Protein AF-0000000073480799 (afdb_homodimer)

Secondary structure (DSSP, 8-state):
------HHHHHHHHHHHHHHH-TTSTTSHHHHHHHHHHHHHHH-SHHHHTSHHHHHHHHHHHHHHHHHHHHS--GGGEEEEEEEEE-SSEEEEEEEETTT--EEEEEEEEHHHHHHTGGG--HHHHHHHHHH---TTBPPEEEEEE-SSEEEEEE---TTEEHHHHHHHS---HHHHHHHHHHHHHHHHHHHHTTEE-S--SGGGEEE-TTS-EEE---TT-EE--TTS-B--SS--S-GGG--HHHHHHTTS---B-THHHHHHHHHHHHHHHHSS-TT--SSHHHHHHHHHTHHHH----TTS---HHHHHHHHHHSS-GGG-TTTT-HHHHHTSGGG--SS--TTTGGGSPPS-----SSTT--TTSPPPP---PPPP-PPPPSS---TTGGGTT--EETT--TT--SS----------------------/------HHHHHHHHHHHHHHH-TTSTTSHHHHHHHHHHHHHHH-SHHHHTSHHHHHHHHHHHHHHHHHHHHS--GGGEEEEEEEEE-SSEEEEEEEETTT--EEEEEEEEHHHHHHTGGG--HHHHHHHHHH---TTBPPEEEEEE-SSEEEEEE---TTEEHHHHHHHS---HHHHHHHHHHHHHHHHHHHHTTEE-S--SGGGEEE-TTS-EEE---TT-EE--TTS-EE-SS--S-GGG--HHHHHHTTS--EE-THHHHHHHHHHHHHHHHSS-TT--SSHHHHHHHHHTHHHH----TTS---HHHHHHHHHHSS-GGG-TTTT-HHHHHTSGGG--SS--TTTGGGSPPS-----SSTT--TTSPPPP---PPPP-PPPPSS---TTGGGTT--EETT--TT--SS----------------------

Foldseek 3Di:
DPDPPDPVVVVVVVVVVVLLQDLPHCNHPQLVLLQVLLLLVLQPFPLNCVPVVSVVSCVVPVVVNVVVVVVDDDPVQWAFDAWFADDPFFTWTWIAGPPVRAIWIKTKGFLVVCVVPVQQFDVVQQLVCQDPLPDPQAWHWFWWDDDQTITMTTTHDQQLAFVVLVLVVDQFDLVQLLLLLLSVLVQLQSQVVVQKAQLADARNQWGAHQLGGTHGHDSRRIDGADPVQKDQGLCRDYDLLQFALQSVVRVHRDGIAHNLRNLSSSLQRSLCSQPVHGQQDDPDSVSSSVCNNVVVPRGDDDPVTDDDPQNVVLSVQSSDDRVRHQQNVHSVSVQPRPSNDDDQDHSVCSVVGRRPDRDDAPDSSNNVSGDHDDDDPPDDDHDDRDSYRDSSSVVCRSRTDHNPDGPPDDPDDDPDPPDPPPPDPPPPPPPPDD/DPDPPPPVVVVVVVVVVVLLQDLPHCNHPQLVLLQVLLLLVLQPFPLNCVPVVSVVSCVVPVVVNVVVQVVDDDPVQWAFDAWFADDPFFTWTWIAGPPVRAIWIKTKGFLVVCVVPVQQFDVVQQLVCQDPLPDPQAWHWFWWDDDQTITMTTTHDQQLAFVVLVLVVDQFDLVQLLLLLLSVLVQLQSQVVVQKAQLADARNQWGAHQLGGTHGHDSRRIDGADPVQKDQGLCRDYDLLQFALQSVVRVHRDGIAHNLRNLSSSLQRSLCSQPVHGQQDDPDSVSSSVCRNVVVPRGDDDPPTDDDPQNVVSSVQSSDDRVRHQQNVHSVSVQPRPSNDDDQDHSVCSVVGRRPDRDDAPDSSNNVSGDHDDDDPPDDDHDDRDSYRDSSSVVCRSRTDHNPDGPPHDPDDDPPPPDPPPPDPPPPPPPPDD

Radius of gyration: 36.41 Å; Cα contacts (8 Å, |Δi|>4): 1434; chains: 2; bounding box: 91×117×81 Å

Structure (mmCIF, N/CA/C/O backbone):
data_AF-0000000073480799-model_v1
#
loop_
_entity.id
_entity.type
_entity.pdbx_description
1 polymer 'Rho-associated protein kinase let-502'
#
loop_
_atom_site.group_PDB
_atom_site.id
_atom_site.type_symbol
_atom_site.label_atom_id
_atom_site.label_alt_id
_atom_site.label_comp_id
_atom_site.label_asym_id
_atom_site.label_entity_id
_atom_site.label_seq_id
_atom_site.pdbx_PDB_ins_code
_atom_site.Cartn_x
_atom_site.Cartn_y
_atom_site.Cartn_z
_atom_site.occupancy
_atom_site.B_iso_or_equiv
_atom_site.auth_seq_id
_atom_site.auth_comp_id
_atom_site.auth_asym_id
_atom_site.auth_atom_id
_atom_site.pdbx_PDB_model_num
ATOM 1 N N . MET A 1 1 ? -4.004 6.094 23.062 1 46.25 1 MET A N 1
ATOM 2 C CA . MET A 1 1 ? -4.941 6.367 21.984 1 46.25 1 MET A CA 1
ATOM 3 C C . MET A 1 1 ? -6.379 6.352 22.484 1 46.25 1 MET A C 1
ATOM 5 O O . MET A 1 1 ? -6.762 5.465 23.25 1 46.25 1 MET A O 1
ATOM 9 N N . GLU A 1 2 ? -7.035 7.492 22.516 1 57.25 2 GLU A N 1
ATOM 10 C CA . GLU A 1 2 ? -8.43 7.531 22.938 1 57.25 2 GLU A CA 1
ATOM 11 C C . GLU A 1 2 ? -9.258 6.473 22.219 1 57.25 2 GLU A C 1
ATOM 13 O O . GLU A 1 2 ? -9.039 6.215 21.031 1 57.25 2 GLU A O 1
ATOM 18 N N . ALA A 1 3 ? -9.914 5.621 22.859 1 67.25 3 ALA A N 1
ATOM 19 C CA . ALA A 1 3 ? -10.742 4.531 22.344 1 67.25 3 ALA A CA 1
ATOM 20 C C . ALA A 1 3 ? -11.805 5.055 21.391 1 67.25 3 ALA A C 1
ATOM 22 O O . ALA A 1 3 ? -12.398 6.113 21.625 1 67.25 3 ALA A O 1
ATOM 23 N N . ILE A 1 4 ? -11.852 4.527 20.188 1 77.62 4 ILE A N 1
ATOM 24 C CA . ILE A 1 4 ? -12.867 4.852 19.203 1 77.62 4 ILE A CA 1
ATOM 25 C C . ILE A 1 4 ? -14.258 4.613 19.797 1 77.62 4 ILE A C 1
ATOM 27 O O . ILE A 1 4 ? -14.555 3.518 20.281 1 77.62 4 ILE A O 1
ATOM 31 N N . THR A 1 5 ? -14.992 5.645 20.047 1 79.44 5 THR A N 1
ATOM 32 C CA . THR A 1 5 ? -16.344 5.555 20.578 1 79.44 5 THR A CA 1
ATOM 33 C C . THR A 1 5 ? -17.359 5.426 19.453 1 79.44 5 THR A C 1
ATOM 35 O O . THR A 1 5 ? -18.516 5.059 19.688 1 79.44 5 THR A O 1
ATOM 38 N N . ASP A 1 6 ? -16.984 5.527 18.234 1 88.44 6 ASP A N 1
ATOM 39 C CA . ASP A 1 6 ? -17.812 5.418 17.047 1 88.44 6 ASP A CA 1
ATOM 40 C C . ASP A 1 6 ? -17.953 3.963 16.609 1 88.44 6 ASP A C 1
ATOM 42 O O . ASP A 1 6 ? -17.109 3.439 15.891 1 88.44 6 ASP A O 1
ATOM 46 N N . SER A 1 7 ? -19.094 3.35 16.906 1 89.19 7 SER A N 1
ATOM 47 C CA . SER A 1 7 ? -19.281 1.924 16.656 1 89.19 7 SER A CA 1
ATOM 48 C C . SER A 1 7 ? -19.344 1.634 15.164 1 89.19 7 SER A C 1
ATOM 50 O O . SER A 1 7 ? -18.844 0.601 14.703 1 89.19 7 SER A O 1
ATOM 52 N N . ASP A 1 8 ? -19.969 2.551 14.445 1 91.94 8 ASP A N 1
ATOM 53 C CA . ASP A 1 8 ? -20.062 2.369 13 1 91.94 8 ASP A CA 1
ATOM 54 C C . ASP A 1 8 ? -18.672 2.371 12.367 1 91.94 8 ASP A C 1
ATOM 56 O O . ASP A 1 8 ? -18.328 1.47 11.602 1 91.94 8 ASP A O 1
ATOM 60 N N . ARG A 1 9 ? -17.891 3.309 12.68 1 93.88 9 ARG A N 1
ATOM 61 C CA . ARG A 1 9 ? -16.547 3.404 12.141 1 93.88 9 ARG A CA 1
ATOM 62 C C . ARG A 1 9 ? -15.688 2.227 12.586 1 93.88 9 ARG A C 1
ATOM 64 O O . ARG A 1 9 ? -14.898 1.694 11.812 1 93.88 9 ARG A O 1
ATOM 71 N N . LEU A 1 10 ? -15.891 1.873 13.828 1 94.31 10 LEU A N 1
ATOM 72 C CA . LEU A 1 10 ? -15.117 0.749 14.352 1 94.31 10 LEU A CA 1
ATOM 73 C C . LEU A 1 10 ? -15.391 -0.518 13.547 1 94.31 10 LEU A C 1
ATOM 75 O O . LEU A 1 10 ? -14.469 -1.271 13.234 1 94.31 10 LEU A O 1
ATOM 79 N N . GLN A 1 11 ? -16.672 -0.761 13.227 1 95.38 11 GLN A N 1
ATOM 80 C CA . GLN A 1 11 ? -17.031 -1.927 12.43 1 95.38 11 GLN A CA 1
ATOM 81 C C . GLN A 1 11 ? -16.391 -1.862 11.047 1 95.38 11 GLN A C 1
ATOM 83 O O . GLN A 1 11 ? -15.891 -2.867 10.539 1 95.38 11 GLN A O 1
ATOM 88 N N . ARG A 1 12 ? -16.406 -0.738 10.43 1 96.5 12 ARG A N 1
ATOM 89 C CA . ARG A 1 12 ? -15.805 -0.554 9.117 1 96.5 12 ARG A CA 1
ATOM 90 C C . ARG A 1 12 ? -14.305 -0.798 9.172 1 96.5 12 ARG A C 1
ATOM 92 O O . ARG A 1 12 ? -13.742 -1.45 8.281 1 96.5 12 ARG A O 1
ATOM 99 N N . LEU A 1 13 ? -13.656 -0.298 10.211 1 95.81 13 LEU A N 1
ATOM 100 C CA . LEU A 1 13 ? -12.211 -0.448 10.352 1 95.81 13 LEU A CA 1
ATOM 101 C C . LEU A 1 13 ? -11.844 -1.906 10.594 1 95.81 13 LEU A C 1
ATOM 103 O O . LEU A 1 13 ? -10.82 -2.381 10.094 1 95.81 13 LEU A O 1
ATOM 107 N N . ARG A 1 14 ? -12.648 -2.592 11.359 1 94.94 14 ARG A N 1
ATOM 108 C CA . ARG A 1 14 ? -12.406 -4.012 11.594 1 94.94 14 ARG A CA 1
ATOM 109 C C . ARG A 1 14 ? -12.531 -4.805 10.297 1 94.94 14 ARG A C 1
ATOM 111 O O . ARG A 1 14 ? -11.758 -5.73 10.047 1 94.94 14 ARG A O 1
ATOM 118 N N . GLU A 1 15 ? -13.539 -4.457 9.531 1 96.62 15 GLU A N 1
ATOM 119 C CA . GLU A 1 15 ? -13.688 -5.082 8.219 1 96.62 15 GLU A CA 1
ATOM 120 C C . GLU A 1 15 ? -12.477 -4.812 7.34 1 96.62 15 GLU A C 1
ATOM 122 O O . GLU A 1 15 ? -11.977 -5.719 6.672 1 96.62 15 GLU A O 1
ATOM 127 N N . LEU A 1 16 ? -12.016 -3.588 7.344 1 97.31 16 LEU A N 1
ATOM 128 C CA . LEU A 1 16 ? -10.828 -3.221 6.582 1 97.31 16 LEU A CA 1
ATOM 129 C C . LEU A 1 16 ? -9.625 -4.035 7.031 1 97.31 16 LEU A C 1
ATOM 131 O O . LEU A 1 16 ? -8.875 -4.559 6.203 1 97.31 16 LEU A O 1
ATOM 135 N N . GLU A 1 17 ? -9.461 -4.152 8.32 1 96.19 17 GLU A N 1
ATOM 136 C CA . GLU A 1 17 ? -8.336 -4.91 8.859 1 96.19 17 GLU A CA 1
ATOM 137 C C . GLU A 1 17 ? -8.422 -6.379 8.461 1 96.19 17 GLU A C 1
ATOM 139 O O . GLU A 1 17 ? -7.395 -7.02 8.211 1 96.19 17 GLU A O 1
ATOM 144 N N . ALA A 1 18 ? -9.617 -6.902 8.43 1 95.06 18 ALA A N 1
ATOM 145 C CA . ALA A 1 18 ? -9.797 -8.289 7.996 1 95.06 18 ALA A CA 1
ATOM 146 C C . ALA A 1 18 ? -9.32 -8.477 6.559 1 95.06 18 ALA A C 1
ATOM 148 O O . ALA A 1 18 ? -8.656 -9.469 6.246 1 95.06 18 ALA A O 1
ATOM 149 N N . HIS A 1 19 ? -9.633 -7.543 5.715 1 95.5 19 HIS A N 1
ATOM 150 C CA . HIS A 1 19 ? -9.18 -7.598 4.332 1 95.5 19 HIS A CA 1
ATOM 151 C C . HIS A 1 19 ? -7.656 -7.508 4.246 1 95.5 19 HIS A C 1
ATOM 153 O O . 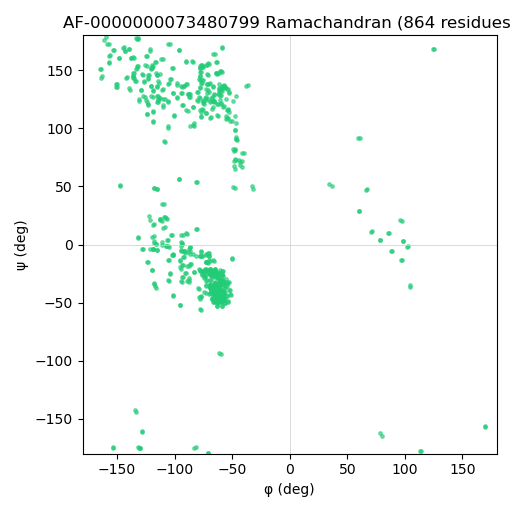HIS A 1 19 ? -7.031 -8.227 3.463 1 95.5 19 HIS A O 1
ATOM 159 N N . LEU A 1 20 ? -7.07 -6.648 5.066 1 96.44 20 LEU A N 1
ATOM 160 C CA . LEU A 1 20 ? -5.633 -6.406 5.035 1 96.44 20 LEU A CA 1
ATOM 161 C C . LEU A 1 20 ? -4.867 -7.625 5.539 1 96.44 20 LEU A C 1
ATOM 163 O O . LEU A 1 20 ? -3.732 -7.867 5.121 1 96.44 20 LEU A O 1
ATOM 167 N N . ARG A 1 21 ? -5.512 -8.43 6.359 1 93.81 21 ARG A N 1
ATOM 168 C CA . ARG A 1 21 ? -4.848 -9.57 6.977 1 93.81 21 ARG A CA 1
ATOM 169 C C . ARG A 1 21 ? -5.094 -10.844 6.172 1 93.81 21 ARG A C 1
ATOM 171 O O . ARG A 1 21 ? -4.426 -11.859 6.387 1 93.81 21 ARG A O 1
ATOM 178 N N . ASP A 1 22 ? -6.039 -10.797 5.262 1 92.06 22 ASP A N 1
ATOM 179 C CA . ASP A 1 22 ? -6.371 -11.977 4.477 1 92.06 22 ASP A CA 1
ATOM 180 C C . ASP A 1 22 ? -5.285 -12.273 3.445 1 92.06 22 ASP A C 1
ATOM 182 O O . ASP A 1 22 ? -5.121 -11.531 2.475 1 92.06 22 ASP A O 1
ATOM 186 N N . PRO A 1 23 ? -4.594 -13.359 3.6 1 87.31 23 PRO A N 1
ATOM 187 C CA . PRO A 1 23 ? -3.51 -13.656 2.66 1 87.31 23 PRO A CA 1
ATOM 188 C C . PRO A 1 23 ? -4.008 -13.898 1.238 1 87.31 23 PRO A C 1
ATOM 190 O O . PRO A 1 23 ? -3.236 -13.797 0.283 1 87.31 23 PRO A O 1
ATOM 193 N N . ARG A 1 24 ? -5.199 -14.219 1.055 1 88.5 24 ARG A N 1
ATOM 194 C CA . ARG A 1 24 ? -5.762 -14.461 -0.27 1 88.5 24 ARG A CA 1
ATOM 195 C C . ARG A 1 24 ? -6.426 -13.203 -0.82 1 88.5 24 ARG A C 1
ATOM 197 O O . ARG A 1 24 ? -6.852 -13.172 -1.977 1 88.5 24 ARG A O 1
ATOM 204 N N . GLY A 1 25 ? -6.457 -12.211 0.03 1 91.31 25 GLY A N 1
ATOM 205 C CA . GLY A 1 25 ? -7.074 -10.969 -0.395 1 91.31 25 GLY A CA 1
ATOM 206 C C . GLY A 1 25 ? -6.188 -10.141 -1.31 1 91.31 25 GLY A C 1
ATOM 207 O O . GLY A 1 25 ? -4.961 -10.172 -1.184 1 91.31 25 GLY A O 1
ATOM 208 N N . VAL A 1 26 ? -6.812 -9.336 -2.115 1 94 26 VAL A N 1
ATOM 209 C CA . VAL A 1 26 ? -6.094 -8.562 -3.123 1 94 26 VAL A CA 1
ATOM 210 C C . VAL A 1 26 ? -5.414 -7.363 -2.467 1 94 26 VAL A C 1
ATOM 212 O O . VAL A 1 26 ? -4.414 -6.852 -2.979 1 94 26 VAL A O 1
ATOM 215 N N . ILE A 1 27 ? -5.906 -6.91 -1.295 1 96.44 27 ILE A N 1
ATOM 216 C CA . ILE A 1 27 ? -5.348 -5.703 -0.697 1 96.44 27 ILE A CA 1
ATOM 217 C C . ILE A 1 27 ? -4.613 -6.059 0.593 1 96.44 27 ILE A C 1
ATOM 219 O O . ILE A 1 27 ? -4.57 -5.262 1.532 1 96.44 27 ILE A O 1
ATOM 223 N N . ASN A 1 28 ? -4.203 -7.305 0.733 1 96.19 28 ASN A N 1
ATOM 224 C CA . ASN A 1 28 ? -3.416 -7.629 1.918 1 96.19 28 ASN A CA 1
ATOM 225 C C . ASN A 1 28 ? -2.143 -6.789 1.991 1 96.19 28 ASN A C 1
ATOM 227 O O . ASN A 1 28 ? -1.776 -6.125 1.021 1 96.19 28 ASN A O 1
ATOM 231 N N . VAL A 1 29 ? -1.438 -6.789 3.043 1 97.12 29 VAL A N 1
ATOM 232 C CA . VAL A 1 29 ? -0.34 -5.871 3.324 1 97.12 29 VAL A CA 1
ATOM 233 C C . VAL A 1 29 ? 0.788 -6.09 2.318 1 97.12 29 VAL A C 1
ATOM 235 O O . VAL A 1 29 ? 1.389 -5.133 1.83 1 97.12 29 VAL A O 1
ATOM 238 N N . ASP A 1 30 ? 1.077 -7.316 1.963 1 97.12 30 ASP A N 1
ATOM 239 C CA . ASP A 1 30 ? 2.109 -7.605 0.972 1 97.12 30 ASP A CA 1
ATOM 240 C C . ASP A 1 30 ? 1.754 -7 -0.384 1 97.12 30 ASP A C 1
ATOM 242 O O . ASP A 1 30 ? 2.623 -6.469 -1.08 1 97.12 30 ASP A O 1
ATOM 246 N N . SER A 1 31 ? 0.489 -7.113 -0.711 1 97.62 31 SER A N 1
ATOM 247 C CA . SER A 1 31 ? 0.028 -6.551 -1.976 1 97.62 31 SER A CA 1
ATOM 248 C C . SER A 1 31 ? 0.188 -5.035 -1.997 1 97.62 31 SER A C 1
ATOM 250 O O . SER A 1 31 ? 0.548 -4.457 -3.025 1 97.62 31 SER A O 1
ATOM 252 N N . LEU A 1 32 ? -0.107 -4.441 -0.882 1 98.19 32 LEU A N 1
ATOM 253 C CA . LEU A 1 32 ? 0.066 -2.996 -0.791 1 98.19 32 LEU A CA 1
ATOM 254 C C . LEU A 1 32 ? 1.532 -2.611 -0.958 1 98.19 32 LEU A C 1
ATOM 256 O O . LEU A 1 32 ? 1.851 -1.651 -1.663 1 98.19 32 LEU A O 1
ATOM 260 N N . LEU A 1 33 ? 2.398 -3.32 -0.306 1 98.31 33 LEU A N 1
ATOM 261 C CA . LEU A 1 33 ? 3.83 -3.074 -0.437 1 98.31 33 LEU A CA 1
ATOM 262 C C . LEU A 1 33 ? 4.285 -3.268 -1.88 1 98.31 33 LEU A C 1
ATOM 264 O O . LEU A 1 33 ? 5.055 -2.461 -2.406 1 98.31 33 LEU A O 1
ATOM 268 N N . ASP A 1 34 ? 3.777 -4.348 -2.52 1 98.38 34 ASP A N 1
ATOM 269 C CA . ASP A 1 34 ? 4.078 -4.562 -3.932 1 98.38 34 ASP A CA 1
ATOM 270 C C . ASP A 1 34 ? 3.656 -3.359 -4.773 1 98.38 34 ASP A C 1
ATOM 272 O O . ASP A 1 34 ? 4.363 -2.969 -5.703 1 98.38 34 ASP A O 1
ATOM 276 N N . ALA A 1 35 ? 2.533 -2.85 -4.438 1 98.31 35 ALA A N 1
ATOM 277 C CA . ALA A 1 35 ? 1.985 -1.743 -5.219 1 98.31 35 ALA A CA 1
ATOM 278 C C . ALA A 1 35 ? 2.883 -0.511 -5.129 1 98.31 35 ALA A C 1
ATOM 280 O O . ALA A 1 35 ? 3.199 0.108 -6.145 1 98.31 35 ALA A O 1
ATOM 281 N N . VAL A 1 36 ? 3.287 -0.16 -3.936 1 98.38 36 VAL A N 1
ATOM 282 C CA . VAL A 1 36 ? 4.109 1.032 -3.762 1 98.38 36 VAL A CA 1
ATOM 283 C C . VAL A 1 36 ? 5.488 0.804 -4.383 1 98.38 36 VAL A C 1
ATOM 285 O O . VAL A 1 36 ? 6.059 1.713 -4.988 1 98.38 36 VAL A O 1
ATOM 288 N N . GLN A 1 37 ? 6 -0.411 -4.242 1 98.19 37 GLN A N 1
ATOM 289 C CA . GLN A 1 37 ? 7.262 -0.751 -4.891 1 98.19 37 GLN A CA 1
ATOM 290 C C . GLN A 1 37 ? 7.16 -0.595 -6.406 1 98.19 37 GLN A C 1
ATOM 292 O O . GLN A 1 37 ? 8.07 -0.058 -7.043 1 98.19 37 GLN A O 1
ATOM 297 N N . ALA A 1 38 ? 6.09 -1.121 -6.945 1 98.19 38 ALA A N 1
ATOM 298 C CA . ALA A 1 38 ? 5.871 -1.014 -8.383 1 98.19 38 ALA A CA 1
ATOM 299 C C . ALA A 1 38 ? 5.762 0.447 -8.812 1 98.19 38 ALA A C 1
ATOM 301 O O . ALA A 1 38 ? 6.332 0.845 -9.828 1 98.19 38 ALA A O 1
ATOM 302 N N . MET A 1 39 ? 5.07 1.229 -8.039 1 97.31 39 MET A N 1
ATOM 303 C CA . MET A 1 39 ? 4.879 2.645 -8.344 1 97.31 39 MET A CA 1
ATOM 304 C C . MET A 1 39 ? 6.211 3.385 -8.344 1 97.31 39 MET A C 1
ATOM 306 O O . MET A 1 39 ? 6.504 4.148 -9.266 1 97.31 39 MET A O 1
ATOM 310 N N . VAL A 1 40 ? 6.992 3.18 -7.305 1 97.94 40 VAL A N 1
ATOM 311 C CA . VAL A 1 40 ? 8.297 3.824 -7.223 1 97.94 40 VAL A CA 1
ATOM 312 C C . VAL A 1 40 ? 9.156 3.4 -8.414 1 97.94 40 VAL A C 1
ATOM 314 O O . VAL A 1 40 ? 9.773 4.242 -9.07 1 97.94 40 VAL A O 1
ATOM 317 N N . ALA A 1 41 ? 9.156 2.119 -8.766 1 97.25 41 ALA A N 1
ATOM 318 C CA . ALA A 1 41 ? 9.953 1.598 -9.867 1 97.25 41 ALA A CA 1
ATOM 319 C C . ALA A 1 41 ? 9.508 2.195 -11.203 1 97.25 41 ALA A C 1
ATOM 321 O O . ALA A 1 41 ? 10.344 2.543 -12.039 1 97.25 41 ALA A O 1
ATOM 322 N N . ASP A 1 42 ? 8.242 2.309 -11.398 1 97.31 42 ASP A N 1
ATOM 323 C CA . ASP A 1 42 ? 7.691 2.791 -12.664 1 97.31 42 ASP A CA 1
ATOM 324 C C . ASP A 1 42 ? 7.883 4.301 -12.805 1 97.31 42 ASP A C 1
ATOM 326 O O . ASP A 1 42 ? 7.965 4.82 -13.914 1 97.31 42 ASP A O 1
ATOM 330 N N . CYS A 1 43 ? 7.961 5.039 -11.68 1 97.25 43 CYS A N 1
ATOM 331 C CA . CYS A 1 43 ? 8.062 6.492 -11.688 1 97.25 43 CYS A CA 1
ATOM 332 C C . CYS A 1 43 ? 9.523 6.938 -11.703 1 97.25 43 CYS A C 1
ATOM 334 O O . CYS A 1 43 ? 9.828 8.062 -12.117 1 97.25 43 CYS A O 1
ATOM 336 N N . ASP A 1 44 ? 10.414 6.109 -11.219 1 96.38 44 ASP A N 1
ATOM 337 C CA . ASP A 1 44 ? 11.805 6.512 -10.992 1 96.38 44 ASP A CA 1
ATOM 338 C C . ASP A 1 44 ? 12.609 6.465 -12.289 1 96.38 44 ASP A C 1
ATOM 340 O O . ASP A 1 44 ? 13.609 5.75 -12.375 1 96.38 44 ASP A O 1
ATOM 344 N N . HIS A 1 45 ? 12.156 7.105 -13.266 1 95.75 45 HIS A N 1
ATOM 345 C CA . HIS A 1 45 ? 12.828 7.332 -14.539 1 95.75 45 HIS A CA 1
ATOM 346 C C . HIS A 1 45 ? 12.945 8.82 -14.844 1 95.75 45 HIS A C 1
ATOM 348 O O . HIS A 1 45 ? 12.031 9.594 -14.555 1 95.75 45 HIS A O 1
ATOM 354 N N . GLN A 1 46 ? 13.961 9.242 -15.398 1 94.12 46 GLN A N 1
ATOM 355 C CA . GLN A 1 46 ? 14.266 10.656 -15.617 1 94.12 46 GLN A CA 1
ATOM 356 C C . GLN A 1 46 ? 13.125 11.352 -16.359 1 94.12 46 GLN A C 1
ATOM 358 O O . GLN A 1 46 ? 12.711 12.445 -15.969 1 94.12 46 GLN A O 1
ATOM 363 N N . ALA A 1 47 ? 12.617 10.727 -17.359 1 93.88 47 ALA A N 1
ATOM 364 C CA . ALA A 1 47 ? 11.562 11.328 -18.188 1 93.88 47 ALA A CA 1
ATOM 365 C C . ALA A 1 47 ? 10.281 11.523 -17.391 1 93.88 47 ALA A C 1
ATOM 367 O O . ALA A 1 47 ? 9.5 12.43 -17.672 1 93.88 47 ALA A O 1
ATOM 368 N N . ILE A 1 48 ? 10.094 10.727 -16.391 1 94.19 48 ILE A N 1
ATOM 369 C CA . ILE A 1 48 ? 8.859 10.75 -15.625 1 94.19 48 ILE A CA 1
ATOM 370 C C . ILE A 1 48 ? 9.031 11.664 -14.406 1 94.19 48 ILE A C 1
ATOM 372 O O . ILE A 1 48 ? 8.102 12.375 -14.023 1 94.19 48 ILE A O 1
ATOM 376 N N . LYS A 1 49 ? 10.211 11.75 -13.867 1 92.75 49 LYS A N 1
ATOM 377 C CA . LYS A 1 49 ? 10.531 12.523 -12.672 1 92.75 49 LYS A CA 1
ATOM 378 C C . LYS A 1 49 ? 10.461 14.016 -12.945 1 92.75 49 LYS A C 1
ATOM 380 O O . LYS A 1 49 ? 10.438 14.828 -12.016 1 92.75 49 LYS A O 1
ATOM 385 N N . ARG A 1 50 ? 10.406 14.391 -14.188 1 92.81 50 ARG A N 1
ATOM 386 C CA . ARG A 1 50 ? 10.273 15.805 -14.539 1 92.81 50 ARG A CA 1
ATOM 387 C C . ARG A 1 50 ? 8.922 16.344 -14.102 1 92.81 50 ARG A C 1
ATOM 389 O O . ARG A 1 50 ? 8.773 17.547 -13.891 1 92.81 50 ARG A O 1
ATOM 396 N N . ASN A 1 51 ? 8.016 15.438 -14.039 1 93.94 51 ASN A N 1
ATOM 397 C CA . ASN A 1 51 ? 6.711 15.805 -13.484 1 93.94 51 ASN A CA 1
ATOM 398 C C . ASN A 1 51 ? 6.805 16.094 -11.992 1 93.94 51 ASN A C 1
ATOM 400 O O . ASN A 1 51 ? 7.172 15.211 -11.203 1 93.94 51 ASN A O 1
ATOM 404 N N . LYS A 1 52 ? 6.398 17.281 -11.562 1 94 52 LYS A N 1
ATOM 405 C CA . LYS A 1 52 ? 6.578 17.75 -10.188 1 94 52 LYS A CA 1
ATOM 406 C C . LYS A 1 52 ? 5.793 16.875 -9.211 1 94 52 LYS A C 1
ATOM 408 O O . LYS A 1 52 ? 6.227 16.672 -8.078 1 94 52 LYS A O 1
ATOM 413 N N . ASN A 1 53 ? 4.672 16.406 -9.656 1 95.75 53 ASN A N 1
ATOM 414 C CA . ASN A 1 53 ? 3.863 15.555 -8.797 1 95.75 53 ASN A CA 1
ATOM 415 C C . ASN A 1 53 ? 4.566 14.234 -8.508 1 95.75 53 ASN A C 1
ATOM 417 O O . ASN A 1 53 ? 4.586 13.773 -7.359 1 95.75 53 ASN A O 1
ATOM 421 N N . VAL A 1 54 ? 5.16 13.711 -9.547 1 96.94 54 VAL A N 1
ATOM 422 C CA . VAL A 1 54 ? 5.891 12.453 -9.422 1 96.94 54 VAL A CA 1
ATOM 423 C C . VAL A 1 54 ? 7.141 12.656 -8.57 1 96.94 54 VAL A C 1
ATOM 425 O O . VAL A 1 54 ? 7.457 11.836 -7.711 1 96.94 54 VAL A O 1
ATOM 428 N N . GLU A 1 55 ? 7.75 13.758 -8.82 1 96.31 55 GLU A N 1
ATOM 429 C CA . GLU A 1 55 ? 8.953 14.078 -8.055 1 96.31 55 GLU A CA 1
ATOM 430 C C . GLU A 1 55 ? 8.648 14.203 -6.566 1 96.31 55 GLU A C 1
ATOM 432 O O . GLU A 1 55 ? 9.414 13.711 -5.73 1 96.31 55 GLU A O 1
ATOM 437 N N . ALA A 1 56 ? 7.598 14.852 -6.203 1 94.12 56 ALA A N 1
ATOM 438 C CA . ALA A 1 56 ? 7.195 15.008 -4.809 1 94.12 56 ALA A CA 1
ATOM 439 C C . ALA A 1 56 ? 6.984 13.648 -4.145 1 94.12 56 ALA A C 1
ATOM 441 O O . ALA A 1 56 ? 7.43 13.422 -3.02 1 94.12 56 ALA A O 1
ATOM 442 N N . PHE A 1 57 ? 6.371 12.766 -4.84 1 96.75 57 PHE A N 1
ATOM 443 C CA . PHE A 1 57 ? 6.121 11.422 -4.344 1 96.75 57 PHE A CA 1
ATOM 444 C C . PHE A 1 57 ? 7.43 10.664 -4.141 1 96.75 57 PHE A C 1
ATOM 446 O O . PHE A 1 57 ? 7.652 10.07 -3.082 1 96.75 57 PHE A O 1
ATOM 453 N N . LEU A 1 58 ? 8.297 10.68 -5.152 1 97.88 58 LEU A N 1
ATOM 454 C CA . LEU A 1 58 ? 9.555 9.945 -5.098 1 97.88 58 LEU A CA 1
ATOM 455 C C . LEU A 1 58 ? 10.453 10.484 -3.984 1 97.88 58 LEU A C 1
ATOM 457 O O . LEU A 1 58 ? 11.164 9.719 -3.33 1 97.88 58 LEU A O 1
ATOM 461 N N . ASN A 1 59 ? 10.438 11.742 -3.75 1 95.69 59 ASN A N 1
ATOM 462 C CA . ASN A 1 59 ? 11.234 12.344 -2.686 1 95.69 59 ASN A CA 1
ATOM 463 C C . ASN A 1 59 ? 10.844 11.789 -1.316 1 95.69 59 ASN A C 1
ATOM 465 O O . ASN A 1 59 ? 11.688 11.648 -0.434 1 95.69 59 ASN A O 1
ATOM 469 N N . ARG A 1 60 ? 9.641 11.438 -1.214 1 95.25 60 ARG A N 1
ATOM 470 C CA . ARG A 1 60 ? 9.141 11 0.083 1 95.25 60 ARG A CA 1
ATOM 471 C C . ARG A 1 60 ? 9.25 9.484 0.224 1 95.25 60 ARG A C 1
ATOM 473 O O . ARG A 1 60 ? 9.438 8.969 1.328 1 95.25 60 ARG A O 1
ATOM 480 N N . TYR A 1 61 ? 9.203 8.719 -0.886 1 97.5 61 TYR A N 1
ATOM 481 C CA . TYR A 1 61 ? 8.969 7.289 -0.72 1 97.5 61 TYR A CA 1
ATOM 482 C C . TYR A 1 61 ? 10.133 6.48 -1.279 1 97.5 61 TYR A C 1
ATOM 484 O O . TYR A 1 61 ? 10.328 5.32 -0.91 1 97.5 61 TYR A O 1
ATOM 492 N N . ARG A 1 62 ? 10.945 6.992 -2.166 1 97.44 62 ARG A N 1
ATOM 493 C CA . ARG A 1 62 ? 11.953 6.227 -2.893 1 97.44 62 ARG A CA 1
ATOM 494 C C . ARG A 1 62 ? 12.898 5.52 -1.929 1 97.44 62 ARG A C 1
ATOM 496 O O . ARG A 1 62 ? 13.094 4.305 -2.016 1 97.44 62 ARG A O 1
ATOM 503 N N . GLU A 1 63 ? 13.438 6.258 -0.979 1 97.25 63 GLU A N 1
ATOM 504 C CA . GLU A 1 63 ? 14.422 5.695 -0.058 1 97.25 63 GLU A CA 1
ATOM 505 C C . GLU A 1 63 ? 13.789 4.641 0.846 1 97.25 63 GLU A C 1
ATOM 507 O O . GLU A 1 63 ? 14.367 3.568 1.051 1 97.25 63 GLU A O 1
ATOM 512 N N . SER A 1 64 ? 12.688 4.922 1.394 1 97.31 64 SER A N 1
ATOM 513 C CA . SER A 1 64 ? 12.008 3.994 2.289 1 97.31 64 SER A CA 1
ATOM 514 C C . SER A 1 64 ? 11.641 2.699 1.569 1 97.31 64 SER A C 1
ATOM 516 O O . SER A 1 64 ? 11.711 1.617 2.156 1 97.31 64 SER A O 1
ATOM 518 N N . ILE A 1 65 ? 11.25 2.818 0.337 1 97.56 65 ILE A N 1
ATOM 519 C CA . ILE A 1 65 ? 10.844 1.633 -0.413 1 97.56 65 ILE A CA 1
ATOM 520 C C . ILE A 1 65 ? 12.078 0.801 -0.764 1 97.56 65 ILE A C 1
ATOM 522 O O . ILE A 1 65 ? 12.016 -0.431 -0.782 1 97.56 65 ILE A O 1
ATOM 526 N N . GLN A 1 66 ? 13.156 1.449 -1.031 1 96.5 66 GLN A N 1
ATOM 527 C CA . GLN A 1 66 ? 14.406 0.718 -1.218 1 96.5 66 GLN A CA 1
ATOM 528 C C . GLN A 1 66 ? 14.766 -0.083 0.03 1 96.5 66 GLN A C 1
ATOM 530 O O . GLN A 1 66 ? 15.203 -1.232 -0.067 1 96.5 66 GLN A O 1
ATOM 535 N N . ASP A 1 67 ? 14.539 0.522 1.174 1 97 67 ASP A N 1
ATOM 536 C CA . ASP A 1 67 ? 14.766 -0.176 2.436 1 97 67 ASP A CA 1
ATOM 537 C C . ASP A 1 67 ? 13.828 -1.371 2.578 1 97 67 ASP A C 1
ATOM 539 O O . ASP A 1 67 ? 14.234 -2.436 3.049 1 97 67 ASP A O 1
ATOM 543 N N . VAL A 1 68 ? 12.617 -1.182 2.205 1 97.38 68 VAL A N 1
ATOM 544 C CA . VAL A 1 68 ? 11.617 -2.242 2.279 1 97.38 68 VAL A CA 1
ATOM 545 C C . VAL A 1 68 ? 12.07 -3.438 1.443 1 97.38 68 VAL A C 1
ATOM 547 O O . VAL A 1 68 ? 11.938 -4.586 1.87 1 97.38 68 VAL A O 1
ATOM 550 N N . GLU A 1 69 ? 12.602 -3.197 0.274 1 96.62 69 GLU A N 1
ATOM 551 C CA . GLU A 1 69 ? 13.07 -4.258 -0.612 1 96.62 69 GLU A CA 1
ATOM 552 C C . GLU A 1 69 ? 14.164 -5.09 0.05 1 96.62 69 GLU A C 1
ATOM 554 O O . GLU A 1 69 ? 14.234 -6.305 -0.149 1 96.62 69 GLU A O 1
ATOM 559 N N . LEU A 1 70 ? 14.953 -4.402 0.857 1 96.56 70 LEU A N 1
ATOM 560 C CA . LEU A 1 70 ? 16.062 -5.082 1.531 1 96.56 70 LEU A CA 1
ATOM 561 C C . LEU A 1 70 ? 15.547 -5.918 2.703 1 96.56 70 LEU A C 1
ATOM 563 O O . LEU A 1 70 ? 16.188 -6.891 3.102 1 96.56 70 LEU A O 1
ATOM 567 N N . LEU A 1 71 ? 14.422 -5.52 3.238 1 97.62 71 LEU A N 1
ATOM 568 C CA . LEU A 1 71 ? 13.875 -6.195 4.414 1 97.62 71 LEU A CA 1
ATOM 569 C C . LEU A 1 71 ? 13.031 -7.395 4.008 1 97.62 71 LEU A C 1
ATOM 571 O O . LEU A 1 71 ? 12.75 -8.266 4.832 1 97.62 71 LEU A O 1
ATOM 575 N N . ARG A 1 72 ? 12.609 -7.488 2.744 1 97.44 72 ARG A N 1
ATOM 576 C CA . ARG A 1 72 ? 11.758 -8.562 2.244 1 97.44 72 ARG A CA 1
ATOM 577 C C . ARG A 1 72 ? 12.594 -9.664 1.596 1 97.44 72 ARG A C 1
ATOM 579 O O . ARG A 1 72 ? 13.805 -9.523 1.449 1 97.44 72 ARG A O 1
ATOM 586 N N . MET A 1 73 ? 11.93 -10.82 1.343 1 96.88 73 MET A N 1
ATOM 587 C CA . MET A 1 73 ? 12.602 -11.914 0.647 1 96.88 73 MET A CA 1
ATOM 588 C C . MET A 1 73 ? 13.125 -11.453 -0.711 1 96.88 73 MET A C 1
ATOM 590 O O . MET A 1 73 ? 12.438 -10.734 -1.433 1 96.88 73 MET A O 1
ATOM 594 N N . ARG A 1 74 ? 14.359 -11.82 -1.03 1 96.81 74 ARG A N 1
ATOM 595 C CA . ARG A 1 74 ? 14.969 -11.43 -2.297 1 96.81 74 ARG A CA 1
ATOM 596 C C . ARG A 1 74 ? 15.844 -12.555 -2.846 1 96.81 74 ARG A C 1
ATOM 598 O O . ARG A 1 74 ? 16.125 -13.531 -2.145 1 96.81 74 ARG A O 1
ATOM 605 N N . ALA A 1 75 ? 16.203 -12.422 -4.062 1 97.56 75 ALA A N 1
ATOM 606 C CA . ALA A 1 75 ? 17.016 -13.438 -4.734 1 97.56 75 ALA A CA 1
ATOM 607 C C . ALA A 1 75 ? 18.344 -13.641 -4.008 1 97.56 75 ALA A C 1
ATOM 609 O O . ALA A 1 75 ? 18.859 -14.766 -3.941 1 97.56 75 ALA A O 1
ATOM 610 N N . ASP A 1 76 ? 18.844 -12.57 -3.383 1 97 76 ASP A N 1
ATOM 611 C CA . ASP A 1 76 ? 20.141 -12.602 -2.703 1 97 76 ASP A CA 1
ATOM 612 C C . ASP A 1 76 ? 20.078 -13.461 -1.439 1 97 76 ASP A C 1
ATOM 614 O O . ASP A 1 76 ? 21.109 -13.781 -0.849 1 97 76 ASP A O 1
ATOM 618 N N . ASP A 1 77 ? 18.953 -13.852 -1.037 1 97.5 77 ASP A N 1
ATOM 619 C CA . ASP A 1 77 ? 18.797 -14.742 0.109 1 97.5 77 ASP A CA 1
ATOM 620 C C . ASP A 1 77 ? 19.156 -16.188 -0.268 1 97.5 77 ASP A C 1
ATOM 622 O O . ASP A 1 77 ? 19.266 -17.047 0.603 1 97.5 77 ASP A O 1
ATOM 626 N N . PHE A 1 78 ? 19.328 -16.422 -1.545 1 98.25 78 PHE A N 1
ATOM 627 C CA . PHE A 1 78 ? 19.594 -17.766 -2.053 1 98.25 78 PHE A CA 1
ATOM 628 C C . PHE A 1 78 ? 20.906 -17.812 -2.834 1 98.25 78 PHE A C 1
ATOM 630 O O . PHE A 1 78 ? 21.281 -16.812 -3.461 1 98.25 78 PHE A O 1
ATOM 637 N N . THR A 1 79 ? 21.562 -18.891 -2.746 1 98.12 79 THR A N 1
ATOM 638 C CA . THR A 1 79 ? 22.719 -19.172 -3.594 1 98.12 79 THR A CA 1
ATOM 639 C C . THR A 1 79 ? 22.344 -20.109 -4.738 1 98.12 79 THR A C 1
ATOM 641 O O . THR A 1 79 ? 21.734 -21.156 -4.508 1 98.12 79 THR A O 1
ATOM 644 N N . ASN A 1 80 ? 22.703 -19.734 -5.895 1 97.25 80 ASN A N 1
ATOM 645 C CA . ASN A 1 80 ? 22.438 -20.578 -7.055 1 97.25 80 ASN A CA 1
ATOM 646 C C . ASN A 1 80 ? 23.406 -21.766 -7.113 1 97.25 80 ASN A C 1
ATOM 648 O O . ASN A 1 80 ? 24.625 -21.578 -7.137 1 97.25 80 ASN A O 1
ATOM 652 N N . VAL A 1 81 ? 22.906 -22.953 -7.148 1 96.81 81 VAL A N 1
ATOM 653 C CA . VAL A 1 81 ? 23.719 -24.156 -7.219 1 96.81 81 VAL A CA 1
ATOM 654 C C . VAL A 1 81 ? 23.859 -24.594 -8.672 1 96.81 81 VAL A C 1
ATOM 656 O O . VAL A 1 81 ? 24.969 -24.828 -9.148 1 96.81 81 VAL A O 1
ATOM 659 N N . LYS A 1 82 ? 22.734 -24.734 -9.375 1 95.44 82 LYS A N 1
ATOM 660 C CA . LYS A 1 82 ? 22.734 -25.234 -10.742 1 95.44 82 LYS A CA 1
ATOM 661 C C . LYS A 1 82 ? 21.406 -24.906 -11.445 1 95.44 82 LYS A C 1
ATOM 663 O O . LYS A 1 82 ? 20.344 -24.969 -10.828 1 95.44 82 LYS A O 1
ATOM 668 N N . VAL A 1 83 ? 21.547 -24.625 -12.742 1 95 83 VAL A N 1
ATOM 669 C CA . VAL A 1 83 ? 20.328 -24.531 -13.555 1 95 83 VAL A CA 1
ATOM 670 C C . VAL A 1 83 ? 19.844 -25.938 -13.898 1 95 83 VAL A C 1
ATOM 672 O O . VAL A 1 83 ? 20.594 -26.75 -14.445 1 95 83 VAL A O 1
ATOM 675 N N . ILE A 1 84 ? 18.594 -26.219 -13.602 1 93.81 84 ILE A N 1
ATOM 676 C CA . ILE A 1 84 ? 18.141 -27.594 -13.781 1 93.81 84 ILE A CA 1
ATOM 677 C C . ILE A 1 84 ? 17.016 -27.641 -14.812 1 93.81 84 ILE A C 1
ATOM 679 O O . ILE A 1 84 ? 16.516 -28.719 -15.148 1 93.81 84 ILE A O 1
ATOM 683 N N . GLY A 1 85 ? 16.594 -26.547 -15.297 1 90.44 85 GLY A N 1
ATOM 684 C CA . GLY A 1 85 ? 15.562 -26.5 -16.328 1 90.44 85 GLY A CA 1
ATOM 685 C C . GLY A 1 85 ? 15.477 -25.141 -17.016 1 90.44 85 GLY A C 1
ATOM 686 O O . GLY A 1 85 ? 15.758 -24.109 -16.406 1 90.44 85 GLY A O 1
ATOM 687 N N . ARG A 1 86 ? 15.031 -25.219 -18.312 1 87.12 86 ARG A N 1
ATOM 688 C CA . ARG A 1 86 ? 14.781 -24 -19.078 1 87.12 86 ARG A CA 1
ATOM 689 C C . ARG A 1 86 ? 13.516 -24.141 -19.906 1 87.12 86 ARG A C 1
ATOM 691 O O . ARG A 1 86 ? 13.234 -25.203 -20.469 1 87.12 86 ARG A O 1
ATOM 698 N N . GLY A 1 87 ? 12.711 -23.062 -19.828 1 74.88 87 GLY A N 1
ATOM 699 C CA . GLY A 1 87 ? 11.516 -23.016 -20.656 1 74.88 87 GLY A CA 1
ATOM 700 C C . GLY A 1 87 ? 11.367 -21.688 -21.391 1 74.88 87 GLY A C 1
ATOM 701 O O . GLY A 1 87 ? 12.289 -20.875 -21.406 1 74.88 87 GLY A O 1
ATOM 702 N N . ALA A 1 88 ? 10.227 -21.562 -22.062 1 68.69 88 ALA A N 1
ATOM 703 C CA . ALA A 1 88 ? 9.945 -20.422 -22.922 1 68.69 88 ALA A CA 1
ATOM 704 C C . ALA A 1 88 ? 10.008 -19.109 -22.141 1 68.69 88 ALA A C 1
ATOM 706 O O . ALA A 1 88 ? 10.383 -18.078 -22.672 1 68.69 88 ALA A O 1
ATOM 707 N N . PHE A 1 89 ? 9.75 -19.203 -20.844 1 75.38 89 PHE A N 1
ATOM 708 C CA . PHE A 1 89 ? 9.586 -17.938 -20.125 1 75.38 89 PHE A CA 1
ATOM 709 C C . PHE A 1 89 ? 10.68 -17.75 -19.078 1 75.38 89 PHE A C 1
ATOM 711 O O . PHE A 1 89 ? 10.742 -16.734 -18.406 1 75.38 89 PHE A O 1
ATOM 718 N N . GLY A 1 90 ? 11.5 -18.766 -18.938 1 82.88 90 GLY A N 1
ATOM 719 C CA . GLY A 1 90 ? 12.531 -18.594 -17.922 1 82.88 90 GLY A CA 1
ATOM 720 C C . GLY A 1 90 ? 13.281 -19.891 -17.625 1 82.88 90 GLY A C 1
ATOM 721 O O . GLY A 1 90 ? 13.5 -20.703 -18.516 1 82.88 90 GLY A O 1
ATOM 722 N N . GLU A 1 91 ? 13.812 -19.859 -16.422 1 92.44 91 GLU A N 1
ATOM 723 C CA . GLU A 1 91 ? 14.617 -21.016 -16.047 1 92.44 91 GLU A CA 1
ATOM 724 C C . GLU A 1 91 ? 14.328 -21.438 -14.609 1 92.44 91 GLU A C 1
ATOM 726 O O . GLU A 1 91 ? 13.727 -20.688 -13.844 1 92.44 91 GLU A O 1
ATOM 731 N N . VAL A 1 92 ? 14.672 -22.641 -14.312 1 95.69 92 VAL A N 1
ATOM 732 C CA . VAL A 1 92 ? 14.57 -23.188 -12.961 1 95.69 92 VAL A CA 1
ATOM 733 C C . VAL A 1 92 ? 15.961 -23.5 -12.422 1 95.69 92 VAL A C 1
ATOM 735 O O . VAL A 1 92 ? 16.75 -24.188 -13.07 1 95.69 92 VAL A O 1
ATOM 738 N N . GLN A 1 93 ? 16.219 -22.969 -11.25 1 97 93 GLN A N 1
ATOM 739 C CA . GLN A 1 93 ? 17.516 -23.156 -10.594 1 97 93 GLN A CA 1
ATOM 740 C C . GLN A 1 93 ? 17.359 -23.953 -9.297 1 97 93 GLN A C 1
ATOM 742 O O . GLN A 1 93 ? 16.391 -23.766 -8.562 1 97 93 GLN A O 1
ATOM 747 N N . LEU A 1 94 ? 18.297 -24.875 -9.172 1 98.12 94 LEU A N 1
ATOM 748 C CA . LEU A 1 94 ? 18.5 -25.375 -7.82 1 98.12 94 LEU A CA 1
ATOM 749 C C . LEU A 1 94 ? 19.219 -24.344 -6.953 1 98.12 94 LEU A C 1
ATOM 751 O O . LEU A 1 94 ? 20.281 -23.844 -7.324 1 98.12 94 LEU A O 1
ATOM 755 N N . VAL A 1 95 ? 18.594 -24.031 -5.793 1 98.56 95 VAL A N 1
ATOM 756 C CA . VAL A 1 95 ? 19.172 -22.984 -4.957 1 98.56 95 VAL A CA 1
ATOM 757 C C . VAL A 1 95 ? 19.234 -23.469 -3.506 1 98.56 95 VAL A C 1
ATOM 759 O O . VAL A 1 95 ? 18.516 -24.375 -3.115 1 98.56 95 VAL A O 1
ATOM 762 N N . ARG A 1 96 ? 20.141 -22.922 -2.826 1 98.31 96 ARG A N 1
ATOM 763 C CA . ARG A 1 96 ? 20.266 -23.141 -1.39 1 98.31 96 ARG A CA 1
ATOM 764 C C . ARG A 1 96 ? 20.016 -21.859 -0.613 1 98.31 96 ARG A C 1
ATOM 766 O O . ARG A 1 96 ? 20.594 -20.812 -0.917 1 98.31 96 ARG A O 1
ATOM 773 N N . HIS A 1 97 ? 19.062 -21.938 0.302 1 97.25 97 HIS A N 1
ATOM 774 C CA . HIS A 1 97 ? 18.812 -20.781 1.157 1 97.25 97 HIS A CA 1
ATOM 775 C C . HIS A 1 97 ? 20 -20.5 2.074 1 97.25 97 HIS A C 1
ATOM 777 O O . HIS A 1 97 ? 20.453 -21.406 2.785 1 97.25 97 HIS A O 1
ATOM 783 N N . ARG A 1 98 ? 20.469 -19.297 2.092 1 96 98 ARG A N 1
ATOM 784 C CA . ARG A 1 98 ? 21.734 -18.969 2.736 1 96 98 ARG A CA 1
ATOM 785 C C . ARG A 1 98 ? 21.641 -19.172 4.246 1 96 98 ARG A C 1
ATOM 787 O O . ARG A 1 98 ? 22.562 -19.719 4.859 1 96 98 ARG A O 1
ATOM 794 N N . SER A 1 99 ? 20.609 -18.766 4.828 1 93.38 99 SER A N 1
ATOM 795 C CA . SER A 1 99 ? 20.516 -18.797 6.285 1 93.38 99 SER A CA 1
ATOM 796 C C . SER A 1 99 ? 20.203 -20.203 6.793 1 93.38 99 SER A C 1
ATOM 798 O O . SER A 1 99 ? 20.844 -20.672 7.734 1 93.38 99 SER A O 1
ATOM 800 N N . THR A 1 100 ? 19.25 -20.984 6.238 1 94.12 100 THR A N 1
ATOM 801 C CA . THR A 1 100 ? 18.797 -22.281 6.73 1 94.12 100 THR A CA 1
ATOM 802 C C . THR A 1 100 ? 19.531 -23.422 6.027 1 94.12 100 THR A C 1
ATOM 804 O O . THR A 1 100 ? 19.484 -24.562 6.473 1 94.12 100 THR A O 1
ATOM 807 N N . GLN A 1 101 ? 20.094 -23.125 4.906 1 95.75 101 GLN A N 1
ATOM 808 C CA . GLN A 1 101 ? 20.844 -24.078 4.09 1 95.75 101 GLN A CA 1
ATOM 809 C C . GLN A 1 101 ? 19.906 -25.094 3.453 1 95.75 101 GLN A C 1
ATOM 811 O O . GLN A 1 101 ? 20.375 -26.094 2.883 1 95.75 101 GLN A O 1
ATOM 816 N N . LYS A 1 102 ? 18.656 -24.859 3.537 1 96.06 102 LYS A N 1
ATOM 817 C CA . LYS A 1 102 ? 17.688 -25.719 2.873 1 96.06 102 LYS A CA 1
ATOM 818 C C . LYS A 1 102 ? 17.734 -25.547 1.358 1 96.06 102 LYS A C 1
ATOM 820 O O . LYS A 1 102 ? 17.969 -24.438 0.865 1 96.06 102 LYS A O 1
ATOM 825 N N . VAL A 1 103 ? 17.484 -26.672 0.658 1 97.81 103 VAL A N 1
ATOM 826 C CA . VAL A 1 103 ? 17.547 -26.641 -0.8 1 97.81 103 VAL A CA 1
ATOM 827 C C . VAL A 1 103 ? 16.141 -26.484 -1.379 1 97.81 103 VAL A C 1
ATOM 829 O O . VAL A 1 103 ? 15.18 -27.047 -0.862 1 97.81 103 VAL A O 1
ATOM 832 N N . TYR A 1 104 ? 16.062 -25.641 -2.42 1 98.31 104 TYR A N 1
ATOM 833 C CA . TYR A 1 104 ? 14.812 -25.391 -3.129 1 98.31 104 TYR A CA 1
ATOM 834 C C . TYR A 1 104 ? 15.031 -25.391 -4.637 1 98.31 104 TYR A C 1
ATOM 836 O O . TYR A 1 104 ? 16.172 -25.344 -5.105 1 98.31 104 TYR A O 1
ATOM 844 N N . ALA A 1 105 ? 13.969 -25.562 -5.371 1 98.19 105 ALA A N 1
ATOM 845 C CA . ALA A 1 105 ? 13.938 -25.156 -6.777 1 98.19 105 ALA A CA 1
ATOM 846 C C . ALA A 1 105 ? 13.352 -23.75 -6.934 1 98.19 105 ALA A C 1
ATOM 848 O O . ALA A 1 105 ? 12.289 -23.453 -6.387 1 98.19 105 ALA A O 1
ATOM 849 N N . MET A 1 106 ? 14.016 -22.906 -7.645 1 98.25 106 MET A N 1
ATOM 850 C CA . MET A 1 106 ? 13.562 -21.531 -7.855 1 98.25 106 MET A CA 1
ATOM 851 C C . MET A 1 106 ? 13.32 -21.266 -9.336 1 98.25 106 MET A C 1
ATOM 853 O O . MET A 1 106 ? 14.242 -21.344 -10.148 1 98.25 106 MET A O 1
ATOM 857 N N . LYS A 1 107 ? 12.109 -21.031 -9.656 1 96.75 107 LYS A N 1
ATOM 858 C CA . LYS A 1 107 ? 11.734 -20.656 -11.016 1 96.75 107 LYS A CA 1
ATOM 859 C C . LYS A 1 107 ? 11.82 -19.141 -11.219 1 96.75 107 LYS A C 1
ATOM 861 O O . LYS A 1 107 ? 11.297 -18.375 -10.414 1 96.75 107 LYS A O 1
ATOM 866 N N . LEU A 1 108 ? 12.523 -18.703 -12.219 1 96 108 LEU A N 1
ATOM 867 C CA . LEU A 1 108 ? 12.633 -17.312 -12.617 1 96 108 LEU A CA 1
ATOM 868 C C . LEU A 1 108 ? 11.836 -17.031 -13.883 1 96 108 LEU A C 1
ATOM 870 O O . LEU A 1 108 ? 12.039 -17.703 -14.906 1 96 108 LEU A O 1
ATOM 874 N N . LEU A 1 109 ? 10.945 -16.125 -13.836 1 94.38 109 LEU A N 1
ATOM 875 C CA . LEU A 1 109 ? 10.164 -15.711 -14.992 1 94.38 109 LEU A CA 1
ATOM 876 C C . LEU A 1 109 ? 10.477 -14.266 -15.375 1 94.38 109 LEU A C 1
ATOM 878 O O . LEU A 1 109 ? 10.328 -13.359 -14.555 1 94.38 109 LEU A O 1
ATOM 882 N N . SER A 1 110 ? 10.906 -14.047 -16.594 1 93.94 110 SER A N 1
ATOM 883 C CA . SER A 1 110 ? 11.195 -12.703 -17.062 1 93.94 110 SER A CA 1
ATOM 884 C C . SER A 1 110 ? 9.93 -11.852 -17.141 1 93.94 110 SER A C 1
ATOM 886 O O . SER A 1 110 ? 8.984 -12.203 -17.859 1 93.94 110 SER A O 1
ATOM 888 N N . LYS A 1 111 ? 9.906 -10.742 -16.469 1 94.75 111 LYS A N 1
ATOM 889 C CA . LYS A 1 111 ? 8.75 -9.859 -16.5 1 94.75 111 LYS A CA 1
ATOM 890 C C . LYS A 1 111 ? 8.516 -9.328 -17.922 1 94.75 111 LYS A C 1
ATOM 892 O O . LYS A 1 111 ? 7.367 -9.195 -18.359 1 94.75 111 LYS A O 1
ATOM 897 N N . PHE A 1 112 ? 9.555 -9.023 -18.625 1 93.62 112 PHE A N 1
ATOM 898 C CA . PHE A 1 112 ? 9.469 -8.539 -19.984 1 93.62 112 PHE A CA 1
ATOM 899 C C . PHE A 1 112 ? 8.742 -9.539 -20.875 1 93.62 112 PHE A C 1
AT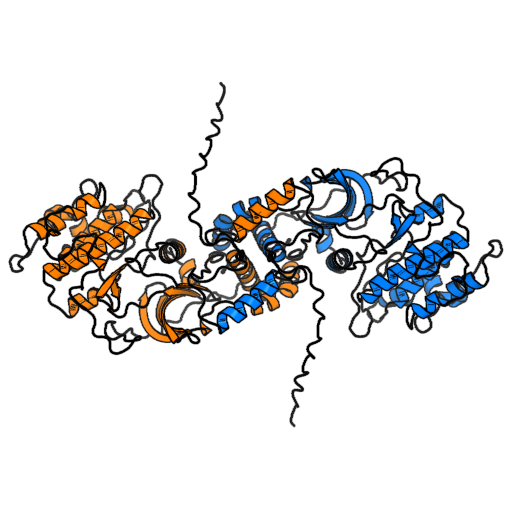OM 901 O O . PHE A 1 112 ? 7.809 -9.18 -21.594 1 93.62 112 PHE A O 1
ATOM 908 N N . GLU A 1 113 ? 9.125 -10.789 -20.75 1 91.19 113 GLU A N 1
ATOM 909 C CA . GLU A 1 113 ? 8.516 -11.836 -21.578 1 91.19 113 GLU A CA 1
ATOM 910 C C . GLU A 1 113 ? 7.062 -12.07 -21.188 1 91.19 113 GLU A C 1
ATOM 912 O O . GLU A 1 113 ? 6.23 -12.383 -22.031 1 91.19 113 GLU A O 1
ATOM 917 N N . MET A 1 114 ? 6.805 -11.914 -19.875 1 91.19 114 MET A N 1
ATOM 918 C CA . MET A 1 114 ? 5.438 -12.102 -19.406 1 91.19 114 MET A CA 1
ATOM 919 C C . MET A 1 114 ? 4.5 -11.07 -20.016 1 91.19 114 MET A C 1
ATOM 921 O O . MET A 1 114 ? 3.359 -11.391 -20.359 1 91.19 114 MET A O 1
ATOM 925 N N . ILE A 1 115 ? 4.973 -9.891 -20.125 1 91.06 115 ILE A N 1
ATOM 926 C CA . ILE A 1 115 ? 4.16 -8.812 -20.672 1 91.06 115 ILE A CA 1
ATOM 927 C C . ILE A 1 115 ? 4.035 -8.984 -22.188 1 91.06 115 ILE A C 1
ATOM 929 O O . ILE A 1 115 ? 2.955 -8.797 -22.75 1 91.06 115 ILE A O 1
ATOM 933 N N . LYS A 1 116 ? 5.105 -9.359 -22.859 1 88.31 116 LYS A N 1
ATOM 934 C CA . LYS A 1 116 ? 5.125 -9.555 -24.297 1 88.31 116 LYS A CA 1
ATOM 935 C C . LYS A 1 116 ? 4.164 -10.664 -24.719 1 88.31 116 LYS A C 1
ATOM 937 O O . LYS A 1 116 ? 3.5 -10.555 -25.75 1 88.31 116 LYS A O 1
ATOM 942 N N . ARG A 1 117 ? 4.047 -11.633 -23.844 1 83.56 117 ARG A N 1
ATOM 943 C CA . ARG A 1 117 ? 3.199 -12.789 -24.156 1 83.56 117 ARG A CA 1
ATOM 944 C C . ARG A 1 117 ? 2.051 -12.898 -23.156 1 83.56 117 ARG A C 1
ATOM 946 O O . ARG A 1 117 ? 1.809 -13.969 -22.594 1 83.56 117 ARG A O 1
ATOM 953 N N . SER A 1 118 ? 1.365 -11.844 -22.906 1 78.19 118 SER A N 1
ATOM 954 C CA . SER A 1 118 ? 0.378 -11.742 -21.844 1 78.19 118 SER A CA 1
ATOM 955 C C . SER A 1 118 ? -0.8 -12.68 -22.094 1 78.19 118 SER A C 1
ATOM 957 O O . SER A 1 118 ? -1.434 -13.148 -21.141 1 78.19 118 SER A O 1
ATOM 959 N N . ASP A 1 119 ? -1.054 -13.07 -23.266 1 72.5 119 ASP A N 1
ATOM 960 C CA . ASP A 1 119 ? -2.197 -13.914 -23.594 1 72.5 119 ASP A CA 1
ATOM 961 C C . ASP A 1 119 ? -1.935 -15.375 -23.219 1 72.5 119 ASP A C 1
ATOM 963 O O . ASP A 1 119 ? -2.863 -16.188 -23.172 1 72.5 119 ASP A O 1
ATOM 967 N N . SER A 1 120 ? -0.719 -15.586 -22.891 1 66.44 120 SER A N 1
ATOM 968 C CA . SER A 1 120 ? -0.366 -16.984 -22.641 1 66.44 120 SER A CA 1
ATOM 969 C C . SER A 1 120 ? 0.398 -17.125 -21.328 1 66.44 120 SER A C 1
ATOM 971 O O . SER A 1 120 ? 0.955 -18.188 -21.047 1 66.44 120 SER A O 1
ATOM 973 N N . ALA A 1 121 ? 0.446 -16.031 -20.703 1 68.5 121 ALA A N 1
ATOM 974 C CA . ALA A 1 121 ? 1.194 -16.078 -19.453 1 68.5 121 ALA A CA 1
ATOM 975 C C . ALA A 1 121 ? 0.255 -16.188 -18.25 1 68.5 121 ALA A C 1
ATOM 977 O O . ALA A 1 121 ? -0.422 -15.219 -17.906 1 68.5 121 ALA A O 1
ATOM 978 N N . PHE A 1 122 ? 0.307 -17.344 -17.625 1 83.44 122 PHE A N 1
ATOM 979 C CA . PHE A 1 122 ? -0.615 -17.594 -16.516 1 83.44 122 PHE A CA 1
ATOM 980 C C . PHE A 1 122 ? 0.141 -17.75 -15.211 1 83.44 122 PHE A C 1
ATOM 982 O O . PHE A 1 122 ? -0.098 -18.703 -14.461 1 83.44 122 PHE A O 1
ATOM 989 N N . PHE A 1 123 ? 1.053 -16.766 -15.016 1 91.06 123 PHE A N 1
ATOM 990 C CA . PHE A 1 123 ? 1.896 -16.844 -13.828 1 91.06 123 PHE A CA 1
ATOM 991 C C . PHE A 1 123 ? 1.065 -16.672 -12.562 1 91.06 123 PHE A C 1
ATOM 993 O O . PHE A 1 123 ? 1.418 -17.203 -11.508 1 91.06 123 PHE A O 1
ATOM 1000 N N . TRP A 1 124 ? -0.073 -16.016 -12.625 1 92.19 124 TRP A N 1
ATOM 1001 C CA . TRP A 1 124 ? -0.949 -15.859 -11.469 1 92.19 124 TRP A CA 1
ATOM 1002 C C . TRP A 1 124 ? -1.542 -17.203 -11.047 1 92.19 124 TRP A C 1
ATOM 1004 O O . TRP A 1 124 ? -1.547 -17.547 -9.867 1 92.19 124 TRP A O 1
ATOM 1014 N N . GLU A 1 125 ? -2.1 -17.953 -12.031 1 91.88 125 GLU A N 1
ATOM 1015 C CA . GLU A 1 125 ? -2.689 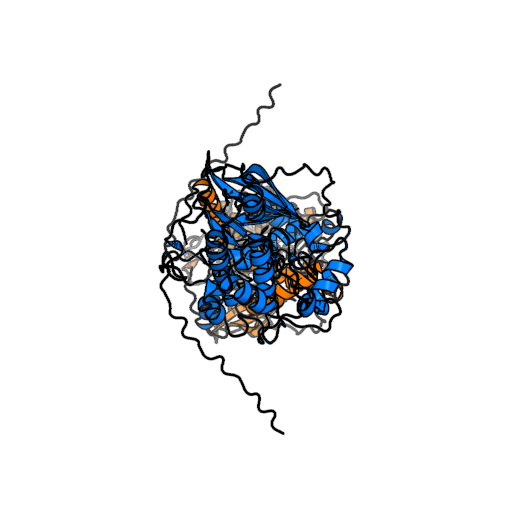-19.25 -11.758 1 91.88 125 GLU A CA 1
ATOM 1016 C C . GLU A 1 125 ? -1.651 -20.219 -11.188 1 91.88 125 GLU A C 1
ATOM 1018 O O . GLU A 1 125 ? -1.922 -20.922 -10.211 1 91.88 125 GLU A O 1
ATOM 1023 N N . GLU A 1 126 ? -0.537 -20.156 -11.812 1 93.62 126 GLU A N 1
ATOM 1024 C CA . GLU A 1 126 ? 0.542 -21.016 -11.344 1 93.62 126 GLU A CA 1
ATOM 1025 C C . GLU A 1 126 ? 0.883 -20.734 -9.883 1 93.62 126 GLU A C 1
ATOM 1027 O O . GLU A 1 126 ? 0.917 -21.641 -9.055 1 93.62 126 GLU A O 1
ATOM 1032 N N . ARG A 1 127 ? 1.129 -19.484 -9.633 1 94.69 127 ARG A N 1
ATOM 1033 C CA . ARG A 1 127 ? 1.474 -19.062 -8.281 1 94.69 127 ARG A CA 1
ATOM 1034 C C . ARG A 1 127 ? 0.364 -19.422 -7.297 1 94.69 127 ARG A C 1
ATOM 1036 O O . ARG A 1 127 ? 0.629 -19.984 -6.23 1 94.69 127 ARG A O 1
ATOM 1043 N N . ASP A 1 128 ? -0.85 -19.219 -7.613 1 93.19 128 ASP A N 1
ATOM 1044 C CA . ASP A 1 128 ? -1.983 -19.438 -6.719 1 93.19 128 ASP A CA 1
ATOM 1045 C C . ASP A 1 128 ? -2.199 -20.938 -6.457 1 93.19 128 ASP A C 1
ATOM 1047 O O . ASP A 1 128 ? -2.461 -21.328 -5.32 1 93.19 128 ASP A O 1
ATOM 1051 N N . ILE A 1 129 ? -2.086 -21.719 -7.469 1 94.12 129 ILE A N 1
ATOM 1052 C CA . ILE A 1 129 ? -2.266 -23.156 -7.34 1 94.12 129 ILE A CA 1
ATOM 1053 C C . ILE A 1 129 ? -1.207 -23.719 -6.395 1 94.12 129 ILE A C 1
ATOM 1055 O O . ILE A 1 129 ? -1.536 -24.422 -5.426 1 94.12 129 ILE A O 1
ATOM 1059 N N . MET A 1 130 ? 0.017 -23.391 -6.617 1 95.25 130 MET A N 1
ATOM 1060 C CA . MET A 1 130 ? 1.101 -23.953 -5.812 1 95.25 130 MET A CA 1
ATOM 1061 C C . MET A 1 130 ? 1.043 -23.422 -4.383 1 95.25 130 MET A C 1
ATOM 1063 O O . MET A 1 130 ? 1.417 -24.125 -3.443 1 95.25 130 MET A O 1
ATOM 1067 N N . ALA A 1 131 ? 0.568 -22.234 -4.266 1 93.75 131 ALA A N 1
ATOM 1068 C CA . ALA A 1 131 ? 0.513 -21.609 -2.945 1 93.75 131 ALA A CA 1
ATOM 1069 C C . ALA A 1 131 ? -0.604 -22.219 -2.1 1 93.75 131 ALA A C 1
ATOM 1071 O O . ALA A 1 131 ? -0.472 -22.328 -0.878 1 93.75 131 ALA A O 1
ATOM 1072 N N . HIS A 1 132 ? -1.667 -22.719 -2.764 1 90.5 132 HIS A N 1
ATOM 1073 C CA . HIS A 1 132 ? -2.857 -22.984 -1.962 1 90.5 132 HIS A CA 1
ATOM 1074 C C . HIS A 1 132 ? -3.365 -24.406 -2.172 1 90.5 132 HIS A C 1
ATOM 1076 O O . HIS A 1 132 ? -4.355 -24.812 -1.558 1 90.5 132 HIS A O 1
ATOM 1082 N N . ALA A 1 133 ? -2.852 -25.234 -3.021 1 88.94 133 ALA A N 1
ATOM 1083 C CA . ALA A 1 133 ? -3.33 -26.578 -3.297 1 88.94 133 ALA A CA 1
ATOM 1084 C C . ALA A 1 133 ? -3.279 -27.453 -2.041 1 88.94 133 ALA A C 1
ATOM 1086 O O . ALA A 1 133 ? -4.09 -28.359 -1.878 1 88.94 133 ALA A O 1
ATOM 1087 N N . ASN A 1 134 ? -2.527 -27.188 -1.062 1 85.94 134 ASN A N 1
ATOM 1088 C CA . ASN A 1 134 ? -2.381 -28.016 0.136 1 85.94 134 ASN A CA 1
ATOM 1089 C C . ASN A 1 134 ? -2.506 -29.5 -0.185 1 85.94 134 ASN A C 1
ATOM 1091 O O . ASN A 1 134 ? -3.316 -30.203 0.422 1 85.94 134 ASN A O 1
ATOM 1095 N N . SER A 1 135 ? -1.823 -30.062 -1.104 1 93.62 135 SER A N 1
ATOM 1096 C CA . SER A 1 135 ? -1.866 -31.438 -1.567 1 93.62 135 SER A CA 1
ATOM 1097 C C . SER A 1 135 ? -0.473 -32.062 -1.591 1 93.62 135 SER A C 1
ATOM 1099 O O . SER A 1 135 ? 0.506 -31.391 -1.914 1 93.62 135 SER A O 1
ATOM 1101 N N . GLU A 1 136 ? -0.502 -33.375 -1.3 1 94.44 136 GLU A N 1
ATOM 1102 C CA . GLU A 1 136 ? 0.752 -34.125 -1.338 1 94.44 136 GLU A CA 1
ATOM 1103 C C . GLU A 1 136 ? 1.162 -34.438 -2.773 1 94.44 136 GLU A C 1
ATOM 1105 O O . GLU A 1 136 ? 2.271 -34.906 -3.016 1 94.44 136 GLU A O 1
ATOM 1110 N N . TRP A 1 137 ? 0.334 -34.125 -3.689 1 96.62 137 TRP A N 1
ATOM 1111 C CA . TRP A 1 137 ? 0.551 -34.562 -5.066 1 96.62 137 TRP A CA 1
ATOM 1112 C C . TRP A 1 137 ? 0.978 -33.375 -5.945 1 96.62 137 TRP A C 1
ATOM 1114 O O . TRP A 1 137 ? 1.176 -33.531 -7.152 1 96.62 137 TRP A O 1
ATOM 1124 N N . ILE A 1 138 ? 1.048 -32.188 -5.355 1 97 138 ILE A N 1
ATOM 1125 C CA . ILE A 1 138 ? 1.403 -30.969 -6.074 1 97 138 ILE A CA 1
ATOM 1126 C C . ILE A 1 138 ? 2.654 -30.359 -5.453 1 97 138 ILE A C 1
ATOM 1128 O O . ILE A 1 138 ? 2.789 -30.297 -4.23 1 97 138 ILE A O 1
ATOM 1132 N N . VAL A 1 139 ? 3.576 -29.922 -6.285 1 96.88 139 VAL A N 1
ATOM 1133 C CA . VAL A 1 139 ? 4.766 -29.234 -5.797 1 96.88 139 VAL A CA 1
ATOM 1134 C C . VAL A 1 139 ? 4.355 -28 -5.004 1 96.88 139 VAL A C 1
ATOM 1136 O O . VAL A 1 139 ? 3.496 -27.219 -5.445 1 96.88 139 VAL A O 1
ATOM 1139 N N . GLN A 1 140 ? 4.969 -27.828 -3.922 1 95.81 140 GLN A N 1
ATOM 1140 C CA . GLN A 1 140 ? 4.562 -26.766 -3.002 1 95.81 140 GLN A CA 1
ATOM 1141 C C . GLN A 1 140 ? 5.379 -25.5 -3.229 1 95.81 140 GLN A C 1
ATOM 1143 O O . GLN A 1 140 ? 6.602 -25.562 -3.396 1 95.81 140 GLN A O 1
ATOM 1148 N N . LEU A 1 141 ? 4.676 -24.391 -3.229 1 97.19 141 LEU A N 1
ATOM 1149 C CA . LEU A 1 141 ? 5.32 -23.078 -3.248 1 97.19 141 LEU A CA 1
ATOM 1150 C C . LEU A 1 141 ? 5.633 -22.609 -1.834 1 97.19 141 LEU A C 1
ATOM 1152 O O . LEU A 1 141 ? 4.762 -22.625 -0.96 1 97.19 141 LEU A O 1
ATOM 1156 N N . HIS A 1 142 ? 6.832 -22.203 -1.63 1 96.69 142 HIS A N 1
ATOM 1157 C CA . HIS A 1 142 ? 7.215 -21.703 -0.316 1 96.69 142 HIS A CA 1
ATOM 1158 C C . HIS A 1 142 ? 7.246 -20.172 -0.302 1 96.69 142 HIS A C 1
ATOM 1160 O O . HIS A 1 142 ? 6.785 -19.547 0.655 1 96.69 142 HIS A O 1
ATOM 1166 N N . PHE A 1 143 ? 7.836 -19.625 -1.374 1 97.19 143 PHE A N 1
ATOM 1167 C CA . PHE A 1 143 ? 7.953 -18.172 -1.48 1 97.19 143 PHE A CA 1
ATOM 1168 C C . PHE A 1 143 ? 7.734 -17.719 -2.918 1 97.19 143 PHE A C 1
ATOM 1170 O O . PHE A 1 143 ? 8.141 -18.391 -3.861 1 97.19 143 PHE A O 1
ATOM 1177 N N . ALA A 1 144 ? 7.125 -16.625 -3.043 1 98.25 144 ALA A N 1
ATOM 1178 C CA . ALA A 1 144 ? 7.082 -15.859 -4.293 1 98.25 144 ALA A CA 1
ATOM 1179 C C . ALA A 1 144 ? 7.469 -14.406 -4.062 1 98.25 144 ALA A C 1
ATOM 1181 O O . ALA A 1 144 ? 7.082 -13.805 -3.057 1 98.25 144 ALA A O 1
ATOM 1182 N N . PHE A 1 145 ? 8.281 -13.883 -4.828 1 98.44 145 PHE A N 1
ATOM 1183 C CA . PHE A 1 145 ? 8.695 -12.484 -4.754 1 98.44 145 PHE A CA 1
ATOM 1184 C C . PHE A 1 145 ? 9.148 -11.984 -6.121 1 98.44 145 PHE A C 1
ATOM 1186 O O . PHE A 1 145 ? 8.922 -12.648 -7.137 1 98.44 145 PHE A O 1
ATOM 1193 N N . GLN A 1 146 ? 9.648 -10.773 -6.172 1 98.06 146 GLN A N 1
ATOM 1194 C CA . GLN A 1 146 ? 9.969 -10.203 -7.477 1 98.06 146 GLN A CA 1
ATOM 1195 C C . GLN A 1 146 ? 11.023 -9.102 -7.348 1 98.06 146 GLN A C 1
ATOM 1197 O O . GLN A 1 146 ? 11.227 -8.562 -6.258 1 98.06 146 GLN A O 1
ATOM 1202 N N . ASP A 1 147 ? 11.719 -8.82 -8.32 1 96.38 147 ASP A N 1
ATOM 1203 C CA . ASP A 1 147 ? 12.547 -7.633 -8.484 1 96.38 147 ASP A CA 1
ATOM 1204 C C . ASP A 1 147 ? 12.242 -6.93 -9.805 1 96.38 147 ASP A C 1
ATOM 1206 O O . ASP A 1 147 ? 11.148 -7.074 -10.352 1 96.38 147 ASP A O 1
ATOM 1210 N N . SER A 1 148 ? 13.07 -6.113 -10.281 1 94.25 148 SER A N 1
ATOM 1211 C CA . SER A 1 148 ? 12.766 -5.289 -11.445 1 94.25 148 SER A CA 1
ATOM 1212 C C . SER A 1 148 ? 12.75 -6.125 -12.727 1 94.25 148 SER A C 1
ATOM 1214 O O . SER A 1 148 ? 12.164 -5.719 -13.727 1 94.25 148 SER A O 1
ATOM 1216 N N . LYS A 1 149 ? 13.289 -7.344 -12.695 1 94.94 149 LYS A N 1
ATOM 1217 C CA . LYS A 1 149 ? 13.461 -8.102 -13.93 1 94.94 149 LYS A CA 1
ATOM 1218 C C . LYS A 1 149 ? 12.648 -9.391 -13.898 1 94.94 149 LYS A C 1
ATOM 1220 O O . LYS A 1 149 ? 12.141 -9.828 -14.938 1 94.94 149 LYS A O 1
ATOM 1225 N N . PHE A 1 150 ? 12.531 -9.969 -12.672 1 96.25 150 PHE A N 1
ATOM 1226 C CA . PHE A 1 150 ? 12.008 -11.328 -12.648 1 96.25 150 PHE A CA 1
ATOM 1227 C C . PHE A 1 150 ? 10.922 -11.477 -11.586 1 96.25 150 PHE A C 1
ATOM 1229 O O . PHE A 1 150 ? 10.922 -10.742 -10.594 1 96.25 150 PHE A O 1
ATOM 1236 N N . LEU A 1 151 ? 10.031 -12.391 -11.852 1 97.12 151 LEU A N 1
ATOM 1237 C CA . LEU A 1 151 ? 9.258 -13.07 -10.82 1 97.12 151 LEU A CA 1
ATOM 1238 C C . LEU A 1 151 ? 9.977 -14.328 -10.336 1 97.12 151 LEU A C 1
ATOM 1240 O O . LEU A 1 151 ? 10.555 -15.062 -11.133 1 97.12 151 LEU A O 1
ATOM 1244 N N . TYR A 1 152 ? 9.945 -14.516 -9.07 1 98.25 152 TYR A N 1
ATOM 1245 C CA . TYR A 1 152 ? 10.586 -15.688 -8.477 1 98.25 152 TYR A CA 1
ATOM 1246 C C . TYR A 1 152 ? 9.562 -16.562 -7.762 1 98.25 152 TYR A C 1
ATOM 1248 O O . TYR A 1 152 ? 8.75 -16.062 -6.984 1 98.25 152 TYR A O 1
ATOM 1256 N N . MET A 1 153 ? 9.602 -17.828 -8 1 97.88 153 MET A N 1
ATOM 1257 C CA . MET A 1 153 ? 8.828 -18.812 -7.262 1 97.88 153 MET A CA 1
ATOM 1258 C C . MET A 1 153 ? 9.742 -19.891 -6.66 1 97.88 153 MET A C 1
ATOM 1260 O O . MET A 1 153 ? 10.367 -20.656 -7.395 1 97.88 153 MET A O 1
ATOM 1264 N N . VAL A 1 154 ? 9.82 -19.875 -5.375 1 98.38 154 VAL A N 1
ATOM 1265 C CA . VAL A 1 154 ? 10.633 -20.859 -4.656 1 98.38 154 VAL A CA 1
ATOM 1266 C C . VAL A 1 154 ? 9.773 -22.047 -4.25 1 98.38 154 VAL A C 1
ATOM 1268 O O . VAL A 1 154 ? 8.836 -21.906 -3.457 1 98.38 154 VAL A O 1
ATOM 1271 N N . MET A 1 155 ? 10.133 -23.234 -4.719 1 97.88 155 MET A N 1
ATOM 1272 C CA . MET A 1 155 ? 9.289 -24.406 -4.539 1 97.88 155 MET A CA 1
ATOM 1273 C C . MET A 1 155 ? 10.109 -25.594 -4.023 1 97.88 155 MET A C 1
ATOM 1275 O O . MET A 1 155 ? 11.328 -25.5 -3.891 1 97.88 155 MET A O 1
ATOM 1279 N N . ASP A 1 156 ? 9.422 -26.688 -3.775 1 96.56 156 ASP A N 1
ATOM 1280 C CA . ASP A 1 156 ? 10.094 -27.922 -3.404 1 96.56 156 ASP A CA 1
ATOM 1281 C C . ASP A 1 156 ? 11.07 -28.375 -4.492 1 96.56 156 ASP A C 1
ATOM 1283 O O . ASP A 1 156 ? 10.766 -28.281 -5.684 1 96.56 156 ASP A O 1
ATOM 1287 N N . TYR A 1 157 ? 12.258 -28.719 -4.012 1 97.75 157 TYR A N 1
ATOM 1288 C CA . TYR A 1 157 ? 13.148 -29.422 -4.934 1 97.75 157 TYR A CA 1
ATOM 1289 C C . TYR A 1 157 ? 12.789 -30.891 -5.031 1 97.75 157 TYR A C 1
ATOM 1291 O O . TYR A 1 157 ? 12.609 -31.562 -4.008 1 97.75 157 TYR A O 1
ATOM 1299 N N . MET A 1 158 ? 12.656 -31.453 -6.184 1 97.56 158 MET A N 1
ATOM 1300 C CA . MET A 1 158 ? 12.336 -32.844 -6.477 1 97.56 158 MET A CA 1
ATOM 1301 C C . MET A 1 158 ? 13.547 -33.562 -7.043 1 97.56 158 MET A C 1
ATOM 1303 O O . MET A 1 158 ? 13.688 -33.719 -8.258 1 97.56 158 MET A O 1
ATOM 1307 N N . PRO A 1 159 ? 14.336 -34.125 -6.137 1 97.25 159 PRO A N 1
ATOM 1308 C CA . PRO A 1 159 ? 15.641 -34.625 -6.574 1 97.25 159 PRO A CA 1
ATOM 1309 C C . PRO A 1 159 ? 15.531 -35.875 -7.441 1 97.25 159 PRO A C 1
ATOM 1311 O O . PRO A 1 159 ? 16.516 -36.281 -8.078 1 97.25 159 PRO A O 1
ATOM 1314 N N . GLY A 1 160 ? 14.398 -36.531 -7.449 1 96.75 160 GLY A N 1
ATOM 1315 C CA . GLY A 1 160 ? 14.219 -37.719 -8.258 1 96.75 160 GLY A CA 1
ATOM 1316 C C . GLY A 1 160 ? 14.094 -37.438 -9.742 1 96.75 160 GLY A C 1
ATOM 1317 O O . GLY A 1 160 ? 14.078 -38.344 -10.562 1 96.75 160 GLY A O 1
ATOM 1318 N N . GLY A 1 161 ? 13.977 -36.125 -10.109 1 95.19 161 GLY A N 1
ATOM 1319 C CA . GLY A 1 161 ? 13.844 -35.781 -11.508 1 95.19 161 GLY A CA 1
ATOM 1320 C C . GLY A 1 161 ? 12.438 -35.969 -12.047 1 95.19 161 GLY A C 1
ATOM 1321 O O . GLY A 1 161 ? 11.477 -36.031 -11.273 1 95.19 161 GLY A O 1
ATOM 1322 N N . ASP A 1 162 ? 12.367 -35.969 -13.398 1 95.44 162 ASP A N 1
ATOM 1323 C CA . ASP A 1 162 ? 11.062 -36.156 -14.031 1 95.44 162 ASP A CA 1
ATOM 1324 C C . ASP A 1 162 ? 10.914 -37.562 -14.594 1 95.44 162 ASP A C 1
ATOM 1326 O O . ASP A 1 162 ? 11.859 -38.344 -14.578 1 95.44 162 ASP A O 1
ATOM 1330 N N . LEU A 1 163 ? 9.703 -37.906 -15.055 1 96.44 163 LEU A N 1
ATOM 1331 C CA . LEU A 1 163 ? 9.422 -39.25 -15.531 1 96.44 163 LEU A CA 1
ATOM 1332 C C . LEU A 1 163 ? 10.07 -39.5 -16.891 1 96.44 163 LEU A C 1
ATOM 1334 O O . LEU A 1 163 ? 10.234 -40.656 -17.312 1 96.44 163 LEU A O 1
ATOM 1338 N N . VAL A 1 164 ? 10.375 -38.406 -17.625 1 94.94 164 VAL A N 1
ATOM 1339 C CA . VAL A 1 164 ? 11.109 -38.594 -18.875 1 94.94 164 VAL A CA 1
ATOM 1340 C C . VAL A 1 164 ? 12.445 -39.281 -18.594 1 94.94 164 VAL A C 1
ATOM 1342 O O . VAL A 1 164 ? 12.805 -40.25 -19.266 1 94.94 164 VAL A O 1
ATOM 1345 N N . ASN A 1 165 ? 13.117 -38.719 -17.641 1 92.5 165 ASN A N 1
ATOM 1346 C CA . ASN A 1 165 ? 14.398 -39.281 -17.234 1 92.5 165 ASN A CA 1
ATOM 1347 C C . ASN A 1 165 ? 14.25 -40.719 -16.734 1 92.5 165 ASN A C 1
ATOM 1349 O O . ASN A 1 165 ? 15.086 -41.594 -17.047 1 92.5 165 ASN A O 1
ATOM 1353 N N . LEU A 1 166 ? 13.281 -40.969 -15.93 1 93.06 166 LEU A N 1
ATOM 1354 C CA . LEU A 1 166 ? 13.047 -42.312 -15.438 1 93.06 166 LEU A CA 1
ATOM 1355 C C . LEU A 1 166 ? 12.836 -43.312 -16.594 1 93.06 166 LEU A C 1
ATOM 1357 O O . LEU A 1 166 ? 13.461 -44.375 -16.641 1 93.06 166 LEU A O 1
ATOM 1361 N N . MET A 1 167 ? 12 -42.906 -17.562 1 94.44 167 MET A N 1
ATOM 1362 C CA . MET A 1 167 ? 11.656 -43.781 -18.688 1 94.44 167 MET A CA 1
ATOM 1363 C C . MET A 1 167 ? 12.859 -44 -19.594 1 94.44 167 MET A C 1
ATOM 1365 O O . MET A 1 167 ? 12.938 -45.031 -20.297 1 94.44 167 MET A O 1
ATOM 1369 N N . SER A 1 168 ? 13.758 -43.094 -19.609 1 92.5 168 SER A N 1
ATOM 1370 C CA . SER A 1 168 ? 14.953 -43.219 -20.422 1 92.5 168 SER A CA 1
ATOM 1371 C C . SER A 1 168 ? 15.969 -44.156 -19.797 1 92.5 168 SER A C 1
ATOM 1373 O O . SER A 1 168 ? 16.797 -44.719 -20.484 1 92.5 168 SER A O 1
ATOM 1375 N N . ASN A 1 169 ? 15.898 -44.375 -18.516 1 90.19 169 ASN A N 1
ATOM 1376 C CA . ASN A 1 169 ? 16.922 -45.125 -17.797 1 90.19 169 ASN A CA 1
ATOM 1377 C C . ASN A 1 169 ? 16.438 -46.531 -17.438 1 90.19 169 ASN A C 1
ATOM 1379 O O . ASN A 1 169 ? 17.25 -47.375 -17.094 1 90.19 169 ASN A O 1
ATOM 1383 N N . TYR A 1 170 ? 15.086 -46.688 -17.594 1 89.31 170 TYR A N 1
ATOM 1384 C CA . TYR A 1 170 ? 14.547 -48 -17.203 1 89.31 170 TYR A CA 1
ATOM 1385 C C . TYR A 1 170 ? 13.555 -48.5 -18.234 1 89.31 170 TYR A C 1
ATOM 1387 O O . TYR A 1 170 ? 12.859 -47.719 -18.891 1 89.31 170 TYR A O 1
ATOM 1395 N N . ASP A 1 171 ? 13.586 -49.812 -18.391 1 89.62 171 ASP A N 1
ATOM 1396 C CA . ASP A 1 171 ? 12.414 -50.438 -18.984 1 89.62 171 ASP A CA 1
ATOM 1397 C C . ASP A 1 171 ? 11.266 -50.531 -17.984 1 89.62 171 ASP A C 1
ATOM 1399 O O . ASP A 1 171 ? 11.352 -51.25 -17 1 89.62 171 ASP A O 1
ATOM 1403 N N . VAL A 1 172 ? 10.203 -49.906 -18.219 1 94.31 172 VAL A N 1
ATOM 1404 C CA . VAL A 1 172 ? 9.148 -49.719 -17.234 1 94.31 172 VAL A CA 1
ATOM 1405 C C . VAL A 1 172 ? 8.156 -50.875 -17.312 1 94.31 172 VAL A C 1
ATOM 1407 O O . VAL A 1 172 ? 7.426 -51.031 -18.297 1 94.31 172 VAL A O 1
ATOM 1410 N N . PRO A 1 173 ? 8.102 -51.594 -16.266 1 95.25 173 PRO A N 1
ATOM 1411 C CA . PRO A 1 173 ? 7.055 -52.625 -16.203 1 95.25 173 PRO A CA 1
ATOM 1412 C C . PRO A 1 173 ? 5.66 -52.031 -16.031 1 95.25 173 PRO A C 1
ATOM 1414 O O . PRO A 1 173 ? 5.523 -50.906 -15.555 1 95.25 173 PRO A O 1
ATOM 1417 N N . GLU A 1 174 ? 4.699 -52.781 -16.438 1 97.19 174 GLU A N 1
ATOM 1418 C CA . GLU A 1 174 ? 3.32 -52.312 -16.344 1 97.19 174 GLU A CA 1
ATOM 1419 C C . GLU A 1 174 ? 2.941 -51.969 -14.906 1 97.19 174 GLU A C 1
ATOM 1421 O O . GLU A 1 174 ? 2.186 -51.031 -14.664 1 97.19 174 GLU A O 1
ATOM 1426 N N . LYS A 1 175 ? 3.543 -52.688 -13.969 1 96.5 175 LYS A N 1
ATOM 1427 C CA . LYS A 1 175 ? 3.262 -52.438 -12.555 1 96.5 175 LYS A CA 1
ATOM 1428 C C . LYS A 1 175 ? 3.695 -51.062 -12.148 1 96.5 175 LYS A C 1
ATOM 1430 O O . LYS A 1 175 ? 3.014 -50.375 -11.359 1 96.5 175 LYS A O 1
ATOM 1435 N N . TRP A 1 176 ? 4.852 -50.594 -12.664 1 97.19 176 TRP A N 1
ATOM 1436 C CA . TRP A 1 176 ? 5.32 -49.25 -12.391 1 97.19 176 TRP A CA 1
ATOM 1437 C C . TRP A 1 176 ? 4.383 -48.219 -13.008 1 97.19 176 TRP A C 1
ATOM 1439 O O . TRP A 1 176 ? 4.031 -47.219 -12.367 1 97.19 176 TRP A O 1
ATOM 1449 N N . ALA A 1 177 ? 3.984 -48.5 -14.258 1 98.06 177 ALA A N 1
ATOM 1450 C CA . ALA A 1 177 ? 3.07 -47.625 -14.969 1 98.06 177 ALA A CA 1
ATOM 1451 C C . ALA A 1 177 ? 1.759 -47.469 -14.203 1 98.06 177 ALA A C 1
ATOM 1453 O O . ALA A 1 177 ? 1.207 -46.375 -14.125 1 98.06 177 ALA A O 1
ATOM 1454 N N . LYS A 1 178 ? 1.304 -48.562 -13.68 1 98.38 178 LYS A N 1
ATOM 1455 C CA . LYS A 1 178 ? 0.081 -48.562 -12.883 1 98.38 178 LYS A CA 1
ATOM 1456 C C . LYS A 1 178 ? 0.215 -47.625 -11.68 1 98.38 178 LYS A C 1
ATOM 1458 O O . LYS A 1 178 ? -0.665 -46.812 -11.414 1 98.38 178 LYS A O 1
ATOM 1463 N N . PHE A 1 179 ? 1.293 -47.719 -10.961 1 98.44 179 PHE A N 1
ATOM 1464 C CA . PHE A 1 179 ? 1.554 -46.969 -9.75 1 98.44 179 PHE A CA 1
ATOM 1465 C C . PHE A 1 179 ? 1.613 -45.469 -10.062 1 98.44 179 PHE A C 1
ATOM 1467 O O . PHE A 1 179 ? 0.888 -44.688 -9.461 1 98.44 179 PHE A O 1
ATOM 1474 N N . PHE A 1 180 ? 2.408 -45.094 -11 1 98.38 180 PHE A N 1
ATOM 1475 C CA . PHE A 1 180 ? 2.6 -43.688 -11.32 1 98.38 180 PHE A CA 1
ATOM 1476 C C . PHE A 1 180 ? 1.344 -43.094 -11.953 1 98.38 18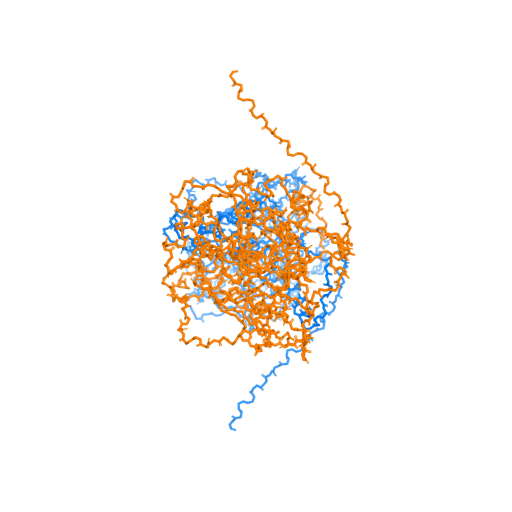0 PHE A C 1
ATOM 1478 O O . PHE A 1 180 ? 1.015 -41.938 -11.727 1 98.38 180 PHE A O 1
ATOM 1485 N N . CYS A 1 181 ? 0.656 -43.875 -12.766 1 98.69 181 CYS A N 1
ATOM 1486 C CA . CYS A 1 181 ? -0.61 -43.438 -13.32 1 98.69 181 CYS A CA 1
ATOM 1487 C C . CYS A 1 181 ? -1.6 -43.094 -12.219 1 98.69 181 CYS A C 1
ATOM 1489 O O . CYS A 1 181 ? -2.277 -42.062 -12.281 1 98.69 181 CYS A O 1
ATOM 1491 N N . ALA A 1 182 ? -1.64 -43.938 -11.219 1 98.75 182 ALA A N 1
ATOM 1492 C CA . ALA A 1 182 ? -2.527 -43.688 -10.086 1 98.75 182 ALA A CA 1
ATOM 1493 C C . ALA A 1 182 ? -2.172 -42.375 -9.391 1 98.75 182 ALA A C 1
ATOM 1495 O O . ALA A 1 182 ? -3.057 -41.625 -9.031 1 98.75 182 ALA A O 1
ATOM 1496 N N . GLU A 1 183 ? -0.906 -42.125 -9.203 1 98.5 183 GLU A N 1
ATOM 1497 C CA . GLU A 1 183 ? -0.481 -40.875 -8.539 1 98.5 183 GLU A CA 1
ATOM 1498 C C . GLU A 1 183 ? -0.802 -39.656 -9.391 1 98.5 183 GLU A C 1
ATOM 1500 O O . GLU A 1 183 ? -1.189 -38.625 -8.859 1 98.5 183 GLU A O 1
ATOM 1505 N N . VAL A 1 184 ? -0.683 -39.781 -10.695 1 98.56 184 VAL A N 1
ATOM 1506 C CA . VAL A 1 184 ? -1.043 -38.688 -11.594 1 98.56 184 VAL A CA 1
ATOM 1507 C C . VAL A 1 184 ? -2.539 -38.406 -11.484 1 98.56 184 VAL A C 1
ATOM 1509 O O . VAL A 1 184 ? -2.959 -37.25 -11.477 1 98.56 184 VAL A O 1
ATOM 1512 N N . VAL A 1 185 ? -3.289 -39.469 -11.422 1 98.62 185 VAL A N 1
ATOM 1513 C CA . VAL A 1 185 ? -4.734 -39.344 -11.297 1 98.62 185 VAL A CA 1
ATOM 1514 C C . VAL A 1 185 ? -5.07 -38.562 -10.031 1 98.62 185 VAL A C 1
ATOM 1516 O O . VAL A 1 185 ? -5.898 -37.625 -10.055 1 98.62 185 VAL A O 1
ATOM 1519 N N . LEU A 1 186 ? -4.387 -38.844 -8.969 1 98.31 186 LEU A N 1
ATOM 1520 C CA . LEU A 1 186 ? -4.613 -38.156 -7.703 1 98.31 186 LEU A CA 1
ATOM 1521 C C . LEU A 1 186 ? -4.172 -36.719 -7.797 1 98.31 186 LEU A C 1
ATOM 1523 O O . LEU A 1 186 ? -4.836 -35.812 -7.262 1 98.31 186 LEU A O 1
ATOM 1527 N N . ALA A 1 187 ? -3.096 -36.438 -8.445 1 98.25 187 ALA A N 1
ATOM 1528 C CA . ALA A 1 187 ? -2.6 -35.094 -8.625 1 98.25 187 ALA A CA 1
ATOM 1529 C C . ALA A 1 187 ? -3.586 -34.25 -9.43 1 98.25 187 ALA A C 1
ATOM 1531 O O . ALA A 1 187 ? -3.887 -33.125 -9.062 1 98.25 187 ALA A O 1
ATOM 1532 N N . LEU A 1 188 ? -4.086 -34.812 -10.477 1 97.88 188 LEU A N 1
ATOM 1533 C CA . LEU A 1 188 ? -5.027 -34.094 -11.328 1 97.88 188 LEU A CA 1
ATOM 1534 C C . LEU A 1 188 ? -6.348 -33.875 -10.602 1 97.88 188 LEU A C 1
ATOM 1536 O O . LEU A 1 188 ? -6.984 -32.812 -10.773 1 97.88 188 LEU A O 1
ATOM 1540 N N . ASP A 1 189 ? -6.715 -34.812 -9.844 1 97.31 189 ASP A N 1
ATOM 1541 C CA . ASP A 1 189 ? -7.918 -34.656 -9.039 1 97.31 189 ASP A CA 1
ATOM 1542 C C . ASP A 1 189 ? -7.789 -33.438 -8.133 1 97.31 189 ASP A C 1
ATOM 1544 O O . ASP A 1 189 ? -8.75 -32.688 -7.945 1 97.31 189 ASP A O 1
ATOM 1548 N N . ALA A 1 190 ? -6.629 -33.281 -7.555 1 96.5 190 ALA A N 1
ATOM 1549 C CA . ALA A 1 190 ? -6.383 -32.125 -6.691 1 96.5 190 ALA A CA 1
ATOM 1550 C C . ALA A 1 190 ? -6.539 -30.812 -7.461 1 96.5 190 ALA A C 1
ATOM 1552 O O . ALA A 1 190 ? -7.227 -29.891 -7.004 1 96.5 190 ALA A O 1
ATOM 1553 N N . ILE A 1 191 ? -6 -30.75 -8.586 1 95.94 191 ILE A N 1
ATOM 1554 C CA . ILE A 1 191 ? -6.035 -29.547 -9.414 1 95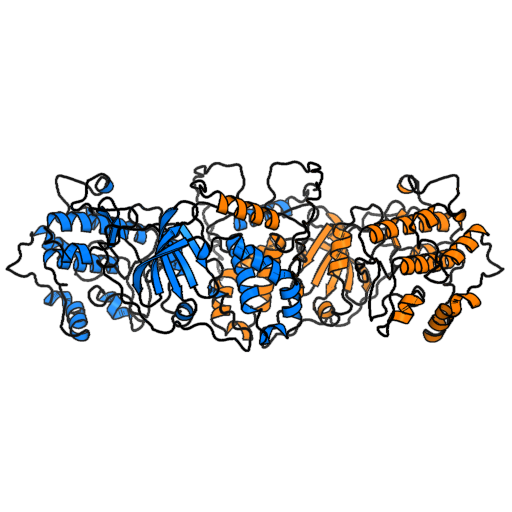.94 191 ILE A CA 1
ATOM 1555 C C . ILE A 1 191 ? -7.465 -29.281 -9.875 1 95.94 191 ILE A C 1
ATOM 1557 O O . ILE A 1 191 ? -7.934 -28.141 -9.836 1 95.94 191 ILE A O 1
ATOM 1561 N N . HIS A 1 192 ? -8.141 -30.328 -10.352 1 96.25 192 HIS A N 1
ATOM 1562 C CA . HIS A 1 192 ? -9.516 -30.203 -10.828 1 96.25 192 HIS A CA 1
ATOM 1563 C C . HIS A 1 192 ? -10.453 -29.781 -9.711 1 96.25 192 HIS A C 1
ATOM 1565 O O . HIS A 1 192 ? -11.383 -29 -9.938 1 96.25 192 HIS A O 1
ATOM 1571 N N . SER A 1 193 ? -10.18 -30.234 -8.555 1 95.06 193 SER A N 1
ATOM 1572 C CA . SER A 1 193 ? -11.008 -29.891 -7.406 1 95.06 193 SER A CA 1
ATOM 1573 C C . SER A 1 193 ? -10.859 -28.422 -7.031 1 95.06 193 SER A C 1
ATOM 1575 O O . SER A 1 193 ? -11.766 -27.844 -6.43 1 95.06 193 SER A O 1
ATOM 1577 N N . MET A 1 194 ? -9.773 -27.859 -7.402 1 94.12 194 MET A N 1
ATOM 1578 C CA . MET A 1 194 ? -9.547 -26.438 -7.164 1 94.12 194 MET A CA 1
ATOM 1579 C C . MET A 1 194 ? -10.188 -25.594 -8.258 1 94.12 194 MET A C 1
ATOM 1581 O O . MET A 1 194 ? -10.156 -24.359 -8.195 1 94.12 194 MET A O 1
ATOM 1585 N N . GLY A 1 195 ? -10.664 -26.266 -9.258 1 94.75 195 GLY A N 1
ATOM 1586 C CA . GLY A 1 195 ? -11.375 -25.562 -10.32 1 94.75 195 GLY A CA 1
ATOM 1587 C C . GLY A 1 195 ? -10.484 -25.234 -11.508 1 94.75 195 GLY A C 1
ATOM 1588 O O . GLY A 1 195 ? -10.805 -24.344 -12.297 1 94.75 195 GLY A O 1
ATOM 1589 N N . PHE A 1 196 ? -9.367 -25.969 -11.648 1 95.12 196 PHE A N 1
ATOM 1590 C CA . PHE A 1 196 ? -8.453 -25.688 -12.742 1 95.12 196 PHE A CA 1
ATOM 1591 C C . PHE A 1 196 ? -8.281 -26.906 -13.641 1 95.12 196 PHE A C 1
ATOM 1593 O O . PHE A 1 196 ? -8.469 -28.047 -13.195 1 95.12 196 PHE A O 1
ATOM 1600 N N . VAL A 1 197 ? -8 -26.656 -14.867 1 95.06 197 VAL A N 1
ATOM 1601 C CA . VAL A 1 197 ? -7.461 -27.656 -15.773 1 95.06 197 VAL A CA 1
ATOM 1602 C C . VAL A 1 197 ? -5.965 -27.406 -15.984 1 95.06 197 VAL A C 1
ATOM 1604 O O . VAL A 1 197 ? -5.527 -26.266 -16.078 1 95.06 197 VAL A O 1
ATOM 1607 N N . HIS A 1 198 ? -5.188 -28.422 -16.078 1 95.12 198 HIS A N 1
ATOM 1608 C CA . HIS A 1 198 ? -3.738 -28.297 -16.188 1 95.12 198 HIS A CA 1
ATOM 1609 C C . HIS A 1 198 ? -3.314 -27.891 -17.594 1 95.12 198 HIS A C 1
ATOM 1611 O O . HIS A 1 198 ? -2.615 -26.906 -17.781 1 95.12 198 HIS A O 1
ATOM 1617 N N . ARG A 1 199 ? -3.746 -28.719 -18.641 1 93.31 199 ARG A N 1
ATOM 1618 C CA . ARG A 1 199 ? -3.631 -28.469 -20.062 1 93.31 199 ARG A CA 1
ATOM 1619 C C . ARG A 1 199 ? -2.221 -28.766 -20.562 1 93.31 199 ARG A C 1
ATOM 1621 O O . ARG A 1 199 ? -1.911 -28.547 -21.734 1 93.31 199 ARG A O 1
ATOM 1628 N N . ASP A 1 200 ? -1.346 -29.266 -19.703 1 93.62 200 ASP A N 1
ATOM 1629 C CA . ASP A 1 200 ? -0.008 -29.672 -20.125 1 93.62 200 ASP A CA 1
ATOM 1630 C C . ASP A 1 200 ? 0.502 -30.859 -19.312 1 93.62 200 ASP A C 1
ATOM 1632 O O . ASP A 1 200 ? 1.604 -30.812 -18.766 1 93.62 200 ASP A O 1
ATOM 1636 N N . VAL A 1 201 ? -0.297 -31.844 -19.234 1 96.5 201 VAL A N 1
ATOM 1637 C CA . VAL A 1 201 ? 0.032 -33.094 -18.531 1 96.5 201 VAL A CA 1
ATOM 1638 C C . VAL A 1 201 ? 0.954 -33.938 -19.391 1 96.5 201 VAL A C 1
ATOM 1640 O O . VAL A 1 201 ? 0.556 -34.406 -20.469 1 96.5 201 VAL A O 1
ATOM 1643 N N . LYS A 1 202 ? 2.191 -34.062 -18.953 1 96.81 202 LYS A N 1
ATOM 1644 C CA . LYS A 1 202 ? 3.221 -34.812 -19.656 1 96.81 202 LYS A CA 1
ATOM 1645 C C . LYS A 1 202 ? 4.332 -35.25 -18.703 1 96.81 202 LYS A C 1
ATOM 1647 O O . LYS A 1 202 ? 4.457 -34.719 -17.609 1 96.81 202 LYS A O 1
ATOM 1652 N N . PRO A 1 203 ? 5.125 -36.219 -19.094 1 96.69 203 PRO A N 1
ATOM 1653 C CA . PRO A 1 203 ? 6.156 -36.75 -18.203 1 96.69 203 PRO A CA 1
ATOM 1654 C C . PRO A 1 203 ? 7.156 -35.688 -17.734 1 96.69 203 PRO A C 1
ATOM 1656 O O . PRO A 1 203 ? 7.68 -35.781 -16.625 1 96.69 203 PRO A O 1
ATOM 1659 N N . ASP A 1 204 ? 7.352 -34.625 -18.531 1 93.56 204 ASP A N 1
ATOM 1660 C CA . ASP A 1 204 ? 8.281 -33.531 -18.188 1 93.56 204 ASP A CA 1
ATOM 1661 C C . ASP A 1 204 ? 7.824 -32.812 -16.922 1 93.56 204 ASP A C 1
ATOM 1663 O O . ASP A 1 204 ? 8.648 -32.312 -16.156 1 93.56 204 ASP A O 1
ATOM 1667 N N . ASN A 1 205 ? 6.52 -32.844 -16.734 1 94.81 205 ASN A N 1
ATOM 1668 C CA . ASN A 1 205 ? 5.945 -32.094 -15.633 1 94.81 205 ASN A CA 1
ATOM 1669 C C . ASN A 1 205 ? 5.582 -33 -14.461 1 94.81 205 ASN A C 1
ATOM 1671 O O . ASN A 1 205 ? 4.859 -32.594 -13.555 1 94.81 205 ASN A O 1
ATOM 1675 N N . MET A 1 206 ? 5.984 -34.25 -14.531 1 97.81 206 MET A N 1
ATOM 1676 C CA . MET A 1 206 ? 5.801 -35.25 -13.477 1 97.81 206 MET A CA 1
ATOM 1677 C C . MET A 1 206 ? 7.113 -35.531 -12.75 1 97.81 206 MET A C 1
ATOM 1679 O O . MET A 1 206 ? 7.922 -36.344 -13.211 1 97.81 206 MET A O 1
ATOM 1683 N N . LEU A 1 207 ? 7.207 -34.906 -11.594 1 97.75 207 LEU A N 1
ATOM 1684 C CA . LEU A 1 207 ? 8.477 -34.938 -10.875 1 97.75 207 LEU A CA 1
ATOM 1685 C C . LEU A 1 207 ? 8.43 -35.969 -9.734 1 97.75 207 LEU A C 1
ATOM 1687 O O . LEU A 1 207 ? 7.359 -36.219 -9.172 1 97.75 207 LEU A O 1
ATOM 1691 N N . LEU A 1 208 ? 9.586 -36.5 -9.414 1 97.81 208 LEU A N 1
ATOM 1692 C CA . LEU A 1 208 ? 9.695 -37.469 -8.32 1 97.81 208 LEU A CA 1
ATOM 1693 C C . LEU A 1 208 ? 10.445 -36.844 -7.137 1 97.81 208 LEU A C 1
ATOM 1695 O O . LEU A 1 208 ? 11.477 -36.219 -7.316 1 97.81 208 LEU A O 1
ATOM 1699 N N . ASP A 1 209 ? 9.898 -37.031 -5.957 1 97.19 209 ASP A N 1
ATOM 1700 C CA . ASP A 1 209 ? 10.578 -36.531 -4.758 1 97.19 209 ASP A CA 1
ATOM 1701 C C . ASP A 1 209 ? 11.648 -37.531 -4.301 1 97.19 209 ASP A C 1
ATOM 1703 O O . ASP A 1 209 ? 11.945 -38.5 -5 1 97.19 209 ASP A O 1
ATOM 1707 N N . SER A 1 210 ? 12.266 -37.25 -3.164 1 96.38 210 SER A N 1
ATOM 1708 C CA . SER A 1 210 ? 13.391 -38.031 -2.672 1 96.38 210 SER A CA 1
ATOM 1709 C C . SER A 1 210 ? 12.953 -39.469 -2.328 1 96.38 210 SER A C 1
ATOM 1711 O O . SER A 1 210 ? 13.766 -40.375 -2.324 1 96.38 210 SER A O 1
ATOM 1713 N N . SER A 1 211 ? 11.641 -39.656 -2.045 1 96.69 211 SER A N 1
ATOM 1714 C CA . SER A 1 211 ? 11.141 -40.969 -1.699 1 96.69 211 SER A CA 1
ATOM 1715 C C . SER A 1 211 ? 10.641 -41.719 -2.936 1 96.69 211 SER A C 1
ATOM 1717 O O . SER A 1 211 ? 10.273 -42.875 -2.857 1 96.69 211 SER A O 1
ATOM 1719 N N . GLY A 1 212 ? 10.531 -40.969 -4.07 1 97.25 212 GLY A N 1
ATOM 1720 C CA . GLY A 1 212 ? 10.133 -41.594 -5.316 1 97.25 212 GLY A CA 1
ATOM 1721 C C . GLY A 1 212 ? 8.68 -41.344 -5.68 1 97.25 212 GLY A C 1
ATOM 1722 O O . GLY A 1 212 ? 8.211 -41.812 -6.73 1 97.25 212 GLY A O 1
ATOM 1723 N N . HIS A 1 213 ? 7.988 -40.656 -4.84 1 98.31 213 HIS A N 1
ATOM 1724 C CA . HIS A 1 213 ? 6.598 -40.344 -5.148 1 98.31 213 HIS A CA 1
ATOM 1725 C C . HIS A 1 213 ? 6.504 -39.188 -6.152 1 98.31 213 HIS A C 1
ATOM 1727 O O . HIS A 1 213 ? 7.348 -38.281 -6.156 1 98.31 213 HIS A O 1
ATOM 1733 N N . LEU A 1 214 ? 5.449 -39.219 -6.879 1 98.12 214 LEU A N 1
ATOM 1734 C CA . LEU A 1 214 ? 5.246 -38.25 -7.961 1 98.12 214 LEU A CA 1
ATOM 1735 C C . LEU A 1 214 ? 4.48 -37.031 -7.469 1 98.12 214 LEU A C 1
ATOM 1737 O O . LEU A 1 214 ? 3.527 -37.156 -6.699 1 98.12 214 LEU A O 1
ATOM 1741 N N . LYS A 1 215 ? 4.938 -35.875 -7.879 1 97.94 215 LYS A N 1
ATOM 1742 C CA . LYS A 1 215 ? 4.176 -34.625 -7.797 1 97.94 215 LYS A CA 1
ATOM 1743 C C . LYS A 1 215 ? 4.102 -33.938 -9.156 1 97.94 215 LYS A C 1
ATOM 1745 O O . LYS A 1 215 ? 5.059 -33.969 -9.93 1 97.94 215 LYS A O 1
ATOM 1750 N N . LEU A 1 216 ? 2.941 -33.375 -9.438 1 97.38 216 LEU A N 1
ATOM 1751 C CA . LEU A 1 216 ? 2.797 -32.594 -10.648 1 97.38 216 LEU A CA 1
ATOM 1752 C C . LEU A 1 216 ? 3.395 -31.188 -10.469 1 97.38 216 LEU A C 1
ATOM 1754 O O . LEU A 1 216 ? 3.312 -30.625 -9.375 1 97.38 216 LEU A O 1
ATOM 1758 N N . ALA A 1 217 ? 3.986 -30.734 -11.477 1 93.19 217 ALA A N 1
ATOM 1759 C CA . ALA A 1 217 ? 4.59 -29.406 -11.469 1 93.19 217 ALA A CA 1
ATOM 1760 C C . ALA A 1 217 ? 4.219 -28.625 -12.734 1 93.19 217 ALA A C 1
ATOM 1762 O O . ALA A 1 217 ? 3.455 -29.125 -13.57 1 93.19 217 ALA A O 1
ATOM 1763 N N . ASP A 1 218 ? 4.66 -27.375 -12.859 1 89.69 218 ASP A N 1
ATOM 1764 C CA . ASP A 1 218 ? 4.484 -26.453 -13.984 1 89.69 218 ASP A CA 1
ATOM 1765 C C . ASP A 1 218 ? 3.002 -26.203 -14.258 1 89.69 218 ASP A C 1
ATOM 1767 O O . ASP A 1 218 ? 2.396 -26.875 -15.094 1 89.69 218 ASP A O 1
ATOM 1771 N N . PHE A 1 219 ? 2.469 -25.281 -13.727 1 92.69 219 PHE A N 1
ATOM 1772 C CA . PHE A 1 219 ? 1.064 -24.906 -13.859 1 92.69 219 PHE A CA 1
ATOM 1773 C C . PHE A 1 219 ? 0.914 -23.641 -14.688 1 92.69 219 PHE A C 1
ATOM 1775 O O . PHE A 1 219 ? -0.069 -22.906 -14.539 1 92.69 219 PHE A O 1
ATOM 1782 N N . GLY A 1 220 ? 1.881 -23.359 -15.508 1 88.69 220 GLY A N 1
ATOM 1783 C CA . GLY A 1 220 ? 1.933 -22.141 -16.297 1 88.69 220 GLY A CA 1
ATOM 1784 C C . GLY A 1 220 ? 0.892 -22.109 -17.406 1 88.69 220 GLY A C 1
ATOM 1785 O O . GLY A 1 220 ? 0.68 -21.062 -18.016 1 88.69 220 GLY A O 1
ATOM 1786 N N . THR A 1 221 ? 0.179 -23.219 -17.625 1 89.19 221 THR A N 1
ATOM 1787 C CA . THR A 1 221 ? -0.843 -23.281 -18.656 1 89.19 221 THR A CA 1
ATOM 1788 C C . THR A 1 221 ? -2.217 -23.547 -18.047 1 89.19 221 THR A C 1
ATOM 1790 O O . THR A 1 221 ? -3.207 -23.656 -18.781 1 89.19 221 THR A O 1
ATOM 1793 N N . CYS A 1 222 ? -2.23 -23.609 -16.797 1 92.25 222 CYS A N 1
ATOM 1794 C CA . CYS A 1 222 ? -3.486 -23.906 -16.109 1 92.25 222 CYS A CA 1
ATOM 1795 C C . CYS A 1 222 ? -4.512 -22.797 -16.344 1 92.25 222 CYS A C 1
ATOM 1797 O O . CYS A 1 222 ? -4.148 -21.625 -16.469 1 92.25 222 CYS A O 1
ATOM 1799 N N . MET A 1 223 ? -5.68 -23.188 -16.375 1 91.31 223 MET A N 1
ATOM 1800 C CA . MET A 1 223 ? -6.766 -22.234 -16.531 1 91.31 223 MET A CA 1
ATOM 1801 C C . MET A 1 223 ? -7.914 -22.547 -15.57 1 91.31 223 MET A C 1
ATOM 1803 O O . MET A 1 223 ? -8.258 -23.703 -15.367 1 91.31 223 MET A O 1
ATOM 1807 N N . LYS A 1 224 ? -8.469 -21.531 -15.109 1 92.62 224 LYS A N 1
ATOM 1808 C CA . LYS A 1 224 ? -9.625 -21.703 -14.234 1 92.62 224 LYS A CA 1
ATOM 1809 C C . LYS A 1 224 ? -10.883 -22.031 -15.047 1 92.62 224 LYS A C 1
ATOM 1811 O O . LYS A 1 224 ? -11.141 -21.406 -16.078 1 92.62 224 LYS A O 1
ATOM 1816 N N . MET A 1 225 ? -11.578 -22.969 -14.57 1 94.38 225 MET A N 1
ATOM 1817 C CA . MET A 1 225 ? -12.836 -23.344 -15.219 1 94.38 225 MET A CA 1
ATOM 1818 C C . MET A 1 225 ? -13.945 -22.359 -14.859 1 94.38 225 MET A C 1
ATOM 1820 O O . MET A 1 225 ? -13.984 -21.859 -13.734 1 94.38 225 MET A O 1
ATOM 1824 N N . ASN A 1 226 ? -14.773 -22.141 -15.805 1 93.38 226 ASN A N 1
ATOM 1825 C CA . ASN A 1 226 ? -15.961 -21.344 -15.539 1 93.38 226 ASN A CA 1
ATOM 1826 C C . ASN A 1 226 ? -16.969 -22.094 -14.672 1 93.38 226 ASN A C 1
ATOM 1828 O O . ASN A 1 226 ? -16.734 -23.25 -14.312 1 93.38 226 ASN A O 1
ATOM 1832 N N . LYS A 1 227 ? -18.047 -21.453 -14.406 1 91.81 227 LYS A N 1
ATOM 1833 C CA . LYS A 1 227 ? -19.078 -22.031 -13.547 1 91.81 227 LYS A CA 1
ATOM 1834 C C . LYS A 1 227 ? -19.641 -23.312 -14.156 1 91.81 227 LYS A C 1
ATOM 1836 O O . LYS A 1 227 ? -20.047 -24.219 -13.43 1 91.81 227 LYS A O 1
ATOM 1841 N N . ASP A 1 228 ? -19.547 -23.375 -15.414 1 92.12 228 ASP A N 1
ATOM 1842 C CA . ASP A 1 228 ? -20.094 -24.547 -16.109 1 92.12 228 ASP A CA 1
ATOM 1843 C C . ASP A 1 228 ? -19.062 -25.672 -16.172 1 92.12 228 ASP A C 1
ATOM 1845 O O . ASP A 1 228 ? -19.328 -26.719 -16.766 1 92.12 228 ASP A O 1
ATOM 1849 N N . GLY A 1 229 ? -17.906 -25.422 -15.664 1 91.75 229 GLY A N 1
ATOM 1850 C CA . GLY A 1 229 ? -16.875 -26.438 -15.625 1 91.75 229 GLY A CA 1
ATOM 1851 C C . GLY A 1 229 ? -16.047 -26.516 -16.906 1 91.75 229 GLY A C 1
ATOM 1852 O O . GLY A 1 229 ? -15.273 -27.453 -17.094 1 91.75 229 GLY A O 1
ATOM 1853 N N . LEU A 1 230 ? -16.266 -25.516 -17.75 1 93 230 LEU A N 1
ATOM 1854 C CA . LEU A 1 230 ? -15.609 -25.531 -19.047 1 93 230 LEU A CA 1
ATOM 1855 C C . LEU A 1 230 ? -14.648 -24.344 -19.172 1 93 230 LEU A C 1
ATOM 1857 O O . LEU A 1 230 ? -14.727 -23.391 -18.406 1 93 230 LEU A O 1
ATOM 1861 N N . VAL A 1 231 ? -13.695 -24.531 -20.047 1 90.94 231 VAL A N 1
ATOM 1862 C CA . VAL A 1 231 ? -12.719 -23.5 -20.391 1 90.94 231 VAL A CA 1
ATOM 1863 C C . VAL A 1 231 ? -12.906 -23.062 -21.844 1 90.94 231 VAL A C 1
ATOM 1865 O O . VAL A 1 231 ? -13.258 -23.891 -22.703 1 90.94 231 VAL A O 1
ATOM 1868 N N . ARG A 1 232 ? -12.781 -21.75 -22.016 1 85.69 232 ARG A N 1
ATOM 1869 C CA . ARG A 1 232 ? -12.812 -21.156 -23.359 1 85.69 232 ARG A CA 1
ATOM 1870 C C . ARG A 1 232 ? -11.5 -20.438 -23.672 1 85.69 232 ARG A C 1
ATOM 1872 O O . ARG A 1 232 ? -11.125 -19.5 -22.984 1 85.69 232 ARG A O 1
ATOM 1879 N N . SER A 1 233 ? -10.711 -21.031 -24.5 1 81.12 233 SER A N 1
ATOM 1880 C CA . SER A 1 233 ? -9.43 -20.438 -24.875 1 81.12 233 SER A CA 1
ATOM 1881 C C . SER A 1 233 ? -9.219 -20.5 -26.375 1 81.12 233 SER A C 1
ATOM 1883 O O . SER A 1 233 ? -9.523 -21.516 -27.016 1 81.12 233 SER A O 1
ATOM 1885 N N . ASP A 1 234 ? -8.656 -19.391 -26.844 1 75.81 234 ASP A N 1
ATOM 1886 C CA . ASP A 1 234 ? -8.438 -19.312 -28.281 1 75.81 234 ASP A CA 1
ATOM 1887 C C . ASP A 1 234 ? -7.035 -19.781 -28.656 1 75.81 234 ASP A C 1
ATOM 1889 O O . ASP A 1 234 ? -6.668 -19.797 -29.828 1 75.81 234 ASP A O 1
ATOM 1893 N N . THR A 1 235 ? -6.336 -20.156 -27.656 1 72.88 235 THR A N 1
ATOM 1894 C CA . THR A 1 235 ? -4.949 -20.516 -27.922 1 72.88 235 THR A CA 1
ATOM 1895 C C . THR A 1 235 ? -4.668 -21.953 -27.531 1 72.88 235 THR A C 1
ATOM 1897 O O . THR A 1 235 ? -5.117 -22.406 -26.469 1 72.88 235 THR A O 1
ATOM 1900 N N . ALA A 1 236 ? -4.109 -22.641 -28.531 1 66.44 236 ALA A N 1
ATOM 1901 C CA . ALA A 1 236 ? -3.643 -23.984 -28.172 1 66.44 236 ALA A CA 1
ATOM 1902 C C . ALA A 1 236 ? -2.355 -23.906 -27.359 1 66.44 236 ALA A C 1
ATOM 1904 O O . ALA A 1 236 ? -1.419 -23.203 -27.719 1 66.44 236 ALA A O 1
ATOM 1905 N N . VAL A 1 237 ? -2.469 -24.469 -26.203 1 70.06 237 VAL A N 1
ATOM 1906 C CA . VAL A 1 237 ? -1.293 -24.516 -25.344 1 70.06 237 VAL A CA 1
ATOM 1907 C C . VAL A 1 237 ? -0.922 -25.969 -25.047 1 70.06 237 VAL A C 1
ATOM 1909 O O . VAL A 1 237 ? -1.739 -26.859 -25.219 1 70.06 237 VAL A O 1
ATOM 1912 N N . GLY A 1 238 ? 0.278 -26.219 -24.766 1 72.31 238 GLY A N 1
ATOM 1913 C CA . GLY A 1 238 ? 0.746 -27.547 -24.391 1 72.31 238 GLY A CA 1
ATOM 1914 C C . GLY A 1 238 ? 1.676 -28.172 -25.406 1 72.31 238 GLY A C 1
ATOM 1915 O O . GLY A 1 238 ? 2.033 -27.531 -26.406 1 72.31 238 GLY A O 1
ATOM 1916 N N . THR A 1 239 ? 2.025 -29.328 -25.094 1 80.75 239 THR A N 1
ATOM 1917 C CA . THR A 1 239 ? 2.924 -30.078 -25.969 1 80.75 239 THR A CA 1
ATOM 1918 C C . THR A 1 239 ? 2.137 -30.859 -27.016 1 80.75 239 THR A C 1
ATOM 1920 O O . THR A 1 239 ? 1.228 -31.625 -26.688 1 80.75 239 THR A O 1
ATOM 1923 N N . PRO A 1 240 ? 2.43 -30.781 -28.219 1 87.19 240 PRO A N 1
ATOM 1924 C CA . PRO A 1 240 ? 1.651 -31.297 -29.344 1 87.19 240 PRO A CA 1
ATOM 1925 C C . PRO A 1 240 ? 1.276 -32.75 -29.188 1 87.19 240 PRO A C 1
ATOM 1927 O O . PRO A 1 240 ? 0.121 -33.125 -29.406 1 87.19 240 PRO A O 1
ATOM 1930 N N . ASP A 1 241 ? 2.131 -33.594 -28.672 1 93.94 241 ASP A N 1
ATOM 1931 C CA . ASP A 1 241 ? 1.909 -35.031 -28.625 1 93.94 241 ASP A CA 1
ATOM 1932 C C . ASP A 1 241 ? 0.854 -35.406 -27.578 1 93.94 241 ASP A C 1
ATOM 1934 O O . ASP A 1 241 ? 0.307 -36.5 -27.594 1 93.94 241 ASP A O 1
ATOM 1938 N N . TYR A 1 242 ? 0.573 -34.469 -26.719 1 96.31 242 TYR A N 1
ATOM 1939 C CA . TYR A 1 242 ? -0.29 -34.812 -25.594 1 96.31 242 TYR A CA 1
ATOM 1940 C C . TYR A 1 242 ? -1.598 -34.031 -25.656 1 96.31 242 TYR A C 1
ATOM 1942 O O . TYR A 1 242 ? -2.469 -34.188 -24.797 1 96.31 242 TYR A O 1
ATOM 1950 N N . ILE A 1 243 ? -1.773 -33.219 -26.656 1 94.38 243 ILE A N 1
ATOM 1951 C CA . ILE A 1 243 ? -2.934 -32.344 -26.766 1 94.38 243 ILE A CA 1
ATOM 1952 C C . ILE A 1 243 ? -4.16 -33.156 -27.172 1 94.38 243 ILE A C 1
ATOM 1954 O O . ILE A 1 243 ? -4.062 -34.031 -28.016 1 94.38 243 ILE A O 1
ATOM 1958 N N . SER A 1 244 ? -5.262 -32.844 -26.641 1 95.25 244 SER A N 1
ATOM 1959 C CA . SER A 1 244 ? -6.504 -33.531 -26.953 1 95.25 244 SER A CA 1
ATOM 1960 C C . SER A 1 244 ? -7.156 -32.938 -28.203 1 95.25 244 SER A C 1
ATOM 1962 O O . SER A 1 244 ? -6.891 -31.812 -28.562 1 95.25 244 SER A O 1
ATOM 1964 N N . PRO A 1 245 ? -7.984 -33.719 -28.828 1 93.94 245 PRO A N 1
ATOM 1965 C CA . PRO A 1 245 ? -8.656 -33.219 -30.031 1 93.94 245 PRO A CA 1
ATOM 1966 C C . PRO A 1 245 ? -9.477 -31.969 -29.781 1 93.94 245 PRO A C 1
ATOM 1968 O O . PRO A 1 245 ? -9.492 -31.062 -30.594 1 93.94 245 PRO A O 1
ATOM 1971 N N . GLU A 1 246 ? -10.164 -31.906 -28.656 1 93.38 246 GLU A N 1
ATOM 1972 C CA . GLU A 1 246 ? -11.023 -30.75 -28.375 1 93.38 246 GLU A CA 1
ATOM 1973 C C . GLU A 1 246 ? -10.203 -29.484 -28.141 1 93.38 246 GLU A C 1
ATOM 1975 O O . GLU A 1 246 ? -10.648 -28.391 -28.453 1 93.38 246 GLU A O 1
ATOM 1980 N N . VAL A 1 247 ? -9.023 -29.609 -27.516 1 92 247 VAL A N 1
ATOM 1981 C CA . VAL A 1 247 ? -8.148 -28.453 -27.344 1 92 247 VAL A CA 1
ATOM 1982 C C . VAL A 1 247 ? -7.617 -28 -28.688 1 92 247 VAL A C 1
ATOM 1984 O O . VAL A 1 247 ? -7.527 -26.797 -28.969 1 92 247 VAL A O 1
ATOM 1987 N N . LEU A 1 248 ? -7.266 -28.938 -29.531 1 89.06 248 LEU A N 1
ATOM 1988 C CA . LEU A 1 248 ? -6.805 -28.625 -30.875 1 89.06 248 LEU A CA 1
ATOM 1989 C C . LEU A 1 248 ? -7.875 -27.875 -31.656 1 89.06 248 LEU A C 1
ATOM 1991 O O . LEU A 1 248 ? -7.57 -26.922 -32.375 1 89.06 248 LEU A O 1
ATOM 1995 N N . LYS A 1 249 ? -9.016 -28.297 -31.516 1 87.44 249 LYS A N 1
ATOM 1996 C CA . LYS A 1 249 ? -10.133 -27.703 -32.25 1 87.44 249 LYS A CA 1
ATOM 1997 C C . LYS A 1 249 ? -10.453 -26.312 -31.719 1 87.44 249 LYS A C 1
ATOM 1999 O O . LYS A 1 249 ? -11.047 -25.5 -32.438 1 87.44 249 LYS A O 1
ATOM 2004 N N . SER A 1 250 ? -10.141 -26 -30.547 1 85.06 250 SER A N 1
ATOM 2005 C CA . SER A 1 250 ? -10.477 -24.719 -29.922 1 85.06 250 SER A CA 1
ATOM 2006 C C . SER A 1 250 ? -9.586 -23.594 -30.438 1 85.06 250 SER A C 1
ATOM 2008 O O . SER A 1 250 ? -9.891 -22.422 -30.25 1 85.06 250 SER A O 1
ATOM 2010 N N . GLN A 1 251 ? -8.398 -23.734 -30.969 1 76.44 251 GLN A N 1
ATOM 2011 C CA . GLN A 1 251 ? -7.461 -22.719 -31.453 1 76.44 251 GLN A CA 1
ATOM 2012 C C . GLN A 1 251 ? -8.148 -21.734 -32.406 1 76.44 251 GLN A C 1
ATOM 2014 O O . GLN A 1 251 ? -7.754 -20.562 -32.469 1 76.44 251 GLN A O 1
ATOM 2019 N N . GLY A 1 252 ? -9.336 -21.922 -32.906 1 66.5 252 GLY A N 1
ATOM 2020 C CA . GLY A 1 252 ? -10.031 -21.016 -33.812 1 66.5 252 GLY A CA 1
ATOM 2021 C C . GLY A 1 252 ? -11.258 -20.375 -33.188 1 66.5 252 GLY A C 1
ATOM 2022 O O . GLY A 1 252 ? -12.039 -19.703 -33.875 1 66.5 252 GLY A O 1
ATOM 2023 N N . GLY A 1 253 ? -11.359 -20.328 -31.875 1 67.19 253 GLY A N 1
ATOM 2024 C CA . GLY A 1 253 ? -12.359 -19.562 -31.156 1 67.19 253 GLY A CA 1
ATOM 2025 C C . GLY A 1 253 ? -13.648 -20.328 -30.922 1 67.19 253 GLY A C 1
ATOM 2026 O O . GLY A 1 253 ? -14.555 -19.828 -30.25 1 67.19 253 GLY A O 1
ATOM 2027 N N . GLU A 1 254 ? -13.852 -21.5 -31.422 1 66.62 254 GLU A N 1
ATOM 2028 C CA . GLU A 1 254 ? -15.195 -22.062 -31.344 1 66.62 254 GLU A CA 1
ATOM 2029 C C . GLU A 1 254 ? -15.234 -23.25 -30.375 1 66.62 254 GLU A C 1
ATOM 2031 O O . GLU A 1 254 ? -16.312 -23.656 -29.922 1 66.62 254 GLU A O 1
ATOM 2036 N N . GLY A 1 255 ? -14.172 -23.594 -29.734 1 79.44 255 GLY A N 1
ATOM 2037 C CA . GLY A 1 255 ? -14.266 -24.844 -29 1 79.44 255 GLY A CA 1
ATOM 2038 C C . GLY A 1 255 ? -14.133 -24.656 -27.5 1 79.44 255 GLY A C 1
ATOM 2039 O O . GLY A 1 255 ? -13.688 -23.609 -27.031 1 79.44 255 GLY A O 1
ATOM 2040 N N . VAL A 1 256 ? -14.898 -25.594 -26.734 1 89.69 256 VAL A N 1
ATOM 2041 C CA . VAL A 1 256 ? -14.82 -25.625 -25.281 1 89.69 256 VAL A CA 1
ATOM 2042 C C . VAL A 1 256 ? -14.328 -26.984 -24.828 1 89.69 256 VAL A C 1
ATOM 2044 O O . VAL A 1 256 ? -14.469 -27.984 -25.547 1 89.69 256 VAL A O 1
ATOM 2047 N N . TYR A 1 257 ? -13.719 -27.016 -23.719 1 92.56 257 TYR A N 1
ATOM 2048 C CA . TYR A 1 257 ? -13.297 -28.266 -23.094 1 92.56 257 TYR A CA 1
ATOM 2049 C C . TYR A 1 257 ? -13.203 -28.125 -21.578 1 92.56 257 TYR A C 1
ATOM 2051 O O . TYR A 1 257 ? -13.391 -27.016 -21.047 1 92.56 257 TYR A O 1
ATOM 2059 N N . GLY A 1 258 ? -13.094 -29.234 -20.922 1 94.31 258 GLY A N 1
ATOM 2060 C CA . GLY A 1 258 ? -12.984 -29.25 -19.469 1 94.31 258 GLY A CA 1
ATOM 2061 C C . GLY A 1 258 ? -11.898 -30.172 -18.953 1 94.31 258 GLY A C 1
ATOM 2062 O O . GLY A 1 258 ? -10.828 -30.266 -19.562 1 94.31 258 GLY A O 1
ATOM 2063 N N . ARG A 1 259 ? -12.164 -30.812 -17.891 1 95.81 259 ARG A N 1
ATOM 2064 C CA . ARG A 1 259 ? -11.188 -31.641 -17.188 1 95.81 259 ARG A CA 1
ATOM 2065 C C . ARG A 1 259 ? -10.758 -32.812 -18.047 1 95.81 259 ARG A C 1
ATOM 2067 O O . ARG A 1 259 ? -9.648 -33.344 -17.906 1 95.81 259 ARG A O 1
ATOM 2074 N N . GLU A 1 260 ? -11.656 -33.156 -18.953 1 96.44 260 GLU A N 1
ATOM 2075 C CA . GLU A 1 260 ? -11.438 -34.344 -19.75 1 96.44 260 GLU A CA 1
ATOM 2076 C C . GLU A 1 260 ? -10.195 -34.219 -20.641 1 96.44 260 GLU A C 1
ATOM 2078 O O . GLU A 1 260 ? -9.617 -35.219 -21.062 1 96.44 260 GLU A O 1
ATOM 2083 N N . CYS A 1 261 ? -9.828 -33 -20.938 1 95.81 261 CYS A N 1
ATOM 2084 C CA . CYS A 1 261 ? -8.633 -32.844 -21.766 1 95.81 261 CYS A CA 1
ATOM 2085 C C . CYS A 1 261 ? -7.395 -33.344 -21.047 1 95.81 261 CYS A C 1
ATOM 2087 O O . CYS A 1 261 ? -6.488 -33.875 -21.672 1 95.81 261 CYS A O 1
ATOM 2089 N N . ASP A 1 262 ? -7.363 -33.188 -19.734 1 97.88 262 ASP A N 1
ATOM 2090 C CA . ASP A 1 262 ? -6.25 -33.688 -18.938 1 97.88 262 ASP A CA 1
ATOM 2091 C C . ASP A 1 262 ? -6.242 -35.219 -18.922 1 97.88 262 ASP A C 1
ATOM 2093 O O . ASP A 1 262 ? -5.18 -35.844 -18.969 1 97.88 262 ASP A O 1
ATOM 2097 N N . TRP A 1 263 ? -7.379 -35.781 -18.891 1 98.62 263 TRP A N 1
ATOM 2098 C CA . TRP A 1 263 ? -7.473 -37.25 -18.875 1 98.62 263 TRP A CA 1
ATOM 2099 C C . TRP A 1 263 ? -6.98 -37.844 -20.188 1 98.62 263 TRP A C 1
ATOM 2101 O O . TRP A 1 263 ? -6.379 -38.906 -20.219 1 98.62 263 TRP A O 1
ATOM 2111 N N . TRP A 1 264 ? -7.254 -37.125 -21.297 1 98.44 264 TRP A N 1
ATOM 2112 C CA . TRP A 1 264 ? -6.656 -37.531 -22.562 1 98.44 264 TRP A CA 1
ATOM 2113 C C . TRP A 1 264 ? -5.141 -37.656 -22.438 1 98.44 264 TRP A C 1
ATOM 2115 O O . TRP A 1 264 ? -4.551 -38.656 -22.828 1 98.44 264 TRP A O 1
ATOM 2125 N N . SER A 1 265 ? -4.559 -36.625 -21.891 1 98.31 265 SER A N 1
ATOM 2126 C CA . SER A 1 265 ? -3.107 -36.594 -21.75 1 98.31 265 SER A CA 1
ATOM 2127 C C . SER A 1 265 ? -2.611 -37.75 -20.875 1 98.31 265 SER A C 1
ATOM 2129 O O . SER A 1 265 ? -1.52 -38.25 -21.078 1 98.31 265 SER A O 1
ATOM 2131 N N . VAL A 1 266 ? -3.4 -38.125 -19.859 1 98.69 266 VAL A N 1
ATOM 2132 C CA . VAL A 1 266 ? -3.045 -39.25 -19.016 1 98.69 266 VAL A CA 1
ATOM 2133 C C . VAL A 1 266 ? -3.004 -40.531 -19.844 1 98.69 266 VAL A C 1
ATOM 2135 O O . VAL A 1 266 ? -2.121 -41.375 -19.672 1 98.69 266 VAL A O 1
ATOM 2138 N N . GLY A 1 267 ? -3.963 -40.688 -20.719 1 98.75 267 GLY A N 1
ATOM 2139 C CA . GLY A 1 267 ? -3.953 -41.812 -21.625 1 98.75 267 GLY A CA 1
ATOM 2140 C C . GLY A 1 267 ? -2.711 -41.875 -22.484 1 98.75 267 GLY A C 1
ATOM 2141 O O . GLY A 1 267 ? -2.115 -42.938 -22.656 1 98.75 267 GLY A O 1
ATOM 2142 N N . VAL A 1 268 ? -2.393 -40.75 -23.047 1 98.56 268 VAL A N 1
ATOM 2143 C CA . VAL A 1 268 ? -1.198 -40.656 -23.875 1 98.56 268 VAL A CA 1
ATOM 2144 C C . VAL A 1 268 ? 0.034 -41.031 -23.062 1 98.56 268 VAL A C 1
ATOM 2146 O O . VAL A 1 268 ? 0.882 -41.781 -23.5 1 98.56 268 VAL A O 1
ATOM 2149 N N . PHE A 1 269 ? 0.135 -40.531 -21.875 1 97.94 269 PHE A N 1
ATOM 2150 C CA . PHE A 1 269 ? 1.234 -40.781 -20.953 1 97.94 269 PHE A CA 1
ATOM 2151 C C . PHE A 1 269 ? 1.339 -42.281 -20.641 1 97.94 269 PHE A C 1
ATOM 2153 O O . PHE A 1 269 ? 2.426 -42.844 -20.703 1 97.94 269 PHE A O 1
ATOM 2160 N N . LEU A 1 270 ? 0.239 -42.906 -20.281 1 98.56 270 LEU A N 1
ATOM 2161 C CA . LEU A 1 270 ? 0.247 -44.312 -19.953 1 98.56 270 LEU A CA 1
ATOM 2162 C C . LEU A 1 270 ? 0.701 -45.156 -21.141 1 98.56 270 LEU A C 1
ATOM 2164 O O . LEU A 1 270 ? 1.497 -46.062 -20.984 1 98.56 270 LEU A O 1
ATOM 2168 N N . TYR A 1 271 ? 0.198 -44.844 -22.328 1 98.5 271 TYR A N 1
ATOM 2169 C CA . TYR A 1 271 ? 0.629 -45.5 -23.547 1 98.5 271 TYR A CA 1
ATOM 2170 C C . TYR A 1 271 ? 2.137 -45.375 -23.734 1 98.5 271 TYR A C 1
ATOM 2172 O O . TYR A 1 271 ? 2.818 -46.344 -24.016 1 98.5 271 TYR A O 1
ATOM 2180 N N . GLU A 1 272 ? 2.578 -44.219 -23.562 1 97.38 272 GLU A N 1
ATOM 2181 C CA . GLU A 1 272 ? 4 -43.938 -23.734 1 97.38 272 GLU A CA 1
ATOM 2182 C C . GLU A 1 272 ? 4.848 -44.719 -22.75 1 97.38 272 GLU A C 1
ATOM 2184 O O . GLU A 1 272 ? 5.918 -45.219 -23.094 1 97.38 272 GLU A O 1
ATOM 2189 N N . MET A 1 273 ? 4.418 -44.812 -21.516 1 97.12 273 MET A N 1
ATOM 2190 C CA . MET A 1 273 ? 5.156 -45.562 -20.516 1 97.12 273 MET A CA 1
ATOM 2191 C C . MET A 1 273 ? 5.273 -47.031 -20.891 1 97.12 273 MET A C 1
ATOM 2193 O O . MET A 1 273 ? 6.305 -47.688 -20.656 1 97.12 273 MET A O 1
ATOM 2197 N N . LEU A 1 274 ? 4.25 -47.562 -21.516 1 97.06 274 LEU A N 1
ATOM 2198 C CA . LEU A 1 274 ? 4.191 -49 -21.797 1 97.06 274 LEU A CA 1
ATOM 2199 C C . LEU A 1 274 ? 4.844 -49.312 -23.141 1 97.06 274 LEU A C 1
ATOM 2201 O O . LEU A 1 274 ? 5.48 -50.344 -23.297 1 97.06 274 LEU A O 1
ATOM 2205 N N . VAL A 1 275 ? 4.719 -48.312 -24.062 1 95.5 275 VAL A N 1
ATOM 2206 C CA . VAL A 1 275 ? 5.125 -48.625 -25.438 1 95.5 275 VAL A CA 1
ATOM 2207 C C . VAL A 1 275 ? 6.457 -47.938 -25.734 1 95.5 275 VAL A C 1
ATOM 2209 O O . VAL A 1 275 ? 7.23 -48.406 -26.578 1 95.5 275 VAL A O 1
ATOM 2212 N N . GLY A 1 276 ? 6.68 -46.781 -25.094 1 93 276 GLY A N 1
ATOM 2213 C CA . GLY A 1 276 ? 7.891 -46 -25.344 1 93 276 GLY A CA 1
ATOM 2214 C C . GLY A 1 276 ? 7.641 -44.781 -26.188 1 93 276 GLY A C 1
ATOM 2215 O O . GLY A 1 276 ? 8.258 -43.719 -25.969 1 93 276 GLY A O 1
ATOM 2216 N N . ASP A 1 277 ? 6.711 -44.906 -27.141 1 93.62 277 ASP A N 1
ATOM 2217 C CA . ASP A 1 277 ? 6.312 -43.781 -27.984 1 93.62 277 ASP A CA 1
ATOM 2218 C C . ASP A 1 277 ? 4.879 -43.344 -27.672 1 93.62 277 ASP A C 1
ATOM 2220 O O . ASP A 1 277 ? 4.09 -44.125 -27.141 1 93.62 277 ASP A O 1
ATOM 2224 N N . THR A 1 278 ? 4.641 -42.094 -28.094 1 96.81 278 THR A N 1
ATOM 2225 C CA . THR A 1 278 ? 3.256 -41.656 -27.953 1 96.81 278 THR A CA 1
ATOM 2226 C C . THR A 1 278 ? 2.377 -42.281 -29.031 1 96.81 278 THR A C 1
ATOM 2228 O O . THR A 1 278 ? 2.863 -42.625 -30.109 1 96.81 278 THR A O 1
ATOM 2231 N N . PRO A 1 279 ? 1.154 -42.438 -28.766 1 97.81 279 PRO A N 1
ATOM 2232 C CA . PRO A 1 279 ? 0.297 -43.25 -29.641 1 97.81 279 PRO A CA 1
ATOM 2233 C C . PRO A 1 279 ? 0.052 -42.594 -31 1 97.81 279 PRO A C 1
ATOM 2235 O O . PRO A 1 279 ? -0.244 -43.281 -31.984 1 97.81 279 PRO A O 1
ATOM 2238 N N . PHE A 1 280 ? 0.222 -41.281 -31.078 1 97.75 280 PHE A N 1
ATOM 2239 C CA . PHE A 1 280 ? -0.145 -40.625 -32.312 1 97.75 280 PHE A CA 1
ATOM 2240 C C . PHE A 1 280 ? 1.054 -39.875 -32.906 1 97.75 280 PHE A C 1
ATOM 2242 O O . PHE A 1 280 ? 0.893 -38.906 -33.625 1 97.75 280 PHE A O 1
ATOM 2249 N N . TYR A 1 281 ? 2.166 -40.312 -32.562 1 94.75 281 TYR A N 1
ATOM 2250 C CA . TYR A 1 281 ? 3.393 -39.688 -33.031 1 94.75 281 TYR A CA 1
ATOM 2251 C C . TYR A 1 281 ? 3.469 -39.781 -34.562 1 94.75 281 TYR A C 1
ATOM 2253 O O . TYR A 1 281 ? 3.117 -40.812 -35.156 1 94.75 281 TYR A O 1
ATOM 2261 N N . ALA A 1 282 ? 3.887 -38.719 -35.188 1 94.56 282 ALA A N 1
ATOM 2262 C CA . ALA A 1 282 ? 4.227 -38.656 -36.625 1 94.56 282 ALA A CA 1
ATOM 2263 C C . ALA A 1 282 ? 5.465 -37.812 -36.844 1 94.56 282 ALA A C 1
ATOM 2265 O O . ALA A 1 282 ? 5.887 -37.062 -35.969 1 94.56 282 ALA A O 1
ATOM 2266 N N . ASP A 1 283 ? 6.047 -37.844 -38.062 1 93.31 283 ASP A N 1
ATOM 2267 C CA . ASP A 1 283 ? 7.285 -37.156 -38.406 1 93.31 283 ASP A CA 1
ATOM 2268 C C . ASP A 1 283 ? 7.059 -35.656 -38.5 1 93.31 283 ASP A C 1
ATOM 2270 O O . ASP A 1 283 ? 7.992 -34.844 -38.312 1 93.31 283 ASP A O 1
ATOM 2274 N N . SER A 1 284 ? 5.766 -35.344 -38.719 1 94.12 284 SER A N 1
ATOM 2275 C CA . SER A 1 284 ? 5.418 -33.938 -38.812 1 94.12 284 SER A CA 1
ATOM 2276 C C . SER A 1 284 ? 4.324 -33.562 -37.844 1 94.12 284 SER A C 1
ATOM 2278 O O . SER A 1 284 ? 3.533 -34.406 -37.438 1 94.12 284 SER A O 1
ATOM 2280 N N . LEU A 1 285 ? 4.328 -32.312 -37.5 1 92.12 285 LEU A N 1
ATOM 2281 C CA . LEU A 1 285 ? 3.303 -31.781 -36.594 1 92.12 285 LEU A CA 1
ATOM 2282 C C . LEU A 1 285 ? 1.91 -31.984 -37.188 1 92.12 285 LEU A C 1
ATOM 2284 O O . LEU A 1 285 ? 0.977 -32.375 -36.469 1 92.12 285 LEU A O 1
ATOM 2288 N N . VAL A 1 286 ? 1.783 -31.703 -38.406 1 93.69 286 VAL A N 1
ATOM 2289 C CA . VAL A 1 286 ? 0.514 -31.859 -39.094 1 93.69 286 VAL A CA 1
ATOM 2290 C C . VAL A 1 286 ? 0.075 -33.312 -39.062 1 93.69 286 VAL A C 1
ATOM 2292 O O . VAL A 1 286 ? -1.107 -33.625 -38.875 1 93.69 286 VAL A O 1
ATOM 2295 N N . GLY A 1 287 ? 1.021 -34.188 -39.219 1 95.12 287 GLY A N 1
ATOM 2296 C CA . GLY A 1 287 ? 0.726 -35.594 -39.125 1 95.12 287 GLY A CA 1
ATOM 2297 C C . GLY A 1 287 ? 0.244 -36.031 -37.781 1 95.12 287 GLY A C 1
ATOM 2298 O O . GLY A 1 287 ? -0.722 -36.781 -37.656 1 95.12 287 GLY A O 1
ATOM 2299 N N . THR A 1 288 ? 0.944 -35.531 -36.812 1 95.56 288 THR A N 1
ATOM 2300 C CA . THR A 1 288 ? 0.568 -35.875 -35.438 1 95.56 288 THR A CA 1
ATOM 2301 C C . THR A 1 288 ? -0.844 -35.375 -35.125 1 95.56 288 THR A C 1
ATOM 2303 O O . THR A 1 288 ? -1.667 -36.125 -34.594 1 95.56 288 THR A O 1
ATOM 2306 N N . TYR A 1 289 ? -1.168 -34.125 -35.5 1 93.94 289 TYR A N 1
ATOM 2307 C CA . TYR A 1 289 ? -2.49 -33.562 -35.25 1 93.94 289 TYR A CA 1
ATOM 2308 C C . TYR A 1 289 ? -3.559 -34.344 -36.031 1 93.94 289 TYR A C 1
ATOM 2310 O O . TYR A 1 289 ? -4.668 -34.531 -35.531 1 93.94 289 TYR A O 1
ATOM 2318 N N . GLY A 1 290 ? -3.168 -34.688 -37.219 1 96.06 290 GLY A N 1
ATOM 2319 C CA . GLY A 1 290 ? -4.086 -35.5 -38 1 96.06 290 GLY A CA 1
ATOM 2320 C C . GLY A 1 290 ? -4.461 -36.812 -37.312 1 96.06 290 GLY A C 1
ATOM 2321 O O . GLY A 1 290 ? -5.637 -37.188 -37.281 1 96.06 290 GLY A O 1
ATOM 2322 N N . LYS A 1 291 ? -3.447 -37.5 -36.781 1 97.25 291 LYS A N 1
ATOM 2323 C CA . LYS A 1 291 ? -3.682 -38.75 -36.094 1 97.25 291 LYS A CA 1
ATOM 2324 C C . LYS A 1 291 ? -4.512 -38.562 -34.844 1 97.25 291 LYS A C 1
ATOM 2326 O O . LYS A 1 291 ? -5.371 -39.375 -34.5 1 97.25 291 LYS A O 1
ATOM 2331 N N . ILE A 1 292 ? -4.246 -37.469 -34.188 1 96.69 292 ILE A N 1
ATOM 2332 C CA . ILE A 1 292 ? -4.996 -37.156 -32.969 1 96.69 292 ILE A CA 1
ATOM 2333 C C . ILE A 1 292 ? -6.465 -36.906 -33.312 1 96.69 292 ILE A C 1
ATOM 2335 O O . ILE A 1 292 ? -7.359 -37.469 -32.656 1 96.69 292 ILE A O 1
ATOM 2339 N N . MET A 1 293 ? -6.711 -36.188 -34.406 1 95.31 293 MET A N 1
ATOM 2340 C CA . MET A 1 293 ? -8.078 -35.875 -34.844 1 95.31 293 MET A CA 1
ATOM 2341 C C . MET A 1 293 ? -8.789 -37.156 -35.312 1 95.31 293 MET A C 1
ATOM 2343 O O . MET A 1 293 ? -10.008 -37.281 -35.156 1 95.31 293 MET A O 1
ATOM 2347 N N . ASP A 1 294 ? -8.008 -38.094 -35.75 1 97.38 294 ASP A N 1
ATOM 2348 C CA . ASP A 1 294 ? -8.539 -39.375 -36.219 1 97.38 294 ASP A CA 1
ATOM 2349 C C . ASP A 1 294 ? -8.156 -40.5 -35.25 1 97.38 294 ASP A C 1
ATOM 2351 O O . ASP A 1 294 ? -7.797 -41.594 -35.656 1 97.38 294 ASP A O 1
ATOM 2355 N N . HIS A 1 295 ? -8.133 -40.156 -34.031 1 97.25 295 HIS A N 1
ATOM 2356 C CA . HIS A 1 295 ? -7.621 -41.062 -33 1 97.25 295 HIS A CA 1
ATOM 2357 C C . HIS A 1 295 ? -8.336 -42.406 -33.062 1 97.25 295 HIS A C 1
ATOM 2359 O O . HIS A 1 295 ? -7.738 -43.438 -32.75 1 97.25 295 HIS A O 1
ATOM 2365 N N . LYS A 1 296 ? -9.594 -42.531 -33.438 1 96.38 296 LYS A N 1
ATOM 2366 C CA . LYS A 1 296 ? -10.367 -43.75 -33.5 1 96.38 296 LYS A CA 1
ATOM 2367 C C . LYS A 1 296 ? -9.734 -44.781 -34.438 1 96.38 296 LYS A C 1
ATOM 2369 O O . LYS A 1 296 ? -9.727 -45.969 -34.156 1 96.38 296 LYS A O 1
ATOM 2374 N N . ASN A 1 297 ? -9.195 -44.219 -35.469 1 96.81 297 ASN A N 1
ATOM 2375 C CA . ASN A 1 297 ? -8.609 -45.094 -36.469 1 96.81 297 ASN A CA 1
ATOM 2376 C C . ASN A 1 297 ? -7.094 -45.156 -36.344 1 96.81 297 ASN A C 1
ATOM 2378 O O . ASN A 1 297 ? -6.449 -46 -37 1 96.81 297 ASN A O 1
ATOM 2382 N N . SER A 1 298 ? -6.582 -44.375 -35.562 1 97.25 298 SER A N 1
ATOM 2383 C CA . SER A 1 298 ? -5.129 -44.25 -35.531 1 97.25 298 SER A CA 1
ATOM 2384 C C . SER A 1 298 ? -4.547 -44.969 -34.312 1 97.25 298 SER A C 1
ATOM 2386 O O . SER A 1 298 ? -3.375 -45.375 -34.312 1 97.25 298 SER A O 1
ATOM 2388 N N . LEU A 1 299 ? -5.301 -45.156 -33.25 1 97.88 299 LEU A N 1
ATOM 2389 C CA . LEU A 1 299 ? -4.812 -45.812 -32.031 1 97.88 299 LEU A CA 1
ATOM 2390 C C . LEU A 1 299 ? -4.523 -47.281 -32.281 1 97.88 299 LEU A C 1
ATOM 2392 O O . LEU A 1 299 ? -5.418 -48.031 -32.688 1 97.88 299 LEU A O 1
ATOM 2396 N N . LYS A 1 300 ? -3.271 -47.625 -32.125 1 96.75 300 LYS A N 1
ATOM 2397 C CA . LYS A 1 300 ? -2.844 -49 -32.281 1 96.75 300 LYS A CA 1
ATOM 2398 C C . LYS A 1 300 ? -1.894 -49.438 -31.172 1 96.75 300 LYS A C 1
ATOM 2400 O O . LYS A 1 300 ? -1.151 -48.594 -30.641 1 96.75 300 LYS A O 1
ATOM 2405 N N . PHE A 1 301 ? -2 -50.688 -30.859 1 97.31 301 PHE A N 1
ATOM 2406 C CA . PHE A 1 301 ? -1.078 -51.25 -29.891 1 97.31 301 PHE A CA 1
ATOM 2407 C C . PHE A 1 301 ? -0.11 -52.219 -30.578 1 97.31 301 PHE A C 1
ATOM 2409 O O . PHE A 1 301 ? -0.529 -53.094 -31.328 1 97.31 301 PHE A O 1
ATOM 2416 N N . PRO A 1 302 ? 1.115 -51.969 -30.391 1 95.75 302 PRO A N 1
ATOM 2417 C CA . PRO A 1 302 ? 2.074 -52.875 -31.016 1 95.75 302 PRO A CA 1
ATOM 2418 C C . PRO A 1 302 ? 1.909 -54.312 -30.562 1 95.75 302 PRO A C 1
ATOM 2420 O O . PRO A 1 302 ? 1.613 -54.562 -29.375 1 95.75 302 PRO A O 1
ATOM 2423 N N . GLU A 1 303 ? 2.201 -55.281 -31.391 1 93 303 GLU A N 1
ATOM 2424 C CA . GLU A 1 303 ? 2.031 -56.688 -31.094 1 93 303 GLU A CA 1
ATOM 2425 C C . GLU A 1 303 ? 3.223 -57.219 -30.312 1 93 303 GLU A C 1
ATOM 2427 O O . GLU A 1 303 ? 3.096 -58.219 -29.578 1 93 303 GLU A O 1
ATOM 2432 N N . ASP A 1 304 ? 4.332 -56.594 -30.422 1 93.75 304 ASP A N 1
ATOM 2433 C CA . ASP A 1 304 ? 5.574 -57.094 -29.844 1 93.75 304 ASP A CA 1
ATOM 2434 C C . ASP A 1 304 ? 5.734 -56.656 -28.391 1 93.75 304 ASP A C 1
ATOM 2436 O O . ASP A 1 304 ? 6.711 -57 -27.734 1 93.75 304 ASP A O 1
ATOM 2440 N N . ILE A 1 305 ? 4.836 -55.844 -27.922 1 93.44 305 ILE A N 1
ATOM 2441 C CA . ILE A 1 305 ? 4.875 -55.406 -26.547 1 93.44 305 ILE A CA 1
ATOM 2442 C C . ILE A 1 305 ? 3.68 -55.969 -25.781 1 93.44 305 ILE A C 1
ATOM 2444 O O . ILE A 1 305 ? 2.533 -55.812 -26.203 1 93.44 305 ILE A O 1
ATOM 2448 N N . GLU A 1 306 ? 3.963 -56.625 -24.688 1 93.5 306 GLU A N 1
ATOM 2449 C CA . GLU A 1 306 ? 2.896 -57.188 -23.875 1 93.5 306 GLU A CA 1
ATOM 2450 C C . GLU A 1 306 ? 2.215 -56.125 -23.031 1 93.5 306 GLU A C 1
ATOM 2452 O O . GLU A 1 306 ? 2.846 -55.531 -22.156 1 93.5 306 GLU A O 1
ATOM 2457 N N . ILE A 1 307 ? 1.034 -55.906 -23.281 1 97.12 307 ILE A N 1
ATOM 2458 C CA . ILE A 1 307 ? 0.181 -54.969 -22.547 1 97.12 307 ILE A CA 1
ATOM 2459 C C . ILE A 1 307 ? -1.096 -55.688 -22.109 1 97.12 307 ILE A C 1
ATOM 2461 O O . ILE A 1 307 ? -1.755 -56.344 -22.906 1 97.12 307 ILE A O 1
ATOM 2465 N N . SER A 1 308 ? -1.397 -55.594 -20.859 1 97.88 308 SER A N 1
ATOM 2466 C CA . SER A 1 308 ? -2.578 -56.281 -20.344 1 97.88 308 SER A CA 1
ATOM 2467 C C . SER A 1 308 ? -3.854 -55.75 -20.969 1 97.88 308 SER A C 1
ATOM 2469 O O . SER A 1 308 ? -3.873 -54.594 -21.469 1 97.88 308 SER A O 1
ATOM 2471 N N . ALA A 1 309 ? -4.895 -56.531 -20.969 1 97.88 309 ALA A N 1
ATOM 2472 C CA . ALA A 1 309 ? -6.195 -56.094 -21.469 1 97.88 309 ALA A CA 1
ATOM 2473 C C . ALA A 1 309 ? -6.738 -54.906 -20.672 1 97.88 309 ALA A C 1
ATOM 2475 O O . ALA A 1 309 ? -7.395 -54.031 -21.219 1 97.88 309 ALA A O 1
ATOM 2476 N N . GLU A 1 310 ? -6.418 -54.969 -19.406 1 98.38 310 GLU A N 1
ATOM 2477 C CA . GLU A 1 310 ? -6.879 -53.875 -18.531 1 98.38 310 GLU A CA 1
ATOM 2478 C C . GLU A 1 310 ? -6.199 -52.562 -18.875 1 98.38 310 GLU A C 1
ATOM 2480 O O . GLU A 1 310 ? -6.84 -51.5 -18.875 1 98.38 310 GLU A O 1
ATOM 2485 N N . ALA A 1 311 ? -4.902 -52.656 -19.141 1 98.56 311 ALA A N 1
ATOM 2486 C CA . ALA A 1 311 ? -4.168 -51.469 -19.531 1 98.56 311 ALA A CA 1
ATOM 2487 C C . ALA A 1 311 ? -4.699 -50.906 -20.859 1 98.56 311 ALA A C 1
ATOM 2489 O O . ALA A 1 311 ? -4.91 -49.688 -20.984 1 98.56 311 ALA A O 1
ATOM 2490 N N . LYS A 1 312 ? -4.922 -51.781 -21.828 1 98.38 312 LYS A N 1
ATOM 2491 C CA . LYS A 1 312 ? -5.469 -51.344 -23.109 1 98.38 312 LYS A CA 1
ATOM 2492 C C . LYS A 1 312 ? -6.844 -50.719 -22.938 1 98.38 312 LYS A C 1
ATOM 2494 O O . LYS A 1 312 ? -7.133 -49.688 -23.547 1 98.38 312 LYS A O 1
ATOM 2499 N N . SER A 1 313 ? -7.617 -51.344 -22.094 1 98.5 313 SER A N 1
ATOM 2500 C CA . SER A 1 313 ? -8.961 -50.844 -21.844 1 98.5 313 SER A CA 1
ATOM 2501 C C . SER A 1 313 ? -8.93 -49.438 -21.25 1 98.5 313 SER A C 1
ATOM 2503 O O . SER A 1 313 ? -9.695 -48.562 -21.641 1 98.5 313 SER A O 1
ATOM 2505 N N . LEU A 1 314 ? -8.07 -49.219 -20.281 1 98.62 314 LEU A N 1
ATOM 2506 C CA . LEU A 1 314 ? -7.945 -47.906 -19.641 1 98.62 314 LEU A CA 1
ATOM 2507 C C . LEU A 1 314 ? -7.496 -46.875 -20.656 1 98.62 314 LEU A C 1
ATOM 2509 O O . LEU A 1 314 ? -8.07 -45.781 -20.719 1 98.62 314 LEU A O 1
ATOM 2513 N N . ILE A 1 315 ? -6.465 -47.188 -21.453 1 98.75 315 ILE A N 1
ATOM 2514 C CA . ILE A 1 315 ? -5.926 -46.25 -22.453 1 98.75 315 ILE A CA 1
ATOM 2515 C C . ILE A 1 315 ? -7.016 -45.906 -23.453 1 98.75 315 ILE A C 1
ATOM 2517 O O . ILE A 1 315 ? -7.215 -44.719 -23.75 1 98.75 315 ILE A O 1
ATOM 2521 N N . CYS A 1 316 ? -7.758 -46.875 -23.891 1 98.5 316 CYS A N 1
ATOM 2522 C CA . CYS A 1 316 ? -8.836 -46.656 -24.844 1 98.5 316 CYS A CA 1
ATOM 2523 C C . CYS A 1 316 ? -9.93 -45.781 -24.219 1 98.5 316 CYS A C 1
ATOM 2525 O O . CYS A 1 316 ? -10.562 -44.969 -24.906 1 98.5 316 CYS A O 1
ATOM 2527 N N . GLY A 1 317 ? -10.148 -46 -22.953 1 98.25 317 GLY A N 1
ATOM 2528 C CA . GLY A 1 317 ? -11.133 -45.188 -22.25 1 98.25 317 GLY A CA 1
ATOM 2529 C C . GLY A 1 317 ? -10.75 -43.719 -22.156 1 98.25 317 GLY A C 1
ATOM 2530 O O . GLY A 1 317 ? -11.617 -42.844 -22.188 1 98.25 317 GLY A O 1
ATOM 2531 N N . PHE A 1 318 ? -9.469 -43.469 -22.031 1 98.69 318 PHE A N 1
ATOM 2532 C CA . PHE A 1 318 ? -8.961 -42.094 -21.969 1 98.69 318 PHE A CA 1
ATOM 2533 C C . PHE A 1 318 ? -8.891 -41.469 -23.359 1 98.69 318 PHE A C 1
ATOM 2535 O O . PHE A 1 318 ? -9.188 -40.281 -23.531 1 98.69 318 PHE A O 1
ATOM 2542 N N . LEU A 1 319 ? -8.508 -42.281 -24.344 1 98.56 319 LEU A N 1
ATOM 2543 C CA . LEU A 1 319 ? -8.25 -41.781 -25.688 1 98.56 319 LEU A CA 1
ATOM 2544 C C . LEU A 1 319 ? -9.477 -41.969 -26.578 1 98.56 319 LEU A C 1
ATOM 2546 O O . LEU A 1 319 ? -9.391 -42.625 -27.625 1 98.56 319 LEU A O 1
ATOM 2550 N N . THR A 1 320 ? -10.539 -41.438 -26.156 1 97.94 320 THR A N 1
ATOM 2551 C CA . THR A 1 320 ? -11.805 -41.438 -26.875 1 97.94 320 THR A CA 1
ATOM 2552 C C . THR A 1 320 ? -12.406 -40.031 -26.938 1 97.94 320 THR A C 1
ATOM 2554 O O . THR A 1 320 ? -11.766 -39.062 -26.547 1 97.94 320 THR A O 1
ATOM 2557 N N . ASP A 1 321 ? -13.547 -39.938 -27.453 1 96.06 321 ASP A N 1
ATOM 2558 C CA . ASP A 1 321 ? -14.203 -38.656 -27.609 1 96.06 321 ASP A CA 1
ATOM 2559 C C . ASP A 1 321 ? -14.469 -38 -26.234 1 96.06 321 ASP A C 1
ATOM 2561 O O . ASP A 1 321 ? -14.781 -38.719 -25.281 1 96.06 321 ASP A O 1
ATOM 2565 N N . ARG A 1 322 ? -14.398 -36.719 -26.219 1 94.5 322 ARG A N 1
ATOM 2566 C CA . ARG A 1 322 ? -14.477 -35.969 -24.969 1 94.5 322 ARG A CA 1
ATOM 2567 C C . ARG A 1 322 ? -15.773 -36.281 -24.219 1 94.5 322 ARG A C 1
ATOM 2569 O O . ARG A 1 322 ? -15.797 -36.344 -23 1 94.5 322 ARG A O 1
ATOM 2576 N N . GLU A 1 323 ? -16.828 -36.531 -24.906 1 93.44 323 GLU A N 1
ATOM 2577 C CA . GLU A 1 323 ? -18.156 -36.719 -24.312 1 93.44 323 GLU A CA 1
ATOM 2578 C C . GLU A 1 323 ? -18.266 -38.062 -23.625 1 93.44 323 GLU A C 1
ATOM 2580 O O . GLU A 1 323 ? -19.094 -38.25 -22.734 1 93.44 323 GLU A O 1
ATOM 2585 N N . THR A 1 324 ? -17.469 -38.938 -24.016 1 95.62 324 THR A N 1
ATOM 2586 C CA . THR A 1 324 ? -17.562 -40.312 -23.484 1 95.62 324 THR A CA 1
ATOM 2587 C C . THR A 1 324 ? -16.281 -40.688 -22.781 1 95.62 324 THR A C 1
ATOM 2589 O O . THR A 1 324 ? -16.094 -41.844 -22.406 1 95.62 324 THR A O 1
ATOM 2592 N N . ARG A 1 325 ? -15.406 -39.812 -22.625 1 97.69 325 ARG A N 1
ATOM 2593 C CA . ARG A 1 325 ? -14.078 -40.125 -22.094 1 97.69 325 ARG A CA 1
ATOM 2594 C C . ARG A 1 325 ? -14.156 -40.5 -20.625 1 97.69 325 ARG A C 1
ATOM 2596 O O . ARG A 1 325 ? -14.914 -39.906 -19.859 1 97.69 325 ARG A O 1
ATOM 2603 N N . LEU A 1 326 ? -13.375 -41.531 -20.297 1 97.31 326 LEU A N 1
ATOM 2604 C CA . LEU A 1 326 ? -13.25 -41.969 -18.906 1 97.31 326 LEU A CA 1
ATOM 2605 C C . LEU A 1 326 ? -12.852 -40.781 -18.016 1 97.31 326 LEU A C 1
ATOM 2607 O O . LEU A 1 326 ? -11.93 -40.031 -18.344 1 97.31 326 LEU A O 1
ATOM 2611 N N . GLY A 1 327 ? -13.562 -40.656 -16.844 1 94.88 327 GLY A N 1
ATOM 2612 C CA . GLY A 1 327 ? -13.305 -39.531 -15.938 1 94.88 327 GLY A CA 1
ATOM 2613 C C . GLY A 1 327 ? -14.258 -38.375 -16.125 1 94.88 327 GLY A C 1
ATOM 2614 O O . GLY A 1 327 ? -14.281 -37.438 -15.305 1 94.88 327 GLY A O 1
ATOM 2615 N N . GLY A 1 328 ? -15.016 -38.344 -17.203 1 91.31 328 GLY A N 1
ATOM 2616 C CA . GLY A 1 328 ? -15.984 -37.312 -17.469 1 91.31 328 GLY A CA 1
ATOM 2617 C C . GLY A 1 328 ? -17 -37.125 -16.359 1 91.31 328 GLY A C 1
ATOM 2618 O O . GLY A 1 328 ? -17.438 -36 -16.094 1 91.31 328 GLY A O 1
ATOM 2619 N N . LYS A 1 329 ? -17.328 -38.219 -15.742 1 89.88 329 LYS A N 1
ATOM 2620 C CA . LYS A 1 329 ? -18.312 -38.188 -14.664 1 89.88 329 LYS A CA 1
ATOM 2621 C C . LYS A 1 329 ? -17.625 -38.062 -13.305 1 89.88 329 LYS A C 1
ATOM 2623 O O . LYS A 1 329 ? -18.281 -38.188 -12.266 1 89.88 329 LYS A O 1
ATOM 2628 N N . GLY A 1 330 ? -16.344 -37.844 -13.32 1 93.44 330 GLY A N 1
ATOM 2629 C CA . GLY A 1 330 ? -15.617 -37.719 -12.07 1 93.44 330 GLY A CA 1
ATOM 2630 C C . GLY A 1 330 ? -14.453 -38.688 -11.953 1 93.44 330 GLY A C 1
ATOM 2631 O O . GLY A 1 330 ? -14.383 -39.656 -12.688 1 93.44 330 GLY A O 1
ATOM 2632 N N . VAL A 1 331 ? -13.664 -38.469 -11.016 1 97.19 331 VAL A N 1
ATOM 2633 C CA . VAL A 1 331 ? -12.398 -39.188 -10.883 1 97.19 331 VAL A CA 1
ATOM 2634 C C . VAL A 1 331 ? -12.672 -40.625 -10.414 1 97.19 331 VAL A C 1
ATOM 2636 O O . VAL A 1 331 ? -11.883 -41.531 -10.68 1 97.19 331 VAL A O 1
ATOM 2639 N N . ASP A 1 332 ? -13.805 -40.906 -9.781 1 97.19 332 ASP A N 1
ATOM 2640 C CA . ASP A 1 332 ? -14.125 -42.219 -9.258 1 97.19 332 ASP A CA 1
ATOM 2641 C C . ASP A 1 332 ? -14.273 -43.25 -10.383 1 97.19 332 ASP A C 1
ATOM 2643 O O . ASP A 1 332 ? -13.953 -44.406 -10.219 1 97.19 332 ASP A O 1
ATOM 2647 N N . GLU A 1 333 ? -14.758 -42.75 -11.508 1 97.31 333 GLU A N 1
ATOM 2648 C CA . GLU A 1 333 ? -14.836 -43.625 -12.672 1 97.31 333 GLU A CA 1
ATOM 2649 C C . GLU A 1 333 ? -13.469 -44.219 -13.023 1 97.31 333 GLU A C 1
ATOM 2651 O O . GLU A 1 333 ? -13.375 -45.375 -13.438 1 97.31 333 GLU A O 1
ATOM 2656 N N . ILE A 1 334 ? -12.477 -43.406 -12.844 1 98.56 334 ILE A N 1
ATOM 2657 C CA . ILE A 1 334 ? -11.117 -43.844 -13.164 1 98.56 334 ILE A CA 1
ATOM 2658 C C . ILE A 1 334 ? -10.586 -44.75 -12.07 1 98.56 334 ILE A C 1
ATOM 2660 O O . ILE A 1 334 ? -10.055 -45.844 -12.359 1 98.56 334 ILE A O 1
ATOM 2664 N N . LYS A 1 335 ? -10.797 -44.375 -10.812 1 98.31 335 LYS A N 1
ATOM 2665 C CA . LYS A 1 335 ? -10.266 -45.125 -9.664 1 98.31 335 LYS A CA 1
ATOM 2666 C C . LYS A 1 335 ? -10.828 -46.531 -9.609 1 98.31 335 LYS A C 1
ATOM 2668 O O . LYS A 1 335 ? -10.156 -47.469 -9.141 1 98.31 335 LYS A O 1
ATOM 2673 N N . GLN A 1 336 ? -12.008 -46.75 -10.195 1 97.56 336 GLN A N 1
ATOM 2674 C CA . GLN A 1 336 ? -12.695 -48.031 -10.109 1 97.56 336 GLN A CA 1
ATOM 2675 C C . GLN A 1 336 ? -12.328 -48.906 -11.289 1 97.56 336 GLN A C 1
ATOM 2677 O O . GLN A 1 336 ? -12.703 -50.094 -11.32 1 97.56 336 GLN A O 1
ATOM 2682 N N . HIS A 1 337 ? -11.633 -48.438 -12.195 1 98.31 337 HIS A N 1
ATOM 2683 C CA . HIS A 1 337 ? -11.25 -49.219 -13.359 1 98.31 337 HIS A CA 1
ATOM 2684 C C . HIS A 1 337 ? -10.414 -50.438 -12.945 1 98.31 337 HIS A C 1
ATOM 2686 O O . HIS A 1 337 ? -9.555 -50.344 -12.062 1 98.31 337 HIS A O 1
ATOM 2692 N N . ARG A 1 338 ? -10.492 -51.531 -13.625 1 98 338 ARG A N 1
ATOM 2693 C CA . ARG A 1 338 ? -9.883 -52.812 -13.273 1 98 338 ARG A CA 1
ATOM 2694 C C . ARG A 1 338 ? -8.367 -52.719 -13.367 1 98 338 ARG A C 1
ATOM 2696 O O . ARG A 1 338 ? -7.66 -53.5 -12.711 1 98 338 ARG A O 1
ATOM 2703 N N . PHE A 1 339 ? -7.828 -51.906 -14.148 1 98.44 339 PHE A N 1
ATOM 2704 C CA . PHE A 1 339 ? -6.387 -51.75 -14.305 1 98.44 339 PHE A CA 1
ATOM 2705 C C . PHE A 1 339 ? -5.723 -51.469 -12.961 1 98.44 339 PHE A C 1
ATOM 2707 O O . PHE A 1 339 ? -4.586 -51.906 -12.734 1 98.44 339 PHE A O 1
ATOM 2714 N N . PHE A 1 340 ? -6.445 -50.812 -12.031 1 98.62 340 PHE A N 1
ATOM 2715 C CA . PHE A 1 340 ? -5.816 -50.344 -10.805 1 98.62 340 PHE A CA 1
ATOM 2716 C C . PHE A 1 340 ? -5.977 -51.344 -9.68 1 98.62 340 PHE A C 1
ATOM 2718 O O . PHE A 1 340 ? -5.504 -51.125 -8.562 1 98.62 340 PHE A O 1
ATOM 2725 N N . ILE A 1 341 ? -6.602 -52.438 -10.016 1 97.12 341 ILE A N 1
ATOM 2726 C CA . ILE A 1 341 ? -6.734 -53.5 -9.016 1 97.12 341 ILE A CA 1
ATOM 2727 C C . ILE A 1 341 ? -5.387 -54.188 -8.812 1 97.12 341 ILE A C 1
ATOM 2729 O O . ILE A 1 341 ? -4.766 -54.656 -9.766 1 97.12 341 ILE A O 1
ATOM 2733 N N . ASN A 1 342 ? -4.934 -54.281 -7.613 1 95.69 342 ASN A N 1
ATOM 2734 C CA . ASN A 1 342 ? -3.691 -54.906 -7.191 1 95.69 342 ASN A CA 1
ATOM 2735 C C . ASN A 1 342 ? -3.707 -55.219 -5.699 1 95.69 342 ASN A C 1
ATOM 2737 O O . ASN A 1 342 ? -4.664 -54.906 -4.996 1 95.69 342 ASN A O 1
ATOM 2741 N N . ASP A 1 343 ? -2.658 -55.875 -5.219 1 94.62 343 ASP A N 1
ATOM 2742 C CA . ASP A 1 343 ? -2.662 -56.312 -3.832 1 94.62 343 ASP A CA 1
ATOM 2743 C C . ASP A 1 343 ? -1.7 -55.5 -2.98 1 94.62 343 ASP A C 1
ATOM 2745 O O . ASP A 1 343 ? -1.424 -55.844 -1.832 1 94.62 343 ASP A O 1
ATOM 2749 N N . GLN A 1 344 ? -1.232 -54.406 -3.406 1 96.12 344 GLN A N 1
ATOM 2750 C CA . GLN A 1 344 ? -0.168 -53.719 -2.693 1 96.12 344 GLN A CA 1
ATOM 2751 C C . GLN A 1 344 ? -0.648 -52.375 -2.176 1 96.12 344 GLN A C 1
ATOM 2753 O O . GLN A 1 344 ? -0.217 -51.906 -1.114 1 96.12 344 GLN A O 1
ATOM 2758 N N . TRP A 1 345 ? -1.442 -51.688 -2.895 1 97.25 345 TRP A N 1
ATOM 2759 C CA . TRP A 1 345 ? -1.884 -50.344 -2.518 1 97.25 345 TRP A CA 1
ATOM 2760 C C . TRP A 1 345 ? -3.293 -50.062 -3.033 1 97.25 345 TRP A C 1
ATOM 2762 O O . TRP A 1 345 ? -3.797 -50.812 -3.895 1 97.25 345 TRP A O 1
ATOM 2772 N N . THR A 1 346 ? -3.957 -49.094 -2.451 1 97.62 346 THR A N 1
ATOM 2773 C CA . THR A 1 346 ? -5.184 -48.469 -2.934 1 97.62 346 THR A CA 1
ATOM 2774 C C . THR A 1 346 ? -4.977 -46.969 -3.135 1 97.62 346 THR A C 1
ATOM 2776 O O . THR A 1 346 ? -3.934 -46.406 -2.77 1 97.62 346 THR A O 1
ATOM 2779 N N . PHE A 1 347 ? -5.859 -46.375 -3.746 1 97.56 347 PHE A N 1
ATOM 2780 C CA . PHE A 1 347 ? -5.758 -44.938 -3.951 1 97.56 347 PHE A CA 1
ATOM 2781 C C . PHE A 1 347 ? -5.668 -44.219 -2.617 1 97.56 347 PHE A C 1
ATOM 2783 O O . PHE A 1 347 ? -5.082 -43.125 -2.535 1 97.56 347 PHE A O 1
ATOM 2790 N N . ASP A 1 348 ? -6.137 -44.812 -1.541 1 96.25 348 ASP A N 1
ATOM 2791 C CA . ASP A 1 348 ? -6.145 -44.188 -0.227 1 96.25 348 ASP A CA 1
ATOM 2792 C C . ASP A 1 348 ? -4.836 -44.438 0.517 1 96.25 348 ASP A C 1
ATOM 2794 O O . ASP A 1 348 ? -4.473 -43.688 1.427 1 96.25 348 ASP A O 1
ATOM 2798 N N . THR A 1 349 ? -4.062 -45.438 0.09 1 97.56 349 THR A N 1
ATOM 2799 C CA . THR A 1 349 ? -2.898 -45.844 0.873 1 97.56 349 THR A CA 1
ATOM 2800 C C . THR A 1 349 ? -1.621 -45.719 0.048 1 97.56 349 THR A C 1
ATOM 2802 O O . THR A 1 349 ? -0.522 -45.969 0.552 1 97.56 349 THR A O 1
ATOM 2805 N N . ILE A 1 350 ? -1.771 -45.375 -1.174 1 97.94 350 ILE A N 1
ATOM 2806 C CA . ILE A 1 350 ? -0.657 -45.375 -2.115 1 97.94 350 ILE A CA 1
ATOM 2807 C C . ILE A 1 350 ? 0.462 -44.469 -1.617 1 97.94 350 ILE A C 1
ATOM 2809 O O . ILE A 1 350 ? 1.643 -44.75 -1.836 1 97.94 350 ILE A O 1
ATOM 2813 N N . ARG A 1 351 ? 0.178 -43.406 -0.901 1 96.5 351 ARG A N 1
ATOM 2814 C CA . ARG A 1 351 ? 1.18 -42.469 -0.414 1 96.5 351 ARG A CA 1
ATOM 2815 C C . ARG A 1 351 ? 2.055 -43.125 0.662 1 96.5 351 ARG A C 1
ATOM 2817 O O . ARG A 1 351 ? 3.203 -42.719 0.853 1 96.5 351 ARG A O 1
ATOM 2824 N N . GLU A 1 352 ? 1.564 -44.094 1.302 1 96.19 352 GLU A N 1
ATOM 2825 C CA . GLU A 1 352 ? 2.277 -44.75 2.387 1 96.19 352 GLU A CA 1
ATOM 2826 C C . GLU A 1 352 ? 3.094 -45.938 1.865 1 96.19 352 GLU A C 1
ATOM 2828 O O . GLU A 1 352 ? 3.898 -46.5 2.6 1 96.19 352 GLU A O 1
ATOM 2833 N N . CYS A 1 353 ? 2.918 -46.188 0.673 1 96 353 CYS A N 1
ATOM 2834 C CA . CYS A 1 353 ? 3.637 -47.312 0.088 1 96 353 CYS A CA 1
ATOM 2835 C C . CYS A 1 353 ? 4.977 -46.875 -0.482 1 96 353 CYS A C 1
ATOM 2837 O O . CYS A 1 353 ? 5.168 -45.688 -0.784 1 96 353 CYS A O 1
ATOM 2839 N N . VAL A 1 354 ? 5.852 -47.812 -0.592 1 95.62 354 VAL A N 1
ATOM 2840 C CA . VAL A 1 354 ? 7.129 -47.531 -1.233 1 95.62 354 VAL A CA 1
ATOM 2841 C C . VAL A 1 354 ? 6.961 -47.562 -2.752 1 95.62 354 VAL A C 1
ATOM 2843 O O . VAL A 1 354 ? 6.484 -48.531 -3.32 1 95.62 354 VAL A O 1
ATOM 2846 N N . PRO A 1 355 ? 7.32 -46.5 -3.365 1 96.88 355 PRO A N 1
ATOM 2847 C CA . PRO A 1 355 ? 7.215 -46.469 -4.824 1 96.88 355 PRO A CA 1
ATOM 2848 C C . PRO A 1 355 ? 8.148 -47.469 -5.508 1 96.88 355 PRO A C 1
ATOM 2850 O O . PRO A 1 355 ? 9.07 -48 -4.879 1 96.88 355 PRO A O 1
ATOM 2853 N N . PRO A 1 356 ? 7.844 -47.688 -6.746 1 94.62 356 PRO A N 1
ATOM 2854 C CA . PRO A 1 356 ? 8.633 -48.688 -7.484 1 94.62 356 PRO A CA 1
ATOM 2855 C C . PRO A 1 356 ? 10.102 -48.281 -7.625 1 94.62 356 PRO A C 1
ATOM 2857 O O . PRO A 1 356 ? 10.984 -49.125 -7.684 1 94.62 356 PRO A O 1
ATOM 2860 N N . VAL A 1 357 ? 10.32 -47.062 -7.746 1 94.19 357 VAL A N 1
ATOM 2861 C CA . VAL A 1 357 ? 11.68 -46.531 -7.883 1 94.19 357 VAL A CA 1
ATOM 2862 C C . VAL A 1 357 ? 11.945 -45.5 -6.805 1 94.19 357 VAL A C 1
ATOM 2864 O O . VAL A 1 357 ? 11.219 -44.5 -6.703 1 94.19 357 VAL A O 1
ATOM 2867 N N . VAL A 1 358 ? 12.93 -45.719 -6.047 1 95.75 358 VAL A N 1
ATOM 2868 C CA . VAL A 1 358 ? 13.414 -44.719 -5.086 1 95.75 358 VAL A CA 1
ATOM 2869 C C . VAL A 1 358 ? 14.766 -44.188 -5.543 1 95.75 358 VAL A C 1
ATOM 2871 O O . VAL A 1 358 ? 15.727 -44.938 -5.719 1 95.75 358 VAL A O 1
ATOM 2874 N N . PRO A 1 359 ? 14.828 -42.875 -5.781 1 94.88 359 PRO A N 1
ATOM 2875 C CA . PRO A 1 359 ? 16.094 -42.312 -6.262 1 94.88 359 PRO A CA 1
ATOM 2876 C C . PRO A 1 359 ? 17.25 -42.5 -5.281 1 94.88 359 PRO A C 1
ATOM 2878 O O . PRO A 1 359 ? 17.047 -42.406 -4.066 1 94.88 359 PRO A O 1
ATOM 2881 N N . ASP A 1 360 ? 18.391 -42.969 -5.781 1 94.06 360 ASP A N 1
ATOM 2882 C CA . ASP A 1 360 ? 19.625 -43 -5 1 94.06 360 ASP A CA 1
ATOM 2883 C C . ASP A 1 360 ? 20.344 -41.656 -5.02 1 94.06 360 ASP A C 1
ATOM 2885 O O . ASP A 1 360 ? 21 -41.312 -6.004 1 94.06 360 ASP A O 1
ATOM 2889 N N . LEU A 1 361 ? 20.25 -40.938 -3.934 1 96.06 361 LEU A N 1
ATOM 2890 C CA . LEU A 1 361 ? 20.734 -39.562 -3.883 1 96.06 361 LEU A CA 1
ATOM 2891 C C . LEU A 1 361 ? 22.047 -39.5 -3.102 1 96.06 361 LEU A C 1
ATOM 2893 O O . LEU A 1 361 ? 22.172 -40.094 -2.039 1 96.06 361 LEU A O 1
ATOM 2897 N N . THR A 1 362 ? 22.969 -38.75 -3.553 1 96.25 362 THR A N 1
ATOM 2898 C CA . THR A 1 362 ? 24.266 -38.562 -2.908 1 96.25 362 THR A CA 1
ATOM 2899 C C . THR A 1 362 ? 24.203 -37.438 -1.875 1 96.25 362 THR A C 1
ATOM 2901 O O . THR A 1 362 ? 25 -37.406 -0.936 1 96.25 362 THR A O 1
ATOM 2904 N N . SER A 1 363 ? 23.359 -36.469 -2.115 1 95.94 363 SER A N 1
ATOM 2905 C CA . SER A 1 363 ? 23.188 -35.312 -1.25 1 95.94 363 SER A CA 1
ATOM 2906 C C . SER A 1 363 ? 21.828 -34.688 -1.454 1 95.94 363 SER A C 1
ATOM 2908 O O . SER A 1 363 ? 21.062 -35.094 -2.326 1 95.94 363 SER A O 1
ATOM 2910 N N . ASP A 1 364 ? 21.531 -33.75 -0.625 1 95.12 364 ASP A N 1
ATOM 2911 C CA . ASP A 1 364 ? 20.25 -33.062 -0.708 1 95.12 364 ASP A CA 1
ATOM 2912 C C . ASP A 1 364 ? 20.156 -32.188 -1.961 1 95.12 364 ASP A C 1
ATOM 2914 O O . ASP A 1 364 ? 19.062 -31.844 -2.398 1 95.12 364 ASP A O 1
ATOM 2918 N N . ASP A 1 365 ? 21.266 -31.828 -2.527 1 96 365 ASP A N 1
ATOM 2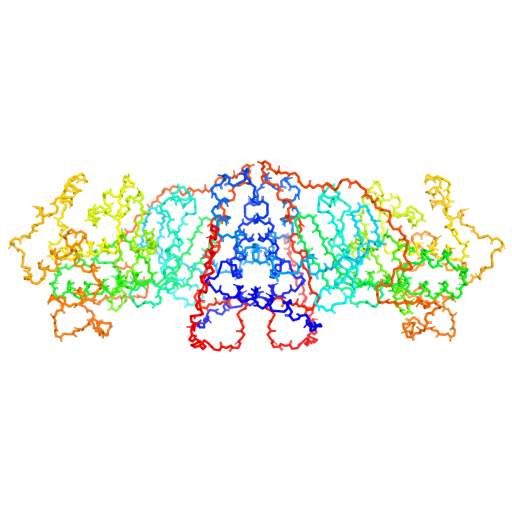919 C CA . ASP A 1 365 ? 21.297 -31 -3.727 1 96 365 ASP A CA 1
ATOM 2920 C C . ASP A 1 365 ? 21.719 -31.828 -4.949 1 96 365 ASP A C 1
ATOM 2922 O O . ASP A 1 365 ? 22.25 -31.281 -5.918 1 96 365 ASP A O 1
ATOM 2926 N N . ASP A 1 366 ? 21.531 -33.156 -4.879 1 97.06 366 ASP A N 1
ATOM 2927 C CA . ASP A 1 366 ? 21.859 -34.031 -5.988 1 97.06 366 ASP A CA 1
ATOM 2928 C C . ASP A 1 366 ? 21.062 -33.688 -7.242 1 97.06 366 ASP A C 1
ATOM 2930 O O . ASP A 1 366 ? 19.844 -33.562 -7.188 1 97.06 366 ASP A O 1
ATOM 2934 N N . THR A 1 367 ? 21.688 -33.5 -8.375 1 95.44 367 THR A N 1
ATOM 2935 C CA . THR A 1 367 ? 21.031 -33.125 -9.625 1 95.44 367 THR A CA 1
ATOM 2936 C C . THR A 1 367 ? 21.25 -34.219 -10.688 1 95.44 367 THR A C 1
ATOM 2938 O O . THR A 1 367 ? 21.094 -33.938 -11.883 1 95.44 367 THR A O 1
ATOM 2941 N N . SER A 1 368 ? 21.641 -35.375 -10.32 1 94.19 368 SER A N 1
ATOM 2942 C CA . SER A 1 368 ? 22.016 -36.438 -11.266 1 94.19 368 SER A CA 1
ATOM 2943 C C . SER A 1 368 ? 20.812 -36.906 -12.062 1 94.19 368 SER A C 1
ATOM 2945 O O . SER A 1 368 ? 20.969 -37.531 -13.125 1 94.19 368 SER A O 1
ATOM 2947 N N . ASN A 1 369 ? 19.672 -36.719 -11.555 1 93.75 369 ASN A N 1
ATOM 2948 C CA . ASN A 1 369 ? 18.469 -37.188 -12.242 1 93.75 369 ASN A CA 1
ATOM 2949 C C . ASN A 1 369 ? 17.906 -36.125 -13.18 1 93.75 369 ASN A C 1
ATOM 2951 O O . ASN A 1 369 ? 16.797 -36.219 -13.672 1 93.75 369 ASN A O 1
ATOM 2955 N N . PHE A 1 370 ? 18.641 -35.062 -13.398 1 92.44 370 PHE A N 1
ATOM 2956 C CA . PHE A 1 370 ? 18.297 -34 -14.344 1 92.44 370 PHE A CA 1
ATOM 2957 C C . PHE A 1 370 ? 19.297 -33.938 -15.484 1 92.44 370 PHE A C 1
ATOM 2959 O O . PHE A 1 370 ? 20.5 -34.125 -15.273 1 92.44 370 PHE A O 1
ATOM 2966 N N . ASP A 1 371 ? 18.797 -33.594 -16.625 1 88.62 371 ASP A N 1
ATOM 2967 C CA . ASP A 1 371 ? 19.688 -33.406 -17.766 1 88.62 371 ASP A CA 1
ATOM 2968 C C . ASP A 1 371 ? 20.516 -32.125 -17.641 1 88.62 371 ASP A C 1
ATOM 2970 O O . ASP A 1 371 ? 20.078 -31.172 -17 1 88.62 371 ASP A O 1
ATOM 2974 N N . GLU A 1 372 ? 21.578 -32.156 -18.25 1 87.38 372 GLU A N 1
ATOM 2975 C CA . GLU A 1 372 ? 22.391 -30.953 -18.297 1 87.38 372 GLU A CA 1
ATOM 2976 C C . GLU A 1 372 ? 21.75 -29.875 -19.172 1 87.38 372 GLU A C 1
ATOM 2978 O O . GLU A 1 372 ? 21.266 -30.172 -20.266 1 87.38 372 GLU A O 1
ATOM 2983 N N . VAL A 1 373 ? 21.703 -28.719 -18.594 1 86.31 373 VAL A N 1
ATOM 2984 C CA . VAL A 1 373 ? 21.094 -27.609 -19.328 1 86.31 373 VAL A CA 1
ATOM 2985 C C . VAL A 1 373 ? 22.203 -26.781 -19.969 1 86.31 373 VAL A C 1
ATOM 2987 O O . VAL A 1 373 ? 23.156 -26.375 -19.312 1 86.31 373 VAL A O 1
ATOM 2990 N N . GLU A 1 374 ? 22.031 -26.609 -21.266 1 79.56 374 GLU A N 1
ATOM 2991 C CA . GLU A 1 374 ? 23.016 -25.812 -21.984 1 79.56 374 GLU A CA 1
ATOM 2992 C C . GLU A 1 374 ? 22.891 -24.328 -21.641 1 79.56 374 GLU A C 1
ATOM 2994 O O . GLU A 1 374 ? 21.781 -23.828 -21.453 1 79.56 374 GLU A O 1
ATOM 2999 N N . ASN A 1 375 ? 23.984 -23.75 -21.484 1 74 375 ASN A N 1
ATOM 3000 C CA . ASN A 1 375 ? 23.969 -22.312 -21.234 1 74 375 ASN A CA 1
ATOM 3001 C C . ASN A 1 375 ? 23.516 -21.547 -22.469 1 74 375 ASN A C 1
ATOM 3003 O O . ASN A 1 375 ? 23.953 -21.828 -23.578 1 74 375 ASN A O 1
ATOM 3007 N N . GLU A 1 376 ? 22.359 -21 -22.391 1 67.69 376 GLU A N 1
ATOM 3008 C CA . GLU A 1 376 ? 21.953 -20.141 -23.484 1 67.69 376 GLU A CA 1
ATOM 3009 C C . GLU A 1 376 ? 22.5 -18.734 -23.312 1 67.69 376 GLU A C 1
ATOM 3011 O O . GLU A 1 376 ? 22.391 -18.141 -22.234 1 67.69 376 GLU A O 1
ATOM 3016 N N . ASP A 1 377 ? 23.312 -18.328 -24.25 1 64.12 377 ASP A N 1
ATOM 3017 C CA . ASP A 1 377 ? 23.891 -16.984 -24.266 1 64.12 377 ASP A CA 1
ATOM 3018 C C . ASP A 1 377 ? 22.906 -15.969 -24.844 1 64.12 377 ASP A C 1
ATOM 3020 O O . ASP A 1 377 ? 23.312 -14.898 -25.312 1 64.12 377 ASP A O 1
ATOM 3024 N N . THR A 1 378 ? 21.688 -16.359 -24.969 1 65.44 378 THR A N 1
ATOM 3025 C CA . THR A 1 378 ? 20.812 -15.352 -25.547 1 65.44 378 THR A CA 1
ATOM 3026 C C . THR A 1 378 ? 20.625 -14.18 -24.594 1 65.44 378 THR A C 1
ATOM 3028 O O . THR A 1 378 ? 20.328 -14.375 -23.406 1 65.44 378 THR A O 1
ATOM 3031 N N . PRO A 1 379 ? 20.891 -13.047 -25.156 1 68.62 379 PRO A N 1
ATOM 3032 C CA . PRO A 1 379 ? 20.75 -11.852 -24.328 1 68.62 379 PRO A CA 1
ATOM 3033 C C . PRO A 1 379 ? 19.344 -11.703 -23.75 1 68.62 379 PRO A C 1
ATOM 3035 O O . PRO A 1 379 ? 18.359 -11.922 -24.453 1 68.62 379 PRO A O 1
ATOM 3038 N N . GLU A 1 380 ? 19.25 -11.711 -22.484 1 75 380 GLU A N 1
ATOM 3039 C CA . GLU A 1 380 ? 17.984 -11.438 -21.797 1 75 380 GLU A CA 1
ATOM 3040 C C . GLU A 1 380 ? 17.469 -10.047 -22.141 1 75 380 GLU A C 1
ATOM 3042 O O . GLU A 1 380 ? 18.203 -9.062 -22.062 1 75 380 GLU A O 1
ATOM 3047 N N . GLU A 1 381 ? 16.234 -10.078 -22.688 1 81.19 381 GLU A N 1
ATOM 3048 C CA . GLU A 1 381 ? 15.633 -8.773 -22.953 1 81.19 381 GLU A CA 1
ATOM 3049 C C . GLU A 1 381 ? 15.102 -8.148 -21.672 1 81.19 381 GLU A C 1
ATOM 3051 O O . GLU A 1 381 ? 14.703 -8.859 -20.734 1 81.19 381 GLU A O 1
ATOM 3056 N N . SER A 1 382 ? 15.328 -6.867 -21.547 1 85.06 382 SER A N 1
ATOM 3057 C CA . SER A 1 382 ? 14.844 -6.105 -20.406 1 85.06 382 SER A CA 1
ATOM 3058 C C . SER A 1 382 ? 14 -4.922 -20.859 1 85.06 382 SER A C 1
ATOM 3060 O O . SER A 1 382 ? 13.945 -4.598 -22.047 1 85.06 382 SER A O 1
ATOM 3062 N N . PHE A 1 383 ? 13.273 -4.457 -19.938 1 90.44 383 PHE A N 1
ATOM 3063 C CA . PHE A 1 383 ? 12.477 -3.273 -20.234 1 90.44 383 PHE A CA 1
ATOM 3064 C C . PHE A 1 383 ? 13.359 -2.135 -20.719 1 90.44 383 PHE A C 1
ATOM 3066 O O . PHE A 1 383 ? 14.438 -1.889 -20.156 1 90.44 383 PHE A O 1
ATOM 3073 N N . THR A 1 384 ? 12.922 -1.498 -21.719 1 90.25 384 THR A N 1
ATOM 3074 C CA . THR A 1 384 ? 13.602 -0.281 -22.141 1 90.25 384 THR A CA 1
ATOM 3075 C C . THR A 1 384 ? 13.273 0.881 -21.219 1 90.25 384 THR A C 1
ATOM 3077 O O . THR A 1 384 ? 12.242 0.864 -20.531 1 90.25 384 THR A O 1
ATOM 3080 N N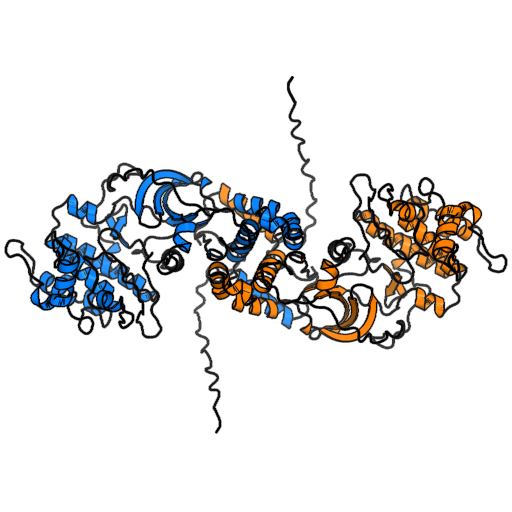 . VAL A 1 385 ? 14.195 1.812 -21.188 1 92.06 385 VAL A N 1
ATOM 3081 C CA . VAL A 1 385 ? 13.93 3.018 -20.406 1 92.06 385 VAL A CA 1
ATOM 3082 C C . VAL A 1 385 ? 12.727 3.758 -20.984 1 92.06 385 VAL A C 1
ATOM 3084 O O . VAL A 1 385 ? 12.75 4.16 -22.156 1 92.06 385 VAL A O 1
ATOM 3087 N N . PRO A 1 386 ? 11.75 3.934 -20.188 1 92.5 386 PRO A N 1
ATOM 3088 C CA . PRO A 1 386 ? 10.531 4.523 -20.75 1 92.5 386 PRO A CA 1
ATOM 3089 C C . PRO A 1 386 ? 10.641 6.035 -20.953 1 92.5 386 PRO A C 1
ATOM 3091 O O . PRO A 1 386 ? 11.297 6.715 -20.156 1 92.5 386 PRO A O 1
ATOM 3094 N N . LYS A 1 387 ? 9.992 6.586 -21.938 1 92.25 387 LYS A N 1
ATOM 3095 C CA . LYS A 1 387 ? 9.914 8.016 -22.188 1 92.25 387 LYS A CA 1
ATOM 3096 C C . LYS A 1 387 ? 8.664 8.617 -21.547 1 92.25 387 LYS A C 1
ATOM 3098 O O . LYS A 1 387 ? 8.531 9.844 -21.469 1 92.25 387 LYS A O 1
ATOM 3103 N N . ALA A 1 388 ? 7.773 7.77 -21.234 1 93.12 388 ALA A N 1
ATOM 3104 C CA . ALA A 1 388 ? 6.543 8.117 -20.531 1 93.12 388 ALA A CA 1
ATOM 3105 C C . ALA A 1 388 ? 6.137 7.004 -19.562 1 93.12 388 ALA A C 1
ATOM 3107 O O . ALA A 1 388 ? 6.734 5.926 -19.562 1 93.12 388 ALA A O 1
ATOM 3108 N N . PHE A 1 389 ? 5.191 7.348 -18.781 1 95.44 389 PHE A N 1
ATOM 3109 C CA . PHE A 1 389 ? 4.73 6.344 -17.828 1 95.44 389 PHE A CA 1
ATOM 3110 C C . PHE A 1 389 ? 4.066 5.18 -18.547 1 95.44 389 PHE A C 1
ATOM 3112 O O . PHE A 1 389 ? 3.061 5.359 -19.234 1 95.44 389 PHE A O 1
ATOM 3119 N N . VAL A 1 390 ? 4.562 3.9 -18.328 1 94.38 390 VAL A N 1
ATOM 3120 C CA . VAL A 1 390 ? 4.02 2.738 -19.031 1 94.38 390 VAL A CA 1
ATOM 3121 C C . VAL A 1 390 ? 3.547 1.701 -18.016 1 94.38 390 VAL A C 1
ATOM 3123 O O . VAL A 1 390 ? 2.816 0.77 -18.359 1 94.38 390 VAL A O 1
ATOM 3126 N N . GLY A 1 391 ? 3.939 1.81 -16.75 1 96.44 391 GLY A N 1
ATOM 3127 C CA . GLY A 1 391 ? 3.461 0.917 -15.711 1 96.44 391 GLY A CA 1
ATOM 3128 C C . GLY A 1 391 ? 3.928 -0.516 -15.891 1 96.44 391 GLY A C 1
ATOM 3129 O O . GLY A 1 391 ? 3.133 -1.451 -15.773 1 96.44 391 GLY A O 1
ATOM 3130 N N . ASN A 1 392 ? 5.191 -0.741 -16.156 1 96.38 392 ASN A N 1
ATOM 3131 C CA . ASN A 1 392 ? 5.758 -2.053 -16.453 1 96.38 392 ASN A CA 1
ATOM 3132 C C . ASN A 1 392 ? 5.602 -3.006 -15.266 1 96.38 392 ASN A C 1
ATOM 3134 O O . ASN A 1 392 ? 5.551 -4.223 -15.445 1 96.38 392 ASN A O 1
ATOM 3138 N N . HIS A 1 393 ? 5.566 -2.471 -14.117 1 97.69 393 HIS A N 1
ATOM 3139 C CA . HIS A 1 393 ? 5.59 -3.326 -12.938 1 97.69 393 HIS A CA 1
ATOM 3140 C C . HIS A 1 393 ? 4.191 -3.49 -12.344 1 97.69 393 HIS A C 1
ATOM 3142 O O . HIS A 1 393 ? 3.969 -4.363 -11.508 1 97.69 393 HIS A O 1
ATOM 3148 N N . LEU A 1 394 ? 3.217 -2.76 -12.789 1 97.25 394 LEU A N 1
ATOM 3149 C CA . LEU A 1 394 ? 1.865 -2.725 -12.234 1 97.25 394 LEU A CA 1
ATOM 3150 C C . LEU A 1 394 ? 1.182 -4.078 -12.391 1 97.25 394 LEU A C 1
ATOM 3152 O O . LEU A 1 394 ? 0.487 -4.535 -11.484 1 97.25 394 LEU A O 1
ATOM 3156 N N . PRO A 1 395 ? 1.408 -4.824 -13.5 1 96.12 395 PRO A N 1
ATOM 3157 C CA . PRO A 1 395 ? 0.709 -6.102 -13.672 1 96.12 395 PRO A CA 1
ATOM 3158 C C . PRO A 1 395 ? 1.123 -7.148 -12.641 1 96.12 395 PRO A C 1
ATOM 3160 O O . PRO A 1 395 ? 0.449 -8.172 -12.492 1 96.12 395 PRO A O 1
ATOM 3163 N N . PHE A 1 396 ? 2.176 -6.91 -11.961 1 97.5 396 PHE A N 1
ATOM 3164 C CA . PHE A 1 396 ? 2.746 -7.941 -11.102 1 97.5 396 PHE A CA 1
ATOM 3165 C C . PHE A 1 396 ? 2.471 -7.633 -9.633 1 97.5 396 PHE A C 1
ATOM 3167 O O . PHE A 1 396 ? 2.92 -8.359 -8.75 1 97.5 396 PHE A O 1
ATOM 3174 N N . VAL A 1 397 ? 1.718 -6.57 -9.344 1 97.81 397 VAL A N 1
ATOM 3175 C CA . VAL A 1 397 ? 1.372 -6.203 -7.977 1 97.81 397 VAL A CA 1
ATOM 3176 C C . VAL A 1 397 ? 0.561 -7.328 -7.332 1 97.81 397 VAL A C 1
ATOM 3178 O O . VAL A 1 397 ? -0.421 -7.801 -7.91 1 97.81 397 VAL A O 1
ATOM 3181 N N . GLY A 1 398 ? 1.006 -7.766 -6.09 1 97 398 GLY A N 1
ATOM 3182 C CA . GLY A 1 398 ? 0.305 -8.805 -5.352 1 97 398 GLY A CA 1
ATOM 3183 C C . GLY A 1 398 ? 0.927 -10.18 -5.516 1 97 398 GLY A C 1
ATOM 3184 O O . GLY A 1 398 ? 0.426 -11.164 -4.969 1 97 398 GLY A O 1
ATOM 3185 N N . PHE A 1 399 ? 2.037 -10.25 -6.242 1 97.44 399 PHE A N 1
ATOM 3186 C CA . PHE A 1 399 ? 2.66 -11.531 -6.562 1 97.44 399 PHE A CA 1
ATOM 3187 C C . PHE A 1 399 ? 3.334 -12.125 -5.332 1 97.44 399 PHE A C 1
ATOM 3189 O O . PHE A 1 399 ? 3.51 -13.344 -5.242 1 97.44 399 PHE A O 1
ATOM 3196 N N . THR A 1 400 ? 3.676 -11.336 -4.344 1 97.44 400 THR A N 1
ATOM 3197 C CA . THR A 1 400 ? 4.449 -11.75 -3.178 1 97.44 400 THR A CA 1
ATOM 3198 C C . THR A 1 400 ? 3.658 -12.734 -2.324 1 97.44 400 THR A C 1
ATOM 3200 O O . THR A 1 400 ? 2.457 -12.562 -2.115 1 97.44 400 THR A O 1
ATOM 3203 N N . TYR A 1 401 ? 4.363 -13.773 -1.896 1 96.06 401 TYR A N 1
ATOM 3204 C CA . TYR A 1 401 ? 3.771 -14.828 -1.076 1 96.06 401 TYR A CA 1
ATOM 3205 C C . TYR A 1 401 ? 4.812 -15.453 -0.155 1 96.06 401 TYR A C 1
ATOM 3207 O O . TYR A 1 401 ? 5.961 -15.656 -0.554 1 96.06 401 TYR A O 1
ATOM 3215 N N . SER A 1 402 ? 4.473 -15.648 1.021 1 94.88 402 SER A N 1
ATOM 3216 C CA . SER A 1 402 ? 5.254 -16.422 1.979 1 94.88 402 SER A CA 1
ATOM 3217 C C . SER A 1 402 ? 4.387 -17.453 2.701 1 94.88 402 SER A C 1
ATOM 3219 O O . SER A 1 402 ? 3.416 -17.094 3.369 1 94.88 402 SER A O 1
ATOM 3221 N N . LYS A 1 403 ? 4.766 -18.594 2.639 1 92.94 403 LYS A N 1
ATOM 3222 C CA . LYS A 1 403 ? 3.988 -19.672 3.248 1 92.94 403 LYS A CA 1
ATOM 3223 C C . LYS A 1 403 ? 4.09 -19.625 4.77 1 92.94 403 LYS A C 1
ATOM 3225 O O . LYS A 1 403 ? 3.119 -19.922 5.469 1 92.94 403 LYS A O 1
ATOM 3230 N N . ASP A 1 404 ? 5.172 -19.188 5.324 1 91.88 404 ASP A N 1
ATOM 3231 C CA . ASP A 1 404 ? 5.496 -19.422 6.73 1 91.88 404 ASP A CA 1
ATOM 3232 C C . ASP A 1 404 ? 5.281 -18.156 7.555 1 91.88 404 ASP A C 1
ATOM 3234 O O . ASP A 1 404 ? 5.523 -18.141 8.766 1 91.88 404 ASP A O 1
ATOM 3238 N N . TYR A 1 405 ? 4.887 -17.094 6.816 1 90.81 405 TYR A N 1
ATOM 3239 C CA . TYR A 1 405 ? 4.797 -15.836 7.559 1 90.81 405 TYR A CA 1
ATOM 3240 C C . TYR A 1 405 ? 3.73 -14.922 6.969 1 90.81 405 TYR A C 1
ATOM 3242 O O . TYR A 1 405 ? 3.596 -14.828 5.746 1 90.81 405 TYR A O 1
ATOM 3250 N N . ARG A 1 406 ? 2.99 -14.312 7.812 1 90.62 406 ARG A N 1
ATOM 3251 C CA . ARG A 1 406 ? 2.006 -13.297 7.434 1 90.62 406 ARG A CA 1
ATOM 3252 C C . ARG A 1 406 ? 2.271 -11.984 8.156 1 90.62 406 ARG A C 1
ATOM 3254 O O . ARG A 1 406 ? 2.234 -11.922 9.383 1 90.62 406 ARG A O 1
ATOM 3261 N N . LEU A 1 407 ? 2.5 -10.945 7.379 1 93.38 407 LEU A N 1
ATOM 3262 C CA . LEU A 1 407 ? 2.775 -9.633 7.953 1 93.38 407 LEU A CA 1
ATOM 3263 C C . LEU A 1 407 ? 1.595 -9.141 8.781 1 93.38 407 LEU A C 1
ATOM 3265 O O . LEU A 1 407 ? 0.444 -9.242 8.352 1 93.38 407 LEU A O 1
ATOM 3269 N N . LEU A 1 408 ? 1.901 -8.594 10.039 1 93.56 408 LEU A N 1
ATOM 3270 C CA . LEU A 1 408 ? 0.958 -7.914 10.914 1 93.56 408 LEU A CA 1
ATOM 3271 C C . LEU A 1 408 ? -0.186 -8.844 11.305 1 93.56 408 LEU A C 1
ATOM 3273 O O . LEU A 1 408 ? -1.337 -8.406 11.414 1 93.56 408 LEU A O 1
ATOM 3277 N N . SER A 1 409 ? 0.037 -10.117 11.367 1 82.94 409 SER A N 1
ATOM 3278 C CA . SER A 1 409 ? -0.956 -11.094 11.797 1 82.94 409 SER A CA 1
ATOM 3279 C C . SER A 1 409 ? -1.194 -11.016 13.297 1 82.94 409 SER A C 1
ATOM 3281 O O . SER A 1 409 ? -0.329 -10.555 14.047 1 82.94 409 SER A O 1
ATOM 3283 N N . SER A 1 410 ? -2.541 -11.008 13.852 1 66.81 410 SER A N 1
ATOM 3284 C CA . SER A 1 410 ? -2.865 -10.992 15.281 1 66.81 410 SER A CA 1
ATOM 3285 C C . SER A 1 410 ? -2.15 -12.109 16.016 1 66.81 410 SER A C 1
ATOM 3287 O O . SER A 1 410 ? -2 -13.219 15.492 1 66.81 410 SER A O 1
ATOM 3289 N N . PRO A 1 411 ? -1.481 -11.672 17.203 1 51.88 411 PRO A N 1
ATOM 3290 C CA . PRO A 1 411 ? -0.873 -12.766 17.969 1 51.88 411 PRO A CA 1
ATOM 3291 C C . PRO A 1 411 ? -1.856 -13.891 18.266 1 51.88 411 PRO A C 1
ATOM 3293 O O . PRO A 1 411 ? -1.441 -15.008 18.594 1 51.88 411 PRO A O 1
ATOM 3296 N N . ASP A 1 412 ? -3.232 -13.578 18.688 1 47.31 412 ASP A N 1
ATOM 3297 C CA . ASP A 1 412 ? -3.949 -14.594 19.453 1 47.31 412 ASP A CA 1
ATOM 3298 C C . ASP A 1 412 ? -4.105 -15.875 18.641 1 47.31 412 ASP A C 1
ATOM 3300 O O . ASP A 1 412 ? -4.133 -16.969 19.219 1 47.31 412 ASP A O 1
ATOM 3304 N N . LYS A 1 413 ? -5.523 -15.906 17.828 1 38.97 413 LYS A N 1
ATOM 3305 C CA . LYS A 1 413 ? -6.27 -17.156 17.734 1 38.97 413 LYS A CA 1
ATOM 3306 C C . LYS A 1 413 ? -5.473 -18.219 16.984 1 38.97 413 LYS A C 1
ATOM 3308 O O . LYS A 1 413 ? -5.023 -17.984 15.859 1 38.97 413 LYS A O 1
ATOM 3313 N N . PRO A 1 414 ? -5.109 -19.109 17.703 1 35.09 414 PRO A N 1
ATOM 3314 C CA . PRO A 1 414 ? -4.723 -20.328 16.984 1 35.09 414 PRO A CA 1
ATOM 3315 C C . PRO A 1 414 ? -5.621 -20.625 15.781 1 35.09 414 PRO A C 1
ATOM 3317 O O . PRO A 1 414 ? -6.773 -20.188 15.758 1 35.09 414 PRO A O 1
ATOM 3320 N N . ASP A 1 415 ? -5.102 -21 14.688 1 36.53 415 ASP A N 1
ATOM 3321 C CA . ASP A 1 415 ? -5.816 -21.516 13.523 1 36.53 415 ASP A CA 1
ATOM 3322 C C . ASP A 1 415 ? -7.062 -22.297 13.938 1 36.53 415 ASP A C 1
ATOM 3324 O O . ASP A 1 415 ? -6.992 -23.5 14.211 1 36.53 415 ASP A O 1
ATOM 3328 N N . GLY A 1 416 ? -7.973 -21.766 14.812 1 31.47 416 GLY A N 1
ATOM 3329 C CA . GLY A 1 416 ? -9.18 -22.562 14.938 1 31.47 416 GLY A CA 1
ATOM 3330 C C . GLY A 1 416 ? -9.891 -22.781 13.617 1 31.47 416 GLY A C 1
ATOM 3331 O O . GLY A 1 416 ? -9.742 -21.984 12.688 1 31.47 416 GLY A O 1
ATOM 3332 N N . LYS A 1 417 ? -10.344 -24.062 13.422 1 29.17 417 LYS A N 1
ATOM 3333 C CA . LYS A 1 417 ? -11.289 -24.562 12.422 1 29.17 417 LYS A CA 1
ATOM 3334 C C . LYS A 1 417 ? -12.547 -23.688 12.391 1 29.17 417 LYS A C 1
ATOM 3336 O O . LYS A 1 417 ? -13.461 -23.875 13.203 1 29.17 417 LYS A O 1
ATOM 3341 N N . ARG A 1 418 ? -12.648 -22.406 12.312 1 29.36 418 ARG A N 1
ATOM 3342 C CA . ARG A 1 418 ? -14.023 -21.969 12.094 1 29.36 418 ARG A CA 1
ATOM 3343 C C . ARG A 1 418 ? -14.633 -22.656 10.875 1 29.36 418 ARG A C 1
ATOM 3345 O O . ARG A 1 418 ? -14 -22.734 9.82 1 29.36 418 ARG A O 1
ATOM 3352 N N . ASN A 1 419 ? -15.656 -23.469 11.07 1 24.33 419 ASN A N 1
ATOM 3353 C CA . ASN A 1 419 ? -16.703 -23.922 10.164 1 24.33 419 ASN A CA 1
ATOM 3354 C C . ASN A 1 419 ? -17.297 -22.75 9.367 1 24.33 419 ASN A C 1
ATOM 3356 O O . ASN A 1 419 ? -17.781 -21.781 9.953 1 24.33 419 ASN A O 1
ATOM 3360 N N . LEU A 1 420 ? -16.812 -22.484 8.25 1 25.09 420 LEU A N 1
ATOM 3361 C CA . LEU A 1 420 ? -17.422 -21.578 7.273 1 25.09 420 LEU A CA 1
ATOM 3362 C C . LEU A 1 420 ? -18.922 -21.828 7.176 1 25.09 420 LEU A C 1
ATOM 3364 O O . LEU A 1 420 ? -19.359 -22.844 6.652 1 25.09 420 LEU A O 1
ATOM 3368 N N . VAL A 1 421 ? -19.688 -21.516 8.203 1 23.84 421 VAL A N 1
ATOM 3369 C CA . VAL A 1 421 ? -21.109 -21.406 7.895 1 23.84 421 VAL A CA 1
ATOM 3370 C C . VAL A 1 421 ? -21.297 -20.469 6.707 1 23.84 421 VAL A C 1
ATOM 3372 O O . VAL A 1 421 ? -20.797 -19.344 6.707 1 23.84 421 VAL A O 1
ATOM 3375 N N . SER A 1 422 ? -21.609 -21 5.562 1 22.52 422 SER A N 1
ATOM 3376 C CA . SER A 1 422 ? -22.094 -20.516 4.273 1 22.52 422 SER A CA 1
ATOM 3377 C C . SER A 1 422 ? -23.188 -19.469 4.449 1 22.52 422 SER A C 1
ATOM 3379 O O . SER A 1 422 ? -24.25 -19.766 5.008 1 22.52 422 SER A O 1
ATOM 3381 N N . MET A 1 423 ? -22.859 -18.312 4.898 1 24.31 423 MET A N 1
ATOM 3382 C CA . MET A 1 423 ? -24.016 -17.406 4.797 1 24.31 423 MET A CA 1
ATOM 3383 C C . MET A 1 423 ? -24.562 -17.391 3.375 1 24.31 423 MET A C 1
ATOM 3385 O O . MET A 1 423 ? -23.797 -17.25 2.414 1 24.31 423 MET A O 1
ATOM 3389 N N . PRO A 1 424 ? -25.781 -17.844 3.121 1 25.8 424 PRO A N 1
ATOM 3390 C CA . PRO A 1 424 ? -26.5 -17.859 1.851 1 25.8 424 PRO A CA 1
ATOM 3391 C C . PRO A 1 424 ? -26.594 -16.469 1.213 1 25.8 424 PRO A C 1
ATOM 3393 O O . PRO A 1 424 ? -26.625 -15.461 1.922 1 25.8 424 PRO A O 1
ATOM 3396 N N . TYR A 1 425 ? -25.859 -16.266 0.162 1 23.69 425 TYR A N 1
ATOM 3397 C CA . TYR A 1 425 ? -26.031 -15.172 -0.79 1 23.69 425 TYR A CA 1
ATOM 3398 C C . TYR A 1 425 ? -27.516 -14.914 -1.067 1 23.69 425 TYR A C 1
ATOM 3400 O O . TYR A 1 425 ? -28.219 -15.805 -1.533 1 23.69 425 TYR A O 1
ATOM 3408 N N . TYR A 1 426 ? -28.234 -14.227 -0.192 1 23.91 426 TYR A N 1
ATOM 3409 C CA . TYR A 1 426 ? -29.547 -13.742 -0.588 1 23.91 426 TYR A CA 1
ATOM 3410 C C . TYR A 1 426 ? -29.484 -13.055 -1.946 1 23.91 426 TYR A C 1
ATOM 3412 O O . TYR A 1 426 ? -28.688 -12.141 -2.152 1 23.91 426 TYR A O 1
ATOM 3420 N N . LEU A 1 427 ? -29.859 -13.789 -3.039 1 23.53 427 LEU A N 1
ATOM 3421 C CA . LEU A 1 427 ? -30.312 -13.445 -4.387 1 23.53 427 LEU A CA 1
ATOM 3422 C C . LEU A 1 427 ? -31.344 -12.32 -4.348 1 23.53 427 LEU A C 1
ATOM 3424 O O . LEU A 1 427 ? -32.438 -12.484 -3.785 1 23.53 427 LEU A O 1
ATOM 3428 N N . TYR A 1 428 ? -30.969 -11.07 -4.066 1 21.89 428 TYR A N 1
ATOM 3429 C CA . TYR A 1 428 ? -31.906 -9.977 -4.336 1 21.89 428 TYR A CA 1
ATOM 3430 C C . TYR A 1 428 ? -32.469 -10.094 -5.738 1 21.89 428 TYR A C 1
ATOM 3432 O O . TYR A 1 428 ? -31.75 -10.07 -6.727 1 21.89 428 TYR A O 1
ATOM 3440 N N . SER A 1 429 ? -33.531 -10.969 -5.934 1 23.69 429 SER A N 1
ATOM 3441 C CA . SER A 1 429 ? -34.5 -11.016 -7.02 1 23.69 429 SER A CA 1
ATOM 3442 C C . SER A 1 429 ? -35.094 -9.633 -7.297 1 23.69 429 SER A C 1
ATOM 3444 O O . SER A 1 429 ? -35.781 -9.062 -6.449 1 23.69 429 SER A O 1
ATOM 3446 N N . PHE A 1 430 ? -34.375 -8.672 -7.879 1 24.03 430 PHE A N 1
ATOM 3447 C CA . PHE A 1 430 ? -35.031 -7.547 -8.539 1 24.03 430 PHE A CA 1
ATOM 3448 C C . PHE A 1 430 ? -36.156 -8.039 -9.453 1 24.03 430 PHE A C 1
ATOM 3450 O O . PHE A 1 430 ? -35.906 -8.812 -10.383 1 24.03 430 PHE A O 1
ATOM 3457 N N . ILE A 1 431 ? -37.344 -8.336 -8.906 1 23.72 431 ILE A N 1
ATOM 3458 C CA . ILE A 1 431 ? -38.625 -8.398 -9.602 1 23.72 431 ILE A CA 1
ATOM 3459 C C . ILE A 1 431 ? -38.781 -7.18 -10.5 1 23.72 431 ILE A C 1
ATOM 3461 O O . ILE A 1 431 ? -38.75 -6.039 -10.031 1 23.72 431 ILE A O 1
ATOM 3465 N N . ILE A 1 432 ? -38.312 -7.301 -11.766 1 23 432 ILE A N 1
ATOM 3466 C CA . ILE A 1 432 ? -38.75 -6.516 -12.922 1 23 432 ILE A CA 1
ATOM 3467 C C . ILE A 1 432 ? -40.281 -6.484 -12.969 1 23 432 ILE A C 1
ATOM 3469 O O . ILE A 1 432 ? -40.938 -7.516 -13.164 1 23 432 ILE A O 1
ATOM 3473 N N . LEU A 1 433 ? -40.938 -5.844 -11.938 1 22.36 433 LEU A N 1
ATOM 3474 C CA . LEU A 1 433 ? -42.344 -5.496 -12.211 1 22.36 433 LEU A CA 1
ATOM 3475 C C . LEU A 1 433 ? -42.469 -4.816 -13.57 1 22.36 433 LEU A C 1
ATOM 3477 O O . LEU A 1 433 ? -41.75 -3.859 -13.867 1 22.36 433 LEU A O 1
ATOM 3481 N N . TYR A 1 434 ? -43.094 -5.555 -14.516 1 23.56 434 TYR A N 1
ATOM 3482 C CA . TYR A 1 434 ? -44.031 -4.992 -15.484 1 23.56 434 TYR A CA 1
ATOM 3483 C C . TYR A 1 434 ? -45.156 -4.238 -14.781 1 23.56 434 TYR A C 1
ATOM 3485 O O . TYR A 1 434 ? -45.594 -4.637 -13.711 1 23.56 434 TYR A O 1
ATOM 3493 N N . MET B 1 1 ? 0.562 -22 10.273 1 44.09 1 MET B N 1
ATOM 3494 C CA . MET B 1 1 ? 1.687 -21.391 9.562 1 44.09 1 MET B CA 1
ATOM 3495 C C . MET B 1 1 ? 3.014 -21.891 10.125 1 44.09 1 MET B C 1
ATOM 3497 O O . MET B 1 1 ? 3.197 -21.953 11.336 1 44.09 1 MET B O 1
ATOM 3501 N N . GLU B 1 2 ? 3.707 -22.75 9.445 1 56.03 2 GLU B N 1
ATOM 3502 C CA . GLU B 1 2 ? 5.004 -23.234 9.922 1 56.03 2 GLU B CA 1
ATOM 3503 C C . GLU B 1 2 ? 5.875 -22.062 10.391 1 56.03 2 GLU B C 1
ATOM 3505 O O . GLU B 1 2 ? 5.832 -20.984 9.812 1 56.03 2 GLU B O 1
ATOM 3510 N N . ALA B 1 3 ? 6.363 -22.156 11.523 1 65.81 3 ALA B N 1
ATOM 3511 C CA . ALA B 1 3 ? 7.18 -21.141 12.195 1 65.81 3 ALA B CA 1
ATOM 3512 C C . ALA B 1 3 ? 8.453 -20.859 11.406 1 65.81 3 ALA B C 1
ATOM 3514 O O . ALA B 1 3 ? 9.094 -21.766 10.891 1 65.81 3 ALA B O 1
ATOM 3515 N N . ILE B 1 4 ? 8.656 -19.562 11.07 1 78.62 4 ILE B N 1
ATOM 3516 C CA . ILE B 1 4 ? 9.867 -19.109 10.406 1 78.62 4 ILE B CA 1
ATOM 3517 C C . ILE B 1 4 ? 11.094 -19.547 11.203 1 78.62 4 ILE B C 1
ATOM 3519 O O . ILE B 1 4 ? 11.195 -19.266 12.398 1 78.62 4 ILE B O 1
ATOM 3523 N N . THR B 1 5 ? 11.82 -20.453 10.719 1 79.81 5 THR B N 1
ATOM 3524 C CA . THR B 1 5 ? 13.031 -20.938 11.367 1 79.81 5 THR B CA 1
ATOM 3525 C C . THR B 1 5 ? 14.234 -20.094 10.977 1 79.81 5 THR B C 1
ATOM 3527 O O . THR B 1 5 ? 15.281 -20.141 11.625 1 79.81 5 THR B O 1
ATOM 3530 N N . ASP B 1 6 ? 14.102 -19.219 10.055 1 88.19 6 ASP B N 1
ATOM 3531 C CA . ASP B 1 6 ? 15.125 -18.297 9.57 1 88.19 6 ASP B CA 1
ATOM 3532 C C . ASP B 1 6 ? 15.219 -17.062 10.453 1 88.19 6 ASP B C 1
ATOM 3534 O O . ASP B 1 6 ? 14.469 -16.094 10.266 1 88.19 6 ASP B O 1
ATOM 3538 N N . SER B 1 7 ? 16.219 -17 11.328 1 89.06 7 SER B N 1
ATOM 3539 C CA . SER B 1 7 ? 16.312 -15.93 12.305 1 89.06 7 SER B CA 1
ATOM 3540 C C . SER B 1 7 ? 16.625 -14.594 11.633 1 89.06 7 SER B C 1
ATOM 3542 O O . SER B 1 7 ? 16.141 -13.547 12.055 1 89.06 7 SER B O 1
ATOM 3544 N N . ASP B 1 8 ? 17.453 -14.695 10.609 1 92 8 ASP B N 1
ATOM 3545 C CA . ASP B 1 8 ? 17.797 -13.477 9.883 1 92 8 ASP B CA 1
ATOM 3546 C C . ASP B 1 8 ? 16.562 -12.859 9.234 1 92 8 ASP B C 1
ATOM 3548 O O . ASP B 1 8 ? 16.297 -11.664 9.406 1 92 8 ASP B O 1
ATOM 3552 N N . ARG B 1 9 ? 15.836 -13.617 8.555 1 93.81 9 ARG B N 1
ATOM 3553 C CA . ARG B 1 9 ? 14.625 -13.133 7.895 1 93.81 9 ARG B CA 1
ATOM 3554 C C . ARG B 1 9 ? 13.594 -12.656 8.914 1 93.81 9 ARG B C 1
ATOM 3556 O O . ARG B 1 9 ? 12.914 -11.648 8.703 1 93.81 9 ARG B O 1
ATOM 3563 N N . LEU B 1 10 ? 13.523 -13.398 9.977 1 94.25 10 LEU B N 1
ATOM 3564 C CA . LEU B 1 10 ? 12.578 -13.023 11.023 1 94.25 10 LEU B CA 1
ATOM 3565 C C . LEU B 1 10 ? 12.883 -11.625 11.555 1 94.25 10 LEU B C 1
ATOM 3567 O O . LEU B 1 10 ? 11.969 -10.828 11.766 1 94.25 10 LEU B O 1
ATOM 3571 N N . GLN B 1 11 ? 14.164 -11.344 11.797 1 95.38 11 GLN B N 1
ATOM 3572 C CA . GLN B 1 11 ? 14.57 -10.023 12.273 1 95.38 11 GLN B CA 1
ATOM 3573 C C . GLN B 1 11 ? 14.211 -8.938 11.258 1 95.38 11 GLN B C 1
ATOM 3575 O O . GLN B 1 11 ? 13.719 -7.871 11.633 1 95.38 11 GLN B O 1
ATOM 3580 N N . ARG B 1 12 ? 14.438 -9.18 10.016 1 96.5 12 ARG B N 1
ATOM 3581 C CA . ARG B 1 12 ? 14.109 -8.234 8.953 1 96.5 12 ARG B CA 1
ATOM 3582 C C . ARG B 1 12 ? 12.609 -7.98 8.891 1 96.5 12 ARG B C 1
ATOM 3584 O O . ARG B 1 12 ? 12.172 -6.836 8.75 1 96.5 12 ARG B O 1
ATOM 3591 N N . LEU B 1 13 ? 11.836 -9.031 9.023 1 95.81 13 LEU B N 1
ATOM 3592 C CA . LEU B 1 13 ? 10.383 -8.914 8.953 1 95.81 13 LEU B CA 1
ATOM 3593 C C . LEU B 1 13 ? 9.836 -8.148 10.156 1 95.81 13 LEU B C 1
ATOM 3595 O O . LEU B 1 13 ? 8.891 -7.367 10.023 1 95.81 13 LEU B O 1
ATOM 3599 N N . ARG B 1 14 ? 10.406 -8.383 11.305 1 94.94 14 ARG B N 1
ATOM 3600 C CA . ARG B 1 14 ? 10.008 -7.637 12.492 1 94.94 14 ARG B CA 1
ATOM 3601 C C . ARG B 1 14 ? 10.305 -6.148 12.336 1 94.94 14 ARG B C 1
ATOM 3603 O O . ARG B 1 14 ? 9.508 -5.305 12.75 1 94.94 14 ARG B O 1
ATOM 3610 N N . GLU B 1 15 ? 11.461 -5.871 11.797 1 96.69 15 GLU B N 1
ATOM 3611 C CA . GLU B 1 15 ? 11.797 -4.48 11.516 1 96.69 15 GLU B CA 1
ATOM 3612 C C . GLU B 1 15 ? 10.805 -3.861 10.539 1 96.69 15 GLU B C 1
ATOM 3614 O O . GLU B 1 15 ? 10.367 -2.727 10.727 1 96.69 15 GLU B O 1
ATOM 3619 N N . LEU B 1 16 ? 10.469 -4.598 9.508 1 97.31 16 LEU B N 1
ATOM 3620 C CA . LEU B 1 16 ? 9.484 -4.133 8.539 1 97.31 16 LEU B CA 1
ATOM 3621 C C . LEU B 1 16 ? 8.148 -3.859 9.203 1 97.31 16 LEU B C 1
ATOM 3623 O O . LEU B 1 16 ? 7.527 -2.82 8.961 1 97.31 16 LEU B O 1
ATOM 3627 N N . GLU B 1 17 ? 7.727 -4.762 10.055 1 96.19 17 GLU B N 1
ATOM 3628 C CA . GLU B 1 17 ? 6.453 -4.594 10.75 1 96.19 17 GLU B CA 1
ATOM 3629 C C . GLU B 1 17 ? 6.477 -3.367 11.656 1 96.19 17 GLU B C 1
ATOM 3631 O O . GLU B 1 17 ? 5.465 -2.678 11.805 1 96.19 17 GLU B O 1
ATOM 3636 N N . ALA B 1 18 ? 7.609 -3.113 12.273 1 95.06 18 ALA B N 1
ATOM 3637 C CA . ALA B 1 18 ? 7.742 -1.922 13.109 1 95.06 18 ALA B CA 1
ATOM 3638 C C . ALA B 1 18 ? 7.531 -0.651 12.289 1 95.06 18 ALA B C 1
ATOM 3640 O O . ALA B 1 18 ? 6.852 0.276 12.734 1 95.06 18 ALA B O 1
ATOM 3641 N N . HIS B 1 19 ? 8.078 -0.629 11.109 1 95.5 19 HIS B N 1
ATOM 3642 C CA . HIS B 1 19 ? 7.898 0.512 10.219 1 95.5 19 HIS B CA 1
ATOM 3643 C C . HIS B 1 19 ? 6.434 0.659 9.812 1 95.5 19 HIS B C 1
ATOM 3645 O O . HIS B 1 19 ? 5.906 1.772 9.766 1 95.5 19 HIS B O 1
ATOM 3651 N N . LEU B 1 20 ? 5.785 -0.465 9.539 1 96.44 20 LEU B N 1
ATOM 3652 C CA . LEU B 1 20 ? 4.406 -0.465 9.062 1 96.44 20 LEU B CA 1
ATOM 3653 C C . LEU B 1 20 ? 3.449 -0.013 10.156 1 96.44 20 LEU B C 1
ATOM 3655 O O . LEU B 1 20 ? 2.396 0.562 9.875 1 96.44 20 LEU B O 1
ATOM 3659 N N . ARG B 1 21 ? 3.844 -0.194 11.398 1 93.88 21 ARG B N 1
ATOM 3660 C CA . ARG B 1 21 ? 2.975 0.115 12.523 1 93.88 21 ARG B CA 1
ATOM 3661 C C . ARG B 1 21 ? 3.248 1.517 13.062 1 93.88 21 ARG B C 1
ATOM 3663 O O . ARG B 1 21 ? 2.459 2.055 13.844 1 93.88 21 ARG B O 1
ATOM 3670 N N . ASP B 1 22 ? 4.359 2.102 12.656 1 92.12 22 ASP B N 1
ATOM 3671 C CA . ASP B 1 22 ? 4.727 3.426 13.148 1 92.12 22 ASP B CA 1
ATOM 3672 C C . ASP B 1 22 ? 3.83 4.504 12.539 1 92.12 22 ASP B C 1
ATOM 3674 O O . ASP B 1 22 ? 3.926 4.797 11.344 1 92.12 22 ASP B O 1
ATOM 3678 N N . PRO B 1 23 ? 3.025 5.133 13.344 1 87.38 23 PRO B N 1
ATOM 3679 C CA . PRO B 1 23 ? 2.117 6.137 12.781 1 87.38 23 PRO B CA 1
ATOM 3680 C C . PRO B 1 23 ? 2.855 7.34 12.195 1 87.38 23 PRO B C 1
ATOM 3682 O O . PRO B 1 23 ? 2.293 8.078 11.391 1 87.38 23 PRO B O 1
ATOM 3685 N N . ARG B 1 24 ? 4.02 7.582 12.562 1 88.5 24 ARG B N 1
ATOM 3686 C CA . ARG B 1 24 ? 4.801 8.703 12.047 1 88.5 24 ARG B CA 1
ATOM 3687 C C . ARG B 1 24 ? 5.668 8.273 10.875 1 88.5 24 ARG B C 1
ATOM 3689 O O . ARG B 1 24 ? 6.309 9.102 10.227 1 88.5 24 ARG B O 1
ATOM 3696 N N . GLY B 1 25 ? 5.621 6.988 10.633 1 91.44 25 GLY B N 1
ATOM 3697 C CA . GLY B 1 25 ? 6.422 6.469 9.539 1 91.44 25 GLY B CA 1
ATOM 3698 C C . GLY B 1 25 ? 5.805 6.73 8.172 1 91.44 25 GLY B C 1
ATOM 3699 O O . GLY B 1 25 ? 4.582 6.758 8.039 1 91.44 25 GLY B O 1
ATOM 3700 N N . VAL B 1 26 ? 6.652 6.793 7.184 1 94.12 26 VAL B N 1
ATOM 3701 C CA . VAL B 1 26 ? 6.215 7.145 5.836 1 94.12 26 VAL B CA 1
ATOM 3702 C C . VAL B 1 26 ? 5.535 5.945 5.18 1 94.12 26 VAL B C 1
ATOM 3704 O O . VAL B 1 26 ? 4.695 6.109 4.293 1 94.12 26 VAL B O 1
ATOM 3707 N N . ILE B 1 27 ? 5.828 4.707 5.645 1 96.5 27 ILE B N 1
ATOM 3708 C CA . ILE B 1 27 ? 5.277 3.537 4.973 1 96.5 27 ILE B CA 1
ATOM 3709 C C . ILE B 1 27 ? 4.281 2.834 5.891 1 96.5 27 ILE B C 1
ATOM 3711 O O . ILE B 1 27 ? 4.133 1.61 5.836 1 96.5 27 ILE B O 1
ATOM 3715 N N . ASN B 1 28 ? 3.748 3.551 6.863 1 96.19 28 ASN B N 1
ATOM 3716 C CA . ASN B 1 28 ? 2.725 2.914 7.684 1 96.19 28 ASN B CA 1
ATOM 3717 C C . ASN B 1 28 ? 1.542 2.443 6.84 1 96.19 28 ASN B C 1
ATOM 3719 O O . ASN B 1 28 ? 1.424 2.811 5.668 1 96.19 28 ASN B O 1
ATOM 3723 N N . VAL B 1 29 ? 0.647 1.69 7.336 1 97.19 29 VAL B N 1
ATOM 3724 C CA . VAL B 1 29 ? -0.395 0.993 6.59 1 97.19 29 VAL B CA 1
ATOM 3725 C C . VAL B 1 29 ? -1.329 2.008 5.938 1 97.19 29 VAL B C 1
ATOM 3727 O O . VAL B 1 29 ? -1.739 1.833 4.785 1 97.19 29 VAL B O 1
ATOM 3730 N N . ASP B 1 30 ? -1.657 3.076 6.609 1 97.19 30 ASP B N 1
ATOM 3731 C CA . ASP B 1 30 ? -2.506 4.113 6.031 1 97.19 30 ASP B CA 1
ATOM 3732 C C . ASP B 1 30 ? -1.846 4.742 4.809 1 97.19 30 ASP B C 1
ATOM 3734 O O . ASP B 1 30 ? -2.516 5.023 3.811 1 97.19 30 ASP B O 1
ATOM 3738 N N . SER B 1 31 ? -0.554 4.949 4.945 1 97.69 31 SER B N 1
ATOM 3739 C CA . SER B 1 31 ? 0.187 5.527 3.828 1 97.69 31 SER B CA 1
ATOM 3740 C C . SER B 1 31 ? 0.173 4.602 2.617 1 97.69 31 SER B C 1
ATOM 3742 O O . SER B 1 31 ? 0.071 5.062 1.478 1 97.69 31 SER B O 1
ATOM 3744 N N . LEU B 1 32 ? 0.31 3.336 2.889 1 98.19 32 LEU B N 1
ATOM 3745 C CA . LEU B 1 32 ? 0.252 2.369 1.798 1 98.19 32 LEU B CA 1
ATOM 3746 C C . LEU B 1 32 ? -1.113 2.393 1.12 1 98.19 32 LEU B C 1
ATOM 3748 O O . LEU B 1 32 ? -1.201 2.361 -0.109 1 98.19 32 LEU B O 1
ATOM 3752 N N . LEU B 1 33 ? -2.154 2.418 1.899 1 98.31 33 LEU B N 1
ATOM 3753 C CA . LEU B 1 33 ? -3.506 2.496 1.357 1 98.31 33 LEU B CA 1
ATOM 3754 C C . LEU B 1 33 ? -3.691 3.771 0.541 1 98.31 33 LEU B C 1
ATOM 3756 O O . LEU B 1 33 ? -4.27 3.738 -0.547 1 98.31 33 LEU B O 1
ATOM 3760 N N . ASP B 1 34 ? -3.17 4.906 1.085 1 98.38 34 ASP B N 1
ATOM 3761 C CA . ASP B 1 34 ? -3.215 6.156 0.337 1 98.38 34 ASP B CA 1
ATOM 3762 C C . ASP B 1 34 ? -2.537 6.008 -1.022 1 98.38 34 ASP B C 1
ATOM 3764 O O . ASP B 1 34 ? -3.018 6.547 -2.023 1 98.38 34 ASP B O 1
ATOM 3768 N N . ALA B 1 35 ? -1.454 5.328 -1 1 98.31 35 ALA B N 1
ATOM 3769 C CA . ALA B 1 35 ? -0.669 5.184 -2.223 1 98.31 35 ALA B CA 1
ATOM 3770 C C . ALA B 1 35 ? -1.451 4.418 -3.287 1 98.31 35 ALA B C 1
ATOM 3772 O O . ALA B 1 35 ? -1.511 4.84 -4.445 1 98.31 35 ALA B O 1
ATOM 3773 N N . VAL B 1 36 ? -2.041 3.312 -2.914 1 98.38 36 VAL B N 1
ATOM 3774 C CA . VAL B 1 36 ? -2.771 2.502 -3.883 1 98.38 36 VAL B CA 1
ATOM 3775 C C . VAL B 1 36 ? -4.023 3.246 -4.344 1 98.38 36 VAL B C 1
ATOM 3777 O O . VAL B 1 36 ? -4.387 3.195 -5.52 1 98.38 36 VAL B O 1
ATOM 3780 N N . GLN B 1 37 ? -4.664 3.945 -3.404 1 98.19 37 GLN B N 1
ATOM 3781 C CA . GLN B 1 37 ? -5.809 4.777 -3.775 1 98.19 37 GLN B CA 1
ATOM 3782 C C . GLN B 1 37 ? -5.406 5.836 -4.797 1 98.19 37 GLN B C 1
ATOM 3784 O O . GLN B 1 37 ? -6.129 6.07 -5.77 1 98.19 37 GLN B O 1
ATOM 3789 N N . ALA B 1 38 ? -4.309 6.484 -4.516 1 98.19 38 ALA B N 1
ATOM 3790 C CA . ALA B 1 38 ? -3.811 7.504 -5.434 1 98.19 38 ALA B CA 1
ATOM 3791 C C . ALA B 1 38 ? -3.494 6.906 -6.801 1 98.19 38 ALA B C 1
ATOM 3793 O O . ALA B 1 38 ? -3.828 7.492 -7.836 1 98.19 38 ALA B O 1
ATOM 3794 N N . MET B 1 39 ? -2.889 5.75 -6.812 1 97.38 39 MET B N 1
ATOM 3795 C CA . MET B 1 39 ? -2.518 5.098 -8.062 1 97.38 39 MET B CA 1
ATOM 3796 C C . MET B 1 39 ? -3.758 4.742 -8.883 1 97.38 39 MET B C 1
ATOM 3798 O O . MET B 1 39 ? -3.801 4.988 -10.086 1 97.38 39 MET B O 1
ATOM 3802 N N . VAL B 1 40 ? -4.734 4.129 -8.25 1 97.94 40 VAL B N 1
ATOM 3803 C CA . VAL B 1 40 ? -5.973 3.775 -8.938 1 97.94 40 VAL B CA 1
ATOM 3804 C C . VAL B 1 40 ? -6.629 5.035 -9.492 1 97.94 40 VAL B C 1
ATOM 3806 O O . VAL B 1 40 ? -7.027 5.066 -10.664 1 97.94 40 VAL B O 1
ATOM 3809 N N . ALA B 1 41 ? -6.668 6.117 -8.719 1 97.19 41 ALA B N 1
ATOM 3810 C CA . ALA B 1 41 ? -7.293 7.367 -9.141 1 97.19 41 ALA B CA 1
ATOM 3811 C C . ALA B 1 41 ? -6.555 7.973 -10.328 1 97.19 41 ALA B C 1
ATOM 3813 O O . ALA B 1 41 ? -7.18 8.469 -11.266 1 97.19 41 ALA B O 1
ATOM 3814 N N . ASP B 1 42 ? -5.262 7.945 -10.297 1 97.25 42 ASP B N 1
ATOM 3815 C CA . ASP B 1 42 ? -4.449 8.562 -11.336 1 97.25 42 ASP B CA 1
ATOM 3816 C C . ASP B 1 42 ? -4.473 7.734 -12.625 1 97.25 42 ASP B C 1
ATOM 3818 O O . ASP B 1 42 ? -4.289 8.273 -13.719 1 97.25 42 ASP B O 1
ATOM 3822 N N . CYS B 1 43 ? -4.688 6.406 -12.516 1 97.19 43 CYS B N 1
ATOM 3823 C CA . CYS B 1 43 ? -4.66 5.504 -13.664 1 97.19 43 CYS B CA 1
ATOM 3824 C C . CYS B 1 43 ? -6.043 5.375 -14.289 1 97.19 43 CYS B C 1
ATOM 3826 O O . CYS B 1 43 ? -6.164 5.008 -15.461 1 97.19 43 CYS B O 1
ATOM 3828 N N . ASP B 1 44 ? -7.09 5.609 -13.531 1 96.31 44 ASP B N 1
ATOM 3829 C CA . ASP B 1 44 ? -8.453 5.305 -13.961 1 96.31 44 ASP B CA 1
ATOM 3830 C C . ASP B 1 44 ? -9 6.406 -14.867 1 96.31 44 ASP B C 1
ATOM 3832 O O . ASP B 1 44 ? -10.023 7.02 -14.562 1 96.31 44 ASP B O 1
ATOM 3836 N N . HIS B 1 45 ? -8.312 6.715 -15.867 1 95.75 45 HIS B N 1
ATOM 3837 C CA . HIS B 1 45 ? -8.703 7.613 -16.938 1 95.75 45 HIS B CA 1
ATOM 3838 C C . HIS B 1 45 ? -8.625 6.918 -18.297 1 95.75 45 HIS B C 1
ATOM 3840 O O . HIS B 1 45 ? -7.715 6.121 -18.547 1 95.75 45 HIS B O 1
ATOM 3846 N N . GLN B 1 46 ? -9.469 7.164 -19.156 1 94.06 46 GLN B N 1
ATOM 3847 C CA . GLN B 1 46 ? -9.594 6.465 -20.438 1 94.06 46 GLN B CA 1
ATOM 3848 C C . GLN B 1 46 ? -8.273 6.488 -21.203 1 94.06 46 GLN B C 1
ATOM 3850 O O . GLN B 1 46 ? -7.836 5.465 -21.734 1 94.06 46 GLN B O 1
ATOM 3855 N N . ALA B 1 47 ? -7.637 7.613 -21.234 1 93.88 47 ALA B N 1
ATOM 3856 C CA . ALA B 1 47 ? -6.402 7.773 -22 1 93.88 47 ALA B CA 1
ATOM 3857 C C . ALA B 1 47 ? -5.281 6.914 -21.422 1 93.88 47 ALA B C 1
ATOM 3859 O O . ALA B 1 47 ? -4.387 6.477 -22.141 1 93.88 47 ALA B O 1
ATOM 3860 N N . ILE B 1 48 ? -5.355 6.637 -20.172 1 94.25 48 ILE B N 1
ATOM 3861 C CA . ILE B 1 48 ? -4.293 5.914 -19.484 1 94.25 48 ILE B CA 1
ATOM 3862 C C . ILE B 1 48 ? -4.609 4.418 -19.484 1 94.25 48 ILE B C 1
ATOM 3864 O O . ILE B 1 48 ? -3.711 3.586 -19.625 1 94.25 48 ILE B O 1
ATOM 3868 N N . LYS B 1 49 ? -5.859 4.062 -19.438 1 92.94 49 LYS B N 1
ATOM 3869 C CA . LYS B 1 49 ? -6.336 2.684 -19.359 1 92.94 49 LYS B CA 1
ATOM 3870 C C . LYS B 1 49 ? -6.082 1.938 -20.656 1 92.94 49 LYS B C 1
ATOM 3872 O O . LYS B 1 49 ? -6.156 0.708 -20.703 1 92.94 49 LYS B O 1
ATOM 3877 N N . ARG B 1 50 ? -5.77 2.652 -21.703 1 92.94 50 ARG B N 1
ATOM 3878 C CA . ARG B 1 50 ? -5.449 2.018 -22.969 1 92.94 50 ARG B CA 1
ATOM 3879 C C . ARG B 1 50 ? -4.156 1.212 -22.875 1 92.94 50 ARG B C 1
ATOM 3881 O O . ARG B 1 50 ? -3.939 0.277 -23.641 1 92.94 50 ARG B O 1
ATOM 3888 N N . ASN B 1 51 ? -3.354 1.657 -21.953 1 94 51 ASN B N 1
ATOM 3889 C CA . ASN B 1 51 ? -2.15 0.887 -21.656 1 94 51 ASN B CA 1
ATOM 3890 C C . ASN B 1 51 ? -2.49 -0.439 -20.984 1 94 51 ASN B C 1
ATOM 3892 O O . ASN B 1 51 ? -3.074 -0.457 -19.891 1 94 51 ASN B O 1
ATOM 3896 N N . LYS B 1 52 ? -2.07 -1.558 -21.562 1 94.12 52 LYS B N 1
ATOM 3897 C CA . LYS B 1 52 ? -2.459 -2.893 -21.125 1 94.12 52 LYS B CA 1
ATOM 3898 C C . LYS B 1 52 ? -1.953 -3.172 -19.703 1 94.12 52 LYS B C 1
ATOM 3900 O O . LYS B 1 52 ? -2.609 -3.871 -18.938 1 94.12 52 LYS B O 1
ATOM 3905 N N . ASN B 1 53 ? -0.813 -2.637 -19.406 1 95.81 53 ASN B N 1
ATOM 3906 C CA . ASN B 1 53 ? -0.262 -2.826 -18.078 1 95.81 53 ASN B CA 1
ATOM 3907 C C . ASN B 1 53 ? -1.124 -2.15 -17 1 95.81 53 ASN B C 1
ATOM 3909 O O . ASN B 1 53 ? -1.401 -2.74 -15.961 1 95.81 53 ASN B O 1
ATOM 3913 N N . VAL B 1 54 ? -1.553 -0.966 -17.359 1 96.94 54 VAL B N 1
ATOM 3914 C CA . VAL B 1 54 ? -2.402 -0.199 -16.453 1 96.94 54 VAL B CA 1
ATOM 3915 C C . VAL B 1 54 ? -3.766 -0.875 -16.328 1 96.94 54 VAL B C 1
ATOM 3917 O O . VAL B 1 54 ? -4.312 -0.983 -15.227 1 96.94 54 VAL B O 1
ATOM 3920 N N . GLU B 1 55 ? -4.211 -1.326 -17.422 1 96.38 55 GLU B N 1
ATOM 3921 C CA . GLU B 1 55 ? -5.5 -2.006 -17.438 1 96.38 55 GLU B CA 1
ATOM 3922 C C . GLU B 1 55 ? -5.477 -3.254 -16.562 1 96.38 55 GLU B C 1
ATOM 3924 O O . GLU B 1 55 ? -6.426 -3.518 -15.82 1 96.38 55 GLU B O 1
ATOM 3929 N N . ALA B 1 56 ? -4.457 -4.035 -16.641 1 94.19 56 ALA B N 1
ATOM 3930 C CA . ALA B 1 56 ? -4.312 -5.242 -15.836 1 94.19 56 ALA B CA 1
ATOM 3931 C C . ALA B 1 56 ? -4.352 -4.906 -14.344 1 94.19 56 ALA B C 1
ATOM 3933 O O . ALA B 1 56 ? -5.027 -5.59 -13.57 1 94.19 56 ALA B O 1
ATOM 3934 N N . PHE B 1 57 ? -3.713 -3.863 -13.984 1 96.75 57 PHE B N 1
ATOM 3935 C CA . PHE B 1 57 ? -3.686 -3.41 -12.594 1 96.75 57 PHE B CA 1
ATOM 3936 C C . PHE B 1 57 ? -5.074 -2.975 -12.141 1 96.75 57 PHE B C 1
ATOM 3938 O O . PHE B 1 57 ? -5.547 -3.393 -11.086 1 96.75 57 PHE B O 1
ATOM 3945 N N . LEU B 1 58 ? -5.727 -2.15 -12.938 1 97.88 58 LEU B N 1
ATOM 3946 C CA . LEU B 1 58 ? -7.035 -1.614 -12.578 1 97.88 58 LEU B CA 1
ATOM 3947 C C . LEU B 1 58 ? -8.07 -2.729 -12.477 1 97.88 58 LEU B C 1
ATOM 3949 O O . LEU B 1 58 ? -8.961 -2.684 -11.625 1 97.88 58 LEU B O 1
ATOM 3953 N N . ASN B 1 59 ? -7.984 -3.707 -13.305 1 95.69 59 ASN B N 1
ATOM 3954 C CA . ASN B 1 59 ? -8.906 -4.836 -13.266 1 95.69 59 ASN B CA 1
ATOM 3955 C C . ASN B 1 59 ? -8.836 -5.574 -11.93 1 95.69 59 ASN B C 1
ATOM 3957 O O . ASN B 1 59 ? -9.844 -6.086 -11.445 1 95.69 59 ASN B O 1
ATOM 3961 N N . ARG B 1 60 ? -7.719 -5.531 -11.375 1 95.25 60 ARG B N 1
ATOM 3962 C CA . ARG B 1 60 ? -7.52 -6.293 -10.148 1 95.25 60 ARG B CA 1
ATOM 3963 C C . ARG B 1 60 ? -7.793 -5.43 -8.914 1 95.25 60 ARG B C 1
ATOM 3965 O O . ARG B 1 60 ? -8.234 -5.934 -7.883 1 95.25 60 ARG B O 1
ATOM 3972 N N . TYR B 1 61 ? -7.602 -4.105 -9 1 97.44 61 TYR B N 1
ATOM 3973 C CA . TYR B 1 61 ? -7.535 -3.346 -7.75 1 97.44 61 TYR B CA 1
ATOM 3974 C C . TYR B 1 61 ? -8.641 -2.301 -7.691 1 97.44 61 TYR B C 1
ATOM 3976 O O . TYR B 1 61 ? -9.008 -1.839 -6.609 1 97.44 61 TYR B O 1
ATOM 3984 N N . ARG B 1 62 ? -9.219 -1.865 -8.781 1 97.38 62 ARG B N 1
ATOM 3985 C CA . ARG B 1 62 ? -10.141 -0.733 -8.828 1 97.38 62 ARG B CA 1
ATOM 3986 C C . ARG B 1 62 ? -11.312 -0.945 -7.883 1 97.38 62 ARG B C 1
ATOM 3988 O O . ARG B 1 62 ? -11.602 -0.093 -7.035 1 97.38 62 ARG B O 1
ATOM 3995 N N . GLU B 1 63 ? -11.953 -2.098 -7.969 1 97.25 63 GLU B N 1
ATOM 3996 C CA . GLU B 1 63 ? -13.141 -2.365 -7.16 1 97.25 63 GLU B CA 1
ATOM 3997 C C . GLU B 1 63 ? -12.789 -2.455 -5.68 1 97.25 63 GLU B C 1
ATOM 3999 O O . GLU B 1 63 ? -13.492 -1.887 -4.836 1 97.25 63 GLU B O 1
ATOM 4004 N N . SER B 1 64 ? -11.781 -3.16 -5.352 1 97.25 64 SER B N 1
ATOM 4005 C CA . SER B 1 64 ? -11.367 -3.324 -3.963 1 97.25 64 SER B CA 1
ATOM 4006 C C . SER B 1 64 ? -11 -1.986 -3.334 1 97.25 64 SER B C 1
ATOM 4008 O O . SER B 1 64 ? -11.273 -1.749 -2.156 1 97.25 64 SER B O 1
ATOM 4010 N N . ILE B 1 65 ? -10.375 -1.142 -4.102 1 97.5 65 ILE B N 1
ATOM 4011 C CA . ILE B 1 65 ? -9.945 0.147 -3.57 1 97.5 65 ILE B CA 1
ATOM 4012 C C . ILE B 1 65 ? -11.156 1.055 -3.375 1 97.5 65 ILE B C 1
ATOM 4014 O O . ILE B 1 65 ? -11.203 1.842 -2.428 1 97.5 65 ILE B O 1
ATOM 4018 N N . GLN B 1 66 ? -12.109 0.95 -4.238 1 96.5 66 GLN B N 1
ATOM 4019 C CA . GLN B 1 66 ? -13.359 1.667 -4.027 1 96.5 66 GLN B CA 1
ATOM 4020 C C . GLN B 1 66 ? -14.023 1.245 -2.717 1 96.5 66 GLN B C 1
ATOM 4022 O O . GLN B 1 66 ? -14.531 2.086 -1.975 1 96.5 66 GLN B O 1
ATOM 4027 N N . ASP B 1 67 ? -13.961 -0.039 -2.441 1 97 67 ASP B N 1
ATOM 4028 C CA . ASP B 1 67 ? -14.484 -0.549 -1.178 1 97 67 ASP B CA 1
ATOM 4029 C C . ASP B 1 67 ? -13.703 0.01 0.007 1 97 67 ASP B C 1
ATOM 4031 O O . ASP B 1 67 ? -14.289 0.358 1.036 1 97 67 ASP B O 1
ATOM 4035 N N . VAL B 1 68 ? -12.43 0.07 -0.142 1 97.31 68 VAL B N 1
ATOM 4036 C CA . VAL B 1 68 ? -11.562 0.589 0.908 1 97.31 68 VAL B CA 1
ATOM 4037 C C . VAL B 1 68 ? -11.945 2.029 1.233 1 97.31 68 VAL B C 1
ATOM 4039 O O . VAL B 1 68 ? -12 2.414 2.404 1 97.31 68 VAL B O 1
ATOM 4042 N N . GLU B 1 69 ? -12.234 2.818 0.236 1 96.62 69 GLU B N 1
ATOM 4043 C CA . GLU B 1 69 ? -12.609 4.215 0.425 1 96.62 69 GLU B CA 1
ATOM 4044 C C . GLU B 1 69 ? -13.883 4.336 1.258 1 96.62 69 GLU B C 1
ATOM 4046 O O . GLU B 1 69 ? -14.023 5.262 2.059 1 96.62 69 GLU B O 1
ATOM 4051 N N . LEU B 1 70 ? -14.758 3.357 1.081 1 96.56 70 LEU B N 1
ATOM 4052 C CA . LEU B 1 70 ? -16.016 3.371 1.805 1 96.56 70 LEU B CA 1
ATOM 4053 C C . LEU B 1 70 ? -15.82 2.949 3.256 1 96.56 70 LEU B C 1
ATOM 4055 O O . LEU B 1 70 ? -16.609 3.312 4.129 1 96.56 70 LEU B O 1
ATOM 4059 N N . LEU B 1 71 ? -14.781 2.182 3.49 1 97.69 71 LEU B N 1
ATOM 4060 C CA . LEU B 1 71 ? -14.539 1.656 4.828 1 97.69 71 LEU B CA 1
ATOM 4061 C C . LEU B 1 71 ? -13.742 2.652 5.668 1 97.69 71 LEU B C 1
ATOM 4063 O O . LEU B 1 71 ? -13.711 2.547 6.895 1 97.69 71 LEU B O 1
ATOM 4067 N N . ARG B 1 72 ? -13.094 3.643 5.047 1 97.44 72 ARG B N 1
ATOM 4068 C CA . ARG B 1 72 ? -12.258 4.629 5.73 1 97.44 72 ARG B CA 1
ATOM 4069 C C . ARG B 1 72 ? -13.047 5.902 6.02 1 97.44 72 ARG B C 1
ATOM 4071 O O . ARG B 1 72 ? -14.188 6.043 5.586 1 97.44 72 ARG B O 1
ATOM 4078 N N . MET B 1 73 ? -12.469 6.766 6.879 1 96.88 73 MET B N 1
ATOM 4079 C CA . MET B 1 73 ? -13.094 8.055 7.164 1 96.88 73 MET B CA 1
ATOM 4080 C C . MET B 1 73 ? -13.305 8.852 5.883 1 96.88 73 MET B C 1
ATOM 4082 O O . MET B 1 73 ? -12.43 8.891 5.016 1 96.88 73 MET B O 1
ATOM 4086 N N . ARG B 1 74 ? -14.469 9.438 5.734 1 96.81 74 ARG B N 1
ATOM 4087 C CA . ARG B 1 74 ? -14.797 10.219 4.547 1 96.81 74 ARG B CA 1
ATOM 4088 C C . ARG B 1 74 ? -15.648 11.43 4.906 1 96.81 74 ARG B C 1
ATOM 4090 O O . ARG B 1 74 ? -16.156 11.531 6.031 1 96.81 74 ARG B O 1
ATOM 4097 N N . ALA B 1 75 ? -15.766 12.32 4.004 1 97.56 75 ALA B N 1
ATOM 4098 C CA . ALA B 1 75 ? -16.531 13.547 4.219 1 97.56 75 ALA B CA 1
ATOM 4099 C C . ALA B 1 75 ? -17.984 13.242 4.562 1 97.56 75 ALA B C 1
ATOM 4101 O O . ALA B 1 75 ? -18.594 13.945 5.371 1 97.56 75 ALA B O 1
ATOM 4102 N N . ASP B 1 76 ? -18.484 12.125 4.023 1 97 76 ASP B N 1
ATOM 4103 C CA . ASP B 1 76 ? -19.875 11.742 4.219 1 97 76 ASP B CA 1
ATOM 4104 C C . ASP B 1 76 ? -20.141 11.305 5.66 1 97 76 ASP B C 1
ATOM 4106 O O . ASP B 1 76 ? -21.281 11.156 6.074 1 97 76 ASP B O 1
ATOM 4110 N N . ASP B 1 77 ? -19.156 11.133 6.422 1 97.5 77 ASP B N 1
ATOM 4111 C CA . ASP B 1 77 ? -19.312 10.805 7.836 1 97.5 77 ASP B CA 1
ATOM 4112 C C . ASP B 1 77 ? -19.719 12.031 8.648 1 97.5 77 ASP B C 1
ATOM 4114 O O . ASP B 1 77 ? -20.062 11.922 9.82 1 97.5 77 ASP B O 1
ATOM 4118 N N . PHE B 1 78 ? -19.672 13.203 8.023 1 98.25 78 PHE B N 1
ATOM 4119 C CA . PHE B 1 78 ? -19.953 14.461 8.703 1 98.25 78 PHE B CA 1
ATOM 4120 C C . PHE B 1 78 ? -21.094 15.203 8.008 1 98.25 78 PHE B C 1
ATOM 4122 O O . PHE B 1 78 ? -21.25 15.102 6.789 1 98.25 78 PHE B O 1
ATOM 4129 N N . THR B 1 79 ? -21.859 15.883 8.781 1 98.12 79 THR B N 1
ATOM 4130 C CA . THR B 1 79 ? -22.844 16.812 8.258 1 98.12 79 THR B CA 1
ATOM 4131 C C . THR B 1 79 ? -22.344 18.25 8.352 1 98.12 79 THR B C 1
ATOM 4133 O O . THR B 1 79 ? -21.906 18.688 9.414 1 98.12 79 THR B O 1
ATOM 4136 N N . ASN B 1 80 ? -22.438 18.938 7.285 1 97.25 80 ASN B N 1
ATOM 4137 C CA . ASN B 1 80 ? -22.047 20.344 7.277 1 97.25 80 ASN B CA 1
ATOM 4138 C C . ASN B 1 80 ? -23.078 21.219 7.969 1 97.25 80 ASN B C 1
ATOM 4140 O O . ASN B 1 80 ? -24.25 21.234 7.59 1 97.25 80 ASN B O 1
ATOM 4144 N N . VAL B 1 81 ? -22.672 21.953 8.953 1 96.81 81 VAL B N 1
ATOM 4145 C CA . VAL B 1 81 ? -23.562 22.844 9.695 1 96.81 81 VAL B CA 1
ATOM 4146 C C . VAL B 1 81 ? -23.469 24.25 9.125 1 96.81 81 VAL B C 1
ATOM 4148 O O . VAL B 1 81 ? -24.484 24.875 8.797 1 96.81 81 VAL B O 1
ATOM 4151 N N . LYS B 1 82 ? -22.25 24.766 9.008 1 95.44 82 LYS B N 1
ATOM 4152 C CA . LYS B 1 82 ? -22.031 26.141 8.562 1 95.44 82 LYS B CA 1
ATOM 4153 C C . LYS B 1 82 ? -20.594 26.375 8.148 1 95.44 82 LYS B C 1
ATOM 4155 O O . LYS B 1 82 ? -19.672 25.828 8.766 1 95.44 82 LYS B O 1
ATOM 4160 N N . VAL B 1 83 ? -20.438 27.203 7.094 1 94.94 83 VAL B N 1
ATOM 4161 C CA . VAL B 1 83 ? -19.094 27.656 6.766 1 94.94 83 VAL B CA 1
ATOM 4162 C C . VAL B 1 83 ? -18.672 28.766 7.734 1 94.94 83 VAL B C 1
ATOM 4164 O O . VAL B 1 83 ? -19.375 29.766 7.887 1 94.94 83 VAL B O 1
ATOM 4167 N N . ILE B 1 84 ? -17.531 28.594 8.367 1 93.81 84 ILE B N 1
ATOM 4168 C CA . ILE B 1 84 ? -17.188 29.562 9.406 1 93.81 84 ILE B CA 1
ATOM 4169 C C . ILE B 1 84 ? -15.898 30.281 9.031 1 93.81 84 ILE B C 1
ATOM 4171 O O . ILE B 1 84 ? -15.445 31.172 9.742 1 93.81 84 ILE B O 1
ATOM 4175 N N . GLY B 1 85 ? -15.281 29.922 7.973 1 90.44 85 GLY B N 1
ATOM 4176 C CA . GLY B 1 85 ? -14.078 30.594 7.508 1 90.44 85 GLY B CA 1
ATOM 4177 C C . GLY B 1 85 ? -13.734 30.266 6.066 1 90.44 85 GLY B C 1
ATOM 4178 O O . GLY B 1 85 ? -14.039 29.172 5.582 1 90.44 85 GLY B O 1
ATOM 4179 N N . ARG B 1 86 ? -13.062 31.266 5.414 1 87.12 86 ARG B N 1
ATOM 4180 C CA . ARG B 1 86 ? -12.562 31.062 4.055 1 87.12 86 ARG B CA 1
ATOM 4181 C C . ARG B 1 86 ? -11.172 31.672 3.893 1 87.12 86 ARG B C 1
ATOM 4183 O O . ARG B 1 86 ? -10.883 32.75 4.43 1 87.12 86 ARG B O 1
ATOM 4190 N N . GLY B 1 87 ? -10.305 30.844 3.287 1 74.69 87 GLY B N 1
ATOM 4191 C CA . GLY B 1 87 ? -8.969 31.328 2.967 1 74.69 87 GLY B CA 1
ATOM 4192 C C . GLY B 1 87 ? -8.57 31.062 1.528 1 74.69 87 GLY B C 1
ATOM 4193 O O . GLY B 1 87 ? -9.398 30.656 0.713 1 74.69 87 GLY B O 1
ATOM 4194 N N . ALA B 1 88 ? -7.324 31.406 1.229 1 68.5 88 ALA B N 1
ATOM 4195 C CA . ALA B 1 88 ? -6.785 31.312 -0.125 1 68.5 88 ALA B CA 1
ATOM 4196 C C . ALA B 1 88 ? -6.883 29.891 -0.668 1 68.5 88 ALA B C 1
ATOM 4198 O O . ALA B 1 88 ? -7.066 29.703 -1.871 1 68.5 88 ALA B O 1
ATOM 4199 N N . PHE B 1 89 ? -6.883 28.922 0.226 1 75.12 89 PHE B N 1
ATOM 4200 C CA . PHE B 1 89 ? -6.742 27.562 -0.276 1 75.12 89 PHE B CA 1
ATOM 4201 C C . PHE B 1 89 ? -8 26.75 0.011 1 75.12 89 PHE B C 1
ATOM 4203 O O . PHE B 1 89 ? -8.094 25.578 -0.381 1 75.12 89 PHE B O 1
ATOM 4210 N N . GLY B 1 90 ? -8.922 27.344 0.722 1 82.62 90 GLY B N 1
ATOM 4211 C CA . GLY B 1 90 ? -10.109 26.547 1.027 1 82.62 90 GLY B CA 1
ATOM 4212 C C . GLY B 1 90 ? -11.008 27.203 2.055 1 82.62 90 GLY B C 1
ATOM 4213 O O . GLY B 1 90 ? -11.133 28.438 2.088 1 82.62 90 GLY B O 1
ATOM 4214 N N . GLU B 1 91 ? -11.758 26.328 2.664 1 92.44 91 GLU B N 1
ATOM 4215 C CA . GLU B 1 91 ? -12.719 26.844 3.635 1 92.44 91 GLU B CA 1
ATOM 4216 C C . GLU B 1 91 ? -12.75 25.969 4.891 1 92.44 91 GLU B C 1
ATOM 4218 O O . GLU B 1 91 ? -12.234 24.859 4.895 1 92.44 91 GLU B O 1
ATOM 4223 N N . VAL B 1 92 ? -13.25 26.531 5.926 1 95.69 92 VAL B N 1
ATOM 4224 C CA . VAL B 1 92 ? -13.453 25.828 7.188 1 95.69 92 VAL B CA 1
ATOM 4225 C C . VAL B 1 92 ? -14.945 25.719 7.488 1 95.69 92 VAL B C 1
ATOM 4227 O O . VAL B 1 92 ? -15.664 26.734 7.461 1 95.69 92 VAL B O 1
ATOM 4230 N N . GLN B 1 93 ? -15.375 24.531 7.746 1 96.94 93 GLN B N 1
ATOM 4231 C CA . GLN B 1 93 ? -16.781 24.25 8.047 1 96.94 93 GLN B CA 1
ATOM 4232 C C . GLN B 1 93 ? -16.953 23.734 9.469 1 96.94 93 GLN B C 1
ATOM 4234 O O . GLN B 1 93 ? -16.125 22.969 9.961 1 96.94 93 GLN B O 1
ATOM 4239 N N . LEU B 1 94 ? -17.969 24.297 10.078 1 98.12 94 LEU B N 1
ATOM 4240 C CA . LEU B 1 94 ? -18.484 23.609 11.25 1 98.12 94 LEU B CA 1
ATOM 4241 C C . LEU B 1 94 ? -19.25 22.344 10.852 1 98.12 94 LEU B C 1
ATOM 4243 O O . LEU B 1 94 ? -20.172 22.422 10.031 1 98.12 94 LEU B O 1
ATOM 4247 N N . VAL B 1 95 ? -18.828 21.188 11.43 1 98.56 95 VAL B N 1
ATOM 4248 C CA . VAL B 1 95 ? -19.453 19.938 11.031 1 98.56 95 VAL B CA 1
ATOM 4249 C C . VAL B 1 95 ? -19.844 19.141 12.273 1 98.56 95 VAL B C 1
ATOM 4251 O O . VAL B 1 95 ? -19.281 19.344 13.352 1 98.56 95 VAL B O 1
ATOM 4254 N N . ARG B 1 96 ? -20.812 18.359 12.094 1 98.31 96 ARG B N 1
ATOM 4255 C CA . ARG B 1 96 ? -21.219 17.406 13.117 1 98.31 96 ARG B CA 1
ATOM 4256 C C . ARG B 1 96 ? -21 15.969 12.648 1 98.31 96 ARG B C 1
ATOM 4258 O O . ARG B 1 96 ? -21.422 15.594 11.547 1 98.31 96 ARG B O 1
ATOM 4265 N N . HIS B 1 97 ? -20.25 15.227 13.445 1 97.25 97 HIS B N 1
ATOM 4266 C CA . HIS B 1 97 ? -20.062 13.812 13.125 1 97.25 97 HIS B CA 1
ATOM 4267 C C . HIS B 1 97 ? -21.375 13.039 13.234 1 97.25 97 HIS B C 1
ATOM 4269 O O . HIS B 1 97 ? -22.047 13.102 14.266 1 97.25 97 HIS B O 1
ATOM 4275 N N . ARG B 1 98 ? -21.719 12.297 12.242 1 95.94 98 ARG B N 1
ATOM 4276 C CA . ARG B 1 98 ? -23.047 11.711 12.141 1 95.94 98 ARG B CA 1
ATOM 4277 C C . ARG B 1 98 ? -23.266 10.656 13.227 1 95.94 98 ARG B C 1
ATOM 4279 O O . ARG B 1 98 ? -24.328 10.609 13.852 1 95.94 98 ARG B O 1
ATOM 4286 N N . SER B 1 99 ? -22.328 9.867 13.469 1 93.38 99 SER B N 1
ATOM 4287 C CA . SER B 1 99 ? -22.5 8.75 14.383 1 93.38 99 SER B CA 1
ATOM 4288 C C . SER B 1 99 ? -22.438 9.219 15.836 1 93.38 99 SER B C 1
ATOM 4290 O O . SER B 1 99 ? -23.281 8.844 16.656 1 93.38 99 SER B O 1
ATOM 4292 N N . THR B 1 100 ? -21.469 10.062 16.297 1 94.06 100 THR B N 1
ATOM 4293 C CA . THR B 1 100 ? -21.234 10.461 17.672 1 94.06 100 THR B CA 1
ATOM 4294 C C . THR B 1 100 ? -21.938 11.781 17.984 1 94.06 100 THR B C 1
ATOM 4296 O O . THR B 1 100 ? -22.078 12.156 19.141 1 94.06 100 THR B O 1
ATOM 4299 N N . GLN B 1 101 ? -22.234 12.508 16.969 1 95.75 101 GLN B N 1
ATOM 4300 C CA . GLN B 1 101 ? -22.906 13.805 17.062 1 95.75 101 GLN B CA 1
ATOM 4301 C C . GLN B 1 101 ? -21.969 14.867 17.641 1 95.75 101 GLN B C 1
ATOM 4303 O O . GLN B 1 101 ? -22.406 15.969 17.969 1 95.75 101 GLN B O 1
ATOM 4308 N N . LYS B 1 102 ? -20.719 14.539 17.734 1 96.06 102 LYS B N 1
ATOM 4309 C CA . LYS B 1 102 ? -19.734 15.516 18.188 1 96.06 102 LYS B CA 1
ATOM 4310 C C . LYS B 1 102 ? -19.484 16.578 17.125 1 96.06 102 LYS B C 1
ATOM 4312 O O . LYS B 1 102 ? -19.531 16.281 15.922 1 96.06 102 LYS B O 1
ATOM 4317 N N . VAL B 1 103 ? -19.203 17.797 17.609 1 97.81 103 VAL B N 1
ATOM 4318 C CA . VAL B 1 103 ? -19 18.922 16.688 1 97.81 103 VAL B CA 1
ATOM 4319 C C . VAL B 1 103 ? -17.5 19.141 16.469 1 97.81 103 VAL B C 1
ATOM 4321 O O . VAL B 1 103 ? -16.703 19.016 17.406 1 97.81 103 VAL B O 1
ATOM 4324 N N . TYR B 1 104 ? -17.141 19.391 15.203 1 98.31 104 TYR B N 1
ATOM 4325 C CA . TYR B 1 104 ? -15.758 19.656 14.82 1 98.31 104 TYR B CA 1
ATOM 4326 C C . TYR B 1 104 ? -15.688 20.844 13.852 1 98.31 104 TYR B C 1
ATOM 4328 O O . TYR B 1 104 ? -16.703 21.281 13.312 1 98.31 104 TYR B O 1
ATOM 4336 N N . ALA B 1 105 ? -14.531 21.422 13.75 1 98.19 105 ALA B N 1
ATOM 4337 C CA . ALA B 1 105 ? -14.195 22.25 12.586 1 98.19 105 ALA B CA 1
ATOM 4338 C C . ALA B 1 105 ? -13.469 21.422 11.523 1 98.19 105 ALA B C 1
ATOM 4340 O O . ALA B 1 105 ? -12.508 20.719 11.828 1 98.19 105 ALA B O 1
ATOM 4341 N N . MET B 1 106 ? -13.906 21.5 10.305 1 98.25 106 MET B N 1
ATOM 4342 C CA . MET B 1 106 ? -13.289 20.75 9.211 1 98.25 106 MET B CA 1
ATOM 4343 C C . MET B 1 106 ? -12.75 21.703 8.148 1 98.25 106 MET B C 1
ATOM 4345 O O . MET B 1 106 ? -13.508 22.453 7.535 1 98.25 106 MET B O 1
ATOM 4349 N N . LYS B 1 107 ? -11.477 21.703 8.016 1 96.75 107 LYS B N 1
ATOM 4350 C CA . LYS B 1 107 ? -10.82 22.469 6.969 1 96.75 107 LYS B CA 1
ATOM 4351 C C . LYS B 1 107 ? -10.734 21.688 5.664 1 96.75 107 LYS B C 1
ATOM 4353 O O . LYS B 1 107 ? -10.297 20.531 5.66 1 96.75 107 LYS B O 1
ATOM 4358 N N . LEU B 1 108 ? -11.195 22.25 4.574 1 96 108 LEU B N 1
ATOM 4359 C CA . LEU B 1 108 ? -11.094 21.688 3.234 1 96 108 LEU B CA 1
ATOM 4360 C C . LEU B 1 108 ? -10.047 22.422 2.406 1 96 108 LEU B C 1
ATOM 4362 O O . LEU B 1 108 ? -10.109 23.641 2.266 1 96 108 LEU B O 1
ATOM 4366 N N . LEU B 1 109 ? -9.109 21.719 1.907 1 94.38 109 LEU B N 1
ATOM 4367 C CA . LEU B 1 109 ? -8.086 22.281 1.032 1 94.38 109 LEU B CA 1
ATOM 4368 C C . LEU B 1 109 ? -8.188 21.688 -0.37 1 94.38 109 LEU B C 1
ATOM 4370 O O . LEU B 1 109 ? -8.109 20.469 -0.542 1 94.38 109 LEU B O 1
ATOM 4374 N N . SER B 1 110 ? -8.352 22.531 -1.358 1 93.94 110 SER B N 1
ATOM 4375 C CA . SER B 1 110 ? -8.422 22.062 -2.742 1 93.94 110 SER B CA 1
ATOM 4376 C C . SER B 1 110 ? -7.09 21.469 -3.195 1 93.94 110 SER B C 1
ATOM 4378 O O . SER B 1 110 ? -6.062 22.156 -3.176 1 93.94 110 SER B O 1
ATOM 4380 N N . LYS B 1 111 ? -7.102 20.234 -3.641 1 94.75 111 LYS B N 1
ATOM 4381 C CA . LYS B 1 111 ? -5.883 19.609 -4.129 1 94.75 111 LYS B CA 1
ATOM 4382 C C . LYS B 1 111 ? -5.336 20.328 -5.355 1 94.75 111 LYS B C 1
ATOM 4384 O O . LYS B 1 111 ? -4.121 20.484 -5.504 1 94.75 111 LYS B O 1
ATOM 4389 N N . PHE B 1 112 ? -6.191 20.781 -6.211 1 93.62 112 PHE B N 1
ATOM 4390 C CA . PHE B 1 112 ? -5.805 21.531 -7.402 1 93.62 112 PHE B CA 1
ATOM 4391 C C . PHE B 1 112 ? -5.012 22.766 -7.031 1 93.62 112 PHE B C 1
ATOM 4393 O O . PHE B 1 112 ? -3.938 23.016 -7.582 1 93.62 112 PHE B O 1
ATOM 4400 N N . GLU B 1 113 ? -5.531 23.5 -6.074 1 91.19 113 GLU B N 1
ATOM 4401 C CA . GLU B 1 113 ? -4.879 24.734 -5.652 1 91.19 113 GLU B CA 1
ATOM 4402 C C . GLU B 1 113 ? -3.551 24.453 -4.957 1 91.19 113 GLU B C 1
ATOM 4404 O O . GLU B 1 113 ? -2.604 25.234 -5.07 1 91.19 113 GLU B O 1
ATOM 4409 N N . MET B 1 114 ? -3.529 23.328 -4.227 1 91.19 114 MET B N 1
ATOM 4410 C CA . MET B 1 114 ? -2.299 22.969 -3.529 1 91.19 114 MET B CA 1
ATOM 4411 C C . MET B 1 114 ? -1.17 22.703 -4.52 1 91.19 114 MET B C 1
ATOM 4413 O O . MET B 1 114 ? -0.021 23.062 -4.273 1 91.19 114 MET B O 1
ATOM 4417 N N . ILE B 1 115 ? -1.5 22.062 -5.586 1 91.12 115 ILE B N 1
ATOM 4418 C CA . ILE B 1 115 ? -0.504 21.75 -6.602 1 91.12 115 ILE B CA 1
ATOM 4419 C C . ILE B 1 115 ? -0.111 23 -7.363 1 91.12 115 ILE B C 1
ATOM 4421 O O . ILE B 1 115 ? 1.068 23.219 -7.648 1 91.12 115 ILE B O 1
ATOM 4425 N N . LYS B 1 116 ? -1.072 23.844 -7.699 1 88.31 116 LYS B N 1
ATOM 4426 C CA . LYS B 1 116 ? -0.835 25.094 -8.438 1 88.31 116 LYS B CA 1
ATOM 4427 C C . LYS B 1 116 ? 0.084 26.031 -7.652 1 88.31 116 LYS B C 1
ATOM 4429 O O . LYS B 1 116 ? 0.933 26.703 -8.242 1 88.31 116 LYS B O 1
ATOM 4434 N N . ARG B 1 117 ? -0.048 25.969 -6.344 1 83.62 117 ARG B N 1
ATOM 4435 C CA . ARG B 1 117 ? 0.731 26.844 -5.48 1 83.62 117 ARG B CA 1
ATOM 4436 C C . ARG B 1 117 ? 1.652 26.047 -4.566 1 83.62 117 ARG B C 1
ATOM 4438 O O . ARG B 1 117 ? 1.683 26.266 -3.357 1 83.62 117 ARG B O 1
ATOM 4445 N N . SER B 1 118 ? 2.369 25.125 -5.105 1 78.12 118 SER B N 1
ATOM 4446 C CA . SER B 1 118 ? 3.139 24.141 -4.34 1 78.12 118 SER B CA 1
ATOM 4447 C C . SER B 1 118 ? 4.25 24.812 -3.545 1 78.12 118 SER B C 1
ATOM 4449 O O . SER B 1 118 ? 4.648 24.328 -2.484 1 78.12 118 SER B O 1
ATOM 4451 N N . ASP B 1 119 ? 4.68 25.953 -3.908 1 72.31 119 ASP B N 1
ATOM 4452 C CA . ASP B 1 119 ? 5.789 26.641 -3.25 1 72.31 119 ASP B CA 1
ATOM 4453 C C . ASP B 1 119 ? 5.332 27.297 -1.947 1 72.31 119 ASP B C 1
ATOM 4455 O O . ASP B 1 119 ? 6.156 27.688 -1.12 1 72.31 119 ASP B O 1
ATOM 4459 N N . SER B 1 120 ? 4.059 27.281 -1.812 1 66.38 120 SER B N 1
ATOM 4460 C CA . SER B 1 120 ? 3.541 28 -0.651 1 66.38 120 SER B CA 1
ATOM 4461 C C . SER B 1 120 ? 2.529 27.156 0.115 1 66.38 120 SER B C 1
ATOM 4463 O O . SER B 1 120 ? 1.829 27.656 0.995 1 66.38 120 SER B O 1
ATOM 4465 N N . ALA B 1 121 ? 2.473 25.984 -0.351 1 68.69 121 ALA B N 1
ATOM 4466 C CA . ALA B 1 121 ? 1.5 25.109 0.3 1 68.69 121 ALA B CA 1
ATOM 4467 C C . ALA B 1 121 ? 2.18 24.188 1.298 1 68.69 121 ALA B C 1
ATOM 4469 O O . ALA B 1 121 ? 2.881 23.25 0.904 1 68.69 121 ALA B O 1
ATOM 4470 N N . PHE B 1 122 ? 1.902 24.438 2.562 1 83.38 122 PHE B N 1
ATOM 4471 C CA . PHE B 1 122 ? 2.57 23.672 3.607 1 83.38 122 PHE B CA 1
ATOM 4472 C C . PHE B 1 122 ? 1.566 22.828 4.383 1 83.38 122 PHE B C 1
ATOM 4474 O O . PHE B 1 122 ? 1.569 22.828 5.617 1 83.38 122 PHE B O 1
ATOM 4481 N N . PHE B 1 123 ? 0.729 22.125 3.57 1 91.06 123 PHE B N 1
ATOM 4482 C CA . PHE B 1 123 ? -0.328 21.344 4.191 1 91.06 123 PHE B CA 1
ATOM 4483 C C . PHE B 1 123 ? 0.259 20.188 4.988 1 91.06 123 PHE B C 1
ATOM 4485 O O . PHE B 1 123 ? -0.335 19.734 5.973 1 91.06 123 PHE B O 1
ATOM 4492 N N . TRP B 1 124 ? 1.439 19.703 4.656 1 92.31 124 TRP B N 1
ATOM 4493 C CA . TRP B 1 124 ? 2.092 18.641 5.406 1 92.31 124 TRP B CA 1
ATOM 4494 C C . TRP B 1 124 ? 2.469 19.109 6.805 1 92.31 124 TRP B C 1
ATOM 4496 O O . TRP B 1 124 ? 2.227 18.406 7.789 1 92.31 124 TRP B O 1
ATOM 4506 N N . GLU B 1 125 ? 3.131 20.297 6.895 1 91.88 125 GLU B N 1
ATOM 4507 C CA . GLU B 1 125 ? 3.535 20.859 8.18 1 91.88 125 GLU B CA 1
ATOM 4508 C C . GLU B 1 125 ? 2.326 21.109 9.078 1 91.88 125 GLU B C 1
ATOM 4510 O O . GLU B 1 125 ? 2.344 20.797 10.266 1 91.88 125 GLU B O 1
ATOM 4515 N N . GLU B 1 126 ? 1.359 21.656 8.43 1 93.5 126 GLU B N 1
ATOM 4516 C CA . GLU B 1 126 ? 0.138 21.938 9.172 1 93.5 126 GLU B CA 1
ATOM 4517 C C . GLU B 1 126 ? -0.447 20.656 9.781 1 93.5 126 GLU B C 1
ATOM 4519 O O . GLU B 1 126 ? -0.73 20.609 10.977 1 93.5 126 GLU B O 1
ATOM 4524 N N . ARG B 1 127 ? -0.619 19.703 8.922 1 94.75 127 ARG B N 1
ATOM 4525 C CA . ARG B 1 127 ? -1.174 18.422 9.359 1 94.75 127 ARG B CA 1
ATOM 4526 C C . ARG B 1 127 ? -0.306 17.797 10.445 1 94.75 127 ARG B C 1
ATOM 4528 O O . ARG B 1 127 ? -0.817 17.359 11.477 1 94.75 127 ARG B O 1
ATOM 4535 N N . ASP B 1 128 ? 0.958 17.812 10.328 1 93.31 128 ASP B N 1
ATOM 4536 C CA . ASP B 1 128 ? 1.88 17.156 11.258 1 93.31 128 ASP B CA 1
ATOM 4537 C C . ASP B 1 128 ? 1.899 17.875 12.602 1 93.31 128 ASP B C 1
ATOM 4539 O O . ASP B 1 128 ? 1.901 17.234 13.656 1 93.31 128 ASP B O 1
ATOM 4543 N N . ILE B 1 129 ? 1.915 19.156 12.578 1 94.19 129 ILE B N 1
ATOM 4544 C CA . ILE B 1 129 ? 1.933 19.953 13.797 1 94.19 129 ILE B CA 1
ATOM 4545 C C . ILE B 1 129 ? 0.667 19.688 14.609 1 94.19 129 ILE B C 1
ATOM 4547 O O . ILE B 1 129 ? 0.74 19.344 15.789 1 94.19 129 ILE B O 1
ATOM 4551 N N . MET B 1 130 ? -0.46 19.75 13.984 1 95.44 130 MET B N 1
ATOM 4552 C CA . MET B 1 130 ? -1.724 19.578 14.695 1 95.44 130 MET B CA 1
ATOM 4553 C C . MET B 1 130 ? -1.892 18.141 15.172 1 95.44 130 MET B C 1
ATOM 4555 O O . MET B 1 130 ? -2.502 17.906 16.219 1 95.44 130 MET B O 1
ATOM 4559 N N . ALA B 1 131 ? -1.332 17.266 14.422 1 93.88 131 ALA B N 1
ATOM 4560 C CA . ALA B 1 131 ? -1.472 15.844 14.758 1 93.88 131 ALA B CA 1
ATOM 4561 C C . ALA B 1 131 ? -0.598 15.477 15.953 1 93.88 131 ALA B C 1
ATOM 4563 O O . ALA B 1 131 ? -0.969 14.625 16.766 1 93.88 131 ALA B O 1
ATOM 4564 N N . HIS B 1 132 ? 0.521 16.203 16.125 1 90.62 132 HIS B N 1
ATOM 4565 C CA . HIS B 1 132 ? 1.509 15.641 17.047 1 90.62 132 HIS B CA 1
ATOM 4566 C C . HIS B 1 132 ? 1.919 16.656 18.109 1 90.62 132 HIS B C 1
ATOM 4568 O O . HIS B 1 132 ? 2.732 16.344 18.984 1 90.62 132 HIS B O 1
ATOM 4574 N N . ALA B 1 133 ? 1.495 17.875 18.125 1 89.06 133 ALA B N 1
ATOM 4575 C CA . ALA B 1 133 ? 1.896 18.906 19.078 1 89.06 133 ALA B CA 1
ATOM 4576 C C . ALA B 1 133 ? 1.538 18.484 20.516 1 89.06 133 ALA B C 1
ATOM 4578 O O . ALA B 1 133 ? 2.219 18.859 21.469 1 89.06 133 ALA B O 1
ATOM 4579 N N . ASN B 1 134 ? 0.614 17.656 20.766 1 86.12 134 ASN B N 1
ATOM 4580 C CA . ASN B 1 134 ? 0.178 17.266 22.109 1 86.12 134 ASN B CA 1
ATOM 4581 C C . ASN B 1 134 ? 0.223 18.438 23.078 1 86.12 134 ASN B C 1
ATOM 4583 O O . ASN B 1 134 ? 0.838 18.344 24.141 1 86.12 134 ASN B O 1
ATOM 4587 N N . SER B 1 135 ? -0.311 19.562 22.812 1 93.69 135 SER B N 1
ATOM 4588 C CA . SER B 1 135 ? -0.307 20.781 23.594 1 93.69 135 SER B CA 1
ATOM 4589 C C . SER B 1 135 ? -1.723 21.312 23.797 1 93.69 135 SER B C 1
ATOM 4591 O O . SER B 1 135 ? -2.559 21.234 22.891 1 93.69 135 SER B O 1
ATOM 4593 N N . GLU B 1 136 ? -1.868 21.906 24.984 1 94.5 136 GLU B N 1
ATOM 4594 C CA . GLU B 1 136 ? -3.156 22.531 25.297 1 94.5 136 GLU B CA 1
ATOM 4595 C C . GLU B 1 136 ? -3.314 23.859 24.594 1 94.5 136 GLU B C 1
ATOM 4597 O O . GLU B 1 136 ? -4.402 24.453 24.594 1 94.5 136 GLU B O 1
ATOM 4602 N N . TRP B 1 137 ? -2.301 24.297 23.953 1 96.75 137 TRP B N 1
ATOM 4603 C CA . TRP B 1 137 ? -2.293 25.656 23.406 1 96.75 137 TRP B CA 1
ATOM 4604 C C . TRP B 1 137 ? -2.436 25.625 21.891 1 96.75 137 TRP B C 1
ATOM 4606 O O . TRP B 1 137 ? -2.41 26.672 21.234 1 96.75 137 TRP B O 1
ATOM 4616 N N . ILE B 1 138 ? -2.506 24.422 21.328 1 97.06 138 ILE B N 1
ATOM 4617 C CA . ILE B 1 138 ? -2.604 24.234 19.875 1 97.06 138 ILE B CA 1
ATOM 4618 C C . ILE B 1 138 ? -3.889 23.484 19.547 1 97.06 138 ILE B C 1
ATOM 4620 O O . ILE B 1 138 ? -4.254 22.531 20.219 1 97.06 138 ILE B O 1
ATOM 4624 N N . VAL B 1 139 ? -4.586 23.938 18.531 1 96.94 139 VAL B N 1
ATOM 4625 C CA . VAL B 1 139 ? -5.781 23.234 18.078 1 96.94 139 VAL B CA 1
ATOM 4626 C C . VAL B 1 139 ? -5.422 21.812 17.672 1 96.94 139 VAL B C 1
ATOM 4628 O O . VAL B 1 139 ? -4.434 21.578 16.969 1 96.94 139 VAL B O 1
ATOM 4631 N N . GLN B 1 140 ? -6.215 20.922 18.094 1 95.94 140 GLN B N 1
ATOM 4632 C CA . GLN B 1 140 ? -5.902 19.5 17.906 1 95.94 140 GLN B CA 1
ATOM 4633 C C . GLN B 1 140 ? -6.543 18.953 16.641 1 95.94 140 GLN B C 1
ATOM 4635 O O . GLN B 1 140 ? -7.711 19.234 16.359 1 95.94 140 GLN B O 1
ATOM 4640 N N . LEU B 1 141 ? -5.754 18.203 15.914 1 97.25 141 LEU B N 1
ATOM 4641 C CA . LEU B 1 141 ? -6.258 17.438 14.773 1 97.25 141 LEU B CA 1
ATOM 4642 C C . LEU B 1 141 ? -6.789 16.078 15.211 1 97.25 141 LEU B C 1
ATOM 4644 O O . LEU B 1 141 ? -6.105 15.344 15.922 1 97.25 141 LEU B O 1
ATOM 4648 N N . HIS B 1 142 ? -7.965 15.781 14.797 1 96.69 142 HIS B N 1
ATOM 4649 C CA . HIS B 1 142 ? -8.539 14.484 15.133 1 96.69 142 HIS B CA 1
ATOM 4650 C C . HIS B 1 142 ? -8.438 13.516 13.953 1 96.69 142 HIS B C 1
ATOM 4652 O O . HIS B 1 142 ? -8.117 12.344 14.141 1 96.69 142 HIS B O 1
ATOM 4658 N N . PHE B 1 143 ? -8.75 14.047 12.766 1 97.19 143 PHE B N 1
ATOM 4659 C CA . PHE B 1 143 ? -8.711 13.219 11.562 1 97.19 143 PHE B CA 1
ATOM 4660 C C . PHE B 1 143 ? -8.18 14.016 10.383 1 97.19 143 PHE B C 1
ATOM 4662 O O . PHE B 1 143 ? -8.453 15.211 10.258 1 97.19 143 PHE B O 1
ATOM 4669 N N . ALA B 1 144 ? -7.457 13.367 9.578 1 98.25 144 ALA B N 1
ATOM 4670 C CA . ALA B 1 144 ? -7.109 13.852 8.242 1 98.25 144 ALA B CA 1
ATOM 4671 C C . ALA B 1 144 ? -7.395 12.789 7.188 1 98.25 144 ALA B C 1
ATOM 4673 O O . ALA B 1 144 ? -7.148 11.602 7.41 1 98.25 144 ALA B O 1
ATOM 4674 N N . PHE B 1 145 ? -8 13.125 6.176 1 98.44 145 PHE B N 1
ATOM 4675 C CA . PHE B 1 145 ? -8.289 12.219 5.062 1 98.44 145 PHE B CA 1
ATOM 4676 C C . PHE B 1 145 ? -8.43 13 3.76 1 98.44 145 PHE B C 1
ATOM 4678 O O . PHE B 1 145 ? -8.086 14.18 3.695 1 98.44 145 PHE B O 1
ATOM 4685 N N . GLN B 1 146 ? -8.797 12.32 2.703 1 98.06 146 GLN B N 1
ATOM 4686 C CA . GLN B 1 146 ? -8.82 12.992 1.408 1 98.06 146 GLN B CA 1
ATOM 4687 C C . GLN B 1 146 ? -9.773 12.289 0.443 1 98.06 146 GLN B C 1
ATOM 4689 O O . GLN B 1 146 ? -10.133 11.133 0.65 1 98.06 146 GLN B O 1
ATOM 4694 N N . ASP B 1 147 ? -10.242 12.93 -0.498 1 96.38 147 ASP B N 1
ATOM 4695 C CA . ASP B 1 147 ? -10.906 12.375 -1.673 1 96.38 147 ASP B CA 1
ATOM 4696 C C . ASP B 1 147 ? -10.297 12.922 -2.959 1 96.38 147 ASP B C 1
ATOM 4698 O O . ASP B 1 147 ? -9.133 13.344 -2.973 1 96.38 147 ASP B O 1
ATOM 4702 N N . SER B 1 148 ? -10.953 12.852 -4.043 1 94.19 148 SER B N 1
ATOM 4703 C CA . SER B 1 148 ? -10.359 13.195 -5.328 1 94.19 148 SER B CA 1
ATOM 4704 C C . SER B 1 148 ? -10.172 14.703 -5.461 1 94.19 148 SER B C 1
ATOM 4706 O O . SER B 1 148 ? -9.375 15.172 -6.277 1 94.19 148 SER B O 1
ATOM 4708 N N . LYS B 1 149 ? -10.82 15.5 -4.602 1 94.94 149 LYS B N 1
ATOM 4709 C CA . LYS B 1 149 ? -10.812 16.953 -4.805 1 94.94 149 LYS B CA 1
ATOM 4710 C C . LYS B 1 149 ? -10.141 17.672 -3.639 1 94.94 149 LYS B C 1
ATOM 4712 O O . LYS B 1 149 ? -9.492 18.703 -3.83 1 94.94 149 LYS B O 1
ATOM 4717 N N . PHE B 1 150 ? -10.305 17.078 -2.432 1 96.25 150 PHE B N 1
ATOM 4718 C CA . PHE B 1 150 ? -9.93 17.875 -1.27 1 96.25 150 PHE B CA 1
ATOM 4719 C C . PHE B 1 150 ? -9.086 17.047 -0.301 1 96.25 150 PHE B C 1
ATOM 4721 O O . PHE B 1 150 ? -9.203 15.82 -0.253 1 96.25 150 PHE B O 1
ATOM 4728 N N . LEU B 1 151 ? -8.25 17.734 0.411 1 97.12 151 LEU B N 1
ATOM 4729 C CA . LEU B 1 151 ? -7.75 17.297 1.71 1 97.12 151 LEU B CA 1
ATOM 4730 C C . LEU B 1 151 ? -8.656 17.781 2.834 1 97.12 151 LEU B C 1
ATOM 4732 O O . LEU B 1 151 ? -9.141 18.922 2.803 1 97.12 151 LEU B O 1
ATOM 4736 N N . TYR B 1 152 ? -8.891 16.938 3.77 1 98.25 152 TYR B N 1
ATOM 4737 C CA . TYR B 1 152 ? -9.734 17.281 4.91 1 98.25 152 TYR B CA 1
ATOM 4738 C C . TYR B 1 152 ? -8.953 17.188 6.215 1 98.25 152 TYR B C 1
ATOM 4740 O O . TYR B 1 152 ? -8.258 16.203 6.461 1 98.25 152 TYR B O 1
ATOM 4748 N N . MET B 1 153 ? -9.055 18.172 7.027 1 97.88 153 MET B N 1
ATOM 4749 C CA . MET B 1 153 ? -8.531 18.156 8.391 1 97.88 153 MET B CA 1
ATOM 4750 C C . MET B 1 153 ? -9.633 18.453 9.398 1 97.88 153 MET B C 1
ATOM 4752 O O . MET B 1 153 ? -10.172 19.562 9.43 1 97.88 153 MET B O 1
ATOM 4756 N N . VAL B 1 154 ? -9.961 17.469 10.164 1 98.38 154 VAL B N 1
ATOM 4757 C CA . VAL B 1 154 ? -10.984 17.594 11.203 1 98.38 154 VAL B CA 1
ATOM 4758 C C . VAL B 1 154 ? -10.32 17.969 12.531 1 98.38 154 VAL B C 1
ATOM 4760 O O . VAL B 1 154 ? -9.547 17.172 13.078 1 98.38 154 VAL B O 1
ATOM 4763 N N . MET B 1 155 ? -10.688 19.094 13.078 1 97.88 155 MET B N 1
ATOM 4764 C CA . MET B 1 155 ? -10.008 19.625 14.258 1 97.88 155 MET B CA 1
ATOM 4765 C C . MET B 1 155 ? -11.008 20.047 15.32 1 97.88 155 MET B C 1
ATOM 4767 O O . MET B 1 155 ? -12.219 20 15.094 1 97.88 155 MET B O 1
ATOM 4771 N N . ASP B 1 156 ? -10.5 20.484 16.453 1 96.62 156 ASP B N 1
ATOM 4772 C CA . ASP B 1 156 ? -11.336 21.047 17.516 1 96.62 156 ASP B CA 1
ATOM 4773 C C . ASP B 1 156 ? -12.125 22.25 17.016 1 96.62 156 ASP B C 1
ATOM 4775 O O . ASP B 1 156 ? -11.594 23.078 16.281 1 96.62 156 ASP B O 1
ATOM 4779 N N . TYR B 1 157 ? -13.414 22.203 17.344 1 97.75 157 TYR B N 1
ATOM 4780 C CA . TYR B 1 157 ? -14.172 23.438 17.141 1 97.75 157 TYR B CA 1
ATOM 4781 C C . TYR B 1 157 ? -13.938 24.406 18.297 1 97.75 157 TYR B C 1
ATOM 4783 O O . TYR B 1 157 ? -14.016 24.031 19.469 1 97.75 157 TYR B O 1
ATOM 4791 N N . MET B 1 158 ? -13.633 25.641 18.047 1 97.62 158 MET B N 1
ATOM 4792 C CA . MET B 1 158 ? -13.383 26.703 19 1 97.62 158 MET B CA 1
ATOM 4793 C C . MET B 1 158 ? -14.531 27.719 19 1 97.62 158 MET B C 1
ATOM 4795 O O . MET B 1 158 ? -14.438 28.75 18.328 1 97.62 158 MET B O 1
ATOM 4799 N N . PRO B 1 159 ? -15.516 27.453 19.812 1 97.25 159 PRO B N 1
ATOM 4800 C CA . PRO B 1 159 ? -16.75 28.219 19.672 1 97.25 159 PRO B CA 1
ATOM 4801 C C . PRO B 1 159 ? -16.609 29.672 20.141 1 97.25 159 PRO B C 1
ATOM 4803 O O . PRO B 1 159 ? -17.469 30.5 19.875 1 97.25 159 PRO B O 1
ATOM 4806 N N . GLY B 1 160 ? -15.562 29.984 20.875 1 96.75 160 GLY B N 1
ATOM 4807 C CA . GLY B 1 160 ? -15.344 31.344 21.328 1 96.75 160 GLY B CA 1
ATOM 4808 C C . GLY B 1 160 ? -14.906 32.281 20.234 1 96.75 160 GLY B C 1
ATOM 4809 O O . GLY B 1 160 ? -14.812 33.5 20.438 1 96.75 160 GLY B O 1
ATOM 4810 N N . GLY B 1 161 ? -14.602 31.75 19.031 1 95.19 161 GLY B N 1
ATOM 4811 C CA . GLY B 1 161 ? -14.172 32.562 17.922 1 95.19 161 GLY B CA 1
ATOM 4812 C C . GLY B 1 161 ? -12.711 32.969 18.016 1 95.19 161 GLY B C 1
ATOM 4813 O O . GLY B 1 161 ? -11.93 32.344 18.734 1 95.19 161 GLY B O 1
ATOM 4814 N N . ASP B 1 162 ? -12.398 34.031 17.203 1 95.5 162 ASP B N 1
ATOM 4815 C CA . ASP B 1 162 ? -11.016 34.5 17.203 1 95.5 162 ASP B CA 1
ATOM 4816 C C . ASP B 1 162 ? -10.883 35.812 17.969 1 95.5 162 ASP B C 1
ATOM 4818 O O . ASP B 1 162 ? -11.883 36.406 18.406 1 95.5 162 ASP B O 1
ATOM 4822 N N . LEU B 1 163 ? -9.648 36.281 18.188 1 96.44 163 LEU B N 1
ATOM 4823 C CA . LEU B 1 163 ? -9.406 37.469 18.984 1 96.44 163 LEU B CA 1
ATOM 4824 C C . LEU B 1 163 ? -9.797 38.75 18.234 1 96.44 163 LEU B C 1
ATOM 4826 O O . LEU B 1 163 ? -9.992 39.781 18.828 1 96.44 163 LEU B O 1
ATOM 4830 N N . VAL B 1 164 ? -9.859 38.656 16.891 1 94.94 164 VAL B N 1
ATOM 4831 C CA . VAL B 1 164 ? -10.359 39.812 16.141 1 94.94 164 VAL B CA 1
ATOM 4832 C C . VAL B 1 164 ? -11.781 40.125 16.578 1 94.94 164 VAL B C 1
ATOM 4834 O O . VAL B 1 164 ? -12.102 41.281 16.859 1 94.94 164 VAL B O 1
ATOM 4837 N N . ASN B 1 165 ? -12.562 39.094 16.609 1 92.62 165 ASN B N 1
ATOM 4838 C CA . ASN B 1 165 ? -13.945 39.25 17.047 1 92.62 165 ASN B CA 1
ATOM 4839 C C . ASN B 1 165 ? -14.023 39.781 18.484 1 92.62 165 ASN B C 1
ATOM 4841 O O . ASN B 1 165 ? -14.859 40.625 18.797 1 92.62 165 ASN B O 1
ATOM 4845 N N . LEU B 1 166 ? -13.258 39.219 19.344 1 93 166 LEU B N 1
ATOM 4846 C CA . LEU B 1 166 ? -13.242 39.656 20.734 1 93 166 LEU B CA 1
ATOM 4847 C C . LEU B 1 166 ? -12.906 41.156 20.828 1 93 166 LEU B C 1
ATOM 4849 O O . LEU B 1 166 ? -13.602 41.906 21.5 1 93 166 LEU B O 1
ATOM 4853 N N . MET B 1 167 ? -11.875 41.594 20.094 1 94.38 167 MET B N 1
ATOM 4854 C CA . MET B 1 167 ? -11.406 42.969 20.141 1 94.38 167 MET B CA 1
ATOM 4855 C C . MET B 1 167 ? -12.438 43.906 19.531 1 94.38 167 MET B C 1
ATOM 4857 O O . MET B 1 167 ? -12.477 45.094 19.875 1 94.38 167 MET B O 1
ATOM 4861 N N . SER B 1 168 ? -13.219 43.406 18.656 1 92.5 168 SER B N 1
ATOM 4862 C CA . SER B 1 168 ? -14.25 44.25 18.016 1 92.5 168 SER B CA 1
ATOM 4863 C C . SER B 1 168 ? -15.445 44.438 18.938 1 92.5 168 SER B C 1
ATOM 4865 O O . SER B 1 168 ? -16.188 45.406 18.797 1 92.5 168 SER B O 1
ATOM 4867 N N . ASN B 1 169 ? -15.633 43.594 19.891 1 90.19 169 ASN B N 1
ATOM 4868 C CA . ASN B 1 169 ? -16.844 43.594 20.703 1 90.19 169 ASN B CA 1
ATOM 4869 C C . ASN B 1 169 ? -16.562 44.156 22.094 1 90.19 169 ASN B C 1
ATOM 4871 O O . ASN B 1 169 ? -17.5 44.531 22.828 1 90.19 169 ASN B O 1
ATOM 4875 N N . TYR B 1 170 ? -15.234 44.281 22.406 1 89.12 170 TYR B N 1
ATOM 4876 C CA . TYR B 1 170 ? -14.898 44.75 23.75 1 89.12 170 TYR B CA 1
ATOM 4877 C C . TYR B 1 170 ? -13.789 45.781 23.703 1 89.12 170 TYR B C 1
ATOM 4879 O O . TYR B 1 170 ? -12.914 45.719 22.844 1 89.12 170 TYR B O 1
ATOM 4887 N N . ASP B 1 171 ? -13.906 46.719 24.609 1 89.5 171 ASP B N 1
ATOM 4888 C CA . ASP B 1 171 ? -12.703 47.469 24.969 1 89.5 171 ASP B CA 1
ATOM 4889 C C . ASP B 1 171 ? -11.773 46.656 25.859 1 89.5 171 ASP B C 1
ATOM 4891 O O . ASP B 1 171 ? -12.117 46.344 27 1 89.5 171 ASP B O 1
ATOM 4895 N N . VAL B 1 172 ? -10.641 46.344 25.422 1 94.25 172 VAL B N 1
ATOM 4896 C CA . VAL B 1 172 ? -9.773 45.375 26.078 1 94.25 172 VAL B CA 1
ATOM 4897 C C . VAL B 1 172 ? -8.898 46.062 27.109 1 94.25 172 VAL B C 1
ATOM 4899 O O . VAL B 1 172 ? -8.008 46.844 26.766 1 94.25 172 VAL B O 1
ATOM 4902 N N . PRO B 1 173 ? -9.109 45.719 28.328 1 95.25 173 PRO B N 1
ATOM 4903 C CA . PRO B 1 173 ? -8.195 46.219 29.344 1 95.25 173 PRO B CA 1
ATOM 4904 C C . PRO B 1 173 ? -6.809 45.594 29.266 1 95.25 173 PRO B C 1
ATOM 4906 O O . PRO B 1 173 ? -6.66 44.5 28.703 1 95.25 173 PRO B O 1
ATOM 4909 N N . GLU B 1 174 ? -5.863 46.281 29.75 1 97.19 174 GLU B N 1
ATOM 4910 C CA . GLU B 1 174 ? -4.488 45.781 29.703 1 97.19 174 GLU B CA 1
ATOM 4911 C C . GLU B 1 174 ? -4.359 44.438 30.391 1 97.19 174 GLU B C 1
ATOM 4913 O O . GLU B 1 174 ? -3.578 43.562 29.953 1 97.19 174 GLU B O 1
ATOM 4918 N N . LYS B 1 175 ? -5.191 44.219 31.422 1 96.5 175 LYS B N 1
ATOM 4919 C CA . LYS B 1 175 ? -5.164 42.938 32.156 1 96.5 175 LYS B CA 1
ATOM 4920 C C . LYS B 1 175 ? -5.535 41.781 31.219 1 96.5 175 LYS B C 1
ATOM 4922 O O . LYS B 1 175 ? -4.957 40.688 31.312 1 96.5 175 LYS B O 1
ATOM 4927 N N . TRP B 1 176 ? -6.527 42 30.344 1 97.19 176 TRP B N 1
ATOM 4928 C CA . TRP B 1 176 ? -6.91 40.969 29.359 1 97.19 176 TRP B CA 1
ATOM 4929 C C . TRP B 1 176 ? -5.777 40.719 28.375 1 97.19 176 TRP B C 1
ATOM 4931 O O . TRP B 1 176 ? -5.469 39.562 28.062 1 97.19 176 TRP B O 1
ATOM 4941 N N . ALA B 1 177 ? -5.18 41.844 27.922 1 98.06 177 ALA B N 1
ATOM 4942 C CA . ALA B 1 177 ? -4.07 41.75 26.984 1 98.06 177 ALA B CA 1
ATOM 4943 C C . ALA B 1 177 ? -2.918 40.938 27.578 1 98.06 177 ALA B C 1
ATOM 4945 O O . ALA B 1 177 ? -2.289 40.125 26.875 1 98.06 177 ALA B O 1
ATOM 4946 N N . LYS B 1 178 ? -2.668 41.188 28.828 1 98.38 178 LYS B N 1
ATOM 4947 C CA . LYS B 1 178 ? -1.623 40.469 29.547 1 98.38 178 LYS B CA 1
ATOM 4948 C C . LYS B 1 178 ? -1.897 38.969 29.547 1 98.38 178 LYS B C 1
ATOM 4950 O O . LYS B 1 178 ? -1.009 38.156 29.234 1 98.38 178 LYS B O 1
ATOM 4955 N N . PHE B 1 179 ? -3.102 38.562 29.844 1 98.44 179 PHE B N 1
ATOM 4956 C CA . PHE B 1 179 ? -3.514 37.156 29.938 1 98.44 179 PHE B CA 1
ATOM 4957 C C . PHE B 1 179 ? -3.377 36.469 28.578 1 98.44 179 PHE B C 1
ATOM 4959 O O . PHE B 1 179 ? -2.715 35.438 28.469 1 98.44 179 PHE B O 1
ATOM 4966 N N . PHE B 1 180 ? -3.945 37.031 27.578 1 98.38 180 PHE B N 1
ATOM 4967 C CA . PHE B 1 180 ? -3.943 36.406 26.25 1 98.38 180 PHE B CA 1
ATOM 4968 C C . PHE B 1 180 ? -2.541 36.406 25.656 1 98.38 180 PHE B C 1
ATOM 4970 O O . PHE B 1 180 ? -2.158 35.469 24.953 1 98.38 180 PHE B O 1
ATOM 4977 N N . CYS B 1 181 ? -1.787 37.469 25.906 1 98.69 181 CYS B N 1
ATOM 4978 C CA . CYS B 1 181 ? -0.402 37.5 25.438 1 98.69 181 CYS B CA 1
ATOM 4979 C C . CYS B 1 181 ? 0.389 36.344 26.047 1 98.69 181 CYS B C 1
ATOM 4981 O O . CYS B 1 181 ? 1.158 35.688 25.344 1 98.69 181 CYS B O 1
ATOM 4983 N N . ALA B 1 182 ? 0.164 36.125 27.328 1 98.75 182 ALA B N 1
ATOM 4984 C CA . ALA B 1 182 ? 0.84 35 28 1 98.75 182 ALA B CA 1
ATOM 4985 C C . ALA B 1 182 ? 0.479 33.688 27.344 1 98.75 182 ALA B C 1
ATOM 4987 O O . ALA B 1 182 ? 1.347 32.812 27.141 1 98.75 182 ALA B O 1
ATOM 4988 N N . GLU B 1 183 ? -0.77 33.469 27 1 98.5 183 GLU B N 1
ATOM 4989 C CA . GLU B 1 183 ? -1.199 32.219 26.375 1 98.5 183 GLU B CA 1
ATOM 4990 C C . GLU B 1 183 ? -0.612 32.062 24.969 1 98.5 183 GLU B C 1
ATOM 4992 O O . GLU B 1 183 ? -0.241 30.969 24.562 1 98.5 183 GLU B O 1
ATOM 4997 N N . VAL B 1 184 ? -0.492 33.156 24.25 1 98.56 184 VAL B N 1
ATOM 4998 C CA . VAL B 1 184 ? 0.13 33.125 22.938 1 98.56 184 VAL B CA 1
ATOM 4999 C C . VAL B 1 184 ? 1.599 32.75 23.062 1 98.56 184 VAL B C 1
ATOM 5001 O O . VAL B 1 184 ? 2.111 31.969 22.25 1 98.56 184 VAL B O 1
ATOM 5004 N N . VAL B 1 185 ? 2.23 33.312 24.062 1 98.62 185 VAL B N 1
ATOM 5005 C CA . VAL B 1 185 ? 3.633 33 24.312 1 98.62 185 VAL B CA 1
ATOM 5006 C C . VAL B 1 185 ? 3.791 31.484 24.547 1 98.62 185 VAL B C 1
ATOM 5008 O O . VAL B 1 185 ? 4.695 30.859 23.984 1 98.62 185 VAL B O 1
ATOM 5011 N N . LEU B 1 186 ? 2.891 30.922 25.297 1 98.38 186 LEU B N 1
ATOM 5012 C CA . LEU B 1 186 ? 2.936 29.484 25.578 1 98.38 186 LEU B CA 1
ATOM 5013 C C . LEU B 1 186 ? 2.654 28.688 24.312 1 98.38 186 LEU B C 1
ATOM 5015 O O . LEU B 1 186 ? 3.281 27.641 24.078 1 98.38 186 LEU B O 1
ATOM 5019 N N . ALA B 1 187 ? 1.742 29.109 23.516 1 98.25 187 ALA B N 1
ATOM 5020 C CA . ALA B 1 187 ? 1.418 28.438 22.266 1 98.25 187 ALA B CA 1
ATOM 5021 C C . ALA B 1 187 ? 2.613 28.453 21.312 1 98.25 187 ALA B C 1
ATOM 5023 O O . ALA B 1 187 ? 2.939 27.422 20.703 1 98.25 187 ALA B O 1
ATOM 5024 N N . LEU B 1 188 ? 3.25 29.562 21.203 1 97.88 188 LEU B N 1
ATOM 5025 C CA . LEU B 1 188 ? 4.402 29.688 20.312 1 97.88 188 LEU B CA 1
ATOM 5026 C C . LEU B 1 188 ? 5.574 28.859 20.828 1 97.88 188 LEU B C 1
ATOM 5028 O O . LEU B 1 188 ? 6.328 28.281 20.047 1 97.88 188 LEU B O 1
ATOM 5032 N N . ASP B 1 189 ? 5.695 28.844 22.109 1 97.31 189 ASP B N 1
ATOM 5033 C CA . ASP B 1 189 ? 6.734 28 22.688 1 97.31 189 ASP B CA 1
ATOM 5034 C C . ASP B 1 189 ? 6.551 26.547 22.266 1 97.31 189 ASP B C 1
ATOM 5036 O O . ASP B 1 189 ? 7.523 25.844 22 1 97.31 189 ASP B O 1
ATOM 5040 N N . ALA B 1 190 ? 5.32 26.109 22.281 1 96.56 190 ALA B N 1
ATOM 5041 C CA . ALA B 1 190 ? 5.02 24.734 21.875 1 96.56 190 ALA B CA 1
ATOM 5042 C C . ALA B 1 190 ? 5.441 24.484 20.422 1 96.56 190 ALA B C 1
ATOM 5044 O O . ALA B 1 190 ? 6.102 23.5 20.125 1 96.56 190 ALA B O 1
ATOM 5045 N N . ILE B 1 191 ? 5.133 25.359 19.578 1 96 191 ILE B N 1
ATOM 5046 C CA . ILE B 1 191 ? 5.438 25.234 18.156 1 96 191 ILE B CA 1
ATOM 5047 C C . ILE B 1 191 ? 6.949 25.297 17.953 1 96 191 ILE B C 1
ATOM 5049 O O . ILE B 1 191 ? 7.504 24.5 17.188 1 96 191 ILE B O 1
ATOM 5053 N N . HIS B 1 192 ? 7.602 26.266 18.594 1 96.25 192 HIS B N 1
ATOM 5054 C CA . HIS B 1 192 ? 9.047 26.438 18.484 1 96.25 192 HIS B CA 1
ATOM 5055 C C . HIS B 1 192 ? 9.789 25.219 19.016 1 96.25 192 HIS B C 1
ATOM 5057 O O . HIS B 1 192 ? 10.812 24.812 18.453 1 96.25 192 HIS B O 1
ATOM 5063 N N . SER B 1 193 ? 9.266 24.641 20.016 1 95.12 193 SER B N 1
ATOM 5064 C CA . SER B 1 193 ? 9.891 23.469 20.609 1 95.12 193 SER B CA 1
ATOM 5065 C C . SER B 1 193 ? 9.805 22.266 19.672 1 95.12 193 SER B C 1
ATOM 5067 O O . SER B 1 193 ? 10.625 21.344 19.75 1 95.12 193 SER B O 1
ATOM 5069 N N . MET B 1 194 ? 8.859 22.281 18.812 1 94.19 194 MET B N 1
ATOM 5070 C CA . MET B 1 194 ? 8.719 21.234 17.812 1 94.19 194 MET B CA 1
ATOM 5071 C C . MET B 1 194 ? 9.641 21.469 16.625 1 94.19 194 MET B C 1
ATOM 5073 O O . MET B 1 194 ? 9.719 20.656 15.711 1 94.19 194 MET B O 1
ATOM 5077 N N . GLY B 1 195 ? 10.227 22.641 16.609 1 94.75 195 GLY B N 1
ATOM 5078 C CA . GLY B 1 195 ? 11.18 22.953 15.57 1 94.75 195 GLY B CA 1
ATOM 5079 C C . GLY B 1 195 ? 10.57 23.75 14.422 1 94.75 195 GLY B C 1
ATOM 5080 O O . GLY B 1 195 ? 11.109 23.75 13.312 1 94.75 195 GLY B O 1
ATOM 5081 N N . PHE B 1 196 ? 9.438 24.406 14.688 1 95.12 196 PHE B N 1
ATOM 5082 C CA . PHE B 1 196 ? 8.773 25.156 13.625 1 95.12 196 PHE B CA 1
ATOM 5083 C C . PHE B 1 196 ? 8.664 26.625 13.992 1 95.12 196 PHE B C 1
ATOM 5085 O O . PHE B 1 196 ? 8.664 26.984 15.172 1 95.12 196 PHE B O 1
ATOM 5092 N N . VAL B 1 197 ? 8.656 27.438 13 1 95.12 197 VAL B N 1
ATOM 5093 C CA . VAL B 1 197 ? 8.203 28.828 13.117 1 95.12 197 VAL B CA 1
ATOM 5094 C C . VAL B 1 197 ? 6.805 28.969 12.523 1 95.12 197 VAL B C 1
ATOM 5096 O O . VAL B 1 197 ? 6.496 28.359 11.492 1 95.12 197 VAL B O 1
ATOM 5099 N N . HIS B 1 198 ? 5.969 29.75 13.078 1 95.12 198 HIS B N 1
ATOM 5100 C CA . HIS B 1 198 ? 4.586 29.891 12.648 1 95.12 198 HIS B CA 1
ATOM 5101 C C . HIS B 1 198 ? 4.477 30.766 11.406 1 95.12 198 HIS B C 1
ATOM 5103 O O . HIS B 1 198 ? 3.918 30.344 10.391 1 95.12 198 HIS B O 1
ATOM 5109 N N . ARG B 1 199 ? 5.02 32.031 11.484 1 93.31 199 ARG B N 1
ATOM 5110 C CA . ARG B 1 199 ? 5.207 33 10.398 1 93.31 199 ARG B CA 1
ATOM 5111 C C . ARG B 1 199 ? 3.895 33.688 10.062 1 93.31 199 ARG B C 1
ATOM 5113 O O . ARG B 1 199 ? 3.834 34.469 9.109 1 93.31 199 ARG B O 1
ATOM 5120 N N . ASP B 1 200 ? 2.822 33.406 10.812 1 93.62 200 ASP B N 1
ATOM 5121 C CA . ASP B 1 200 ? 1.561 34.125 10.602 1 93.62 200 ASP B CA 1
ATOM 5122 C C . ASP B 1 200 ? 0.8 34.281 11.914 1 93.62 200 ASP B C 1
ATOM 5124 O O . ASP B 1 200 ? -0.377 33.938 12.008 1 93.62 200 ASP B O 1
ATOM 5128 N N . VAL B 1 201 ? 1.488 34.781 12.891 1 96.56 201 VAL B N 1
ATOM 5129 C CA . VAL B 1 201 ? 0.922 35.062 14.203 1 96.56 201 VAL B CA 1
ATOM 5130 C C . VAL B 1 201 ? 0.106 36.344 14.164 1 96.56 201 VAL B C 1
ATOM 5132 O O . VAL B 1 201 ? 0.654 37.406 13.945 1 96.56 201 VAL B O 1
ATOM 5135 N N . LYS B 1 202 ? -1.204 36.188 14.273 1 96.81 202 LYS B N 1
ATOM 5136 C CA . LYS B 1 202 ? -2.146 37.312 14.242 1 96.81 202 LYS B CA 1
ATOM 5137 C C . LYS B 1 202 ? -3.453 36.938 14.945 1 96.81 202 LYS B C 1
ATOM 5139 O O . LYS B 1 202 ? -3.732 35.75 15.18 1 96.81 202 LYS B O 1
ATOM 5144 N N . PRO B 1 203 ? -4.254 37.906 15.305 1 96.69 203 PRO B N 1
ATOM 5145 C CA . PRO B 1 203 ? -5.477 37.656 16.062 1 96.69 203 PRO B CA 1
ATOM 5146 C C . PRO B 1 203 ? -6.441 36.719 15.336 1 96.69 203 PRO B C 1
ATOM 5148 O O . PRO B 1 203 ? -7.176 35.969 15.977 1 96.69 203 PRO B O 1
ATOM 5151 N N . ASP B 1 204 ? -6.379 36.656 13.984 1 93.62 204 ASP B N 1
ATOM 5152 C CA . ASP B 1 204 ? -7.254 35.812 13.195 1 93.62 204 ASP B CA 1
ATOM 5153 C C . ASP B 1 204 ? -6.98 34.344 13.477 1 93.62 204 ASP B C 1
ATOM 5155 O O . ASP B 1 204 ? -7.887 33.5 13.398 1 93.62 204 ASP B O 1
ATOM 5159 N N . ASN B 1 205 ? -5.75 34.094 13.859 1 94.81 205 ASN B N 1
ATOM 5160 C CA . ASN B 1 205 ? -5.332 32.719 14.062 1 94.81 205 ASN B CA 1
ATOM 5161 C C . ASN B 1 205 ? -5.281 32.344 15.539 1 94.81 205 ASN B C 1
ATOM 5163 O O . ASN B 1 205 ? -4.707 31.328 15.914 1 94.81 205 ASN B O 1
ATOM 5167 N N . MET B 1 206 ? -5.773 33.25 16.391 1 97.81 206 MET B N 1
ATOM 5168 C CA . MET B 1 206 ? -5.887 33.031 17.844 1 97.81 206 MET B CA 1
ATOM 5169 C C . MET B 1 206 ? -7.332 32.781 18.234 1 97.81 206 MET B C 1
ATOM 5171 O O . MET B 1 206 ? -8.109 33.719 18.453 1 97.81 206 MET B O 1
ATOM 5175 N N . LEU B 1 207 ? -7.594 31.5 18.453 1 97.75 207 LEU B N 1
ATOM 5176 C CA . LEU B 1 207 ? -8.977 31.078 18.672 1 97.75 207 LEU B CA 1
ATOM 5177 C C . LEU B 1 207 ? -9.234 30.844 20.156 1 97.75 207 LEU B C 1
ATOM 5179 O O . LEU B 1 207 ? -8.312 30.484 20.906 1 97.75 207 LEU B O 1
ATOM 5183 N N . LEU B 1 208 ? -10.484 31.031 20.547 1 97.81 208 LEU B N 1
ATOM 5184 C CA . LEU B 1 208 ? -10.875 30.812 21.938 1 97.81 208 LEU B CA 1
ATOM 5185 C C . LEU B 1 208 ? -11.781 29.578 22.047 1 97.81 208 LEU B C 1
ATOM 5187 O O . LEU B 1 208 ? -12.695 29.406 21.25 1 97.81 208 LEU B O 1
ATOM 5191 N N . ASP B 1 209 ? -11.484 28.734 23 1 97.19 209 ASP B N 1
ATOM 5192 C CA . ASP B 1 209 ? -12.344 27.562 23.234 1 97.19 209 ASP B CA 1
ATOM 5193 C C . ASP B 1 209 ? -13.562 27.938 24.062 1 97.19 209 ASP B C 1
ATOM 5195 O O . ASP B 1 209 ? -13.812 29.109 24.312 1 97.19 209 ASP B O 1
ATOM 5199 N N . SER B 1 210 ? -14.352 26.938 24.438 1 96.38 210 SER B N 1
ATOM 5200 C CA . SER B 1 210 ? -15.617 27.172 25.125 1 96.38 210 SER B CA 1
ATOM 5201 C C . SER B 1 210 ? -15.383 27.75 26.516 1 96.38 210 SER B C 1
ATOM 5203 O O . SER B 1 210 ? -16.266 28.406 27.078 1 96.38 210 SER B O 1
ATOM 5205 N N . SER B 1 211 ? -14.172 27.531 27.062 1 96.69 211 SER B N 1
ATOM 5206 C CA . SER B 1 211 ? -13.867 28.062 28.391 1 96.69 211 SER B CA 1
ATOM 5207 C C . SER B 1 211 ? -13.211 29.438 28.312 1 96.69 211 SER B C 1
ATOM 5209 O O . SER B 1 211 ? -12.977 30.078 29.328 1 96.69 211 SER B O 1
ATOM 5211 N N . GLY B 1 212 ? -12.82 29.828 27.078 1 97.25 212 GLY B N 1
ATOM 5212 C CA . GLY B 1 212 ? -12.258 31.156 26.875 1 97.25 212 GLY B CA 1
ATOM 5213 C C . GLY B 1 212 ? -10.742 31.141 26.734 1 97.25 212 GLY B C 1
ATOM 5214 O O . GLY B 1 212 ? -10.125 32.188 26.516 1 97.25 212 GLY B O 1
ATOM 5215 N N . HIS B 1 213 ? -10.156 29.984 26.844 1 98.31 213 HIS B N 1
ATOM 5216 C CA . HIS B 1 213 ? -8.711 29.891 26.672 1 98.31 213 HIS B CA 1
ATOM 5217 C C . HIS B 1 213 ? -8.328 29.938 25.203 1 98.31 213 HIS B C 1
ATOM 5219 O O . HIS B 1 213 ? -9.07 29.453 24.344 1 98.31 213 HIS B O 1
ATOM 5225 N N . LEU B 1 214 ? -7.156 30.422 24.969 1 98.19 214 LEU B N 1
ATOM 5226 C CA . LEU B 1 214 ? -6.668 30.641 23.609 1 98.19 214 LEU B CA 1
ATOM 5227 C C . LEU B 1 214 ? -5.906 29.406 23.109 1 98.19 214 LEU B C 1
ATOM 5229 O O . LEU B 1 214 ? -5.137 28.812 23.859 1 98.19 214 LEU B O 1
ATOM 5233 N N . LYS B 1 215 ? -6.168 29.031 21.875 1 97.94 215 LYS B N 1
ATOM 5234 C CA . LYS B 1 215 ? -5.328 28.109 21.125 1 97.94 215 LYS B CA 1
ATOM 5235 C C . LYS B 1 215 ? -4.934 28.719 19.766 1 97.94 215 LYS B C 1
ATOM 5237 O O . LYS B 1 215 ? -5.727 29.422 19.141 1 97.94 215 LYS B O 1
ATOM 5242 N N . LEU B 1 216 ? -3.693 28.484 19.406 1 97.38 216 LEU B N 1
ATOM 5243 C CA . LEU B 1 216 ? -3.25 28.906 18.078 1 97.38 216 LEU B CA 1
ATOM 5244 C C . LEU B 1 216 ? -3.742 27.938 17 1 97.38 216 LEU B C 1
ATOM 5246 O O . LEU B 1 216 ? -3.816 26.734 17.234 1 97.38 216 LEU B O 1
ATOM 5250 N N . ALA B 1 217 ? -4.094 28.484 15.93 1 93.19 217 ALA B N 1
ATOM 5251 C CA . ALA B 1 217 ? -4.562 27.703 14.789 1 93.19 217 ALA B CA 1
ATOM 5252 C C . ALA B 1 217 ? -3.887 28.156 13.5 1 93.19 217 ALA B C 1
ATOM 5254 O O . ALA B 1 217 ? -3.025 29.031 13.516 1 93.19 217 ALA B O 1
ATOM 5255 N N . ASP B 1 218 ? -4.176 27.484 12.359 1 89.69 218 ASP B N 1
ATOM 5256 C CA . ASP B 1 218 ? -3.705 27.766 11.008 1 89.69 218 ASP B CA 1
ATOM 5257 C C . ASP B 1 218 ? -2.184 27.672 10.93 1 89.69 218 ASP B C 1
ATOM 5259 O O . ASP B 1 218 ? -1.493 28.688 11.055 1 89.69 218 ASP B O 1
ATOM 5263 N N . PHE B 1 219 ? -1.671 26.641 10.633 1 92.69 219 PHE B N 1
ATOM 5264 C CA . PHE B 1 219 ? -0.24 26.375 10.539 1 92.69 219 PHE B CA 1
ATOM 5265 C C . PHE B 1 219 ? 0.181 26.203 9.078 1 92.69 219 PHE B C 1
ATOM 5267 O O . PHE B 1 219 ? 1.177 25.531 8.797 1 92.69 219 PHE B O 1
ATOM 5274 N N . GLY B 1 220 ? -0.584 26.766 8.195 1 88.69 220 GLY B N 1
ATOM 5275 C CA . GLY B 1 220 ? -0.372 26.609 6.766 1 88.69 220 GLY B CA 1
ATOM 5276 C C . GLY B 1 220 ? 0.858 27.344 6.262 1 88.69 220 GLY B C 1
ATOM 5277 O O . GLY B 1 220 ? 1.284 27.141 5.125 1 88.69 220 GLY B O 1
ATOM 5278 N N . THR B 1 221 ? 1.491 28.141 7.121 1 89.25 221 THR B N 1
ATOM 5279 C CA . THR B 1 221 ? 2.684 28.891 6.727 1 89.25 221 THR B CA 1
ATOM 5280 C C . THR B 1 221 ? 3.889 28.453 7.559 1 89.25 221 THR B C 1
ATOM 5282 O O . THR B 1 221 ? 4.98 29.016 7.402 1 89.25 221 THR B O 1
ATOM 5285 N N . CYS B 1 222 ? 3.656 27.531 8.383 1 92.25 222 CYS B N 1
ATOM 5286 C CA . CYS B 1 222 ? 4.73 27.078 9.266 1 92.25 222 CYS B CA 1
ATOM 5287 C C . CYS B 1 222 ? 5.871 26.469 8.469 1 92.25 222 CYS B C 1
ATOM 5289 O O . CYS B 1 222 ? 5.648 25.859 7.422 1 92.25 222 CYS B O 1
ATOM 5291 N N . MET B 1 223 ? 6.988 26.641 8.977 1 91.25 223 MET B N 1
ATOM 5292 C CA . MET B 1 223 ? 8.172 26.062 8.344 1 91.25 223 MET B CA 1
ATOM 5293 C C . MET B 1 223 ? 9.086 25.406 9.375 1 91.25 223 MET B C 1
ATOM 5295 O O . MET B 1 223 ? 9.281 25.953 10.461 1 91.25 223 MET B O 1
ATOM 5299 N N . LYS B 1 224 ? 9.633 24.375 8.984 1 92.62 224 LYS B N 1
ATOM 5300 C CA . LYS B 1 224 ? 10.578 23.688 9.867 1 92.62 224 LYS B CA 1
ATOM 5301 C C . LYS B 1 224 ? 11.93 24.406 9.859 1 92.62 224 LYS B C 1
ATOM 5303 O O . LYS B 1 224 ? 12.438 24.781 8.805 1 92.62 224 LYS B O 1
ATOM 5308 N N . MET B 1 225 ? 12.438 24.578 11.023 1 94.44 225 MET B N 1
ATOM 5309 C CA . MET B 1 225 ? 13.758 25.188 11.148 1 94.44 225 MET B CA 1
ATOM 5310 C C . MET B 1 225 ? 14.859 24.188 10.82 1 94.44 225 MET B C 1
ATOM 5312 O O . MET B 1 225 ? 14.742 23 11.133 1 94.44 225 MET B O 1
ATOM 5316 N N . ASN B 1 226 ? 15.875 24.703 10.227 1 93.31 226 ASN B N 1
ATOM 5317 C CA . ASN B 1 226 ? 17.062 23.891 10 1 93.31 226 ASN B CA 1
ATOM 5318 C C . ASN B 1 226 ? 17.797 23.609 11.305 1 93.31 226 ASN B C 1
ATOM 5320 O O . ASN B 1 226 ? 17.406 24.094 12.367 1 93.31 226 ASN B O 1
ATOM 5324 N N . LYS B 1 227 ? 18.875 22.906 11.188 1 91.75 227 LYS B N 1
ATOM 5325 C CA . LYS B 1 227 ? 19.656 22.531 12.352 1 91.75 227 LYS B CA 1
ATOM 5326 C C . LYS B 1 227 ? 20.203 23.75 13.078 1 91.75 227 LYS B C 1
ATOM 5328 O O . LYS B 1 227 ? 20.375 23.734 14.297 1 91.75 227 LYS B O 1
ATOM 5333 N N . ASP B 1 228 ? 20.359 24.781 12.352 1 92.06 228 ASP B N 1
ATOM 5334 C CA . ASP B 1 228 ? 20.906 25.984 12.93 1 92.06 228 ASP B CA 1
ATOM 5335 C C . ASP B 1 228 ? 19.812 26.844 13.57 1 92.06 228 ASP B C 1
ATOM 5337 O O . ASP B 1 228 ? 20.078 27.938 14.07 1 92.06 228 ASP B O 1
ATOM 5341 N N . GLY B 1 229 ? 18.609 26.391 13.461 1 91.69 229 GLY B N 1
ATOM 5342 C CA . GLY B 1 229 ? 17.5 27.109 14.078 1 91.69 229 GLY B CA 1
ATOM 5343 C C . GLY B 1 229 ? 16.938 28.203 13.203 1 91.69 229 GLY B C 1
ATOM 5344 O O . GLY B 1 229 ? 16.125 29.016 13.656 1 91.69 229 GLY B O 1
ATOM 5345 N N . LEU B 1 230 ? 17.391 28.203 11.953 1 92.94 230 LEU B N 1
ATOM 5346 C CA . LEU B 1 230 ? 16.984 29.266 11.047 1 92.94 230 LEU B CA 1
ATOM 5347 C C . LEU B 1 230 ? 16.188 28.703 9.883 1 92.94 230 LEU B C 1
ATOM 5349 O O . LEU B 1 230 ? 16.203 27.5 9.617 1 92.94 230 LEU B O 1
ATOM 5353 N N . VAL B 1 231 ? 15.398 29.594 9.305 1 91 231 VAL B N 1
ATOM 5354 C CA . VAL B 1 231 ? 14.609 29.281 8.117 1 91 231 VAL B CA 1
ATOM 5355 C C . VAL B 1 231 ? 15.109 30.109 6.938 1 91 231 VAL B C 1
ATOM 5357 O O . VAL B 1 231 ? 15.531 31.25 7.109 1 91 231 VAL B O 1
ATOM 5360 N N . ARG B 1 232 ? 15.141 29.438 5.773 1 85.44 232 ARG B N 1
ATOM 5361 C CA . ARG B 1 232 ? 15.477 30.078 4.516 1 85.44 232 ARG B CA 1
ATOM 5362 C C . ARG B 1 232 ? 14.32 30 3.525 1 85.44 232 ARG B C 1
ATOM 5364 O O . ARG B 1 232 ? 13.906 28.906 3.143 1 85.44 232 ARG B O 1
ATOM 5371 N N . SER B 1 233 ? 13.656 31.062 3.324 1 81.31 233 SER B N 1
ATOM 5372 C CA . SER B 1 233 ? 12.531 31.094 2.395 1 81.31 233 SER B CA 1
ATOM 5373 C C . SER B 1 233 ? 12.602 32.312 1.49 1 81.31 233 SER B C 1
ATOM 5375 O O . SER B 1 233 ? 12.922 33.406 1.945 1 81.31 233 SER B O 1
ATOM 5377 N N . ASP B 1 234 ? 12.234 32.031 0.247 1 75.94 234 ASP B N 1
ATOM 5378 C CA . ASP B 1 234 ? 12.305 33.125 -0.729 1 75.94 234 ASP B CA 1
ATOM 5379 C C . ASP B 1 234 ? 10.961 33.844 -0.858 1 75.94 234 ASP B C 1
ATOM 5381 O O . ASP B 1 234 ? 10.828 34.781 -1.621 1 75.94 234 ASP B O 1
ATOM 5385 N N . THR B 1 235 ? 10.047 33.344 -0.111 1 73 235 THR B N 1
ATOM 5386 C CA . THR B 1 235 ? 8.711 33.906 -0.266 1 73 235 THR B CA 1
ATOM 5387 C C . THR B 1 235 ? 8.227 34.531 1.043 1 73 235 THR B C 1
ATOM 5389 O O . THR B 1 235 ? 8.414 33.969 2.115 1 73 235 THR B O 1
ATOM 5392 N N . ALA B 1 236 ? 7.82 35.812 0.874 1 66.44 236 ALA B N 1
ATOM 5393 C CA . ALA B 1 236 ? 7.18 36.406 2.035 1 66.44 236 ALA B CA 1
ATOM 5394 C C . ALA B 1 236 ? 5.77 35.875 2.234 1 66.44 236 ALA B C 1
ATOM 5396 O O . ALA B 1 236 ? 4.988 35.781 1.283 1 66.44 236 ALA B O 1
ATOM 5397 N N . VAL B 1 237 ? 5.602 35.312 3.377 1 69.88 237 VAL B N 1
ATOM 5398 C CA . VAL B 1 237 ? 4.281 34.781 3.707 1 69.88 237 VAL B CA 1
ATOM 5399 C C . VAL B 1 237 ? 3.732 35.5 4.938 1 69.88 237 VAL B C 1
ATOM 5401 O O . VAL B 1 237 ? 4.484 36.125 5.68 1 69.88 237 VAL B O 1
ATOM 5404 N N . GLY B 1 238 ? 2.486 35.562 5.074 1 72.31 238 GLY B N 1
ATOM 5405 C CA . GLY B 1 238 ? 1.836 36.156 6.234 1 72.31 238 GLY B CA 1
ATOM 5406 C C . GLY B 1 238 ? 1.063 37.406 5.914 1 72.31 238 GLY B C 1
ATOM 5407 O O . GLY B 1 238 ? 0.961 37.812 4.75 1 72.31 238 GLY B O 1
ATOM 5408 N N . THR B 1 239 ? 0.549 37.938 6.93 1 80.69 239 THR B N 1
ATOM 5409 C CA . THR B 1 239 ? -0.236 39.156 6.816 1 80.69 239 THR B CA 1
ATOM 5410 C C . THR B 1 239 ? 0.662 40.375 6.922 1 80.69 239 THR B C 1
ATOM 5412 O O . THR B 1 239 ? 1.417 40.531 7.883 1 80.69 239 THR B O 1
ATOM 5415 N N . PRO B 1 240 ? 0.612 41.281 6.09 1 87.19 240 PRO B N 1
ATOM 5416 C CA . PRO B 1 240 ? 1.542 42.406 5.938 1 87.19 240 PRO B CA 1
ATOM 5417 C C . PRO B 1 240 ? 1.742 43.188 7.238 1 87.19 240 PRO B C 1
ATOM 5419 O O . PRO B 1 240 ? 2.879 43.5 7.613 1 87.19 240 PRO B O 1
ATOM 5422 N N . ASP B 1 241 ? 0.728 43.406 8.031 1 93.94 241 ASP B N 1
ATOM 5423 C CA . ASP B 1 241 ? 0.802 44.25 9.211 1 93.94 241 ASP B CA 1
ATOM 5424 C C . ASP B 1 241 ? 1.606 43.562 10.32 1 93.94 241 ASP B C 1
ATOM 5426 O O . ASP B 1 241 ? 2.047 44.219 11.266 1 93.94 241 ASP B O 1
ATOM 5430 N N . TYR B 1 242 ? 1.807 42.312 10.18 1 96.38 242 TYR B N 1
ATOM 5431 C CA . TYR B 1 242 ? 2.404 41.562 11.289 1 96.38 242 TYR B CA 1
ATOM 5432 C C . TYR B 1 242 ? 3.766 41 10.906 1 96.38 242 TYR B C 1
ATOM 5434 O O . TYR B 1 242 ? 4.441 40.375 11.719 1 96.38 242 TYR B O 1
ATOM 5442 N N . ILE B 1 243 ? 4.199 41.25 9.703 1 94.38 243 ILE B N 1
ATOM 5443 C CA . ILE B 1 243 ? 5.434 40.656 9.188 1 94.38 243 ILE B CA 1
ATOM 5444 C C . ILE B 1 243 ? 6.637 41.375 9.789 1 94.38 243 ILE B C 1
ATOM 5446 O O . ILE B 1 243 ? 6.617 42.594 9.953 1 94.38 243 ILE B O 1
ATOM 5450 N N . SER B 1 244 ? 7.645 40.688 10.094 1 95.25 244 SER B N 1
ATOM 5451 C CA . SER B 1 244 ? 8.859 41.25 10.664 1 95.25 244 SER B CA 1
ATOM 5452 C C . SER B 1 244 ? 9.789 41.781 9.578 1 95.25 244 SER B C 1
ATOM 5454 O O . SER B 1 244 ? 9.703 41.344 8.422 1 95.25 244 SER B O 1
ATOM 5456 N N . PRO B 1 245 ? 10.641 42.688 9.953 1 93.94 245 PRO B N 1
ATOM 5457 C CA . PRO B 1 245 ? 11.57 43.219 8.969 1 93.94 245 PRO B CA 1
ATOM 5458 C C . PRO B 1 245 ? 12.438 42.156 8.312 1 93.94 245 PRO B C 1
ATOM 5460 O O . PRO B 1 245 ? 12.688 42.219 7.105 1 93.94 245 PRO B O 1
ATOM 5463 N N . GLU B 1 246 ? 12.898 41.188 9.07 1 93.31 246 GLU B N 1
ATOM 5464 C CA . GLU B 1 246 ? 13.797 40.188 8.516 1 93.31 246 GLU B CA 1
ATOM 5465 C C . GLU B 1 246 ? 13.062 39.281 7.531 1 93.31 246 GLU B C 1
ATOM 5467 O O . GLU B 1 246 ? 13.656 38.781 6.57 1 93.31 246 GLU B O 1
ATOM 5472 N N . VAL B 1 247 ? 11.781 38.969 7.777 1 91.94 247 VAL B N 1
ATOM 5473 C CA . VAL B 1 247 ? 11 38.188 6.832 1 91.94 247 VAL B CA 1
ATOM 5474 C C . VAL B 1 247 ? 10.781 38.969 5.555 1 91.94 247 VAL B C 1
ATOM 5476 O O . VAL B 1 247 ? 10.852 38.438 4.449 1 91.94 247 VAL B O 1
ATOM 5479 N N . LEU B 1 248 ? 10.508 40.25 5.707 1 89.06 248 LEU B N 1
ATOM 5480 C CA . LEU B 1 248 ? 10.336 41.156 4.555 1 89.06 248 LEU B CA 1
ATOM 5481 C C . LEU B 1 248 ? 11.602 41.188 3.703 1 89.06 248 LEU B C 1
ATOM 5483 O O . LEU B 1 248 ? 11.523 41.156 2.473 1 89.06 248 LEU B O 1
ATOM 5487 N N . LYS B 1 249 ? 12.648 41.219 4.324 1 87.38 249 LYS B N 1
ATOM 5488 C CA . LYS B 1 249 ? 13.93 41.312 3.637 1 87.38 249 LYS B CA 1
ATOM 5489 C C . LYS B 1 249 ? 14.273 40 2.939 1 87.38 249 LYS B C 1
ATOM 5491 O O . LYS B 1 249 ? 15.062 39.969 1.995 1 87.38 249 LYS B O 1
ATOM 5496 N N . SER B 1 250 ? 13.781 38.938 3.355 1 84.94 250 SER B N 1
ATOM 5497 C CA . SER B 1 250 ? 14.109 37.625 2.816 1 84.94 250 SER B CA 1
ATOM 5498 C C . SER B 1 250 ? 13.43 37.375 1.471 1 84.94 250 SER B C 1
ATOM 5500 O O . SER B 1 250 ? 13.797 36.469 0.73 1 84.94 250 SER B O 1
ATOM 5502 N N . GLN B 1 251 ? 12.359 37.969 1.037 1 75.94 251 GLN B N 1
ATOM 5503 C CA . GLN B 1 251 ? 11.625 37.781 -0.212 1 75.94 251 GLN B CA 1
ATOM 5504 C C . GLN B 1 251 ? 12.57 37.844 -1.412 1 75.94 251 GLN B C 1
ATOM 5506 O O . GLN B 1 251 ? 12.305 37.188 -2.434 1 75.94 251 GLN B O 1
ATOM 5511 N N . GLY B 1 252 ? 13.781 38.25 -1.387 1 66 252 GLY B N 1
ATOM 5512 C CA . GLY B 1 252 ? 14.719 38.312 -2.502 1 66 252 GLY B CA 1
ATOM 5513 C C . GLY B 1 252 ? 15.852 37.312 -2.385 1 66 252 GLY B C 1
ATOM 5514 O O . GLY B 1 252 ? 16.797 37.344 -3.17 1 66 252 GLY B O 1
ATOM 5515 N N . GLY B 1 253 ? 15.719 36.25 -1.592 1 66.94 253 GLY B N 1
ATOM 5516 C CA . GLY B 1 253 ? 16.625 35.094 -1.562 1 66.94 253 GLY B CA 1
ATOM 5517 C C . GLY B 1 253 ? 17.766 35.281 -0.588 1 66.94 253 GLY B C 1
ATOM 5518 O O . GLY B 1 253 ? 18.562 34.344 -0.385 1 66.94 253 GLY B O 1
ATOM 5519 N N . GLU B 1 254 ? 17.969 36.375 0.045 1 66.5 254 GLU B N 1
ATOM 5520 C CA . GLU B 1 254 ? 19.219 36.531 0.796 1 66.5 254 GLU B CA 1
ATOM 5521 C C . GLU B 1 254 ? 18.953 36.531 2.299 1 66.5 254 GLU B C 1
ATOM 5523 O O . GLU B 1 254 ? 19.859 36.312 3.096 1 66.5 254 GLU B O 1
ATOM 5528 N N . GLY B 1 255 ? 17.766 36.406 2.758 1 79.38 255 GLY B N 1
ATOM 5529 C CA . GLY B 1 255 ? 17.594 36.625 4.188 1 79.38 255 GLY B CA 1
ATOM 5530 C C . GLY B 1 255 ? 17.219 35.375 4.941 1 79.38 255 GLY B C 1
ATOM 5531 O O . GLY B 1 255 ? 16.797 34.375 4.336 1 79.38 255 GLY B O 1
ATOM 5532 N N . VAL B 1 256 ? 17.734 35.312 6.254 1 89.62 256 VAL B N 1
ATOM 5533 C CA . VAL B 1 256 ? 17.391 34.219 7.156 1 89.62 256 VAL B CA 1
ATOM 5534 C C . VAL B 1 256 ? 16.688 34.75 8.398 1 89.62 256 VAL B C 1
ATOM 5536 O O . VAL B 1 256 ? 16.875 35.938 8.75 1 89.62 256 VAL B O 1
ATOM 5539 N N . TYR B 1 257 ? 15.891 34 8.969 1 92.5 257 TYR B N 1
ATOM 5540 C CA . TYR B 1 257 ? 15.25 34.344 10.234 1 92.5 257 TYR B CA 1
ATOM 5541 C C . TYR B 1 257 ? 14.883 33.094 11.023 1 92.5 257 TYR B C 1
ATOM 5543 O O . TYR B 1 257 ? 15.055 31.969 10.531 1 92.5 257 TYR B O 1
ATOM 5551 N N . GLY B 1 258 ? 14.547 33.281 12.266 1 94.25 258 GLY B N 1
ATOM 5552 C CA . GLY B 1 258 ? 14.172 32.188 13.141 1 94.25 258 GLY B CA 1
ATOM 5553 C C . GLY B 1 258 ? 12.922 32.469 13.953 1 94.25 258 GLY B C 1
ATOM 5554 O O . GLY B 1 258 ? 11.984 33.094 13.461 1 94.25 258 GLY B O 1
ATOM 5555 N N . ARG B 1 259 ? 12.906 32 15.156 1 95.81 259 ARG B N 1
ATOM 5556 C CA . ARG B 1 259 ? 11.742 32.094 16.031 1 95.81 259 ARG B CA 1
ATOM 5557 C C . ARG B 1 259 ? 11.383 33.531 16.344 1 95.81 259 ARG B C 1
ATOM 5559 O O . ARG B 1 259 ? 10.227 33.844 16.609 1 95.81 259 ARG B O 1
ATOM 5566 N N . GLU B 1 260 ? 12.414 34.344 16.203 1 96.44 260 GLU B N 1
ATOM 5567 C CA . GLU B 1 260 ? 12.242 35.75 16.609 1 96.44 260 GLU B CA 1
ATOM 5568 C C . GLU B 1 260 ? 11.203 36.438 15.727 1 96.44 260 GLU B C 1
ATOM 5570 O O . GLU B 1 260 ? 10.625 37.469 16.125 1 96.44 260 GLU B O 1
ATOM 5575 N N . CYS B 1 261 ? 11.008 35.969 14.539 1 95.81 261 CYS B N 1
ATOM 5576 C CA . CYS B 1 261 ? 10.016 36.594 13.68 1 95.81 261 CYS B CA 1
ATOM 5577 C C . CYS B 1 261 ? 8.625 36.469 14.273 1 95.81 261 CYS B C 1
ATOM 5579 O O . CYS B 1 261 ? 7.805 37.406 14.141 1 95.81 261 CYS B O 1
ATOM 5581 N N . ASP B 1 262 ? 8.359 35.375 14.953 1 97.88 262 ASP B N 1
ATOM 5582 C CA . ASP B 1 262 ? 7.078 35.188 15.617 1 97.88 262 ASP B CA 1
ATOM 5583 C C . ASP B 1 262 ? 6.926 36.125 16.812 1 97.88 262 ASP B C 1
ATOM 5585 O O . ASP B 1 262 ? 5.836 36.656 17.062 1 97.88 262 ASP B O 1
ATOM 5589 N N . TRP B 1 263 ? 7.98 36.375 17.469 1 98.62 263 TRP B N 1
ATOM 5590 C CA . TRP B 1 263 ? 7.934 37.25 18.625 1 98.62 263 TRP B CA 1
ATOM 5591 C C . TRP B 1 263 ? 7.648 38.688 18.172 1 98.62 263 TRP B C 1
ATOM 5593 O O . TRP B 1 263 ? 6.973 39.438 18.891 1 98.62 263 TRP B O 1
ATOM 5603 N N . TRP B 1 264 ? 8.188 39.094 17.031 1 98.44 264 TRP B N 1
ATOM 5604 C CA . TRP B 1 264 ? 7.809 40.375 16.453 1 98.44 264 TRP B CA 1
ATOM 5605 C C . TRP B 1 264 ? 6.293 40.469 16.312 1 98.44 264 TRP B C 1
ATOM 5607 O O . TRP B 1 264 ? 5.699 41.469 16.734 1 98.44 264 TRP B O 1
ATOM 5617 N N . SER B 1 265 ? 5.711 39.469 15.758 1 98.31 265 SER B N 1
ATOM 5618 C CA . SER B 1 265 ? 4.27 39.469 15.539 1 98.31 265 SER B CA 1
ATOM 5619 C C . SER B 1 265 ? 3.512 39.562 16.859 1 98.31 265 SER B C 1
ATOM 5621 O O . SER B 1 265 ? 2.438 40.156 16.938 1 98.31 265 SER B O 1
ATOM 5623 N N . VAL B 1 266 ? 4.055 38.938 17.922 1 98.69 266 VAL B N 1
ATOM 5624 C CA . VAL B 1 266 ? 3.443 39.031 19.234 1 98.69 266 VAL B CA 1
ATOM 5625 C C . VAL B 1 266 ? 3.443 40.5 19.703 1 98.69 266 VAL B C 1
ATOM 5627 O O . VAL B 1 266 ? 2.471 40.969 20.297 1 98.69 266 VAL B O 1
ATOM 5630 N N . GLY B 1 267 ? 4.539 41.156 19.484 1 98.75 267 GLY B N 1
ATOM 5631 C CA . GLY B 1 267 ? 4.598 42.594 19.812 1 98.75 267 GLY B CA 1
ATOM 5632 C C . GLY B 1 267 ? 3.543 43.406 19.094 1 98.75 267 GLY B C 1
ATOM 5633 O O . GLY B 1 267 ? 2.893 44.25 19.703 1 98.75 267 GLY B O 1
ATOM 5634 N N . VAL B 1 268 ? 3.436 43.156 17.797 1 98.56 268 VAL B N 1
ATOM 5635 C CA . VAL B 1 268 ? 2.434 43.844 17 1 98.56 268 VAL B CA 1
ATOM 5636 C C . VAL B 1 268 ? 1.039 43.562 17.562 1 98.56 268 VAL B C 1
ATOM 5638 O O . VAL B 1 268 ? 0.223 44.469 17.719 1 98.56 268 VAL B O 1
ATOM 5641 N N . PHE B 1 269 ? 0.771 42.344 17.875 1 97.94 269 PHE B N 1
ATOM 5642 C CA . PHE B 1 269 ? -0.503 41.906 18.422 1 97.94 269 PHE B CA 1
ATOM 5643 C C . PHE B 1 269 ? -0.803 42.594 19.734 1 97.94 269 PHE B C 1
ATOM 5645 O O . PHE B 1 269 ? -1.908 43.094 19.938 1 97.94 269 PHE B O 1
ATOM 5652 N N . LEU B 1 270 ? 0.148 42.625 20.641 1 98.56 270 LEU B N 1
ATOM 5653 C CA . LEU B 1 270 ? -0.055 43.25 21.938 1 98.56 270 LEU B CA 1
ATOM 5654 C C . LEU B 1 270 ? -0.352 44.75 21.781 1 98.56 270 LEU B C 1
ATOM 5656 O O . LEU B 1 270 ? -1.243 45.281 22.438 1 98.56 270 LEU B O 1
ATOM 5660 N N . TYR B 1 271 ? 0.394 45.406 20.906 1 98.5 271 TYR B N 1
ATOM 5661 C CA . TYR B 1 271 ? 0.142 46.812 20.594 1 98.5 271 TYR B CA 1
ATOM 5662 C C . TYR B 1 271 ? -1.283 47 20.094 1 98.5 271 TYR B C 1
ATOM 5664 O O . TYR B 1 271 ? -1.985 47.906 20.531 1 98.5 271 TYR B O 1
ATOM 5672 N N . GLU B 1 272 ? -1.647 46.156 19.219 1 97.38 272 GLU B N 1
ATOM 5673 C CA . GLU B 1 272 ? -2.979 46.25 18.625 1 97.38 272 GLU B CA 1
ATOM 5674 C C . GLU B 1 272 ? -4.066 46.062 19.688 1 97.38 272 GLU B C 1
ATOM 5676 O O . GLU B 1 272 ? -5.098 46.75 19.641 1 97.38 272 GLU B O 1
ATOM 5681 N N . MET B 1 273 ? -3.883 45.156 20.578 1 97.06 273 MET B N 1
ATOM 5682 C CA . MET B 1 273 ? -4.863 44.906 21.641 1 97.06 273 MET B CA 1
ATOM 5683 C C . MET B 1 273 ? -5.043 46.156 22.516 1 97.06 273 MET B C 1
ATOM 5685 O O . MET B 1 273 ? -6.156 46.438 22.953 1 97.06 273 MET B O 1
ATOM 5689 N N . LEU B 1 274 ? -3.973 46.844 22.734 1 97.06 274 LEU B N 1
ATOM 5690 C CA . LEU B 1 274 ? -3.994 47.969 23.672 1 97.06 274 LEU B CA 1
ATOM 5691 C C . LEU B 1 274 ? -4.406 49.25 22.969 1 97.06 274 LEU B C 1
ATOM 5693 O O . LEU B 1 274 ? -5.094 50.094 23.547 1 97.06 274 LEU B O 1
ATOM 5697 N N . VAL B 1 275 ? -4.023 49.344 21.672 1 95.5 275 VAL B N 1
ATOM 5698 C CA . VAL B 1 275 ? -4.188 50.625 20.969 1 95.5 275 VAL B CA 1
ATOM 5699 C C . VAL B 1 275 ? -5.367 50.562 20.016 1 95.5 275 VAL B C 1
ATOM 5701 O O . VAL B 1 275 ? -6.012 51.562 19.719 1 95.5 275 VAL B O 1
ATOM 5704 N N . GLY B 1 276 ? -5.609 49.344 19.484 1 93.06 276 GLY B N 1
ATOM 5705 C CA . GLY B 1 276 ? -6.668 49.156 18.5 1 93.06 276 GLY B CA 1
ATOM 5706 C C . GLY B 1 276 ? -6.148 49 17.094 1 93.06 276 GLY B C 1
ATOM 5707 O O . GLY B 1 276 ? -6.695 48.219 16.297 1 93.06 276 GLY B O 1
ATOM 5708 N N . ASP B 1 277 ? -5.074 49.75 16.797 1 93.62 277 ASP B N 1
ATOM 5709 C CA . ASP B 1 277 ? -4.422 49.656 15.492 1 93.62 277 ASP B CA 1
ATOM 5710 C C . ASP B 1 277 ? -3.041 49 15.617 1 93.62 277 ASP B C 1
ATOM 5712 O O . ASP B 1 277 ? -2.443 49.031 16.688 1 93.62 277 ASP B O 1
ATOM 5716 N N . THR B 1 278 ? -2.611 48.5 14.43 1 96.81 278 THR B N 1
ATOM 5717 C CA . THR B 1 278 ? -1.244 48 14.445 1 96.81 278 THR B CA 1
ATOM 5718 C C . THR B 1 278 ? -0.239 49.156 14.438 1 96.81 278 THR B C 1
ATOM 5720 O O . THR B 1 278 ? -0.546 50.25 13.977 1 96.81 278 THR B O 1
ATOM 5723 N N . PRO B 1 279 ? 0.899 48.938 14.961 1 97.81 279 PRO B N 1
ATOM 5724 C CA . PRO B 1 279 ? 1.828 50.062 15.219 1 97.81 279 PRO B CA 1
ATOM 5725 C C . PRO B 1 279 ? 2.385 50.656 13.93 1 97.81 279 PRO B C 1
ATOM 5727 O O . PRO B 1 279 ? 2.799 51.812 13.922 1 97.81 279 PRO B O 1
ATOM 5730 N N . PHE B 1 280 ? 2.35 49.906 12.844 1 97.75 280 PHE B N 1
ATOM 5731 C CA . PHE B 1 280 ? 3.008 50.406 11.648 1 97.75 280 PHE B CA 1
ATOM 5732 C C . PHE B 1 280 ? 2.02 50.531 10.492 1 97.75 280 PHE B C 1
ATOM 5734 O O . PHE B 1 280 ? 2.404 50.438 9.328 1 97.75 280 PHE B O 1
ATOM 5741 N N . TYR B 1 281 ? 0.824 50.594 10.82 1 94.81 281 TYR B N 1
ATOM 5742 C CA . TYR B 1 281 ? -0.222 50.719 9.812 1 94.81 281 TYR B CA 1
ATOM 5743 C C . TYR B 1 281 ? -0.018 51.938 8.945 1 94.81 281 TYR B C 1
ATOM 5745 O O . TYR B 1 281 ? 0.339 53.031 9.453 1 94.81 281 TYR B O 1
ATOM 5753 N N . ALA B 1 282 ? -0.201 51.781 7.66 1 94.56 282 ALA B N 1
ATOM 5754 C CA . ALA B 1 282 ? -0.266 52.875 6.691 1 94.56 282 ALA B CA 1
ATOM 5755 C C . ALA B 1 282 ? -1.354 52.625 5.652 1 94.56 282 ALA B C 1
ATOM 5757 O O . ALA B 1 282 ? -1.856 51.5 5.531 1 94.56 282 ALA B O 1
ATOM 5758 N N . ASP B 1 283 ? -1.706 53.656 4.832 1 93.38 283 ASP B N 1
ATOM 5759 C CA . ASP B 1 283 ? -2.791 53.562 3.859 1 93.38 283 ASP B CA 1
ATOM 5760 C C . ASP B 1 283 ? -2.406 52.688 2.684 1 93.38 283 ASP B C 1
ATOM 5762 O O . ASP B 1 283 ? -3.275 52.094 2.018 1 93.38 283 ASP B O 1
ATOM 5766 N N . SER B 1 284 ? -1.078 52.562 2.543 1 94.19 284 SER B N 1
ATOM 5767 C CA . SER B 1 284 ? -0.59 51.719 1.457 1 94.19 284 SER B CA 1
ATOM 5768 C C . SER B 1 284 ? 0.32 50.625 1.981 1 94.19 284 SER B C 1
ATOM 5770 O O . SER B 1 284 ? 0.942 50.781 3.035 1 94.19 284 SER B O 1
ATOM 5772 N N . LEU B 1 285 ? 0.369 49.562 1.238 1 92.19 285 LEU B N 1
ATOM 5773 C CA . LEU B 1 285 ? 1.244 48.438 1.583 1 92.19 285 LEU B CA 1
ATOM 5774 C C . LEU B 1 285 ? 2.701 48.906 1.642 1 92.19 285 LEU B C 1
ATOM 5776 O O . LEU B 1 285 ? 3.441 48.5 2.543 1 92.19 285 LEU B O 1
ATOM 5780 N N . VAL B 1 286 ? 3.084 49.656 0.705 1 93.69 286 VAL B N 1
ATOM 5781 C CA . VAL B 1 286 ? 4.445 50.188 0.642 1 93.69 286 VAL B CA 1
ATOM 5782 C C . VAL B 1 286 ? 4.73 51.031 1.882 1 93.69 286 VAL B C 1
ATOM 5784 O O . VAL B 1 286 ? 5.828 50.969 2.445 1 93.69 286 VAL B O 1
ATOM 5787 N N . GLY B 1 287 ? 3.758 51.812 2.254 1 95.19 287 GLY B N 1
ATOM 5788 C CA . GLY B 1 287 ? 3.898 52.594 3.457 1 95.19 287 GLY B CA 1
ATOM 5789 C C . GLY B 1 287 ? 4.066 51.781 4.715 1 95.19 287 GLY B C 1
ATOM 5790 O O . GLY B 1 287 ? 4.91 52.062 5.559 1 95.19 287 GLY B O 1
ATOM 5791 N N . THR B 1 288 ? 3.25 50.781 4.789 1 95.56 288 THR B N 1
ATOM 5792 C CA . THR B 1 288 ? 3.326 49.875 5.941 1 95.56 288 THR B CA 1
ATOM 5793 C C . THR B 1 288 ? 4.695 49.219 6.012 1 95.56 288 THR B C 1
ATOM 5795 O O . THR B 1 288 ? 5.328 49.188 7.07 1 95.56 288 THR B O 1
ATOM 5798 N N . TYR B 1 289 ? 5.195 48.688 4.902 1 93.94 289 TYR B N 1
ATOM 5799 C CA . TYR B 1 289 ? 6.5 48.031 4.859 1 93.94 289 TYR B CA 1
ATOM 5800 C C . TYR B 1 289 ? 7.617 49 5.184 1 93.94 289 TYR B C 1
ATOM 5802 O O . TYR B 1 289 ? 8.594 48.656 5.852 1 93.94 289 TYR B O 1
ATOM 5810 N N . GLY B 1 290 ? 7.43 50.188 4.668 1 96.06 290 GLY B N 1
ATOM 5811 C CA . GLY B 1 290 ? 8.398 51.219 4.988 1 96.06 290 GLY B CA 1
ATOM 5812 C C . GLY B 1 290 ? 8.516 51.469 6.477 1 96.06 290 GLY B C 1
ATOM 5813 O O . GLY B 1 290 ? 9.625 51.594 7.008 1 96.06 290 GLY B O 1
ATOM 5814 N N . LYS B 1 291 ? 7.367 51.594 7.141 1 97.19 291 LYS B N 1
ATOM 5815 C CA . LYS B 1 291 ? 7.348 51.844 8.578 1 97.19 291 LYS B CA 1
ATOM 5816 C C . LYS B 1 291 ? 7.938 50.656 9.344 1 97.19 291 LYS B C 1
ATOM 5818 O O . LYS B 1 291 ? 8.633 50.844 10.344 1 97.19 291 LYS B O 1
ATOM 5823 N N . ILE B 1 292 ? 7.652 49.5 8.867 1 96.69 292 ILE B N 1
ATOM 5824 C CA . ILE B 1 292 ? 8.188 48.281 9.492 1 96.69 292 ILE B CA 1
ATOM 5825 C C . ILE B 1 292 ? 9.711 48.281 9.383 1 96.69 292 ILE B C 1
ATOM 5827 O O . ILE B 1 292 ? 10.414 48.031 10.367 1 96.69 292 ILE B O 1
ATOM 5831 N N . MET B 1 293 ? 10.227 48.625 8.195 1 95.25 293 MET B N 1
ATOM 5832 C CA . MET B 1 293 ? 11.664 48.656 7.977 1 95.25 293 MET B CA 1
ATOM 5833 C C . MET B 1 293 ? 12.328 49.75 8.805 1 95.25 293 MET B C 1
ATOM 5835 O O . MET B 1 293 ? 13.484 49.594 9.219 1 95.25 293 MET B O 1
ATOM 5839 N N . ASP B 1 294 ? 11.578 50.75 9.102 1 97.38 294 ASP B N 1
ATOM 5840 C CA . ASP B 1 294 ? 12.055 51.875 9.914 1 97.38 294 ASP B CA 1
ATOM 5841 C C . ASP B 1 294 ? 11.406 51.875 11.289 1 97.38 294 ASP B C 1
ATOM 5843 O O . ASP B 1 294 ? 11.031 52.906 11.812 1 97.38 294 ASP B O 1
ATOM 5847 N N . HIS B 1 295 ? 11.18 50.719 11.781 1 97.25 295 HIS B N 1
ATOM 5848 C CA . HIS B 1 295 ? 10.406 50.531 13.008 1 97.25 295 HIS B CA 1
ATOM 5849 C C . HIS B 1 295 ? 10.992 51.375 14.141 1 97.25 295 HIS B C 1
ATOM 5851 O O . HIS B 1 295 ? 10.258 51.844 15.008 1 97.25 295 HIS B O 1
ATOM 5857 N N . LYS B 1 296 ? 12.281 51.625 14.242 1 96.31 296 LYS B N 1
ATOM 5858 C CA . LYS B 1 296 ? 12.945 52.344 15.312 1 96.31 296 LYS B CA 1
ATOM 5859 C C . LYS B 1 296 ? 12.414 53.781 15.398 1 96.31 296 LYS B C 1
ATOM 5861 O O . LYS B 1 296 ? 12.258 54.344 16.5 1 96.31 296 LYS B O 1
ATOM 5866 N N . ASN B 1 297 ? 12.117 54.281 14.25 1 96.75 297 ASN B N 1
ATOM 5867 C CA . ASN B 1 297 ? 11.664 55.688 14.195 1 96.75 297 ASN B CA 1
ATOM 5868 C C . ASN B 1 297 ? 10.148 55.75 14.039 1 96.75 297 ASN B C 1
ATOM 5870 O O . ASN B 1 297 ? 9.57 56.844 14.148 1 96.75 297 ASN B O 1
ATOM 5874 N N . SER B 1 298 ? 9.578 54.719 13.812 1 97.25 298 SER B N 1
ATOM 5875 C CA . SER B 1 298 ? 8.156 54.75 13.469 1 97.25 298 SER B CA 1
ATOM 5876 C C . SER B 1 298 ? 7.293 54.312 14.648 1 97.25 298 SER B C 1
ATOM 5878 O O . SER B 1 298 ? 6.109 54.656 14.719 1 97.25 298 SER B O 1
ATOM 5880 N N . LEU B 1 299 ? 7.809 53.531 15.562 1 97.88 299 LEU B N 1
ATOM 5881 C CA . LEU B 1 299 ? 7.035 53.031 16.703 1 97.88 299 LEU B CA 1
ATOM 5882 C C . LEU B 1 299 ? 6.664 54.188 17.625 1 97.88 299 LEU B C 1
ATOM 5884 O O . LEU B 1 299 ? 7.543 54.875 18.141 1 97.88 299 LEU B O 1
ATOM 5888 N N . LYS B 1 300 ? 5.375 54.375 17.75 1 96.75 300 LYS B N 1
ATOM 5889 C CA . LYS B 1 300 ? 4.859 55.438 18.641 1 96.75 300 LYS B CA 1
ATOM 5890 C C . LYS B 1 300 ? 3.684 54.938 19.469 1 96.75 300 LYS B C 1
ATOM 5892 O O . LYS B 1 300 ? 2.932 54.062 19.016 1 96.75 300 LYS B O 1
ATOM 5897 N N . PHE B 1 301 ? 3.613 55.469 20.625 1 97.31 301 PHE B N 1
ATOM 5898 C CA . PHE B 1 301 ? 2.479 55.188 21.5 1 97.31 301 PHE B CA 1
ATOM 5899 C C . PHE B 1 301 ? 1.572 56.406 21.625 1 97.31 301 PHE B C 1
ATOM 5901 O O . PHE B 1 301 ? 2.041 57.5 21.922 1 97.31 301 PHE B O 1
ATOM 5908 N N . PRO B 1 302 ? 0.365 56.188 21.328 1 95.75 302 PRO B N 1
ATOM 5909 C CA . PRO B 1 302 ? -0.539 57.344 21.469 1 95.75 302 PRO B CA 1
ATOM 5910 C C . PRO B 1 302 ? -0.597 57.875 22.891 1 95.75 302 PRO B C 1
ATOM 5912 O O . PRO B 1 302 ? -0.553 57.125 23.859 1 95.75 302 PRO B O 1
ATOM 5915 N N . GLU B 1 303 ? -0.817 59.156 23.047 1 92.94 303 GLU B N 1
ATOM 5916 C CA . GLU B 1 303 ? -0.837 59.812 24.359 1 92.94 303 GLU B CA 1
ATOM 5917 C C . GLU B 1 303 ? -2.201 59.656 25.031 1 92.94 303 GLU B C 1
ATOM 5919 O O . GLU B 1 303 ? -2.305 59.688 26.25 1 92.94 303 GLU B O 1
ATOM 5924 N N . ASP B 1 304 ? -3.197 59.438 24.25 1 93.69 304 ASP B N 1
ATOM 5925 C CA . ASP B 1 304 ? -4.566 59.406 24.766 1 93.69 304 ASP B CA 1
ATOM 5926 C C . ASP B 1 304 ? -4.961 58.031 25.266 1 93.69 304 ASP B C 1
ATOM 5928 O O . ASP B 1 304 ? -6.066 57.844 25.781 1 93.69 304 ASP B O 1
ATOM 5932 N N . ILE B 1 305 ? -4.098 57.094 25.109 1 93.38 305 ILE B N 1
ATOM 5933 C CA . ILE B 1 305 ? -4.359 55.75 25.594 1 93.38 305 ILE B CA 1
ATOM 5934 C C . ILE B 1 305 ? -3.389 55.406 26.719 1 93.38 305 ILE B C 1
ATOM 5936 O O . ILE B 1 305 ? -2.172 55.531 26.562 1 93.38 305 ILE B O 1
ATOM 5940 N N . GLU B 1 306 ? -3.928 55 27.844 1 93.44 306 GLU B N 1
ATOM 5941 C CA . GLU B 1 306 ? -3.092 54.625 28.984 1 93.44 306 GLU B CA 1
ATOM 5942 C C . GLU B 1 306 ? -2.486 53.25 28.812 1 93.44 306 GLU B C 1
ATOM 5944 O O . GLU B 1 306 ? -3.211 52.25 28.75 1 93.44 306 GLU B O 1
ATOM 5949 N N . ILE B 1 307 ? -1.27 53.188 28.688 1 97.06 307 ILE B N 1
ATOM 5950 C CA . ILE B 1 307 ? -0.489 51.969 28.594 1 97.06 307 ILE B CA 1
ATOM 5951 C C . ILE B 1 307 ? 0.611 51.969 29.641 1 97.06 307 ILE B C 1
ATOM 5953 O O . ILE B 1 307 ? 1.351 52.938 29.781 1 97.06 307 ILE B O 1
ATOM 5957 N N . SER B 1 308 ? 0.679 50.938 30.406 1 97.88 308 SER B N 1
ATOM 5958 C CA . SER B 1 308 ? 1.672 50.875 31.469 1 97.88 308 SER B CA 1
ATOM 5959 C C . SER B 1 308 ? 3.09 50.875 30.906 1 97.88 308 SER B C 1
ATOM 5961 O O . SER B 1 308 ? 3.307 50.562 29.75 1 97.88 308 SER B O 1
ATOM 5963 N N . ALA B 1 309 ? 4.023 51.281 31.719 1 97.88 309 ALA B N 1
ATOM 5964 C CA . ALA B 1 309 ? 5.43 51.281 31.328 1 97.88 309 ALA B CA 1
ATOM 5965 C C . ALA B 1 309 ? 5.918 49.875 31.016 1 97.88 309 ALA B C 1
ATOM 5967 O O . ALA B 1 309 ? 6.746 49.656 30.125 1 97.88 309 ALA B O 1
ATOM 5968 N N . GLU B 1 310 ? 5.363 48.938 31.766 1 98.38 310 GLU B N 1
ATOM 5969 C CA . GLU B 1 310 ? 5.746 47.531 31.547 1 98.38 310 GLU B CA 1
ATOM 5970 C C . GLU B 1 310 ? 5.27 47.031 30.188 1 98.38 310 GLU B C 1
ATOM 5972 O O . GLU B 1 310 ? 5.996 46.312 29.5 1 98.38 310 GLU B O 1
ATOM 5977 N N . ALA B 1 311 ? 4.043 47.438 29.844 1 98.56 311 ALA B N 1
ATOM 5978 C CA . ALA B 1 311 ? 3.51 47.031 28.547 1 98.56 311 ALA B CA 1
ATOM 5979 C C . ALA B 1 311 ? 4.332 47.656 27.406 1 98.56 311 ALA B C 1
ATOM 5981 O O . ALA B 1 311 ? 4.664 46.969 26.438 1 98.56 311 ALA B O 1
ATOM 5982 N N . LYS B 1 312 ? 4.652 48.938 27.531 1 98.38 312 LYS B N 1
ATOM 5983 C CA . LYS B 1 312 ? 5.469 49.625 26.531 1 98.38 312 LYS B CA 1
ATOM 5984 C C . LYS B 1 312 ? 6.836 48.938 26.406 1 98.38 312 LYS B C 1
ATOM 5986 O O . LYS B 1 312 ? 7.332 48.75 25.297 1 98.38 312 LYS B O 1
ATOM 5991 N N . SER B 1 313 ? 7.375 48.625 27.562 1 98.5 313 SER B N 1
ATOM 5992 C CA . SER B 1 313 ? 8.688 48 27.578 1 98.5 313 SER B CA 1
ATOM 5993 C C . SER B 1 313 ? 8.664 46.656 26.859 1 98.5 313 SER B C 1
ATOM 5995 O O . SER B 1 313 ? 9.578 46.344 26.109 1 98.5 313 SER B O 1
ATOM 5997 N N . LEU B 1 314 ? 7.668 45.844 27.109 1 98.62 314 LEU B N 1
ATOM 5998 C CA . LEU B 1 314 ? 7.547 44.531 26.469 1 98.62 314 LEU B CA 1
ATOM 5999 C C . LEU B 1 314 ? 7.398 44.688 24.953 1 98.62 314 LEU B C 1
ATOM 6001 O O . LEU B 1 314 ? 8.07 44 24.188 1 98.62 314 LEU B O 1
ATOM 6005 N N . ILE B 1 315 ? 6.512 45.594 24.516 1 98.75 315 ILE B N 1
ATOM 6006 C CA . ILE B 1 315 ? 6.258 45.844 23.094 1 98.75 315 ILE B CA 1
ATOM 6007 C C . ILE B 1 315 ? 7.551 46.281 22.422 1 98.75 315 ILE B C 1
ATOM 6009 O O . ILE B 1 315 ? 7.91 45.75 21.359 1 98.75 315 ILE B O 1
ATOM 6013 N N . CYS B 1 316 ? 8.273 47.188 23.062 1 98.5 316 CYS B N 1
ATOM 6014 C CA . CYS B 1 316 ? 9.531 47.656 22.5 1 98.5 316 CYS B CA 1
ATOM 6015 C C . CYS B 1 316 ? 10.562 46.562 22.422 1 98.5 316 CYS B C 1
ATOM 6017 O O . CYS B 1 316 ? 11.383 46.5 21.5 1 98.5 316 CYS B O 1
ATOM 6019 N N . GLY B 1 317 ? 10.516 45.688 23.406 1 98.25 317 GLY B N 1
ATOM 6020 C CA . GLY B 1 317 ? 11.414 44.562 23.391 1 98.25 317 GLY B CA 1
ATOM 6021 C C . GLY B 1 317 ? 11.164 43.594 22.25 1 98.25 317 GLY B C 1
ATOM 6022 O O . GLY B 1 317 ? 12.102 43 21.719 1 98.25 317 GLY B O 1
ATOM 6023 N N . PHE B 1 318 ? 9.906 43.438 21.875 1 98.69 318 PHE B N 1
ATOM 6024 C CA . PHE B 1 318 ? 9.531 42.562 20.766 1 98.69 318 PHE B CA 1
ATOM 6025 C C . PHE B 1 318 ? 9.781 43.281 19.422 1 98.69 318 PHE B C 1
ATOM 6027 O O . PHE B 1 318 ? 10.211 42.625 18.453 1 98.69 318 PHE B O 1
ATOM 6034 N N . LEU B 1 319 ? 9.523 44.562 19.359 1 98.56 319 LEU B N 1
ATOM 6035 C CA . LEU B 1 319 ? 9.57 45.312 18.109 1 98.56 319 LEU B CA 1
ATOM 6036 C C . LEU B 1 319 ? 10.922 46 17.953 1 98.56 319 LEU B C 1
ATOM 6038 O O . LEU B 1 319 ? 10.977 47.25 17.812 1 98.56 319 LEU B O 1
ATOM 6042 N N . THR B 1 320 ? 11.93 45.25 18 1 97.94 320 THR B N 1
ATOM 6043 C CA . THR B 1 320 ? 13.305 45.688 17.812 1 97.94 320 THR B CA 1
ATOM 6044 C C . THR B 1 320 ? 14.031 44.812 16.797 1 97.94 320 THR B C 1
ATOM 6046 O O . THR B 1 320 ? 13.422 43.938 16.172 1 97.94 320 THR B O 1
ATOM 6049 N N . ASP B 1 321 ? 15.25 45.031 16.625 1 96 321 ASP B N 1
ATOM 6050 C CA . ASP B 1 321 ? 16.031 44.25 15.664 1 96 321 ASP B CA 1
ATOM 6051 C C . ASP B 1 321 ? 16.094 42.781 16.062 1 96 321 ASP B C 1
ATOM 6053 O O . ASP B 1 321 ? 16.156 42.469 17.25 1 96 321 ASP B O 1
ATOM 6057 N N . ARG B 1 322 ? 16.141 41.969 15.062 1 94.44 322 ARG B N 1
ATOM 6058 C CA . ARG B 1 322 ? 16.047 40.5 15.281 1 94.44 322 ARG B CA 1
ATOM 6059 C C . ARG B 1 322 ? 17.141 40.031 16.219 1 94.44 322 ARG B C 1
ATOM 6061 O O . ARG B 1 322 ? 16.922 39.125 17.016 1 94.44 322 ARG B O 1
ATOM 6068 N N . GLU B 1 323 ? 18.297 40.625 16.188 1 93.31 323 GLU B N 1
ATOM 6069 C CA . GLU B 1 323 ? 19.453 40.156 16.938 1 93.31 323 GLU B CA 1
ATOM 6070 C C . GLU B 1 323 ? 19.297 40.469 18.422 1 93.31 323 GLU B C 1
ATOM 6072 O O . GLU B 1 323 ? 19.938 39.812 19.266 1 93.31 323 GLU B O 1
ATOM 6077 N N . THR B 1 324 ? 18.531 41.406 18.703 1 95.62 324 THR B N 1
ATOM 6078 C CA . THR B 1 324 ? 18.391 41.844 20.094 1 95.62 324 THR B CA 1
ATOM 6079 C C . THR B 1 324 ? 16.953 41.656 20.578 1 95.62 324 THR B C 1
ATOM 6081 O O . THR B 1 324 ? 16.609 42.125 21.672 1 95.62 324 THR B O 1
ATOM 6084 N N . ARG B 1 325 ? 16.156 41.062 19.844 1 97.69 325 ARG B N 1
ATOM 6085 C CA . ARG B 1 325 ? 14.742 40.969 20.141 1 97.69 325 ARG B CA 1
ATOM 6086 C C . ARG B 1 325 ? 14.5 40.062 21.344 1 97.69 325 ARG B C 1
ATOM 6088 O O . ARG B 1 325 ? 15.156 39.031 21.5 1 97.69 325 ARG B O 1
ATOM 6095 N N . LEU B 1 326 ? 13.578 40.531 22.188 1 97.31 326 LEU B N 1
ATOM 6096 C CA . LEU B 1 326 ? 13.164 39.75 23.344 1 97.31 326 LEU B CA 1
ATOM 6097 C C . LEU B 1 326 ? 12.711 38.375 22.906 1 97.31 326 LEU B C 1
ATOM 6099 O O . LEU B 1 326 ? 11.938 38.219 21.953 1 97.31 326 LEU B O 1
ATOM 6103 N N . GLY B 1 327 ? 13.203 37.312 23.641 1 94.88 327 GLY B N 1
ATOM 6104 C CA . GLY B 1 327 ? 12.875 35.938 23.297 1 94.88 327 GLY B CA 1
ATOM 6105 C C . GLY B 1 327 ? 13.953 35.25 22.469 1 94.88 327 GLY B C 1
ATOM 6106 O O . GLY B 1 327 ? 13.914 34.031 22.266 1 94.88 327 GLY B O 1
ATOM 6107 N N . GLY B 1 328 ? 14.891 36 21.938 1 91.31 328 GLY B N 1
ATOM 6108 C CA . GLY B 1 328 ? 15.984 35.469 21.141 1 91.31 328 GLY B CA 1
ATOM 6109 C C . GLY B 1 328 ? 16.766 34.375 21.875 1 91.31 328 GLY B C 1
ATOM 6110 O O . GLY B 1 328 ? 17.25 33.438 21.25 1 91.31 328 GLY B O 1
ATOM 6111 N N . LYS B 1 329 ? 16.875 34.594 23.156 1 89.88 329 LYS B N 1
ATOM 6112 C CA . LYS B 1 329 ? 17.641 33.625 23.969 1 89.88 329 LYS B CA 1
ATOM 6113 C C . LYS B 1 329 ? 16.734 32.562 24.562 1 89.88 329 LYS B C 1
ATOM 6115 O O . LYS B 1 329 ? 17.156 31.797 25.422 1 89.88 329 LYS B O 1
ATOM 6120 N N . GLY B 1 330 ? 15.5 32.562 24.156 1 93.44 330 GLY B N 1
ATOM 6121 C CA . GLY B 1 330 ? 14.555 31.594 24.672 1 93.44 330 GLY B CA 1
ATOM 6122 C C . GLY B 1 330 ? 13.312 32.219 25.266 1 93.44 330 GLY B C 1
ATOM 6123 O O . GLY B 1 330 ? 13.289 33.406 25.562 1 93.44 330 GLY B O 1
ATOM 6124 N N . VAL B 1 331 ? 12.375 31.422 25.516 1 97.19 331 VAL B N 1
ATOM 6125 C CA . VAL B 1 331 ? 11.055 31.891 25.906 1 97.19 331 VAL B CA 1
ATOM 6126 C C . VAL B 1 331 ? 11.094 32.406 27.344 1 97.19 331 VAL B C 1
ATOM 6128 O O . VAL B 1 331 ? 10.289 33.25 27.734 1 97.19 331 VAL B O 1
ATOM 6131 N N . ASP B 1 332 ? 12.055 32 28.172 1 97.19 332 ASP B N 1
ATOM 6132 C CA . ASP B 1 332 ? 12.148 32.406 29.578 1 97.19 332 ASP B CA 1
ATOM 6133 C C . ASP B 1 332 ? 12.414 33.906 29.703 1 97.19 332 ASP B C 1
ATOM 6135 O O . ASP B 1 332 ? 11.961 34.531 30.641 1 97.19 332 ASP B O 1
ATOM 6139 N N . GLU B 1 333 ? 13.148 34.406 28.734 1 97.31 333 GLU B N 1
ATOM 6140 C CA . GLU B 1 333 ? 13.367 35.844 28.703 1 97.31 333 GLU B CA 1
ATOM 6141 C C . GLU B 1 333 ? 12.039 36.625 28.688 1 97.31 333 GLU B C 1
ATOM 6143 O O . GLU B 1 333 ? 11.914 37.688 29.312 1 97.31 333 GLU B O 1
ATOM 6148 N N . ILE B 1 334 ? 11.117 36.062 27.984 1 98.56 334 ILE B N 1
ATOM 6149 C CA . ILE B 1 334 ? 9.805 36.688 27.859 1 98.56 334 ILE B CA 1
ATOM 6150 C C . ILE B 1 334 ? 9 36.469 29.125 1 98.56 334 ILE B C 1
ATOM 6152 O O . ILE B 1 334 ? 8.43 37.438 29.688 1 98.56 334 ILE B O 1
ATOM 6156 N N . LYS B 1 335 ? 9 35.25 29.656 1 98.31 335 LYS B N 1
ATOM 6157 C CA . LYS B 1 335 ? 8.195 34.875 30.812 1 98.31 335 LYS B CA 1
ATOM 6158 C C . LYS B 1 335 ? 8.602 35.688 32.062 1 98.31 335 LYS B C 1
ATOM 6160 O O . LYS B 1 335 ? 7.77 35.969 32.906 1 98.31 335 LYS B O 1
ATOM 6165 N N . GLN B 1 336 ? 9.836 36.156 32.094 1 97.56 336 GLN B N 1
ATOM 6166 C CA . GLN B 1 336 ? 10.375 36.844 33.25 1 97.56 336 GLN B CA 1
ATOM 6167 C C . GLN B 1 336 ? 10.156 38.344 33.156 1 97.56 336 GLN B C 1
ATOM 6169 O O . GLN B 1 336 ? 10.414 39.094 34.125 1 97.56 336 GLN B O 1
ATOM 6174 N N . HIS B 1 337 ? 9.703 38.812 32.094 1 98.31 337 HIS B N 1
ATOM 6175 C CA . HIS B 1 337 ? 9.477 40.219 31.938 1 98.31 337 HIS B CA 1
ATOM 6176 C C . HIS B 1 337 ? 8.469 40.75 32.969 1 98.31 337 HIS B C 1
ATOM 6178 O O . HIS B 1 337 ? 7.48 40.094 33.25 1 98.31 337 HIS B O 1
ATOM 6184 N N . ARG B 1 338 ? 8.578 41.969 33.375 1 98 338 ARG B N 1
ATOM 6185 C CA . ARG B 1 338 ? 7.801 42.562 34.469 1 98 338 ARG B CA 1
ATOM 6186 C C . ARG B 1 338 ? 6.336 42.719 34.062 1 98 338 ARG B C 1
ATOM 6188 O O . ARG B 1 338 ? 5.453 42.75 34.938 1 98 338 ARG B O 1
ATOM 6195 N N . PHE B 1 339 ? 6.051 42.844 32.844 1 98.5 339 PHE B N 1
ATOM 6196 C CA . PHE B 1 339 ? 4.688 42.969 32.344 1 98.5 339 PHE B CA 1
ATOM 6197 C C . PHE B 1 339 ? 3.807 41.844 32.844 1 98.5 339 PHE B C 1
ATOM 6199 O O . PHE B 1 339 ? 2.613 42.031 33.094 1 98.5 339 PHE B O 1
ATOM 6206 N N . PHE B 1 340 ? 4.387 40.656 33.031 1 98.62 340 PHE B N 1
ATOM 6207 C CA . PHE B 1 340 ? 3.582 39.469 33.312 1 98.62 340 PHE B CA 1
ATOM 6208 C C . PHE B 1 340 ? 3.432 39.219 34.812 1 98.62 340 PHE B C 1
ATOM 6210 O O . PHE B 1 340 ? 2.771 38.281 35.219 1 98.62 340 PHE B O 1
ATOM 6217 N N . ILE B 1 341 ? 4.004 40.094 35.562 1 97.19 341 ILE B N 1
ATOM 6218 C CA . ILE B 1 341 ? 3.848 40 37 1 97.19 341 ILE B CA 1
ATOM 6219 C C . ILE B 1 341 ? 2.426 40.375 37.406 1 97.19 341 ILE B C 1
ATOM 6221 O O . ILE B 1 341 ? 1.954 41.469 37.062 1 97.19 341 ILE B O 1
ATOM 6225 N N . ASN B 1 342 ? 1.749 39.562 38.094 1 95.75 342 ASN B N 1
ATOM 6226 C CA . ASN B 1 342 ? 0.396 39.75 38.625 1 95.75 342 ASN B CA 1
ATOM 6227 C C . ASN B 1 342 ? 0.098 38.812 39.781 1 95.75 342 ASN B C 1
ATOM 6229 O O . ASN B 1 342 ? 0.931 37.969 40.125 1 95.75 342 ASN B O 1
ATOM 6233 N N . ASP B 1 343 ? -1.096 38.938 40.344 1 94.69 343 ASP B N 1
ATOM 6234 C CA . ASP B 1 343 ? -1.396 38.156 41.531 1 94.69 343 ASP B CA 1
ATOM 6235 C C . ASP B 1 343 ? -2.418 37.062 41.25 1 94.69 343 ASP B C 1
ATOM 6237 O O . ASP B 1 343 ? -2.941 36.406 42.156 1 94.69 343 ASP B O 1
ATOM 6241 N N . GLN B 1 344 ? -2.686 36.75 40.062 1 96.19 344 GLN B N 1
ATOM 6242 C CA . GLN B 1 344 ? -3.795 35.844 39.781 1 96.19 344 GLN B CA 1
ATOM 6243 C C . GLN B 1 344 ? -3.299 34.562 39.125 1 96.19 344 GLN B C 1
ATOM 6245 O O . GLN B 1 344 ? -3.877 33.469 39.344 1 96.19 344 GLN B O 1
ATOM 6250 N N . TRP B 1 345 ? -2.322 34.594 38.312 1 97.25 345 TRP B N 1
ATOM 6251 C CA . TRP B 1 345 ? -1.839 33.438 37.594 1 97.25 345 TRP B CA 1
ATOM 6252 C C . TRP B 1 345 ? -0.339 33.531 37.344 1 97.25 345 TRP B C 1
ATOM 6254 O O . TRP B 1 345 ? 0.251 34.594 37.469 1 97.25 345 TRP B O 1
ATOM 6264 N N . THR B 1 346 ? 0.294 32.406 37.062 1 97.69 346 THR B N 1
ATOM 6265 C CA . THR B 1 346 ? 1.64 32.25 36.531 1 97.69 346 THR B CA 1
ATOM 6266 C C . THR B 1 346 ? 1.614 31.484 35.188 1 97.69 346 THR B C 1
ATOM 6268 O O . THR B 1 346 ? 0.574 30.953 34.812 1 97.69 346 THR B O 1
ATOM 6271 N N . PHE B 1 347 ? 2.645 31.516 34.531 1 97.56 347 PHE B N 1
ATOM 6272 C CA . PHE B 1 347 ? 2.715 30.781 33.281 1 97.56 347 PHE B CA 1
ATOM 6273 C C . PHE B 1 347 ? 2.438 29.297 33.531 1 97.56 347 PHE B C 1
ATOM 6275 O O . PHE B 1 347 ? 1.948 28.609 32.625 1 97.56 347 PHE B O 1
ATOM 6282 N N . ASP B 1 348 ? 2.633 28.812 34.75 1 96.31 348 ASP B N 1
ATOM 6283 C CA . ASP B 1 348 ? 2.451 27.406 35.031 1 96.31 348 ASP B CA 1
ATOM 6284 C C . ASP B 1 348 ? 1.009 27.109 35.438 1 96.31 348 ASP B C 1
ATOM 6286 O O . ASP B 1 348 ? 0.551 25.969 35.344 1 96.31 348 ASP B O 1
ATOM 6290 N N . THR B 1 349 ? 0.246 28.141 35.844 1 97.56 349 THR B N 1
ATOM 6291 C CA . THR B 1 349 ? -1.077 27.891 36.406 1 97.56 349 THR B CA 1
ATOM 6292 C C . THR B 1 349 ? -2.158 28.547 35.562 1 97.56 349 THR B C 1
ATOM 6294 O O . THR B 1 349 ? -3.35 28.422 35.844 1 97.56 349 THR B O 1
ATOM 6297 N N . ILE B 1 350 ? -1.754 29.266 34.562 1 98 350 ILE B N 1
ATOM 6298 C CA . ILE B 1 350 ? -2.666 30.109 33.781 1 98 350 ILE B CA 1
ATOM 6299 C C . ILE B 1 350 ? -3.773 29.25 33.188 1 98 350 ILE B C 1
ATOM 6301 O O . ILE B 1 350 ? -4.91 29.703 33.031 1 98 350 ILE B O 1
ATOM 6305 N N . ARG B 1 351 ? -3.527 28 32.844 1 96.56 351 ARG B N 1
ATOM 6306 C CA . ARG B 1 351 ? -4.512 27.109 32.219 1 96.56 351 ARG B CA 1
ATOM 6307 C C . ARG B 1 351 ? -5.629 26.766 33.219 1 96.56 351 ARG B C 1
ATOM 6309 O O . ARG B 1 351 ? -6.754 26.469 32.812 1 96.56 351 ARG B O 1
ATOM 6316 N N . GLU B 1 352 ? -5.355 26.844 34.469 1 96.25 352 GLU B N 1
ATOM 6317 C CA . GLU B 1 352 ? -6.32 26.5 35.5 1 96.25 352 GLU B CA 1
ATOM 6318 C C . GLU B 1 352 ? -7.129 27.719 35.938 1 96.25 352 GLU B C 1
ATOM 6320 O O . GLU B 1 352 ? -8.109 27.578 36.656 1 96.25 352 GLU B O 1
ATOM 6325 N N . CYS B 1 353 ? -6.75 28.781 35.438 1 96 353 CYS B N 1
ATOM 6326 C CA . CYS B 1 353 ? -7.441 30 35.812 1 96 353 CYS B CA 1
ATOM 6327 C C . CYS B 1 353 ? -8.609 30.281 34.875 1 96 353 CYS B C 1
ATOM 6329 O O . CYS B 1 353 ? -8.625 29.797 33.75 1 96 353 CYS B O 1
ATOM 6331 N N . VAL B 1 354 ? -9.523 31.047 35.344 1 95.69 354 VAL B N 1
ATOM 6332 C CA . VAL B 1 354 ? -10.625 31.484 34.5 1 95.69 354 VAL B CA 1
ATOM 6333 C C . VAL B 1 354 ? -10.172 32.656 33.625 1 95.69 354 VAL B C 1
ATOM 6335 O O . VAL B 1 354 ? -9.688 33.656 34.125 1 95.69 354 VAL B O 1
ATOM 6338 N N . PRO B 1 355 ? -10.32 32.5 32.375 1 96.88 355 PRO B N 1
ATOM 6339 C CA . PRO B 1 355 ? -9.93 33.594 31.484 1 96.88 355 PRO B CA 1
ATOM 6340 C C . PRO B 1 355 ? -10.805 34.812 31.656 1 96.88 355 PRO B C 1
ATOM 6342 O O . PRO B 1 355 ? -11.875 34.75 32.281 1 96.88 355 PRO B O 1
ATOM 6345 N N . PRO B 1 356 ? -10.289 35.906 31.141 1 94.62 356 PRO B N 1
ATOM 6346 C CA . PRO B 1 356 ? -11.016 37.156 31.297 1 94.62 356 PRO B CA 1
ATOM 6347 C C . PRO B 1 356 ? -12.383 37.125 30.625 1 94.62 356 PRO B C 1
ATOM 6349 O O . PRO B 1 356 ? -13.312 37.812 31.078 1 94.62 356 PRO B O 1
ATOM 6352 N N . VAL B 1 357 ? -12.469 36.469 29.562 1 94.19 357 VAL B N 1
ATOM 6353 C CA . VAL B 1 357 ? -13.727 36.375 28.844 1 94.19 357 VAL B CA 1
ATOM 6354 C C . VAL B 1 357 ? -14.094 34.906 28.625 1 94.19 357 VAL B C 1
ATOM 6356 O O . VAL B 1 357 ? -13.312 34.156 28.062 1 94.19 357 VAL B O 1
ATOM 6359 N N . VAL B 1 358 ? -15.227 34.562 29.062 1 95.69 358 VAL B N 1
ATOM 6360 C CA . VAL B 1 358 ? -15.797 33.25 28.797 1 95.69 358 VAL B CA 1
ATOM 6361 C C . VAL B 1 358 ? -16.984 33.375 27.844 1 95.69 358 VAL B C 1
ATOM 6363 O O . VAL B 1 358 ? -17.953 34.062 28.141 1 95.69 358 VAL B O 1
ATOM 6366 N N . PRO B 1 359 ? -16.875 32.75 26.688 1 94.88 359 PRO B N 1
ATOM 6367 C CA . PRO B 1 359 ? -17.969 32.875 25.719 1 94.88 359 PRO B CA 1
ATOM 6368 C C . PRO B 1 359 ? -19.297 32.344 26.25 1 94.88 359 PRO B C 1
ATOM 6370 O O . PRO B 1 359 ? -19.328 31.312 26.938 1 94.88 359 PRO B O 1
ATOM 6373 N N . ASP B 1 360 ? -20.359 33.094 26.078 1 94 360 ASP B N 1
ATOM 6374 C CA . ASP B 1 360 ? -21.719 32.656 26.359 1 94 360 ASP B CA 1
ATOM 6375 C C . ASP B 1 360 ? -22.297 31.891 25.172 1 94 360 ASP B C 1
ATOM 6377 O O . ASP B 1 360 ? -22.734 32.5 24.188 1 94 360 ASP B O 1
ATOM 6381 N N . LEU B 1 361 ? -22.344 30.578 25.281 1 96 361 LEU B N 1
ATOM 6382 C CA . LEU B 1 361 ? -22.703 29.719 24.156 1 96 361 LEU B CA 1
ATOM 6383 C C . LEU B 1 361 ? -24.125 29.172 24.328 1 96 361 LEU B C 1
ATOM 6385 O O . LEU B 1 361 ? -24.516 28.75 25.406 1 96 361 LEU B O 1
ATOM 6389 N N . THR B 1 362 ? -24.875 29.141 23.297 1 96.25 362 THR B N 1
ATOM 6390 C CA . THR B 1 362 ? -26.25 28.656 23.312 1 96.25 362 THR B CA 1
ATOM 6391 C C . THR B 1 362 ? -26.297 27.141 23.078 1 96.25 362 THR B C 1
ATOM 6393 O O . THR B 1 362 ? -27.25 26.484 23.469 1 96.25 362 THR B O 1
ATOM 6396 N N . SER B 1 363 ? -25.312 26.656 22.359 1 95.94 363 SER B N 1
ATOM 6397 C CA . SER B 1 363 ? -25.219 25.234 22.031 1 95.94 363 SER B CA 1
ATOM 6398 C C . SER B 1 363 ? -23.781 24.859 21.672 1 95.94 363 SER B C 1
ATOM 6400 O O . SER B 1 363 ? -22.906 25.734 21.594 1 95.94 363 SER B O 1
ATOM 6402 N N . ASP B 1 364 ? -23.562 23.609 21.516 1 95.06 364 ASP B N 1
ATOM 6403 C CA . ASP B 1 364 ? -22.234 23.141 21.188 1 95.06 364 ASP B CA 1
ATOM 6404 C C . ASP B 1 364 ? -21.828 23.547 19.781 1 95.06 364 ASP B C 1
ATOM 6406 O O . ASP B 1 364 ? -20.641 23.562 19.438 1 95.06 364 ASP B O 1
ATOM 6410 N N . ASP B 1 365 ? -22.781 23.844 18.938 1 95.94 365 ASP B N 1
ATOM 6411 C CA . ASP B 1 365 ? -22.516 24.25 17.562 1 95.94 365 ASP B CA 1
ATOM 6412 C C . ASP B 1 365 ? -22.75 25.75 17.359 1 95.94 365 ASP B C 1
ATOM 6414 O O . ASP B 1 365 ? -23.031 26.188 16.25 1 95.94 365 ASP B O 1
ATOM 6418 N N . ASP B 1 366 ? -22.703 26.516 18.469 1 97.06 366 ASP B N 1
ATOM 6419 C CA . ASP B 1 366 ? -22.891 27.953 18.406 1 97.06 366 ASP B CA 1
ATOM 6420 C C . ASP B 1 366 ? -21.844 28.625 17.516 1 97.06 366 ASP B C 1
ATOM 6422 O O . ASP B 1 366 ? -20.641 28.391 17.688 1 97.06 366 ASP B O 1
ATOM 6426 N N . THR B 1 367 ? -22.219 29.438 16.562 1 95.44 367 THR B N 1
ATOM 6427 C CA . THR B 1 367 ? -21.312 30.125 15.648 1 95.44 367 THR B CA 1
ATOM 6428 C C . THR B 1 367 ? -21.422 31.641 15.797 1 95.44 367 THR B C 1
ATOM 6430 O O . THR B 1 367 ? -21 32.375 14.906 1 95.44 367 THR B O 1
ATOM 6433 N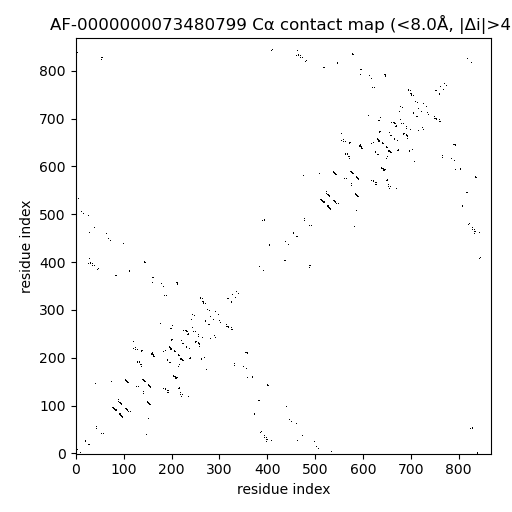 N . SER B 1 368 ? -21.969 32.125 16.859 1 94.19 368 SER B N 1
ATOM 6434 C CA . SER B 1 368 ? -22.25 33.562 17.031 1 94.19 368 SER B CA 1
ATOM 6435 C C . SER B 1 368 ? -20.969 34.375 17.141 1 94.19 368 SER B C 1
ATOM 6437 O O . SER B 1 368 ? -20.984 35.594 16.922 1 94.19 368 SER B O 1
ATOM 6439 N N . ASN B 1 369 ? -19.922 33.75 17.516 1 93.75 369 ASN B N 1
ATOM 6440 C CA . ASN B 1 369 ? -18.656 34.438 17.672 1 93.75 369 ASN B CA 1
ATOM 6441 C C . ASN B 1 369 ? -17.844 34.438 16.375 1 93.75 369 ASN B C 1
ATOM 6443 O O . ASN B 1 369 ? -16.672 34.812 16.375 1 93.75 369 ASN B O 1
ATOM 6447 N N . PHE B 1 370 ? -18.438 34 15.281 1 92.44 370 PHE B N 1
ATOM 6448 C CA . PHE B 1 370 ? -17.812 34.031 13.961 1 92.44 370 PHE B CA 1
ATOM 6449 C C . PHE B 1 370 ? -18.578 34.969 13.023 1 92.44 370 PHE B C 1
ATOM 6451 O O . PHE B 1 370 ? -19.812 35.031 13.078 1 92.44 370 PHE B O 1
ATOM 6458 N N . ASP B 1 371 ? -17.844 35.594 12.172 1 88.44 371 ASP B N 1
ATOM 6459 C CA . ASP B 1 371 ? -18.469 36.438 11.172 1 88.44 371 ASP B CA 1
ATOM 6460 C C . ASP B 1 371 ? -19.188 35.625 10.109 1 88.44 371 ASP B C 1
ATOM 6462 O O . ASP B 1 371 ? -18.797 34.469 9.836 1 88.44 371 ASP B O 1
ATOM 6466 N N . GLU B 1 372 ? -20.109 36.188 9.539 1 87.19 372 GLU B N 1
ATOM 6467 C CA . GLU B 1 372 ? -20.797 35.531 8.43 1 87.19 372 GLU B CA 1
ATOM 6468 C C . GLU B 1 372 ? -19.906 35.5 7.188 1 87.19 372 GLU B C 1
ATOM 6470 O O . GLU B 1 372 ? -19.25 36.469 6.848 1 87.19 372 GLU B O 1
ATOM 6475 N N . VAL B 1 373 ? -19.859 34.312 6.672 1 86.12 373 VAL B N 1
ATOM 6476 C CA . VAL B 1 373 ? -19.031 34.125 5.48 1 86.12 373 VAL B CA 1
ATOM 6477 C C . VAL B 1 373 ? -19.906 34.188 4.23 1 86.12 373 VAL B C 1
ATOM 6479 O O . VAL B 1 373 ? -20.938 33.531 4.141 1 86.12 373 VAL B O 1
ATOM 6482 N N . GLU B 1 374 ? -19.484 35.062 3.354 1 79.5 374 GLU B N 1
ATOM 6483 C CA . GLU B 1 374 ? -20.234 35.219 2.111 1 79.5 374 GLU B CA 1
ATOM 6484 C C . GLU B 1 374 ? -20.031 34 1.198 1 79.5 374 GLU B C 1
ATOM 6486 O O . GLU B 1 374 ? -18.938 33.438 1.143 1 79.5 374 GLU B O 1
ATOM 6491 N N . ASN B 1 375 ? -21.078 33.625 0.65 1 73.69 375 ASN B N 1
ATOM 6492 C CA . ASN B 1 375 ? -20.984 32.531 -0.305 1 73.69 375 ASN B CA 1
ATOM 6493 C C . ASN B 1 375 ? -20.25 32.938 -1.569 1 73.69 375 ASN B C 1
ATOM 6495 O O . ASN B 1 375 ? -20.484 34.031 -2.105 1 73.69 375 ASN B O 1
ATOM 6499 N N . GLU B 1 376 ? -19.078 32.438 -1.718 1 67.44 376 GLU B N 1
ATOM 6500 C CA . GLU B 1 376 ? -18.391 32.719 -2.979 1 67.44 376 GLU B CA 1
ATOM 6501 C C . GLU B 1 376 ? -18.812 31.734 -4.062 1 67.44 376 GLU B C 1
ATOM 6503 O O . GLU B 1 376 ? -18.844 30.516 -3.828 1 67.44 376 GLU B O 1
ATOM 6508 N N . ASP B 1 377 ? -19.406 32.25 -5.105 1 64.12 377 ASP B N 1
ATOM 6509 C CA . ASP B 1 377 ? -19.828 31.469 -6.258 1 64.12 377 ASP B CA 1
ATOM 6510 C C . ASP B 1 377 ? -18.656 31.188 -7.195 1 64.12 377 ASP B C 1
ATOM 6512 O O . ASP B 1 377 ? -18.859 30.906 -8.383 1 64.12 377 ASP B O 1
ATOM 6516 N N . THR B 1 378 ? -17.484 31.422 -6.727 1 65.25 378 THR B N 1
ATOM 6517 C CA . THR B 1 378 ? -16.422 31.156 -7.688 1 65.25 378 THR B CA 1
ATOM 6518 C C . THR B 1 378 ? -16.312 29.672 -7.98 1 65.25 378 THR B C 1
ATOM 6520 O O . THR B 1 378 ? -16.281 28.844 -7.059 1 65.25 378 THR B O 1
ATOM 6523 N N . PRO B 1 379 ? -16.375 29.422 -9.25 1 68.25 379 PRO B N 1
ATOM 6524 C CA . PRO B 1 379 ? -16.297 28 -9.641 1 68.25 379 PRO B CA 1
ATOM 6525 C C . PRO B 1 379 ? -15.023 27.328 -9.133 1 68.25 379 PRO B C 1
ATOM 6527 O O . PRO B 1 379 ? -13.938 27.906 -9.195 1 68.25 379 PRO B O 1
ATOM 6530 N N . GLU B 1 380 ? -15.164 26.359 -8.344 1 74.94 380 GLU B N 1
ATOM 6531 C CA . GLU B 1 380 ? -14.047 25.531 -7.898 1 74.94 380 GLU B CA 1
ATOM 6532 C C . GLU B 1 380 ? -13.352 24.875 -9.086 1 74.94 380 GLU B C 1
ATOM 6534 O O . GLU B 1 380 ? -14 24.25 -9.922 1 74.94 380 GLU B O 1
ATOM 6539 N N . GLU B 1 381 ? -12.055 25.203 -9.164 1 81.19 381 GLU B N 1
ATOM 6540 C CA . GLU B 1 381 ? -11.289 24.516 -10.203 1 81.19 381 GLU B CA 1
ATOM 6541 C C . GLU B 1 381 ? -10.961 23.094 -9.805 1 81.19 381 GLU B C 1
ATOM 6543 O O . GLU B 1 381 ? -10.812 22.781 -8.625 1 81.19 381 GLU B O 1
ATOM 6548 N N . SER B 1 382 ? -11.086 22.219 -10.766 1 85.25 382 SER B N 1
ATOM 6549 C CA . SER B 1 382 ? -10.758 20.812 -10.562 1 85.25 382 SER B CA 1
ATOM 6550 C C . SER B 1 382 ? -9.734 20.328 -11.586 1 85.25 382 SER B C 1
ATOM 6552 O O . SER B 1 382 ? -9.422 21.031 -12.539 1 85.25 382 SER B O 1
ATOM 6554 N N . PHE B 1 383 ? -9.156 19.25 -11.242 1 90.56 383 PHE B N 1
ATOM 6555 C CA . PHE B 1 383 ? -8.219 18.656 -12.18 1 90.56 383 PHE B CA 1
ATOM 6556 C C . PHE B 1 383 ? -8.891 18.391 -13.523 1 90.56 383 PHE B C 1
ATOM 6558 O O . PHE B 1 383 ? -10.023 17.906 -13.578 1 90.56 383 PHE B O 1
ATOM 6565 N N . THR B 1 384 ? -8.211 18.719 -14.547 1 90.31 384 THR B N 1
ATOM 6566 C CA . THR B 1 384 ? -8.688 18.344 -15.875 1 90.31 384 THR B CA 1
ATOM 6567 C C . THR B 1 384 ? -8.438 16.859 -16.141 1 90.31 384 THR B C 1
ATOM 6569 O O . THR B 1 384 ? -7.566 16.25 -15.508 1 90.31 384 THR B O 1
ATOM 6572 N N . VAL B 1 385 ? -9.266 16.328 -17 1 92 385 VAL B N 1
ATOM 6573 C CA . VAL B 1 385 ? -9.039 14.938 -17.406 1 92 385 VAL B CA 1
ATOM 6574 C C . VAL B 1 385 ? -7.691 14.812 -18.109 1 92 385 VAL B C 1
ATOM 6576 O O . VAL B 1 385 ? -7.449 15.453 -19.125 1 92 385 VAL B O 1
ATOM 6579 N N . PRO B 1 386 ? -6.863 14 -17.578 1 92.5 386 PRO B N 1
ATOM 6580 C CA . PRO B 1 386 ? -5.512 13.945 -18.141 1 92.5 386 PRO B CA 1
ATOM 6581 C C . PRO B 1 386 ? -5.445 13.148 -19.438 1 92.5 386 PRO B C 1
ATOM 6583 O O . PRO B 1 386 ? -6.172 12.172 -19.609 1 92.5 386 PRO B O 1
ATOM 6586 N N . LYS B 1 387 ? -4.574 13.5 -20.344 1 92.31 387 LYS B N 1
ATOM 6587 C CA . LYS B 1 387 ? -4.309 12.789 -21.594 1 92.31 387 LYS B CA 1
ATOM 6588 C C . LYS B 1 387 ? -3.158 11.797 -21.422 1 92.31 387 LYS B C 1
ATOM 6590 O O . LYS B 1 387 ? -2.934 10.945 -22.281 1 92.31 387 LYS B O 1
ATOM 6595 N N . ALA B 1 388 ? -2.432 12.008 -20.406 1 93.12 388 ALA B N 1
ATOM 6596 C CA . ALA B 1 388 ? -1.332 11.133 -20 1 93.12 388 ALA B CA 1
ATOM 6597 C C . ALA B 1 388 ? -1.218 11.055 -18.484 1 93.12 388 ALA B C 1
ATOM 6599 O O . ALA B 1 388 ? -1.912 11.773 -17.766 1 93.12 388 ALA B O 1
ATOM 6600 N N . PHE B 1 389 ? -0.414 10.141 -18.094 1 95.44 389 PHE B N 1
ATOM 6601 C CA . PHE B 1 389 ? -0.233 10 -16.656 1 95.44 389 PHE B CA 1
ATOM 6602 C C . PHE B 1 389 ? 0.453 11.227 -16.062 1 95.44 389 PHE B C 1
ATOM 6604 O O . PHE B 1 389 ? 1.586 11.547 -16.438 1 95.44 389 PHE B O 1
ATOM 6611 N N . VAL B 1 390 ? -0.185 11.93 -15.047 1 94.25 390 VAL B N 1
ATOM 6612 C CA . VAL B 1 390 ? 0.379 13.148 -14.477 1 94.25 390 VAL B CA 1
ATOM 6613 C C . VAL B 1 390 ? 0.551 12.984 -12.969 1 94.25 390 VAL B C 1
ATOM 6615 O O . VAL B 1 390 ? 1.25 13.766 -12.328 1 94.25 390 VAL B O 1
ATOM 6618 N N . GLY B 1 391 ? -0.069 11.984 -12.359 1 96.38 391 GLY B N 1
ATOM 6619 C CA . GLY B 1 391 ? 0.117 11.703 -10.945 1 96.38 391 GLY B CA 1
ATOM 6620 C C . GLY B 1 391 ? -0.435 12.789 -10.047 1 96.38 391 GLY B C 1
ATOM 6621 O O . GLY B 1 391 ? 0.234 13.219 -9.102 1 96.38 391 GLY B O 1
ATOM 6622 N N . ASN B 1 392 ? -1.64 13.258 -10.266 1 96.31 392 ASN B N 1
ATOM 6623 C CA . ASN B 1 392 ? -2.26 14.367 -9.547 1 96.31 392 ASN B CA 1
ATOM 6624 C C . ASN B 1 392 ? -2.42 14.039 -8.062 1 96.31 392 ASN B C 1
ATOM 6626 O O . ASN B 1 392 ? -2.436 14.945 -7.223 1 96.31 392 ASN B O 1
ATOM 6630 N N . HIS B 1 393 ? -2.553 12.812 -7.766 1 97.62 393 HIS B N 1
ATOM 6631 C CA . HIS B 1 393 ? -2.877 12.445 -6.395 1 97.62 393 HIS B CA 1
ATOM 6632 C C . HIS B 1 393 ? -1.64 11.961 -5.645 1 97.62 393 HIS B C 1
ATOM 6634 O O . HIS B 1 393 ? -1.659 11.852 -4.414 1 97.62 393 HIS B O 1
ATOM 6640 N N . LEU B 1 394 ? -0.535 11.75 -6.293 1 97.19 394 LEU B N 1
ATOM 6641 C CA . LEU B 1 394 ? 0.684 11.188 -5.727 1 97.19 394 LEU B CA 1
ATOM 6642 C C . LEU B 1 394 ? 1.26 12.094 -4.648 1 97.19 394 LEU B C 1
ATOM 6644 O O . LEU B 1 394 ? 1.722 11.617 -3.609 1 97.19 394 LEU B O 1
ATOM 6648 N N . PRO B 1 395 ? 1.185 13.445 -4.785 1 96.06 395 PRO B N 1
ATOM 6649 C CA . PRO B 1 395 ? 1.788 14.32 -3.779 1 96.06 395 PRO B CA 1
ATOM 6650 C C . PRO B 1 395 ? 1.093 14.234 -2.422 1 96.06 395 PRO B C 1
ATOM 6652 O O . PRO B 1 395 ? 1.627 14.711 -1.418 1 96.06 395 PRO B O 1
ATOM 6655 N N . PHE B 1 396 ? -0.047 13.641 -2.389 1 97.5 396 PHE B N 1
ATOM 6656 C CA . PHE B 1 396 ? -0.86 13.688 -1.18 1 97.5 396 PHE B CA 1
ATOM 6657 C C . PHE B 1 396 ? -0.842 12.344 -0.467 1 97.5 396 PHE B C 1
ATOM 6659 O O . PHE B 1 396 ? -1.519 12.156 0.547 1 97.5 396 PHE B O 1
ATOM 6666 N N . VAL B 1 397 ? -0.059 11.383 -0.966 1 97.81 397 VAL B N 1
ATOM 6667 C CA . VAL B 1 397 ? 0.051 10.062 -0.344 1 97.81 397 VAL B CA 1
ATOM 6668 C C . VAL B 1 397 ? 0.621 10.203 1.065 1 97.81 397 VAL B C 1
ATOM 6670 O O . VAL B 1 397 ? 1.65 10.852 1.265 1 97.81 397 VAL B O 1
ATOM 6673 N N . GLY B 1 398 ? -0.088 9.57 2.072 1 97.06 398 GLY B N 1
ATOM 6674 C CA . GLY B 1 398 ? 0.363 9.602 3.455 1 97.06 398 GLY B CA 1
ATOM 6675 C C . GLY B 1 398 ? -0.342 10.648 4.293 1 97.06 398 GLY B C 1
ATOM 6676 O O . GLY B 1 398 ? -0.044 10.805 5.48 1 97.06 398 GLY B O 1
ATOM 6677 N N . PHE B 1 399 ? -1.312 11.352 3.703 1 97.44 399 PHE B N 1
ATOM 6678 C CA . PHE B 1 399 ? -1.978 12.461 4.375 1 97.44 399 PHE B CA 1
ATOM 6679 C C . PHE B 1 399 ? -2.924 11.953 5.457 1 97.44 399 PHE B C 1
ATOM 6681 O O . PHE B 1 399 ? -3.229 12.664 6.41 1 97.44 399 PHE B O 1
ATOM 6688 N N . THR B 1 400 ? -3.365 10.719 5.391 1 97.44 400 THR B N 1
ATOM 6689 C CA . THR B 1 400 ? -4.379 10.148 6.27 1 97.44 400 THR B CA 1
ATOM 6690 C C . THR B 1 400 ? -3.859 10.047 7.703 1 97.44 400 THR B C 1
ATOM 6692 O O . THR B 1 400 ? -2.707 9.672 7.922 1 97.44 400 THR B O 1
ATOM 6695 N N . TYR B 1 401 ? -4.719 10.445 8.625 1 96.06 401 TYR B N 1
ATOM 6696 C CA . TYR B 1 401 ? -4.391 10.422 10.039 1 96.06 401 TYR B CA 1
ATOM 6697 C C . TYR B 1 401 ? -5.641 10.203 10.891 1 96.06 401 TYR B C 1
ATOM 6699 O O . TYR B 1 401 ? -6.707 10.742 10.578 1 96.06 401 TYR B O 1
ATOM 6707 N N . SER B 1 402 ? -5.562 9.398 11.82 1 94.88 402 SER B N 1
ATOM 6708 C CA . SER B 1 402 ? -6.578 9.211 12.852 1 94.88 402 SER B CA 1
ATOM 6709 C C . SER B 1 402 ? -5.965 9.227 14.25 1 94.88 402 SER B C 1
ATOM 6711 O O . SER B 1 402 ? -5.105 8.398 14.562 1 94.88 402 SER B O 1
ATOM 6713 N N . LYS B 1 403 ? -6.426 10.047 15.023 1 92.94 403 LYS B N 1
ATOM 6714 C CA . LYS B 1 403 ? -5.875 10.188 16.359 1 92.94 403 LYS B CA 1
ATOM 6715 C C . LYS B 1 403 ? -6.258 8.992 17.25 1 92.94 403 LYS B C 1
ATOM 6717 O O . LYS B 1 403 ? -5.469 8.555 18.078 1 92.94 403 LYS B O 1
ATOM 6722 N N . ASP B 1 404 ? -7.379 8.375 17.047 1 91.94 404 ASP B N 1
ATOM 6723 C CA . ASP B 1 404 ? -7.98 7.461 18.016 1 91.94 404 ASP B CA 1
ATOM 6724 C C . ASP B 1 404 ? -7.816 6.008 17.578 1 91.94 404 ASP B C 1
ATOM 6726 O O . ASP B 1 404 ? -8.297 5.094 18.25 1 91.94 404 ASP B O 1
ATOM 6730 N N . TYR B 1 405 ? -7.184 5.867 16.391 1 90.75 405 TYR B N 1
ATOM 6731 C CA . TYR B 1 405 ? -7.125 4.496 15.891 1 90.75 405 TYR B CA 1
ATOM 6732 C C . TYR B 1 405 ? -5.891 4.281 15.023 1 90.75 405 TYR B C 1
ATOM 6734 O O . TYR B 1 405 ? -5.52 5.148 14.227 1 90.75 405 TYR B O 1
ATOM 6742 N N . ARG B 1 406 ? -5.262 3.176 15.203 1 90.69 406 ARG B N 1
ATOM 6743 C CA . ARG B 1 406 ? -4.137 2.744 14.383 1 90.69 406 ARG B CA 1
ATOM 6744 C C . ARG B 1 406 ? -4.41 1.382 13.75 1 90.69 406 ARG B C 1
ATOM 6746 O O . ARG B 1 406 ? -4.605 0.392 14.461 1 90.69 406 ARG B O 1
ATOM 6753 N N . LEU B 1 407 ? -4.391 1.341 12.438 1 93.38 407 LEU B N 1
ATOM 6754 C CA . LEU B 1 407 ? -4.645 0.095 11.719 1 93.38 407 LEU B CA 1
ATOM 6755 C C . LEU B 1 407 ? -3.598 -0.958 12.07 1 93.38 407 LEU B C 1
ATOM 6757 O O . LEU B 1 407 ? -2.4 -0.663 12.109 1 93.38 407 LEU B O 1
ATOM 6761 N N . LEU B 1 408 ? -4.094 -2.246 12.359 1 93.62 408 LEU B N 1
ATOM 6762 C CA . LEU B 1 408 ? -3.275 -3.438 12.562 1 93.62 408 LEU B CA 1
ATOM 6763 C C . LEU B 1 408 ? -2.318 -3.25 13.727 1 93.62 408 LEU B C 1
ATOM 6765 O O . LEU B 1 408 ? -1.175 -3.709 13.68 1 93.62 408 LEU B O 1
ATOM 6769 N N . SER B 1 409 ? -2.664 -2.463 14.695 1 83.06 409 SER B N 1
ATOM 6770 C CA . SER B 1 409 ? -1.867 -2.258 15.898 1 83.06 409 SER B CA 1
ATOM 6771 C C . SER B 1 409 ? -1.894 -3.492 16.797 1 83.06 409 SER B C 1
ATOM 6773 O O . SER B 1 409 ? -2.828 -4.293 16.734 1 83.06 409 SER B O 1
ATOM 6775 N N . SER B 1 410 ? -0.678 -4.043 17.375 1 67 410 SER B N 1
ATOM 6776 C CA . SER B 1 410 ? -0.612 -5.18 18.281 1 67 410 SER B CA 1
ATOM 6777 C C . SER B 1 410 ? -1.548 -4.992 19.469 1 67 410 SER B C 1
ATOM 6779 O O . SER B 1 410 ? -1.695 -3.879 19.984 1 67 410 SER B O 1
ATOM 6781 N N . PRO B 1 411 ? -2.377 -6.113 19.719 1 52.16 411 PRO B N 1
ATOM 6782 C CA . PRO B 1 411 ? -3.207 -5.973 20.922 1 52.16 411 PRO B CA 1
ATOM 6783 C C . PRO B 1 411 ? -2.4 -5.574 22.156 1 52.16 411 PRO B C 1
ATOM 6785 O O . PRO B 1 411 ? -2.967 -5.09 23.141 1 52.16 411 PRO B O 1
ATOM 6788 N N . ASP B 1 412 ? -1.103 -6.219 22.438 1 47.12 412 ASP B N 1
ATOM 6789 C CA . ASP B 1 412 ? -0.635 -6.223 23.812 1 47.12 412 ASP B CA 1
ATOM 6790 C C . ASP B 1 412 ? -0.471 -4.797 24.344 1 47.12 412 ASP B C 1
ATOM 6792 O O . ASP B 1 412 ? -0.736 -4.531 25.516 1 47.12 412 ASP B O 1
ATOM 6796 N N . LYS B 1 413 ? 1.084 -4.273 24.156 1 38.97 413 LYS B N 1
ATOM 6797 C CA . LYS B 1 413 ? 1.705 -3.488 25.219 1 38.97 413 LYS B CA 1
ATOM 6798 C C . LYS B 1 413 ? 0.982 -2.158 25.422 1 38.97 413 LYS B C 1
ATOM 6800 O O . LYS B 1 413 ? 0.786 -1.406 24.453 1 38.97 413 LYS B O 1
ATOM 6805 N N . PRO B 1 414 ? 0.39 -2.1 26.484 1 35 414 PRO B N 1
ATOM 6806 C CA . PRO B 1 414 ? 0.048 -0.738 26.906 1 35 414 PRO B CA 1
ATOM 6807 C C . PRO B 1 414 ? 1.13 0.279 26.547 1 35 414 PRO B C 1
ATOM 6809 O O . PRO B 1 414 ? 2.301 -0.085 26.406 1 35 414 PRO B O 1
ATOM 6812 N N . ASP B 1 415 ? 0.796 1.416 26.062 1 36.38 415 ASP B N 1
ATOM 6813 C CA . ASP B 1 415 ? 1.669 2.57 25.875 1 36.38 415 ASP B CA 1
ATOM 6814 C C . ASP B 1 415 ? 2.754 2.619 26.938 1 36.38 415 ASP B C 1
ATOM 6816 O O . ASP B 1 415 ? 2.551 3.203 28.016 1 36.38 415 ASP B O 1
ATOM 6820 N N . GLY B 1 416 ? 3.492 1.524 27.25 1 31.34 416 GLY B N 1
ATOM 6821 C CA . GLY B 1 416 ? 4.594 1.825 28.156 1 31.34 416 GLY B CA 1
ATOM 6822 C C . GLY B 1 416 ? 5.551 2.863 27.594 1 31.34 416 GLY B C 1
ATOM 6823 O O . GLY B 1 416 ? 5.668 3.021 26.391 1 31.34 416 GLY B O 1
ATOM 6824 N N . LYS B 1 417 ? 5.949 3.822 28.5 1 28.7 417 LYS B N 1
ATOM 6825 C CA . LYS B 1 417 ? 7.035 4.793 28.391 1 28.7 417 LYS B CA 1
ATOM 6826 C C . LYS B 1 417 ? 8.328 4.117 27.922 1 28.7 417 LYS B C 1
ATOM 6828 O O . LYS B 1 417 ? 9.062 3.557 28.734 1 28.7 417 LYS B O 1
ATOM 6833 N N . ARG B 1 418 ? 8.516 3.32 26.938 1 29.16 418 ARG B N 1
ATOM 6834 C CA . ARG B 1 418 ? 9.93 3.055 26.719 1 29.16 418 ARG B CA 1
ATOM 6835 C C . ARG B 1 418 ? 10.711 4.355 26.562 1 29.16 418 ARG B C 1
ATOM 6837 O O . ARG B 1 418 ? 10.289 5.25 25.828 1 29.16 418 ARG B O 1
ATOM 6844 N N . ASN B 1 419 ? 11.633 4.637 27.469 1 24.27 419 ASN B N 1
ATOM 6845 C CA . ASN B 1 419 ? 12.789 5.523 27.406 1 24.27 419 ASN B CA 1
ATOM 6846 C C . ASN B 1 419 ? 13.586 5.312 26.125 1 24.27 419 ASN B C 1
ATOM 6848 O O . ASN B 1 419 ? 14.031 4.199 25.828 1 24.27 419 ASN B O 1
ATOM 6852 N N . LEU B 1 420 ? 13.305 6 25.125 1 24.61 420 LEU B N 1
ATOM 6853 C CA . LEU B 1 420 ? 14.141 6.105 23.938 1 24.61 420 LEU B CA 1
ATOM 6854 C C . LEU B 1 420 ? 15.609 6.219 24.312 1 24.61 420 LEU B C 1
ATOM 6856 O O . LEU B 1 420 ? 16.047 7.258 24.812 1 24.61 420 LEU B O 1
ATOM 6860 N N . VAL B 1 421 ? 16.219 5.203 24.875 1 24.11 421 VAL B N 1
ATOM 6861 C CA . VAL B 1 421 ? 17.672 5.234 24.844 1 24.11 421 VAL B CA 1
ATOM 6862 C C . VAL B 1 421 ? 18.156 5.5 23.422 1 24.11 421 VAL B C 1
ATOM 6864 O O . VAL B 1 421 ? 17.734 4.828 22.484 1 24.11 421 VAL B O 1
ATOM 6867 N N . SER B 1 422 ? 18.641 6.684 23.141 1 22.67 422 SER B N 1
ATOM 6868 C CA . SER B 1 422 ? 19.406 7.293 22.062 1 22.67 422 SER B CA 1
ATOM 6869 C C . SER B 1 422 ? 20.516 6.379 21.578 1 22.67 422 SER B C 1
ATOM 6871 O O . SER B 1 422 ? 21.422 6.035 22.344 1 22.67 422 SER B O 1
ATOM 6873 N N . MET B 1 423 ? 20.219 5.332 20.906 1 24.73 423 MET B N 1
ATOM 6874 C CA . MET B 1 423 ? 21.422 4.719 20.359 1 24.73 423 MET B CA 1
ATOM 6875 C C . MET B 1 423 ? 22.25 5.734 19.578 1 24.73 423 MET B C 1
ATOM 6877 O O . MET B 1 423 ? 21.703 6.457 18.734 1 24.73 423 MET B O 1
ATOM 6881 N N . PRO B 1 424 ? 23.438 6.094 20 1 25.95 424 PRO B N 1
ATOM 6882 C CA . PRO B 1 424 ? 24.406 6.992 19.359 1 25.95 424 PRO B CA 1
ATOM 6883 C C . PRO B 1 424 ? 24.734 6.574 17.938 1 25.95 424 PRO B C 1
ATOM 6885 O O . PRO B 1 424 ? 24.703 5.383 17.609 1 25.95 424 PRO B O 1
ATOM 6888 N N . TYR B 1 425 ? 24.281 7.316 17 1 23.72 425 TYR B N 1
ATOM 6889 C CA . TYR B 1 425 ? 24.734 7.32 15.617 1 23.72 425 TYR B CA 1
ATOM 6890 C C . TYR B 1 425 ? 26.266 7.215 15.555 1 23.72 425 TYR B C 1
ATOM 6892 O O . TYR B 1 425 ? 26.969 8.07 16.094 1 23.72 425 TYR B O 1
ATOM 6900 N N . TYR B 1 426 ? 26.859 6.051 15.727 1 23.88 426 TYR B N 1
ATOM 6901 C CA . TYR B 1 426 ? 28.266 5.914 15.383 1 23.88 426 TYR B CA 1
ATOM 6902 C C . TYR B 1 426 ? 28.562 6.508 14.008 1 23.88 426 TYR B C 1
ATOM 6904 O O . TYR B 1 426 ? 27.906 6.148 13.023 1 23.88 426 TYR B O 1
ATOM 6912 N N . LEU B 1 427 ? 29.078 7.777 13.992 1 23.47 427 LEU B N 1
ATOM 6913 C CA . LEU B 1 427 ? 29.828 8.523 12.992 1 23.47 427 LEU B CA 1
ATOM 6914 C C . LEU B 1 427 ? 30.953 7.676 12.414 1 23.47 427 LEU B C 1
ATOM 6916 O O . LEU B 1 427 ? 31.875 7.285 13.133 1 23.47 427 LEU B O 1
ATOM 6920 N N . TYR B 1 428 ? 30.719 6.672 11.57 1 22.34 428 TYR B N 1
ATOM 6921 C CA . TYR B 1 428 ? 31.797 6.082 10.805 1 22.34 428 TYR B CA 1
ATOM 6922 C C . TYR B 1 428 ? 32.656 7.164 10.141 1 22.34 428 TYR B C 1
ATOM 6924 O O . TYR B 1 428 ? 32.125 7.961 9.344 1 22.34 428 TYR B O 1
ATOM 6932 N N . SER B 1 429 ? 33.625 7.766 10.906 1 24.38 429 SER B N 1
ATOM 6933 C CA . SER B 1 429 ? 34.812 8.508 10.477 1 24.38 429 SER B CA 1
ATOM 6934 C C . SER B 1 429 ? 35.562 7.758 9.398 1 24.38 429 SER B C 1
ATOM 6936 O O . SER B 1 429 ? 36.125 6.68 9.656 1 24.38 429 SER B O 1
ATOM 6938 N N . PHE B 1 430 ? 35.125 7.66 8.148 1 24.5 430 PHE B N 1
ATOM 6939 C CA . PHE B 1 430 ? 36 7.359 7.039 1 24.5 430 PHE B CA 1
ATOM 6940 C C . PHE B 1 430 ? 37.25 8.25 7.09 1 24.5 430 PHE B C 1
ATOM 6942 O O . PHE B 1 430 ? 37.125 9.477 7.051 1 24.5 430 PHE B O 1
ATOM 6949 N N . ILE B 1 431 ? 38.25 7.902 7.918 1 24.58 431 ILE B N 1
ATOM 6950 C CA . ILE B 1 431 ? 39.656 8.328 7.824 1 24.58 431 ILE B CA 1
ATOM 6951 C C . ILE B 1 431 ? 40.156 8.18 6.387 1 24.58 431 ILE B C 1
ATOM 6953 O O . ILE B 1 431 ? 40.125 7.086 5.82 1 24.58 431 ILE B O 1
ATOM 6957 N N . ILE B 1 432 ? 40 9.273 5.586 1 23.86 432 ILE B N 1
ATOM 6958 C CA . ILE B 1 432 ? 40.75 9.555 4.383 1 23.86 432 ILE B CA 1
ATOM 6959 C C . ILE B 1 432 ? 42.25 9.375 4.672 1 23.86 432 ILE B C 1
ATOM 6961 O O . ILE B 1 432 ? 42.812 10.102 5.484 1 23.86 432 ILE B O 1
ATOM 6965 N N . LEU B 1 433 ? 42.719 8.117 4.934 1 22.7 433 LEU B N 1
ATOM 6966 C CA . LEU B 1 433 ? 44.156 7.891 4.824 1 22.7 433 LEU B CA 1
ATOM 6967 C C . LEU B 1 433 ? 44.688 8.492 3.533 1 22.7 433 LEU B C 1
ATOM 6969 O O . LEU B 1 433 ? 44.188 8.195 2.445 1 22.7 433 LEU B O 1
ATOM 6973 N N . TYR B 1 434 ? 45.375 9.656 3.709 1 23.91 434 TYR B N 1
ATOM 6974 C CA . TYR B 1 434 ? 46.625 9.938 3.006 1 23.91 434 TYR B CA 1
ATOM 6975 C C . TYR B 1 434 ? 47.688 8.906 3.352 1 23.91 434 TYR B C 1
ATOM 6977 O O . TYR B 1 434 ? 47.75 8.43 4.488 1 23.91 434 TYR B O 1
#

Organism: Scylla paramamosain (NCBI:txid85552)

Nearest PDB structures (foldseek):
  8x92-assembly1_A  TM=9.767E-01  e=2.905E-59  Homo sapiens
  8x8y-assembly1_A  TM=9.743E-01  e=6.698E-58  Homo sapiens
  8x8z-assembly1_A  TM=9.712E-01  e=8.821E-58  Homo sapiens
  8x8x-assembly1_A  TM=9.736E-01  e=7.901E-58  Homo sapiens
  3tv7-assembly1_A  TM=9.771E-01  e=7.551E-57  Homo sapiens

InterPro domains:
  IPR000719 Protein kinase domain [PF00069] (78-340)
  IPR000719 Protein kinase domain [PS50011] (78-340)
  IPR000719 Protein kinase domain [SM00220] (78-340)
  IPR000961 AGC-kinase, C-terminal [PS51285] (341-411)
  IPR000961 AGC-kinase, C-terminal [SM00133] (343-403)
  IPR008271 Serine/threonine-protein kinase, active site [PS00108] (196-208)
  IPR011009 Protein kinase-like domain superfamily [SSF56112] (75-403)
  IPR017441 Protein kinase, ATP binding site [PS00107] (84-107)
  IPR017892 Protein kinase, C-terminal [PF00433] (361-401)
  IPR050839 Rho-associated Serine/Threonine Kinase [PTHR22988] (9-405)

Solvent-accessible surface area (backbone atoms only — not comparable to full-atom values): 48538 Å² total; per-residue (Å²): 112,60,74,74,82,43,64,68,57,48,54,30,44,51,52,50,46,52,43,34,56,29,86,87,39,76,63,9,57,61,20,36,53,36,40,51,49,26,49,47,63,47,43,72,36,75,59,40,38,68,38,64,31,43,35,50,32,44,74,68,41,44,68,60,46,54,50,48,56,70,39,43,81,53,75,84,50,40,44,83,73,44,66,58,43,77,57,99,56,35,37,30,28,34,28,31,32,66,87,77,60,48,65,28,26,34,37,39,36,39,47,50,55,40,63,76,40,51,93,67,50,26,61,65,51,26,51,51,46,32,60,61,60,86,48,91,26,43,50,42,41,48,36,27,36,67,62,96,55,34,38,37,40,33,24,63,55,44,51,36,17,28,43,51,52,51,56,73,76,41,88,58,48,66,69,50,50,48,53,52,49,51,44,49,51,53,27,48,49,54,44,44,73,73,38,33,35,53,58,52,57,47,47,81,31,33,29,15,27,66,68,27,49,56,23,44,50,81,37,48,61,29,41,69,41,45,96,86,51,36,37,79,48,52,64,68,67,61,54,78,89,39,54,31,52,51,53,62,56,5,42,79,65,77,30,63,47,43,62,48,45,43,36,24,10,49,20,34,47,53,42,19,55,68,68,70,50,53,63,42,71,51,100,40,71,67,49,21,51,49,29,45,69,39,33,86,79,45,64,68,75,66,85,89,54,93,68,54,71,44,53,51,49,52,33,51,34,18,61,48,57,72,91,72,18,51,39,65,92,32,64,63,63,52,71,68,37,70,56,67,66,64,94,81,52,48,94,89,45,45,85,78,48,82,45,89,53,59,52,88,71,90,49,92,80,39,58,84,43,44,64,86,61,76,84,72,83,68,80,78,78,66,79,70,88,59,76,51,80,61,35,85,43,40,60,56,46,45,60,55,44,49,60,42,58,65,81,73,57,78,88,72,80,64,88,65,84,74,77,78,73,76,73,76,78,78,76,80,74,77,74,79,74,126,112,59,74,72,80,43,63,68,58,50,53,30,44,52,53,50,47,52,43,34,56,29,85,86,40,77,62,9,58,62,21,36,52,35,42,52,48,25,49,47,63,46,42,72,37,74,59,40,39,70,37,64,33,41,36,51,32,45,73,68,41,42,68,60,46,55,50,48,56,71,39,43,81,50,73,84,51,40,43,83,74,43,64,58,43,76,56,98,56,34,37,29,28,34,28,30,32,65,85,75,60,48,63,30,25,33,36,38,34,39,47,50,56,40,61,76,39,52,92,67,48,25,62,65,50,25,53,49,46,31,62,62,60,86,48,90,26,43,50,42,42,47,36,28,37,64,62,99,54,33,39,37,40,33,25,62,55,43,51,36,18,28,42,52,52,50,58,73,76,40,89,57,49,67,70,49,49,49,53,54,49,52,45,50,52,54,26,48,49,55,44,44,72,71,39,32,36,53,59,53,56,46,45,79,31,32,28,15,26,68,67,27,51,57,23,42,48,81,37,49,61,29,43,66,40,44,97,84,50,35,37,81,48,52,64,68,65,60,54,78,89,38,54,30,53,53,52,63,57,4,41,78,65,78,30,62,45,41,61,48,45,43,36,24,11,50,20,35,47,52,43,19,54,69,69,70,48,54,65,42,71,51,100,40,71,68,50,21,52,49,30,45,67,39,33,88,80,44,63,69,75,65,84,90,53,94,70,55,70,44,52,53,50,52,33,49,33,18,59,47,56,72,92,73,18,52,40,62,93,32,65,61,63,52,68,67,36,71,54,66,67,65,93,83,53,46,94,88,43,45,86,78,47,82,47,88,52,60,52,89,69,89,50,91,79,39,58,84,42,45,67,87,61,77,85,73,83,68,79,78,79,67,79,71,88,59,78,52,81,61,36,84,42,39,60,55,47,44,59,55,44,51,58,42,58,64,81,72,57,78,88,72,80,65,90,64,82,73,77,78,73,75,74,76,77,78,75,80,74,78,74,78,76,126

pLDDT: mean 89.69, std 16.64, range [21.89, 98.75]

Sequence (868 aa):
MEAITDSDRLQRLRELEAHLRDPRGVINVDSLLDAVQAMVADCDHQAIKRNKNVEAFLNRYRESIQDVELLRMRADDFTNVKVIGRGAFGEVQLVRHRSTQKVYAMKLLSKFEMIKRSDSAFFWEERDIMAHANSEWIVQLHFAFQDSKFLYMVMDYMPGGDLVNLMSNYDVPEKWAKFFCAEVVLALDAIHSMGFVHRDVKPDNMLLDSSGHLKLADFGTCMKMNKDGLVRSDTAVGTPDYISPEVLKSQGGEGVYGRECDWWSVGVFLYEMLVGDTPFYADSLVGTYGKIMDHKNSLKFPEDIEISAEAKSLICGFLTDRETRLGGKGVDEIKQHRFFINDQWTFDTIRECVPPVVPDLTSDDDTSNFDEVENEDTPEESFTVPKAFVGNHLPFVGFTYSKDYRLLSSPDKPDGKRNLVSMPYYLYSFIILYMEAITDSDRLQRLRELEAHLRDPRGVINVDSLLDAVQAMVADCDHQAIKRNKNVEAFLNRYRESIQDVELLRMRADDFTNVKVIGRGAFGEVQLVRHRSTQKVYAMKLLSKFEMIKRSDSAFFWEERDIMAHANSEWIVQLHFAFQDSKFLYMVMDYMPGGDLVNLMSNYDVPEKWAKFFCAEVVLALDAIHSMGFVHRDVKPDNMLLDSSGHLKLADFGTCMKMNKDGLVRSDTAVGTPDYISPEVLKSQGGEGVYGRECDWWSVGVFLYEMLVGDTPFYADSLVGTYGKIMDHKNSLKFPEDIEISAEAKSLICGFLTDRETRLGGKGVDEIKQHRFFINDQWTFDTIRECVPPVVPDLTSDDDTSNFDEVENEDTPEESFTVPKAFVGNHLPFVGFTYSKDYRLLSSPDKPDGKRNLVSMPYYLYSFIILY